Protein AF-A0A9E5AKK3-F1 (afdb_monomer_lite)

Foldseek 3Di:
DDDDDDDDDDDDDDDDDDDDDDDDDPPPQLPPLAPPDQAWDFPFFWTFGHDPSGTPDIGGAPQTWADDPPPDHTGRDDDQDWLQPPDQAWDFSWQWIFGDDPRGGPDIGGAPQTWADDPPPDHTGRDDDDQDDDPLGPPDQAWDFDWQWIFGDHSSDTPDIGGAPQGKADDPPPDHTGRDDDDDPFQPLAPPDAAWDFDWQKIFGHDPSGGPDIDGAPQRWADDPPPDHTGRDDDPQDPDPLGPPDQAWDFDWQWIFGDHPSDGPDIDGAPQRWDDDPPPDHTDHDDDDQDDDPLQPPDQAWDFPFQKTFGDDPSDTPDIDGAPRGWDQVVHIDRDDDDDDQQVQQAPHDQAWDFDWQKIFGDDPSGGPDIDGQPQGWADDPPPHHTGRDDPPQDPQQVVNAAAWDFDPQWIFGDHPRHGPDIGHAPQGKDDPDPGGIDRDDPCVQVLAPPDQAWDFPWQKIFGHHPSDTPDIGGQPQRWADDPPPHHTGRDDDPDDDDDDDDPDQWDWDDDPQATFIATKFFLCPPQPQDAAACVVQPQDLEDDPPRGCVFQQQLLRQVLSQCVSVVNWADDPNDIGSGSSRSQRRQVVQVWHFHAPCPVPHPRDFRARDTPCSDDPVQKDKDKAFAPDPPHRGSLNLLLCSVCSNQSWKKKFFKDDPPPPPVVGDPGTRNHIWIFRMAHRLGTFTCGRHQNDHRDRCQCHSVGRIHTGMMMTIDGPPPGDPPDDQAPQDNSRDHDDPVPDDDDDDDDDDDDDDDDDDDDDDDYDDDDDDDDDDDDDDDDDDDDDDDDDDDDDDDDDDDDDDDDDDDDDDDDDDDDDDDDDDDDDDDDDDDDDDDDDDDDD

Structure (mmCIF, N/CA/C/O backbone):
data_AF-A0A9E5AKK3-F1
#
_entry.id   AF-A0A9E5AKK3-F1
#
loop_
_atom_site.group_PDB
_atom_site.id
_atom_site.type_symbol
_atom_site.label_atom_id
_atom_site.label_alt_id
_atom_site.label_comp_id
_atom_site.label_asym_id
_atom_site.label_entity_id
_atom_site.label_seq_id
_atom_site.pdbx_PDB_ins_code
_atom_site.Cartn_x
_atom_site.Cartn_y
_atom_site.Cartn_z
_atom_site.occupancy
_atom_site.B_iso_or_equiv
_atom_site.auth_seq_id
_atom_site.auth_comp_id
_atom_site.auth_asym_id
_atom_site.auth_atom_id
_atom_site.pdbx_PDB_model_num
ATOM 1 N N . MET A 1 1 ? 64.752 12.059 58.758 1.00 38.31 1 MET A N 1
ATOM 2 C CA . MET A 1 1 ? 65.777 12.739 57.929 1.00 38.31 1 MET A CA 1
ATOM 3 C C . MET A 1 1 ? 65.186 14.053 57.414 1.00 38.31 1 MET A C 1
ATOM 5 O O . MET A 1 1 ? 63.985 14.089 57.190 1.00 38.31 1 MET A O 1
ATOM 9 N N . LYS A 1 2 ? 65.990 15.116 57.272 1.00 42.06 2 LYS A N 1
ATOM 10 C CA . LYS A 1 2 ? 65.699 16.314 56.436 1.00 42.06 2 LYS A CA 1
ATOM 11 C C . LYS A 1 2 ? 66.179 16.013 54.981 1.00 42.06 2 LYS A C 1
ATOM 13 O O . LYS A 1 2 ? 66.860 14.992 54.860 1.00 42.06 2 LYS A O 1
ATOM 18 N N . PRO A 1 3 ? 65.927 16.819 53.912 1.00 50.00 3 PRO A N 1
ATOM 19 C CA . PRO A 1 3 ? 65.758 18.285 53.891 1.00 50.00 3 PRO A CA 1
ATOM 20 C C . PRO A 1 3 ? 64.552 18.765 52.978 1.00 50.00 3 PRO A C 1
ATOM 22 O O . PRO A 1 3 ? 63.528 18.094 53.071 1.00 50.00 3 PRO A O 1
ATOM 25 N N . PRO A 1 4 ? 64.506 19.951 52.293 1.00 68.25 4 PRO A N 1
ATOM 26 C CA . PRO A 1 4 ? 63.597 21.030 52.770 1.00 68.25 4 PRO A CA 1
ATOM 27 C C . PRO A 1 4 ? 63.015 22.072 51.734 1.00 68.25 4 PRO A C 1
ATOM 29 O O . PRO A 1 4 ? 63.327 22.012 50.556 1.00 68.25 4 PRO A O 1
ATOM 32 N N . HIS A 1 5 ? 62.319 23.120 52.241 1.00 41.06 5 HIS A N 1
ATOM 33 C CA . HIS A 1 5 ? 62.153 24.517 51.704 1.00 41.06 5 HIS A CA 1
ATOM 34 C C . HIS A 1 5 ? 61.508 24.742 50.300 1.00 41.06 5 HIS A C 1
ATOM 36 O O . HIS A 1 5 ? 61.455 23.827 49.496 1.00 41.06 5 HIS A O 1
ATOM 42 N N . THR A 1 6 ? 60.984 25.923 49.905 1.00 40.75 6 THR A N 1
ATOM 43 C CA . THR A 1 6 ? 60.740 27.275 50.512 1.00 40.75 6 THR A CA 1
ATOM 44 C C . THR A 1 6 ? 59.215 27.556 50.645 1.00 40.75 6 THR A C 1
ATOM 46 O O . THR A 1 6 ? 58.432 26.684 50.296 1.00 40.75 6 THR A O 1
ATOM 49 N N . ASN A 1 7 ? 58.637 28.636 51.207 1.00 44.69 7 ASN A N 1
ATOM 50 C CA . ASN A 1 7 ? 59.022 29.976 51.721 1.00 44.69 7 ASN A CA 1
ATOM 51 C C . ASN A 1 7 ? 58.963 31.197 50.746 1.00 44.69 7 ASN A C 1
ATOM 53 O O . ASN A 1 7 ? 59.310 31.062 49.578 1.00 44.69 7 ASN A O 1
ATOM 57 N N . PHE A 1 8 ? 58.610 32.376 51.306 1.00 34.47 8 PHE A N 1
ATOM 58 C CA . PHE A 1 8 ? 58.389 33.737 50.736 1.00 34.47 8 PHE A CA 1
ATOM 59 C C . PHE A 1 8 ? 57.103 33.979 49.900 1.00 34.47 8 PHE A C 1
ATOM 61 O O . PHE A 1 8 ? 56.657 33.096 49.181 1.00 34.47 8 PHE A O 1
ATOM 68 N N . GLY A 1 9 ? 56.467 35.167 49.941 1.00 32.56 9 GLY A N 1
ATOM 69 C CA . GLY A 1 9 ? 56.705 36.305 50.853 1.00 32.56 9 GLY A CA 1
ATOM 70 C C . GLY A 1 9 ? 55.939 37.614 50.540 1.00 32.56 9 GLY A C 1
ATOM 71 O O . GLY A 1 9 ? 56.112 38.184 49.474 1.00 32.56 9 GLY A O 1
ATOM 72 N N . SER A 1 10 ? 55.148 38.082 51.517 1.00 38.50 10 SER A N 1
ATOM 73 C CA . SER A 1 10 ? 54.753 39.471 51.876 1.00 38.50 10 SER A CA 1
ATOM 74 C C . SER A 1 10 ? 54.961 40.660 50.908 1.00 38.50 10 SER A C 1
ATOM 76 O O . SER A 1 10 ? 56.089 40.960 50.530 1.00 38.50 10 SER A O 1
ATOM 78 N N . LEU A 1 11 ? 53.931 41.515 50.780 1.00 34.50 11 LEU A N 1
ATOM 79 C CA . LEU A 1 11 ? 54.080 42.986 50.767 1.00 34.50 11 LEU A CA 1
ATOM 80 C C . LEU A 1 11 ? 52.788 43.686 51.245 1.00 34.50 11 LEU A C 1
ATOM 82 O O . LEU A 1 11 ? 51.697 43.144 51.073 1.00 34.50 11 LEU A O 1
ATOM 86 N N . THR A 1 12 ? 52.906 44.870 51.864 1.00 44.50 12 THR A N 1
ATOM 87 C CA . THR A 1 12 ? 51.827 45.464 52.684 1.00 44.50 12 THR A CA 1
ATOM 88 C C . THR A 1 12 ? 51.805 47.001 52.632 1.00 44.50 12 THR A C 1
ATOM 90 O O . THR A 1 12 ? 52.858 47.627 52.725 1.00 44.50 12 THR A O 1
ATOM 93 N N . THR A 1 13 ? 50.598 47.582 52.733 1.00 39.69 13 THR A N 1
ATOM 94 C CA . THR A 1 13 ? 50.276 48.944 53.251 1.00 39.69 13 THR A CA 1
ATOM 95 C C . THR A 1 13 ? 50.268 50.154 52.282 1.00 39.69 13 THR A C 1
ATOM 97 O O . THR A 1 13 ? 51.067 50.248 51.362 1.00 39.69 13 THR A O 1
ATOM 100 N N . ILE A 1 14 ? 49.406 51.132 52.632 1.00 36.66 14 ILE A N 1
ATOM 101 C CA . ILE A 1 14 ? 49.318 52.557 52.215 1.00 36.66 14 ILE A CA 1
ATOM 102 C C . ILE A 1 14 ? 48.640 52.882 50.863 1.00 36.66 14 ILE A C 1
ATOM 104 O O . ILE A 1 14 ? 49.282 52.852 49.821 1.00 36.66 14 ILE A O 1
ATOM 108 N N . ALA A 1 15 ? 47.391 53.379 50.923 1.00 34.47 15 ALA A N 1
ATOM 109 C CA . ALA A 1 15 ? 46.978 54.696 50.386 1.00 34.47 15 ALA A CA 1
ATOM 110 C C . ALA A 1 15 ? 45.525 55.055 50.793 1.00 34.47 15 ALA A C 1
ATOM 112 O O . ALA A 1 15 ? 44.708 54.174 51.052 1.00 34.47 15 ALA A O 1
ATOM 113 N N . LEU A 1 16 ? 45.217 56.355 50.874 1.00 35.94 16 LEU A N 1
ATOM 114 C CA . LEU A 1 16 ? 43.946 56.919 51.359 1.00 35.94 16 LEU A CA 1
ATOM 115 C C . LEU A 1 16 ? 42.967 57.290 50.222 1.00 35.94 16 LEU A C 1
ATOM 117 O O . LEU A 1 16 ? 43.395 57.611 49.121 1.00 35.94 16 LEU A O 1
ATOM 121 N N . LEU A 1 17 ? 41.671 57.311 50.562 1.00 37.72 17 LEU A N 1
ATOM 122 C CA . LEU A 1 17 ? 40.582 58.184 50.068 1.00 37.72 17 LEU A CA 1
ATOM 123 C C . LEU A 1 17 ? 40.753 58.969 48.745 1.00 37.72 17 LEU A C 1
ATOM 125 O O . LEU A 1 17 ? 41.577 59.874 48.668 1.00 37.72 17 LEU A O 1
ATOM 129 N N . ILE A 1 18 ? 39.776 58.817 47.836 1.00 33.78 18 ILE A N 1
ATOM 130 C CA . ILE A 1 18 ? 38.902 59.907 47.330 1.00 33.78 18 ILE A CA 1
ATOM 131 C C . ILE A 1 18 ? 37.700 59.297 46.575 1.00 33.78 18 ILE A C 1
ATOM 133 O O . ILE A 1 18 ? 37.762 58.155 46.125 1.00 33.78 18 ILE A O 1
ATOM 137 N N . ALA A 1 19 ? 36.579 60.022 46.495 1.00 36.81 19 ALA A N 1
ATOM 138 C CA . ALA A 1 19 ? 35.320 59.536 45.924 1.00 36.81 19 ALA A CA 1
ATOM 139 C C . ALA A 1 19 ? 35.038 60.069 44.507 1.00 36.81 19 ALA A C 1
ATOM 141 O O . ALA A 1 19 ? 35.294 61.235 44.215 1.00 36.81 19 ALA A O 1
ATOM 142 N N . ALA A 1 20 ? 34.392 59.242 43.679 1.00 34.69 20 ALA A N 1
ATOM 143 C CA . ALA A 1 20 ? 33.587 59.667 42.533 1.00 34.69 20 ALA A CA 1
ATOM 144 C C . ALA A 1 20 ? 32.499 58.612 42.263 1.00 34.69 20 ALA A C 1
ATOM 146 O O . ALA A 1 20 ? 32.800 57.422 42.180 1.00 34.69 20 ALA A O 1
ATOM 147 N N . ALA A 1 21 ? 31.237 59.029 42.141 1.00 43.66 21 ALA A N 1
ATOM 148 C CA . ALA A 1 21 ? 30.130 58.132 41.809 1.00 43.66 21 ALA A CA 1
ATOM 149 C C . ALA A 1 21 ? 29.876 58.129 40.294 1.00 43.66 21 ALA A C 1
ATOM 151 O O . ALA A 1 21 ? 29.751 59.191 39.688 1.00 43.66 21 ALA A O 1
ATOM 152 N N . ALA A 1 22 ? 29.747 56.942 39.698 1.00 36.00 22 ALA A N 1
ATOM 153 C CA . ALA A 1 22 ? 29.340 56.761 38.305 1.00 36.00 22 ALA A CA 1
ATOM 154 C C . ALA A 1 22 ? 28.330 55.606 38.215 1.00 36.00 22 ALA A C 1
ATOM 156 O O . ALA A 1 22 ? 28.698 54.432 38.172 1.00 36.00 22 ALA A O 1
ATOM 157 N N . SER A 1 23 ? 27.039 55.938 38.244 1.00 39.09 23 SER A N 1
ATOM 158 C CA . SER A 1 23 ? 25.947 54.963 38.207 1.00 39.09 23 SER A CA 1
ATOM 159 C C . SER A 1 23 ? 25.728 54.418 36.795 1.00 39.09 23 SER A C 1
ATOM 161 O O . SER A 1 23 ? 25.228 55.133 35.926 1.00 39.09 23 SER A O 1
ATOM 163 N N . TRP A 1 24 ? 26.029 53.137 36.584 1.00 34.91 24 TRP A N 1
ATOM 164 C CA . TRP A 1 24 ? 25.571 52.400 35.405 1.00 34.91 24 TRP A CA 1
ATOM 165 C C . TRP A 1 24 ? 24.132 51.905 35.647 1.00 34.91 24 TRP A C 1
ATOM 167 O O . TRP A 1 24 ? 23.874 51.317 36.700 1.00 34.91 24 TRP A O 1
ATOM 177 N N . PRO A 1 25 ? 23.177 52.146 34.730 1.00 42.53 25 PRO A N 1
ATOM 178 C CA . PRO A 1 25 ? 21.772 51.821 34.959 1.00 42.53 25 PRO A CA 1
ATOM 179 C C . PRO A 1 25 ? 21.510 50.311 34.853 1.00 42.53 25 PRO A C 1
ATOM 181 O O . PRO A 1 25 ? 21.742 49.692 33.817 1.00 42.53 25 PRO A O 1
ATOM 184 N N . THR A 1 26 ? 20.957 49.713 35.910 1.00 44.69 26 THR A N 1
ATOM 185 C CA . THR A 1 26 ? 20.567 48.292 35.986 1.00 44.69 26 THR A CA 1
ATOM 186 C C . THR A 1 26 ? 19.231 48.004 35.278 1.00 44.69 26 THR A C 1
ATOM 188 O O . THR A 1 26 ? 18.340 47.341 35.805 1.00 44.69 26 THR A O 1
ATOM 191 N N . THR A 1 27 ? 19.071 48.492 34.047 1.00 50.41 27 THR A N 1
ATOM 192 C CA . THR A 1 27 ? 17.801 48.509 33.290 1.00 50.41 27 THR A CA 1
ATOM 193 C C . THR A 1 27 ? 17.471 47.218 32.525 1.00 50.41 27 THR A C 1
ATOM 195 O O . THR A 1 27 ? 16.605 47.220 31.656 1.00 50.41 27 THR A O 1
ATOM 198 N N . ALA A 1 28 ? 18.104 46.089 32.861 1.00 49.34 28 ALA A N 1
ATOM 199 C CA . ALA A 1 28 ? 17.912 44.815 32.156 1.00 49.34 28 ALA A CA 1
ATOM 200 C C . ALA A 1 28 ? 16.722 43.958 32.655 1.00 49.34 28 ALA A C 1
ATOM 202 O O . ALA A 1 28 ? 16.291 43.060 31.940 1.00 49.34 28 ALA A O 1
ATOM 203 N N . TRP A 1 29 ? 16.190 44.200 33.862 1.00 53.69 29 TRP A N 1
ATOM 204 C CA . TRP A 1 29 ? 15.198 43.306 34.504 1.00 53.69 29 TRP A CA 1
ATOM 205 C C . TRP A 1 29 ? 13.740 43.810 34.444 1.00 53.69 29 TRP A C 1
ATOM 207 O O . TRP A 1 29 ? 12.818 43.064 34.756 1.00 53.69 29 TRP A O 1
ATOM 217 N N . ALA A 1 30 ? 13.493 45.046 33.997 1.00 56.94 30 ALA A N 1
ATOM 218 C CA . ALA A 1 30 ? 12.132 45.599 33.899 1.00 56.94 30 ALA A CA 1
ATOM 219 C C . ALA A 1 30 ? 11.294 44.998 32.747 1.00 56.94 30 ALA A C 1
ATOM 221 O O . ALA A 1 30 ? 10.064 45.052 32.768 1.00 56.94 30 ALA A O 1
ATOM 222 N N . ALA A 1 31 ? 11.947 44.413 31.738 1.00 77.38 31 ALA A N 1
ATOM 223 C CA . ALA A 1 31 ? 11.289 43.969 30.511 1.00 77.38 31 ALA A CA 1
ATOM 224 C C . ALA A 1 31 ? 10.278 42.827 30.729 1.00 77.38 31 ALA A C 1
ATOM 226 O O . ALA A 1 31 ? 9.215 42.840 30.115 1.00 77.38 31 ALA A O 1
ATOM 227 N N . PHE A 1 32 ? 10.566 41.862 31.611 1.00 90.69 32 PHE A N 1
ATOM 228 C CA . PHE A 1 32 ? 9.762 40.636 31.716 1.00 90.69 32 PHE A CA 1
ATOM 229 C C . PHE A 1 32 ? 8.312 40.882 32.171 1.00 90.69 32 PHE A C 1
ATOM 231 O O . PHE A 1 32 ? 7.389 40.267 31.640 1.00 90.69 32 PHE A O 1
ATOM 238 N N . CYS A 1 33 ? 8.098 41.788 33.129 1.00 93.12 33 CYS A N 1
ATOM 239 C CA . CYS A 1 33 ? 6.763 42.102 33.646 1.00 93.12 33 CYS A CA 1
ATOM 240 C C . CYS A 1 33 ? 6.002 43.152 32.817 1.00 93.12 33 CYS A C 1
ATOM 242 O O . CYS A 1 33 ? 4.823 43.397 33.082 1.00 93.12 33 CYS A O 1
ATOM 244 N N . THR A 1 34 ? 6.626 43.749 31.798 1.00 93.06 34 THR A N 1
ATOM 245 C CA . THR A 1 34 ? 5.977 44.761 30.955 1.00 93.06 34 THR A CA 1
ATOM 246 C C . THR A 1 34 ? 4.808 44.134 30.184 1.00 93.06 34 THR A C 1
ATOM 248 O O . THR A 1 34 ? 4.977 43.158 29.459 1.00 93.06 34 THR A O 1
ATOM 251 N N . GLY A 1 35 ? 3.599 44.676 30.365 1.00 90.38 35 GLY A N 1
ATOM 252 C CA . GLY A 1 35 ? 2.364 44.149 29.765 1.00 90.38 35 GLY A CA 1
ATOM 253 C C . GLY A 1 35 ? 1.740 42.938 30.479 1.00 90.38 35 GLY A C 1
ATOM 254 O O . GLY A 1 35 ? 0.658 42.506 30.087 1.00 90.38 35 GLY A O 1
ATOM 255 N N . LYS A 1 36 ? 2.363 42.403 31.539 1.00 89.88 36 LYS A N 1
ATOM 256 C CA . LYS A 1 36 ? 1.786 41.329 32.366 1.00 89.88 36 LYS A CA 1
ATOM 257 C C . LYS A 1 36 ? 0.876 41.902 33.460 1.00 89.88 36 LYS A C 1
ATOM 259 O O . LYS A 1 36 ? 1.169 42.946 34.041 1.00 89.88 36 LYS A O 1
ATOM 264 N N . GLN A 1 37 ? -0.223 41.204 33.756 1.00 93.19 37 GLN A N 1
ATOM 265 C CA . GLN A 1 37 ? -1.102 41.534 34.887 1.00 93.19 37 GLN A CA 1
ATOM 266 C C . GLN A 1 37 ? -0.437 41.198 36.234 1.00 93.19 37 GLN A C 1
ATOM 268 O O . GLN A 1 37 ? 0.543 40.453 36.288 1.00 93.19 37 GLN A O 1
ATOM 273 N N . ASN A 1 38 ? -0.983 41.728 37.331 1.00 93.94 38 ASN A N 1
ATOM 274 C CA . ASN A 1 38 ? -0.460 41.477 38.674 1.00 93.94 38 ASN A CA 1
ATOM 275 C C . ASN A 1 38 ? -0.645 39.998 39.056 1.00 93.94 38 ASN A C 1
ATOM 277 O O . ASN A 1 38 ? -1.774 39.513 39.085 1.00 93.94 38 ASN A O 1
ATOM 281 N N . GLY A 1 39 ? 0.446 39.283 39.344 1.00 93.75 39 GLY A N 1
ATOM 282 C CA . GLY A 1 39 ? 0.415 37.837 39.584 1.00 93.75 39 GLY A CA 1
ATOM 283 C C . GLY A 1 39 ? 1.777 37.157 39.428 1.00 93.75 39 GLY A C 1
ATOM 284 O O . GLY A 1 39 ? 2.791 37.814 39.198 1.00 93.75 39 GLY A O 1
ATOM 285 N N . LEU A 1 40 ? 1.790 35.828 39.554 1.00 95.06 40 LEU A N 1
ATOM 286 C CA . LEU A 1 40 ? 2.979 34.991 39.366 1.00 95.06 40 LEU A CA 1
ATOM 287 C C . LEU A 1 40 ? 3.038 34.467 37.925 1.00 95.06 40 LEU A C 1
ATOM 289 O O . LEU A 1 40 ? 2.048 33.937 37.423 1.00 95.06 40 LEU A O 1
ATOM 293 N N . TRP A 1 41 ? 4.203 34.605 37.292 1.00 95.50 41 TRP A N 1
ATOM 294 C CA . TRP A 1 41 ? 4.440 34.347 35.871 1.00 95.50 41 TRP A CA 1
ATOM 295 C C . TRP A 1 41 ? 5.738 33.576 35.631 1.00 95.50 41 TRP A C 1
ATOM 297 O O . TRP A 1 41 ? 6.719 33.738 36.354 1.00 95.50 41 TRP A O 1
ATOM 307 N N . CYS A 1 42 ? 5.764 32.779 34.573 1.00 94.81 42 CYS A N 1
ATOM 308 C CA . CYS A 1 42 ? 6.871 31.899 34.236 1.00 94.81 42 CYS A CA 1
ATOM 309 C C . CYS A 1 42 ? 7.910 32.572 33.329 1.00 94.81 42 CYS A C 1
ATOM 311 O O . CYS A 1 42 ? 7.575 32.985 32.217 1.00 94.81 42 CYS A O 1
ATOM 313 N N . ASP A 1 43 ? 9.176 32.634 33.757 1.00 92.69 43 ASP A N 1
ATOM 314 C CA . ASP A 1 43 ? 10.305 33.006 32.875 1.00 92.69 43 ASP A CA 1
ATOM 315 C C . ASP A 1 43 ? 10.977 31.790 32.200 1.00 92.69 43 ASP A C 1
ATOM 317 O O . ASP A 1 43 ? 11.923 31.932 31.428 1.00 92.69 43 ASP A O 1
ATOM 321 N N . GLY A 1 44 ? 10.464 30.588 32.491 1.00 88.31 44 GLY A N 1
ATOM 322 C CA . GLY A 1 44 ? 10.995 29.290 32.076 1.00 88.31 44 GLY A CA 1
ATOM 323 C C . GLY A 1 44 ? 11.615 28.512 33.239 1.00 88.31 44 GLY A C 1
ATOM 324 O O . GLY A 1 44 ? 11.275 27.343 33.440 1.00 88.31 44 GLY A O 1
ATOM 325 N N . ASN A 1 45 ? 12.447 29.165 34.056 1.00 90.00 45 ASN A N 1
ATOM 326 C CA . ASN A 1 45 ? 13.200 28.529 35.149 1.00 90.00 45 ASN A CA 1
ATOM 327 C C . ASN A 1 45 ? 12.764 28.999 36.543 1.00 90.00 45 ASN A C 1
ATOM 329 O O . ASN A 1 45 ? 12.891 28.255 37.517 1.00 90.00 45 ASN A O 1
ATOM 333 N N . ASN A 1 46 ? 12.224 30.208 36.643 1.00 92.69 46 ASN A N 1
ATOM 334 C CA . ASN A 1 46 ? 11.736 30.815 37.867 1.00 92.69 46 ASN A CA 1
ATOM 335 C C . ASN A 1 46 ? 10.252 31.165 37.748 1.00 92.69 46 ASN A C 1
ATOM 337 O O . ASN A 1 46 ? 9.705 31.369 36.659 1.00 92.69 46 ASN A O 1
ATOM 341 N N . LEU A 1 47 ? 9.630 31.293 38.914 1.00 94.69 47 LEU A N 1
ATOM 342 C CA . LEU A 1 47 ? 8.319 31.884 39.083 1.00 94.69 47 LEU A CA 1
ATOM 343 C C . LEU A 1 47 ? 8.476 33.330 39.572 1.00 94.69 47 LEU A C 1
ATOM 345 O O . LEU A 1 47 ? 8.965 33.575 40.677 1.00 94.69 47 LEU A O 1
ATOM 349 N N . VAL A 1 48 ? 8.086 34.277 38.725 1.00 95.75 48 VAL A N 1
ATOM 350 C CA . VAL A 1 48 ? 8.324 35.717 38.866 1.00 95.75 48 VAL A CA 1
ATOM 351 C C . VAL A 1 48 ? 7.032 36.423 39.264 1.00 95.75 48 VAL A C 1
ATOM 353 O O . VAL A 1 48 ? 6.025 36.323 38.569 1.00 95.75 48 VAL A O 1
ATOM 356 N N . ASN A 1 49 ? 7.049 37.160 40.372 1.00 95.56 49 ASN A N 1
ATOM 357 C CA . ASN A 1 49 ? 5.924 37.988 40.797 1.00 95.56 49 ASN A CA 1
ATOM 358 C C . ASN A 1 49 ? 5.987 39.344 40.088 1.00 95.56 49 ASN A C 1
ATOM 360 O O . ASN A 1 49 ? 6.950 40.095 40.265 1.00 95.56 49 ASN A O 1
ATOM 364 N N . CYS A 1 50 ? 4.960 39.654 39.303 1.00 95.69 50 CYS A N 1
ATOM 365 C CA . CYS A 1 50 ? 4.782 40.940 38.648 1.00 95.69 50 CYS A CA 1
ATOM 366 C C . CYS A 1 50 ? 3.737 41.771 39.399 1.00 95.69 50 CYS A C 1
ATOM 368 O O . CYS A 1 50 ? 2.645 41.284 39.696 1.00 95.69 50 CYS A O 1
ATOM 370 N N . GLN A 1 51 ? 4.039 43.043 39.657 1.00 94.00 51 GLN A N 1
ATOM 371 C CA . GLN A 1 51 ? 3.078 44.039 40.131 1.00 94.00 51 GLN A CA 1
ATOM 372 C C . GLN A 1 51 ? 3.291 45.354 39.377 1.00 94.00 51 GLN A C 1
ATOM 374 O O . GLN A 1 51 ? 4.404 45.871 39.300 1.00 94.00 51 GLN A O 1
ATOM 379 N N . ASN A 1 52 ? 2.213 45.895 38.810 1.00 92.62 52 ASN A N 1
ATOM 380 C CA . ASN A 1 52 ? 2.162 47.165 38.084 1.00 92.62 52 ASN A CA 1
ATOM 381 C C . ASN A 1 52 ? 3.249 47.267 36.992 1.00 92.62 52 ASN A C 1
ATOM 383 O O . ASN A 1 52 ? 3.973 48.256 36.896 1.00 92.62 52 ASN A O 1
ATOM 387 N N . GLY A 1 53 ? 3.400 46.199 36.200 1.00 89.62 53 GLY A N 1
ATOM 388 C CA . GLY A 1 53 ? 4.396 46.089 35.128 1.00 89.62 53 GLY A CA 1
ATOM 389 C C . GLY A 1 53 ? 5.839 45.815 35.582 1.00 89.62 53 GLY A C 1
ATOM 390 O O . GLY A 1 53 ? 6.706 45.623 34.734 1.00 89.62 53 GLY A O 1
ATOM 391 N N . SER A 1 54 ? 6.108 45.760 36.891 1.00 91.62 54 SER A N 1
ATOM 392 C CA . SER A 1 54 ? 7.449 45.575 37.468 1.00 91.62 54 SER A CA 1
ATOM 393 C C . SER A 1 54 ? 7.592 44.232 38.188 1.00 91.62 54 SER A C 1
ATOM 395 O O . SER A 1 54 ? 6.645 43.741 38.797 1.00 91.62 54 SER A O 1
ATOM 397 N N . GLN A 1 55 ? 8.790 43.647 38.161 1.00 92.69 55 GLN A N 1
ATOM 398 C CA . GLN A 1 55 ? 9.122 42.447 38.934 1.00 92.69 55 GLN A CA 1
ATOM 399 C C . GLN A 1 55 ? 9.345 42.802 40.411 1.00 92.69 55 GLN A C 1
ATOM 401 O O . GLN A 1 55 ? 10.206 43.623 40.722 1.00 92.69 55 GLN A O 1
ATOM 406 N N . THR A 1 56 ? 8.608 42.162 41.322 1.00 93.12 56 THR A N 1
ATOM 407 C CA . THR A 1 56 ? 8.728 42.372 42.780 1.00 93.12 56 THR A CA 1
ATOM 408 C C . THR A 1 56 ? 9.416 41.220 43.506 1.00 93.12 56 THR A C 1
ATOM 410 O O . THR A 1 56 ? 10.042 41.436 44.541 1.00 93.12 56 THR A O 1
ATOM 413 N N . SER A 1 57 ? 9.361 40.002 42.963 1.00 92.44 57 SER A N 1
ATOM 414 C CA . SER A 1 57 ? 10.174 38.869 43.420 1.00 92.44 57 SER A CA 1
ATOM 415 C C . SER A 1 57 ? 10.350 37.825 42.315 1.00 92.44 57 SER A C 1
ATOM 417 O O . SER A 1 57 ? 9.645 37.841 41.308 1.00 92.44 57 SER A O 1
ATOM 419 N N . SER A 1 58 ? 11.308 36.915 42.489 1.00 92.75 58 SER A N 1
ATOM 420 C CA . SER A 1 58 ? 11.480 35.732 41.643 1.00 92.75 58 SER A CA 1
ATOM 421 C C . SER A 1 58 ? 11.926 34.551 42.504 1.00 92.75 58 SER A C 1
ATOM 423 O O . SER A 1 58 ? 12.700 34.729 43.449 1.00 92.75 58 SER A O 1
ATOM 425 N N . LYS A 1 59 ? 11.403 33.357 42.213 1.00 92.31 59 LYS A N 1
ATOM 426 C CA . LYS A 1 59 ? 11.682 32.108 42.930 1.00 92.31 59 LYS A CA 1
ATOM 427 C C . LYS A 1 59 ? 12.077 31.024 41.931 1.00 92.31 59 LYS A C 1
ATOM 429 O O . LYS A 1 59 ? 11.249 30.614 41.123 1.00 92.31 59 LYS A O 1
ATOM 434 N N . ALA A 1 60 ? 13.304 30.519 42.026 1.00 88.81 60 ALA A N 1
ATOM 435 C CA . ALA A 1 60 ? 13.767 29.414 41.192 1.00 88.81 60 ALA A CA 1
ATOM 436 C C . ALA A 1 60 ? 12.925 28.142 41.395 1.00 88.81 60 ALA A C 1
ATOM 438 O O . ALA A 1 60 ? 12.598 27.768 42.526 1.00 88.81 60 ALA A O 1
ATOM 439 N N . CYS A 1 61 ? 12.602 27.467 40.293 1.00 88.94 61 CYS A N 1
ATOM 440 C CA . CYS A 1 61 ? 11.850 26.219 40.274 1.00 88.94 61 CYS A CA 1
ATOM 441 C C . CYS A 1 61 ? 12.777 25.057 39.889 1.00 88.94 61 CYS A C 1
ATOM 443 O O . CYS A 1 61 ? 13.291 25.005 38.775 1.00 88.94 61 CYS A O 1
ATOM 445 N N . GLY A 1 62 ? 12.975 24.099 40.802 1.00 79.06 62 GLY A N 1
ATOM 446 C CA . GLY A 1 62 ? 13.992 23.039 40.672 1.00 79.06 62 GLY A CA 1
ATOM 447 C C . GLY A 1 62 ? 13.817 22.050 39.508 1.00 79.06 62 GLY A C 1
ATOM 448 O O . GLY A 1 62 ? 14.722 21.267 39.242 1.00 79.06 62 GLY A O 1
ATOM 449 N N . SER A 1 63 ? 12.685 22.079 38.801 1.00 80.50 63 SER A N 1
ATOM 450 C CA . SER A 1 63 ? 12.433 21.298 37.576 1.00 80.50 63 SER A CA 1
ATOM 451 C C . SER A 1 63 ? 11.925 22.184 36.430 1.00 80.50 63 SER A C 1
ATOM 453 O O . SER A 1 63 ? 11.179 21.742 35.556 1.00 80.50 63 SER A O 1
ATOM 455 N N . GLY A 1 64 ? 12.303 23.465 36.459 1.00 84.81 64 GLY A N 1
ATOM 456 C CA . GLY A 1 64 ? 11.717 24.507 35.627 1.00 84.81 64 GLY A CA 1
ATOM 457 C C . GLY A 1 64 ? 10.308 24.892 36.080 1.00 84.81 64 GLY A C 1
ATOM 458 O O . GLY A 1 64 ? 9.746 24.359 37.041 1.00 84.81 64 GLY A O 1
ATOM 459 N N . CYS A 1 65 ? 9.730 25.853 35.378 1.00 91.56 65 CYS A N 1
ATOM 460 C CA . CYS A 1 65 ? 8.408 26.397 35.655 1.00 91.56 65 CYS A CA 1
ATOM 461 C C . CYS A 1 65 ? 7.393 25.988 34.559 1.00 91.56 65 CYS A C 1
ATOM 463 O O . CYS A 1 65 ? 7.765 25.515 33.476 1.00 91.56 65 CYS A O 1
ATOM 465 N N . GLN A 1 66 ? 6.101 26.097 34.876 1.00 91.38 66 GLN A N 1
ATOM 466 C CA . GLN A 1 66 ? 4.954 25.826 34.015 1.00 91.38 66 GLN A CA 1
ATOM 467 C C . GLN A 1 66 ? 4.010 27.034 34.008 1.00 91.38 66 GLN A C 1
ATOM 469 O O . GLN A 1 66 ? 3.561 27.478 35.067 1.00 91.38 66 GLN A O 1
ATOM 474 N N . SER A 1 67 ? 3.672 27.517 32.810 1.00 90.75 67 SER A N 1
ATOM 475 C CA . SER A 1 67 ? 2.599 28.498 32.647 1.00 90.75 67 SER A CA 1
ATOM 476 C C . SER A 1 67 ? 1.216 27.860 32.684 1.00 90.75 67 SER A C 1
ATOM 478 O O . SER A 1 67 ? 1.023 26.729 32.232 1.00 90.75 67 SER A O 1
ATOM 480 N N . MET A 1 68 ? 0.265 28.614 33.222 1.00 87.44 68 MET A N 1
ATOM 481 C CA . MET A 1 68 ? -1.128 28.235 33.426 1.00 87.44 68 MET A CA 1
ATOM 482 C C . MET A 1 68 ? -2.061 29.064 32.516 1.00 87.44 68 MET A C 1
ATOM 484 O O . MET A 1 68 ? -1.626 30.045 31.905 1.00 87.44 68 MET A O 1
ATOM 488 N N . PRO A 1 69 ? -3.347 28.684 32.372 1.00 83.75 69 PRO A N 1
ATOM 489 C CA . PRO A 1 69 ? -4.313 29.467 31.602 1.00 83.75 69 PRO A CA 1
ATOM 490 C C . PRO A 1 69 ? -4.482 30.894 32.142 1.00 83.75 69 PRO A C 1
ATOM 492 O O . PRO A 1 69 ? -4.383 31.133 33.344 1.00 83.75 69 PRO A O 1
ATOM 495 N N . THR A 1 70 ? -4.779 31.849 31.256 1.00 79.62 70 THR A N 1
ATOM 496 C CA . THR A 1 70 ? -4.892 33.276 31.597 1.00 79.62 70 THR A CA 1
ATOM 497 C C . THR A 1 70 ? -5.858 33.521 32.762 1.00 79.62 70 THR A C 1
ATOM 499 O O . THR A 1 70 ? -7.024 33.141 32.699 1.00 79.62 70 THR A O 1
ATOM 502 N N . GLY A 1 71 ? -5.369 34.182 33.816 1.00 80.75 71 GLY A N 1
ATOM 503 C CA . GLY A 1 71 ? -6.108 34.423 35.064 1.00 80.75 71 GLY A CA 1
ATOM 504 C C . GLY A 1 71 ? -5.757 33.455 36.201 1.00 80.75 71 GLY A C 1
ATOM 505 O O . GLY A 1 71 ? -6.084 33.735 37.352 1.00 80.75 71 GLY A O 1
ATOM 506 N N . VAL A 1 72 ? -5.044 32.362 35.914 1.00 85.19 72 VAL A N 1
ATOM 507 C CA . VAL A 1 72 ? -4.435 31.473 36.913 1.00 85.19 72 VAL A CA 1
ATOM 508 C C . VAL A 1 72 ? -2.958 31.841 37.077 1.00 85.19 72 VAL A C 1
ATOM 510 O O . VAL A 1 72 ? -2.285 32.179 36.109 1.00 85.19 72 VAL A O 1
ATOM 513 N N . ALA A 1 73 ? -2.451 31.791 38.308 1.00 88.69 73 ALA A N 1
ATOM 514 C CA . ALA A 1 73 ? -1.038 32.021 38.600 1.00 88.69 73 ALA A CA 1
ATOM 515 C C . ALA A 1 73 ? -0.166 30.847 38.115 1.00 88.69 73 ALA A C 1
ATOM 517 O O . ALA A 1 73 ? -0.496 29.687 38.378 1.00 88.69 73 ALA A O 1
ATOM 518 N N . ASP A 1 74 ? 0.960 31.156 37.465 1.00 92.38 74 ASP A N 1
ATOM 519 C CA . ASP A 1 74 ? 1.942 30.165 37.011 1.00 92.38 74 ASP A CA 1
ATOM 520 C C . ASP A 1 74 ? 2.573 29.414 38.205 1.00 92.38 74 ASP A C 1
ATOM 522 O O . ASP A 1 74 ? 2.509 29.868 39.353 1.00 92.38 74 ASP A O 1
ATOM 526 N N . GLN A 1 75 ? 3.172 28.240 37.965 1.00 89.50 75 GLN A N 1
ATOM 527 C CA . GLN A 1 75 ? 3.657 27.357 39.039 1.00 89.50 75 GLN A CA 1
ATOM 528 C C . GLN A 1 75 ? 5.008 26.703 38.715 1.00 89.50 75 GLN A C 1
ATOM 530 O O . GLN A 1 75 ? 5.404 26.564 37.560 1.00 89.50 75 GLN A O 1
ATOM 535 N N . CYS A 1 76 ? 5.734 26.262 39.745 1.00 87.31 76 CYS A N 1
ATOM 536 C CA . CYS A 1 76 ? 6.905 25.405 39.547 1.00 87.31 76 CYS A CA 1
ATOM 537 C C . CYS A 1 76 ? 6.468 24.001 39.110 1.00 87.31 76 CYS A C 1
ATOM 539 O O . CYS A 1 76 ? 5.555 23.435 39.711 1.00 87.31 76 CYS A O 1
ATOM 541 N N . LYS A 1 77 ? 7.162 23.401 38.135 1.00 81.44 77 LYS A N 1
ATOM 542 C CA . LYS A 1 77 ? 6.947 21.989 37.787 1.00 81.44 77 LYS A CA 1
ATOM 543 C C . LYS A 1 77 ? 7.312 21.117 38.986 1.00 81.44 77 LYS A C 1
ATOM 545 O O . LYS A 1 77 ? 8.394 21.263 39.555 1.00 81.44 77 LYS A O 1
ATOM 550 N N . SER A 1 78 ? 6.402 20.227 39.371 1.00 62.97 78 SER A N 1
ATOM 551 C CA . SER A 1 78 ? 6.647 19.243 40.425 1.00 62.97 78 SER A CA 1
ATOM 552 C C . SER A 1 78 ? 7.435 18.067 39.852 1.00 62.97 78 SER A C 1
ATOM 554 O O . SER A 1 78 ? 7.057 17.518 38.816 1.00 62.97 78 SER A O 1
ATOM 556 N N . THR A 1 79 ? 8.508 17.656 40.525 1.00 52.16 79 THR A N 1
ATOM 557 C CA . THR A 1 79 ? 9.125 16.348 40.287 1.00 52.16 79 THR A CA 1
ATOM 558 C C . THR A 1 79 ? 8.093 15.258 40.575 1.00 52.16 79 THR A C 1
ATOM 560 O O . THR A 1 79 ? 7.426 15.279 41.610 1.00 52.16 79 THR A O 1
ATOM 563 N N . SER A 1 80 ? 7.941 14.313 39.649 1.00 53.03 80 SER A N 1
ATOM 564 C CA . SER A 1 80 ? 6.933 13.249 39.700 1.00 53.03 80 SER A CA 1
ATOM 565 C C . SER A 1 80 ? 6.974 12.469 41.021 1.00 53.03 80 SER A C 1
ATOM 567 O O . SER A 1 80 ? 7.982 11.828 41.314 1.00 53.03 80 SER A O 1
ATOM 569 N N . GLY A 1 81 ? 5.875 12.501 41.789 1.00 55.00 81 GLY A N 1
ATOM 570 C CA . GLY A 1 81 ? 5.732 11.724 43.031 1.00 55.00 81 GLY A CA 1
ATOM 571 C C . GLY A 1 81 ? 5.074 12.424 44.230 1.00 55.00 81 GLY A C 1
ATOM 572 O O . GLY A 1 81 ? 5.254 11.958 45.350 1.00 55.00 81 GLY A O 1
ATOM 573 N N . SER A 1 82 ? 4.338 13.534 44.063 1.00 66.75 82 SER A N 1
ATOM 574 C CA . SER A 1 82 ? 3.672 14.202 45.200 1.00 66.75 82 SER A CA 1
ATOM 575 C C . SER A 1 82 ? 2.262 14.723 44.900 1.00 66.75 82 SER A C 1
ATOM 577 O O . SER A 1 82 ? 1.920 15.049 43.764 1.00 66.75 82 SER A O 1
ATOM 579 N N . CYS A 1 83 ? 1.455 14.848 45.957 1.00 76.88 83 CYS A N 1
ATOM 580 C CA . CYS A 1 83 ? 0.119 15.449 45.931 1.00 76.88 83 CYS A CA 1
ATOM 581 C C . CYS A 1 83 ? 0.122 16.989 45.862 1.00 76.88 83 CYS A C 1
ATOM 583 O O . CYS A 1 83 ? -0.947 17.589 45.841 1.00 76.88 83 CYS A O 1
ATOM 585 N N . ALA A 1 84 ? 1.288 17.646 45.812 1.00 72.69 84 ALA A N 1
ATOM 586 C CA . ALA A 1 84 ? 1.423 19.092 46.029 1.00 72.69 84 ALA A CA 1
ATOM 587 C C . ALA A 1 84 ? 0.714 19.988 44.987 1.00 72.69 84 ALA A C 1
ATOM 589 O O . ALA A 1 84 ? 0.569 21.186 45.216 1.00 72.69 84 ALA A O 1
ATOM 590 N N . ALA A 1 85 ? 0.275 19.414 43.863 1.00 70.88 85 ALA A N 1
ATOM 591 C CA . ALA A 1 85 ? -0.534 20.065 42.830 1.00 70.88 85 ALA A CA 1
ATOM 592 C C . ALA A 1 85 ? -1.797 19.250 42.461 1.00 70.88 85 ALA A C 1
ATOM 594 O O . ALA A 1 85 ? -2.364 19.434 41.385 1.00 70.88 85 ALA A O 1
ATOM 595 N N . LYS A 1 86 ? -2.219 18.315 43.326 1.00 77.75 86 LYS A N 1
ATOM 596 C CA . LYS A 1 86 ? -3.372 17.427 43.117 1.00 77.75 86 LYS A CA 1
ATOM 597 C C . LYS A 1 86 ? -4.501 17.784 44.094 1.00 77.75 86 LYS A C 1
ATOM 599 O O . LYS A 1 86 ? -4.238 18.142 45.240 1.00 77.75 86 LYS A O 1
ATOM 604 N N . LEU A 1 87 ? -5.752 17.694 43.636 1.00 83.25 87 LEU A N 1
ATOM 605 C CA . LEU A 1 87 ? -6.936 17.874 44.490 1.00 83.25 87 LEU A CA 1
ATOM 606 C C . LEU A 1 87 ? -7.090 16.702 45.476 1.00 83.25 87 LEU A C 1
ATOM 608 O O . LEU A 1 87 ? -6.517 15.632 45.268 1.00 83.25 87 LEU A O 1
ATOM 612 N N . ASP A 1 88 ? -7.892 16.892 46.522 1.00 86.75 88 ASP A N 1
ATOM 613 C CA . ASP A 1 88 ? -8.275 15.817 47.444 1.00 86.75 88 ASP A CA 1
ATOM 614 C C . ASP A 1 88 ? -8.963 14.671 46.671 1.00 86.75 88 ASP A C 1
ATOM 616 O O . ASP A 1 88 ? -9.935 14.902 45.952 1.00 86.75 88 ASP A O 1
ATOM 620 N N . GLY A 1 89 ? -8.447 13.444 46.792 1.00 87.56 89 GLY A N 1
ATOM 621 C CA . GLY A 1 89 ? -8.884 12.289 45.994 1.00 87.56 89 GLY A CA 1
ATOM 622 C C . GLY A 1 89 ? -7.785 11.239 45.793 1.00 87.56 89 GLY A C 1
ATOM 623 O O . GLY A 1 89 ? -6.675 11.397 46.300 1.00 87.56 89 GLY A O 1
ATOM 624 N N . ALA A 1 90 ? -8.083 10.173 45.046 1.00 90.62 90 ALA A N 1
ATOM 625 C CA . ALA A 1 90 ? -7.128 9.104 44.741 1.00 90.62 90 ALA A CA 1
ATOM 626 C C . ALA A 1 90 ? -6.394 9.372 43.417 1.00 90.62 90 ALA A C 1
ATOM 628 O O . ALA A 1 90 ? -7.023 9.776 42.440 1.00 90.62 90 ALA A O 1
ATOM 629 N N . TRP A 1 91 ? -5.077 9.151 43.392 1.00 90.19 91 TRP A N 1
ATOM 630 C CA . TRP A 1 91 ? -4.205 9.527 42.281 1.00 90.19 91 TRP A CA 1
ATOM 631 C C . TRP A 1 91 ? -3.002 8.593 42.099 1.00 90.19 91 TRP A C 1
ATOM 633 O O . TRP A 1 91 ? -2.299 8.288 43.059 1.00 90.19 91 TRP A O 1
ATOM 643 N N . CYS A 1 92 ? -2.659 8.238 40.866 1.00 88.62 92 CYS A N 1
ATOM 644 C CA . CYS A 1 92 ? -1.490 7.419 40.566 1.00 88.62 92 CYS A CA 1
ATOM 645 C C . CYS A 1 92 ? -0.153 8.157 40.769 1.00 88.62 92 CYS A C 1
ATOM 647 O O . CYS A 1 92 ? -0.016 9.348 40.451 1.00 88.62 92 CYS A O 1
ATOM 649 N N . ASP A 1 93 ? 0.859 7.402 41.211 1.00 83.38 93 ASP A N 1
ATOM 650 C CA . ASP A 1 93 ? 2.291 7.721 41.043 1.00 83.38 93 ASP A CA 1
ATOM 651 C C . ASP A 1 93 ? 2.993 6.851 39.976 1.00 83.38 93 ASP A C 1
ATOM 653 O O . ASP A 1 93 ? 4.147 7.099 39.631 1.00 83.38 93 ASP A O 1
ATOM 657 N N . GLY A 1 94 ? 2.275 5.857 39.439 1.00 78.94 94 GLY A N 1
ATOM 658 C CA . GLY A 1 94 ? 2.748 4.855 38.481 1.00 78.94 94 GLY A CA 1
ATOM 659 C C . GLY A 1 94 ? 2.500 3.434 38.991 1.00 78.94 94 GLY A C 1
ATOM 660 O O . GLY A 1 94 ? 1.787 2.657 38.349 1.00 78.94 94 GLY A O 1
ATOM 661 N N . SER A 1 95 ? 3.011 3.124 40.184 1.00 83.19 95 SER A N 1
ATOM 662 C CA . SER A 1 95 ? 2.919 1.790 40.804 1.00 83.19 95 SER A CA 1
ATOM 663 C C . SER A 1 95 ? 1.925 1.736 41.963 1.00 83.19 95 SER A C 1
ATOM 665 O O . SER A 1 95 ? 1.377 0.674 42.255 1.00 83.19 95 SER A O 1
ATOM 667 N N . ASN A 1 96 ? 1.672 2.873 42.608 1.00 87.31 96 ASN A N 1
ATOM 668 C CA . ASN A 1 96 ? 0.775 3.007 43.744 1.00 87.31 96 ASN A CA 1
ATOM 669 C C . ASN A 1 96 ? -0.376 3.966 43.427 1.00 87.31 96 ASN A C 1
ATOM 671 O O . ASN A 1 96 ? -0.250 4.893 42.619 1.00 87.31 96 ASN A O 1
ATOM 675 N N . LEU A 1 97 ? -1.477 3.763 44.144 1.00 91.56 97 LEU A N 1
ATOM 676 C CA . LEU A 1 97 ? -2.571 4.706 44.277 1.00 91.56 97 LEU A CA 1
ATOM 677 C C . LEU A 1 97 ? -2.366 5.530 45.558 1.00 91.56 97 LEU A C 1
ATOM 679 O O . LEU A 1 97 ? -2.441 5.003 46.670 1.00 91.56 97 LEU A O 1
ATOM 683 N N . LEU A 1 98 ? -2.086 6.822 45.402 1.00 91.19 98 LEU A N 1
ATOM 684 C CA . LEU A 1 98 ? -1.931 7.788 46.487 1.00 91.19 98 LEU A CA 1
ATOM 685 C C . LEU A 1 98 ? -3.280 8.432 46.812 1.00 91.19 98 LEU A C 1
ATOM 687 O O . LEU A 1 98 ? -3.915 9.008 45.933 1.00 91.19 98 LEU A O 1
ATOM 691 N N . GLN A 1 99 ? -3.692 8.423 48.077 1.00 92.25 99 GLN A N 1
ATOM 692 C CA . GLN A 1 99 ? -4.801 9.261 48.536 1.00 92.25 99 GLN A CA 1
ATOM 693 C C . GLN A 1 99 ? -4.259 10.644 48.898 1.00 92.25 99 GLN A C 1
ATOM 695 O O . GLN A 1 99 ? -3.545 10.794 49.893 1.00 92.25 99 GLN A O 1
ATOM 700 N N . CYS A 1 100 ? -4.593 11.662 48.116 1.00 90.25 100 CYS A N 1
ATOM 701 C CA . CYS A 1 100 ? -4.215 13.048 48.361 1.00 90.25 100 CYS A CA 1
ATOM 702 C C . CYS A 1 100 ? -5.229 13.752 49.272 1.00 90.25 100 CYS A C 1
ATOM 704 O O . CYS A 1 100 ? -6.438 13.584 49.112 1.00 90.25 100 CYS A O 1
ATOM 706 N N . LYS A 1 101 ? -4.733 14.563 50.215 1.00 87.50 101 LYS A N 1
ATOM 707 C CA . LYS A 1 101 ? -5.549 15.441 51.063 1.00 87.50 101 LYS A CA 1
ATOM 708 C C . LYS A 1 101 ? -4.779 16.699 51.468 1.00 87.50 101 LYS A C 1
ATOM 710 O O . LYS A 1 101 ? -3.687 16.599 52.028 1.00 87.50 101 LYS A O 1
ATOM 715 N N . GLY A 1 102 ? -5.329 17.881 51.197 1.00 80.94 102 GLY A N 1
ATOM 716 C CA . GLY A 1 102 ? -4.704 19.172 51.512 1.00 80.94 102 GLY A CA 1
ATOM 717 C C . GLY A 1 102 ? -3.340 19.379 50.840 1.00 80.94 102 GLY A C 1
ATOM 718 O O . GLY A 1 102 ? -2.455 19.993 51.430 1.00 80.94 102 GLY A O 1
ATOM 719 N N . GLY A 1 103 ? -3.131 18.796 49.654 1.00 78.31 103 GLY A N 1
ATOM 720 C CA . GLY A 1 103 ? -1.838 18.769 48.953 1.00 78.31 103 GLY A CA 1
ATOM 721 C C . GLY A 1 103 ? -0.804 17.775 49.512 1.00 78.31 103 GLY A C 1
ATOM 722 O O . GLY A 1 103 ? 0.266 17.610 48.924 1.00 78.31 103 GLY A O 1
ATOM 723 N N . GLY A 1 104 ? -1.101 17.085 50.618 1.00 75.88 104 GLY A N 1
ATOM 724 C CA . GLY A 1 104 ? -0.272 16.018 51.188 1.00 75.88 104 GLY A CA 1
ATOM 725 C C . GLY A 1 104 ? -0.727 14.618 50.762 1.00 75.88 104 GLY A C 1
ATOM 726 O O . GLY A 1 104 ? -1.878 14.419 50.378 1.00 75.88 104 GLY A O 1
ATOM 727 N N . VAL A 1 105 ? 0.170 13.631 50.853 1.00 83.31 105 VAL A N 1
ATOM 728 C CA . VAL A 1 105 ? -0.201 12.207 50.760 1.00 83.31 105 VAL A CA 1
ATOM 729 C C . VAL A 1 105 ? -0.771 11.778 52.113 1.00 83.31 105 VAL A C 1
ATOM 731 O O . VAL A 1 105 ? -0.091 11.890 53.131 1.00 83.31 105 VAL A O 1
ATOM 734 N N . SER A 1 106 ? -2.010 11.295 52.127 1.00 86.31 106 SER A N 1
ATOM 735 C CA . SER A 1 106 ? -2.700 10.788 53.322 1.00 86.31 106 SER A CA 1
ATOM 736 C C . SER A 1 106 ? -2.598 9.265 53.473 1.00 86.31 106 SER A C 1
ATOM 738 O O . SER A 1 106 ? -2.529 8.768 54.595 1.00 86.31 106 SER A O 1
ATOM 740 N N . SER A 1 107 ? -2.509 8.527 52.363 1.00 87.00 107 SER A N 1
ATOM 741 C CA . SER A 1 107 ? -2.101 7.117 52.325 1.00 87.00 107 SER A CA 1
ATOM 742 C C . SER A 1 107 ? -1.571 6.736 50.935 1.00 87.00 107 SER A C 1
ATOM 744 O O . SER A 1 107 ? -1.726 7.491 49.974 1.00 87.00 107 SER A O 1
ATOM 746 N N . SER A 1 108 ? -0.927 5.572 50.832 1.00 89.44 108 SER A N 1
ATOM 747 C CA . SER A 1 108 ? -0.470 4.978 49.571 1.00 89.44 108 SER A CA 1
ATOM 748 C C . SER A 1 108 ? -0.796 3.485 49.561 1.00 89.44 108 SER A C 1
ATOM 750 O O . SER A 1 108 ? -0.566 2.798 50.559 1.00 89.44 108 SER A O 1
ATOM 752 N N . GLN A 1 109 ? -1.340 2.996 48.449 1.00 91.00 109 GLN A N 1
ATOM 753 C CA . GLN A 1 109 ? -1.678 1.594 48.215 1.00 91.00 109 GLN A CA 1
ATOM 754 C C . GLN A 1 109 ? -0.913 1.085 46.991 1.00 91.00 109 GLN A C 1
ATOM 756 O O . GLN A 1 109 ? -1.134 1.567 45.883 1.00 91.00 109 GLN A O 1
ATOM 761 N N . ALA A 1 110 ? -0.056 0.080 47.167 1.00 87.50 110 ALA A N 1
ATOM 762 C CA . ALA A 1 110 ? 0.616 -0.573 46.047 1.00 87.50 110 ALA A CA 1
ATOM 763 C C . ALA A 1 110 ? -0.394 -1.332 45.170 1.00 87.50 110 ALA A C 1
ATOM 765 O O . ALA A 1 110 ? -1.169 -2.153 45.669 1.00 87.50 110 ALA A O 1
ATOM 766 N N . CYS A 1 111 ? -0.377 -1.080 43.861 1.00 88.69 111 CYS A N 1
ATOM 767 C CA . CYS A 1 111 ? -1.257 -1.742 42.904 1.00 88.69 111 CYS A CA 1
ATOM 768 C C . CYS A 1 111 ? -0.526 -2.920 42.245 1.00 88.69 111 CYS A C 1
ATOM 770 O O . CYS A 1 111 ? 0.421 -2.718 41.488 1.00 88.69 111 CYS A O 1
ATOM 772 N N . GLN A 1 112 ? -0.986 -4.154 42.488 1.00 85.25 112 GLN A N 1
ATOM 773 C CA . GLN A 1 112 ? -0.322 -5.386 42.022 1.00 85.25 112 GLN A CA 1
ATOM 774 C C . GLN A 1 112 ? -0.072 -5.434 40.501 1.00 85.25 112 GLN A C 1
ATOM 776 O O . GLN A 1 112 ? 0.926 -6.004 40.068 1.00 85.25 112 GLN A O 1
ATOM 781 N N . TYR A 1 113 ? -0.949 -4.816 39.704 1.00 83.62 113 TYR A N 1
ATOM 782 C CA . TYR A 1 113 ? -0.853 -4.749 38.239 1.00 83.62 113 TYR A CA 1
ATOM 783 C C . TYR A 1 113 ? -0.582 -3.318 37.727 1.00 83.62 113 TYR A C 1
ATOM 785 O O . TYR A 1 113 ? -0.812 -3.006 36.558 1.00 83.62 113 TYR A O 1
ATOM 793 N N . GLY A 1 114 ? -0.081 -2.438 38.604 1.00 85.19 114 GLY A N 1
ATOM 794 C CA . GLY A 1 114 ? 0.114 -1.009 38.353 1.00 85.19 114 GLY A CA 1
ATOM 795 C C . GLY A 1 114 ? -1.157 -0.174 38.543 1.00 85.19 114 GLY A C 1
ATOM 796 O O . GLY A 1 114 ? -2.262 -0.698 38.695 1.00 85.19 114 GLY A O 1
ATOM 797 N N . CYS A 1 115 ? -0.998 1.148 38.554 1.00 87.56 115 CYS A N 1
ATOM 798 C CA . CYS A 1 115 ? -2.105 2.090 38.729 1.00 87.56 115 CYS A CA 1
ATOM 799 C C . CYS A 1 115 ? -2.713 2.516 37.371 1.00 87.56 115 CYS A C 1
ATOM 801 O O . CYS A 1 115 ? -2.045 2.457 36.328 1.00 87.56 115 CYS A O 1
ATOM 803 N N . GLN A 1 116 ? -3.989 2.906 37.374 1.00 90.44 116 GLN A N 1
ATOM 804 C CA . GLN A 1 116 ? -4.765 3.393 36.232 1.00 90.44 116 GLN A CA 1
ATOM 805 C C . GLN A 1 116 ? -5.229 4.828 36.492 1.00 90.44 116 GLN A C 1
ATOM 807 O O . GLN A 1 116 ? -6.032 5.075 37.390 1.00 90.44 116 GLN A O 1
ATOM 812 N N . ALA A 1 117 ? -4.718 5.761 35.687 1.00 87.81 117 ALA A N 1
ATOM 813 C CA . ALA A 1 117 ? -5.160 7.147 35.715 1.00 87.81 117 ALA A CA 1
ATOM 814 C C . ALA A 1 117 ? -6.527 7.280 35.029 1.00 87.81 117 ALA A C 1
ATOM 816 O O . ALA A 1 117 ? -6.711 6.769 33.921 1.00 87.81 117 ALA A O 1
ATOM 817 N N . MET A 1 118 ? -7.462 7.965 35.680 1.00 85.38 118 MET A N 1
ATOM 818 C CA . MET A 1 118 ? -8.845 8.128 35.237 1.00 85.38 118 MET A CA 1
ATOM 819 C C . MET A 1 118 ? -9.095 9.546 34.681 1.00 85.38 118 MET A C 1
ATOM 821 O O . MET A 1 118 ? -8.271 10.448 34.863 1.00 85.38 118 MET A O 1
ATOM 825 N N . PRO A 1 119 ? -10.201 9.780 33.945 1.00 80.75 119 PRO A N 1
ATOM 826 C CA . PRO A 1 119 ? -10.515 11.102 33.404 1.00 80.75 119 PRO A CA 1
ATOM 827 C C . PRO A 1 119 ? -10.655 12.169 34.499 1.00 80.75 119 PRO A C 1
ATOM 829 O O . PRO A 1 119 ? -11.167 11.898 35.582 1.00 80.75 119 PRO A O 1
ATOM 832 N N . ALA A 1 120 ? -10.240 13.404 34.204 1.00 70.62 120 ALA A N 1
ATOM 833 C CA . ALA A 1 120 ? -10.201 14.491 35.182 1.00 70.62 120 ALA A CA 1
ATOM 834 C C . ALA A 1 120 ? -11.560 14.715 35.880 1.00 70.62 120 ALA A C 1
ATOM 836 O O . ALA A 1 120 ? -12.559 15.022 35.232 1.00 70.62 120 ALA A O 1
ATOM 837 N N . GLY A 1 121 ? -11.572 14.587 37.211 1.00 76.12 121 GLY A N 1
ATOM 838 C CA . GLY A 1 121 ? -12.781 14.637 38.047 1.00 76.12 121 GLY A CA 1
ATOM 839 C C . GLY A 1 121 ? -13.246 13.266 38.558 1.00 76.12 121 GLY A C 1
ATOM 840 O O . GLY A 1 121 ? -14.042 13.212 39.493 1.00 76.12 121 GLY A O 1
ATOM 841 N N . VAL A 1 122 ? -12.714 12.175 38.004 1.00 82.94 122 VAL A N 1
ATOM 842 C CA . VAL A 1 122 ? -12.814 10.812 38.545 1.00 82.94 122 VAL A CA 1
ATOM 843 C C . VAL A 1 122 ? -11.538 10.509 39.341 1.00 82.94 122 VAL A C 1
ATOM 845 O O . VAL A 1 122 ? -10.471 11.034 39.030 1.00 82.94 122 VAL A O 1
ATOM 848 N N . ALA A 1 123 ? -11.648 9.701 40.395 1.00 86.81 123 ALA A N 1
ATOM 849 C CA . ALA A 1 123 ? -10.496 9.247 41.172 1.00 86.81 123 ALA A CA 1
ATOM 850 C C . ALA A 1 123 ? -9.767 8.100 40.448 1.00 86.81 123 ALA A C 1
ATOM 852 O O . ALA A 1 123 ? -10.419 7.242 39.854 1.00 86.81 123 ALA A O 1
ATOM 853 N N . ASP A 1 124 ? -8.437 8.073 40.523 1.00 91.00 124 ASP A N 1
ATOM 854 C CA . ASP A 1 124 ? -7.622 6.996 39.948 1.00 91.00 124 ASP A CA 1
ATOM 855 C C . ASP A 1 124 ? -7.840 5.661 40.694 1.00 91.00 124 ASP A C 1
ATOM 857 O O . ASP A 1 124 ? -8.268 5.638 41.853 1.00 91.00 124 ASP A O 1
ATOM 861 N N . GLU A 1 125 ? -7.509 4.535 40.055 1.00 92.75 125 GLU A N 1
ATOM 862 C CA . GLU A 1 125 ? -7.719 3.191 40.617 1.00 92.75 125 GLU A CA 1
ATOM 863 C C . GLU A 1 125 ? -6.537 2.232 40.377 1.00 92.75 125 GLU A C 1
ATOM 865 O O . GLU A 1 125 ? -5.646 2.488 39.567 1.00 92.75 125 GLU A O 1
ATOM 870 N N . CYS A 1 126 ? -6.498 1.103 41.090 1.00 91.44 126 CYS A N 1
ATOM 871 C CA . CYS A 1 126 ? -5.544 0.031 40.792 1.00 91.44 126 CYS A CA 1
ATOM 872 C C . CYS A 1 126 ? -6.057 -0.838 39.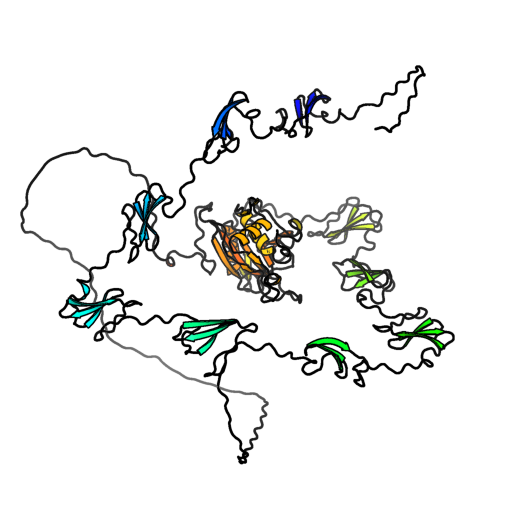638 1.00 91.44 126 CYS A C 1
ATOM 874 O O . CYS A 1 126 ? -7.214 -1.253 39.647 1.00 91.44 126 CYS A O 1
ATOM 876 N N . LYS A 1 127 ? -5.180 -1.191 38.690 1.00 87.56 127 LYS A N 1
ATOM 877 C CA . LYS A 1 127 ? -5.534 -2.076 37.572 1.00 87.56 127 LYS A CA 1
ATOM 878 C C . LYS A 1 127 ? -5.971 -3.454 38.067 1.00 87.56 127 LYS A C 1
ATOM 880 O O . LYS A 1 127 ? -5.330 -4.043 38.943 1.00 87.56 127 LYS A O 1
ATOM 885 N N . GLY A 1 128 ? -7.028 -3.979 37.451 1.00 78.31 128 GLY A N 1
ATOM 886 C CA . GLY A 1 128 ? -7.425 -5.377 37.597 1.00 78.31 128 GLY A CA 1
ATOM 887 C C . GLY A 1 128 ? -6.365 -6.341 37.052 1.00 78.31 128 GLY A C 1
ATOM 888 O O . GLY A 1 128 ? -5.461 -5.950 36.311 1.00 78.31 128 GLY A O 1
ATOM 889 N N . ALA A 1 129 ? -6.485 -7.619 37.413 1.00 72.00 129 ALA A N 1
ATOM 890 C CA . ALA A 1 129 ? -5.645 -8.662 36.834 1.00 72.00 129 ALA A CA 1
ATOM 891 C C . ALA A 1 129 ? -5.886 -8.768 35.311 1.00 72.00 129 ALA A C 1
ATOM 893 O O . ALA A 1 129 ? -7.040 -8.662 34.883 1.00 72.00 129 ALA A O 1
ATOM 894 N N . PRO A 1 130 ? -4.846 -9.003 34.487 1.00 61.31 130 PRO A N 1
ATOM 895 C CA . PRO A 1 130 ? -5.023 -9.252 33.060 1.00 61.31 130 PRO A CA 1
ATOM 896 C C . PRO A 1 130 ? -5.990 -10.414 32.805 1.00 61.31 130 PRO A C 1
ATOM 898 O O . PRO A 1 130 ? -5.899 -11.455 33.457 1.00 61.31 130 PRO A O 1
ATOM 901 N N . ALA A 1 131 ? -6.897 -10.249 31.840 1.00 54.62 131 ALA A N 1
ATOM 902 C CA . ALA A 1 131 ? -7.795 -11.323 31.428 1.00 54.62 131 ALA A CA 1
ATOM 903 C C . ALA A 1 131 ? -6.983 -12.533 30.910 1.00 54.62 131 ALA A C 1
ATOM 905 O O . ALA A 1 131 ? -5.995 -12.333 30.197 1.00 54.62 131 ALA A O 1
ATOM 906 N N . PRO A 1 132 ? -7.368 -13.780 31.247 1.00 56.69 132 PRO A N 1
ATOM 907 C CA . PRO A 1 132 ? -6.604 -14.962 30.865 1.00 56.69 132 PRO A CA 1
ATOM 908 C C . PRO A 1 132 ? -6.587 -15.132 29.342 1.00 56.69 132 PRO A C 1
ATOM 910 O O . PRO A 1 132 ? -7.634 -15.242 28.706 1.00 56.69 132 PRO A O 1
ATOM 913 N N . THR A 1 133 ? -5.391 -15.179 28.757 1.00 58.84 133 THR A N 1
ATOM 914 C CA . THR A 1 133 ? -5.179 -15.410 27.325 1.00 58.84 133 THR A CA 1
ATOM 915 C C . THR A 1 133 ? -4.942 -16.897 27.049 1.00 58.84 133 THR A C 1
ATOM 917 O O . THR A 1 133 ? -4.085 -17.537 27.656 1.00 58.84 133 THR A O 1
ATOM 920 N N . GLY A 1 134 ? -5.718 -17.476 26.130 1.00 71.38 134 GLY A N 1
ATOM 921 C CA . GLY A 1 134 ? -5.641 -18.898 25.782 1.00 71.38 134 GLY A CA 1
ATOM 922 C C . GLY A 1 134 ? -6.938 -19.427 25.156 1.00 71.38 134 GLY A C 1
ATOM 923 O O . GLY A 1 134 ? -7.892 -18.669 25.002 1.00 71.38 134 GLY A O 1
ATOM 924 N N . PRO A 1 135 ? -7.022 -20.730 24.825 1.00 77.25 135 PRO A N 1
ATOM 925 C CA . PRO A 1 135 ? -8.194 -21.321 24.161 1.00 77.25 135 PRO A CA 1
ATOM 926 C C . PRO A 1 135 ? -9.468 -21.347 25.028 1.00 77.25 135 PRO A C 1
ATOM 928 O O . PRO A 1 135 ? -10.557 -21.574 24.507 1.00 77.25 135 PRO A O 1
ATOM 931 N N . CYS A 1 136 ? -9.340 -21.093 26.335 1.00 83.75 136 CYS A N 1
ATOM 932 C CA . CYS A 1 136 ? -10.451 -20.931 27.275 1.00 83.75 136 CYS A CA 1
ATOM 933 C C . CYS A 1 136 ? -10.879 -19.465 27.492 1.00 83.75 136 CYS A C 1
ATOM 935 O O . CYS A 1 136 ? -11.850 -19.222 28.206 1.00 83.75 136 CYS A O 1
ATOM 937 N N . ALA A 1 137 ? -10.190 -18.486 26.893 1.00 84.12 137 ALA A N 1
ATOM 938 C CA . ALA A 1 137 ? -10.508 -17.070 27.061 1.00 84.12 137 ALA A CA 1
ATOM 939 C C . ALA A 1 137 ? -11.944 -16.768 26.598 1.00 84.12 137 ALA A C 1
ATOM 941 O O . ALA A 1 137 ? -12.348 -17.159 25.504 1.00 84.12 137 ALA A O 1
ATOM 942 N N . GLY A 1 138 ? -12.728 -16.095 27.445 1.00 79.88 138 GLY A N 1
ATOM 943 C CA . GLY A 1 138 ? -14.132 -15.770 27.166 1.00 79.88 138 GLY A CA 1
ATOM 944 C C . GLY A 1 138 ? -15.106 -16.959 27.167 1.00 79.88 138 GLY A C 1
ATOM 945 O O . GLY A 1 138 ? -16.295 -16.749 26.943 1.00 79.88 138 GLY A O 1
ATOM 946 N N . LYS A 1 139 ? -14.651 -18.193 27.432 1.00 81.75 139 LYS A N 1
ATOM 947 C CA . LYS A 1 139 ? -15.524 -19.371 27.549 1.00 81.75 139 LYS A CA 1
ATOM 948 C C . LYS A 1 139 ? -15.977 -19.574 29.005 1.00 81.75 139 LYS A C 1
ATOM 950 O O . LYS A 1 139 ? -15.132 -19.488 29.901 1.00 81.75 139 LYS A O 1
ATOM 955 N N . PRO A 1 140 ? -17.263 -19.881 29.269 1.00 86.06 140 PRO A N 1
ATOM 956 C CA . PRO A 1 140 ? -17.706 -20.306 30.597 1.00 86.06 140 PRO A CA 1
ATOM 957 C C . PRO A 1 140 ? -17.130 -21.686 30.963 1.00 86.06 140 PRO A C 1
ATOM 959 O O . PRO A 1 140 ? -16.671 -22.424 30.089 1.00 86.06 140 PRO A O 1
ATOM 962 N N . ASP A 1 141 ? -17.159 -22.042 32.250 1.00 89.12 141 ASP A N 1
ATOM 963 C CA . ASP A 1 141 ? -16.674 -23.335 32.759 1.00 89.12 141 ASP A CA 1
ATOM 964 C C . ASP A 1 141 ? -17.318 -24.517 31.999 1.00 89.12 141 ASP A C 1
ATOM 966 O O . ASP A 1 141 ? -18.543 -24.615 31.921 1.00 89.12 141 ASP A O 1
ATOM 970 N N . GLY A 1 142 ? -16.507 -25.417 31.433 1.00 90.06 142 GLY A N 1
ATOM 971 C CA . GLY A 1 142 ? -17.000 -26.505 30.577 1.00 90.06 142 GLY A CA 1
ATOM 972 C C . GLY A 1 142 ? -15.921 -27.177 29.722 1.00 90.06 142 GLY A C 1
ATOM 973 O O . GLY A 1 142 ? -14.747 -26.808 29.787 1.00 90.06 142 GLY A O 1
ATOM 974 N N . ALA A 1 143 ? -16.324 -28.162 28.913 1.00 91.69 143 ALA A N 1
ATOM 975 C CA . ALA A 1 143 ? -15.439 -28.895 28.007 1.00 91.69 143 ALA A CA 1
ATOM 976 C C . ALA A 1 143 ? -15.581 -28.390 26.562 1.00 91.69 143 ALA A C 1
ATOM 978 O O . ALA A 1 143 ? -16.706 -28.249 26.082 1.00 91.69 143 ALA A O 1
ATOM 979 N N . TYR A 1 144 ? -14.457 -28.149 25.880 1.00 93.00 144 TYR A N 1
ATOM 980 C CA . TYR A 1 144 ? -14.411 -27.540 24.545 1.00 93.00 144 TYR A CA 1
ATOM 981 C C . TYR A 1 144 ? -13.356 -28.171 23.635 1.00 93.00 144 TYR A C 1
ATOM 983 O O . TYR A 1 144 ? -12.228 -28.428 24.061 1.00 93.00 144 TYR A O 1
ATOM 991 N N . CYS A 1 145 ? -13.678 -28.352 22.360 1.00 92.00 145 CYS A N 1
ATOM 992 C CA . CYS A 1 145 ? -12.731 -28.813 21.356 1.00 92.00 145 CYS A CA 1
ATOM 993 C C . CYS A 1 145 ? -11.685 -27.746 21.009 1.00 92.00 145 CYS A C 1
ATOM 995 O O . CYS A 1 145 ? -12.002 -26.600 20.690 1.00 92.00 145 CYS A O 1
ATOM 997 N N . ASN A 1 146 ? -10.424 -28.170 20.969 1.00 87.12 146 ASN A N 1
ATOM 998 C CA . ASN A 1 146 ? -9.306 -27.455 20.372 1.00 87.12 146 ASN A CA 1
ATOM 999 C C . ASN A 1 146 ? -8.594 -28.412 19.401 1.00 87.12 146 ASN A C 1
ATOM 1001 O O . ASN A 1 146 ? -7.733 -29.206 19.789 1.00 87.12 146 ASN A O 1
ATOM 1005 N N . GLY A 1 147 ? -9.035 -28.404 18.139 1.00 84.50 147 GLY A N 1
ATOM 1006 C CA . GLY A 1 147 ? -8.578 -29.348 17.117 1.00 84.50 147 GLY A CA 1
ATOM 1007 C C . GLY A 1 147 ? -8.898 -30.804 17.478 1.00 84.50 147 GLY A C 1
ATOM 1008 O O . GLY A 1 147 ? -10.060 -31.192 17.600 1.00 84.50 147 GLY A O 1
ATOM 1009 N N . SER A 1 148 ? -7.860 -31.625 17.638 1.00 88.25 148 SER A N 1
ATOM 1010 C CA . SER A 1 148 ? -7.970 -33.044 18.001 1.00 88.25 148 SER A CA 1
ATOM 1011 C C . SER A 1 148 ? -8.135 -33.308 19.503 1.00 88.25 148 SER A C 1
ATOM 1013 O O . SER A 1 148 ? -8.293 -34.469 19.881 1.00 88.25 148 SER A O 1
ATOM 1015 N N . SER A 1 149 ? -8.128 -32.282 20.359 1.00 89.25 149 SER A N 1
ATOM 1016 C CA . SER A 1 149 ? -8.179 -32.444 21.818 1.00 89.25 149 SER A CA 1
ATOM 1017 C C . SER A 1 149 ? -9.399 -31.777 22.447 1.00 89.25 149 SER A C 1
ATOM 1019 O O . SER A 1 149 ? -9.795 -30.684 22.051 1.00 89.25 149 SER A O 1
ATOM 1021 N N . LEU A 1 150 ? -9.956 -32.418 23.472 1.00 92.62 150 LEU A N 1
ATOM 1022 C CA . LEU A 1 150 ? -10.987 -31.872 24.346 1.00 92.62 150 LEU A CA 1
ATOM 1023 C C . LEU A 1 150 ? -10.324 -31.199 25.555 1.00 92.62 150 LEU A C 1
ATOM 1025 O O . LEU A 1 150 ? -9.618 -31.850 26.325 1.00 92.62 150 LEU A O 1
ATOM 1029 N N . MET A 1 151 ? -10.538 -29.899 25.728 1.00 92.19 151 MET A N 1
ATOM 1030 C CA . MET A 1 151 ? -9.988 -29.107 26.830 1.00 92.19 151 MET A CA 1
ATOM 1031 C C . MET A 1 151 ? -11.060 -28.844 27.883 1.00 92.19 151 MET A C 1
ATOM 1033 O O . MET A 1 151 ? -12.166 -28.437 27.541 1.00 92.19 151 MET A O 1
ATOM 1037 N N . GLN A 1 152 ? -10.731 -29.020 29.161 1.00 93.25 152 GLN A N 1
ATOM 1038 C CA . GLN A 1 152 ? -11.563 -28.521 30.257 1.00 93.25 152 GLN A CA 1
ATOM 1039 C C . GLN A 1 152 ? -11.156 -27.082 30.569 1.00 93.25 152 GLN A C 1
ATOM 1041 O O . GLN A 1 152 ? -9.976 -26.812 30.813 1.00 93.25 152 GLN A O 1
ATOM 1046 N N . CYS A 1 153 ? -12.129 -26.179 30.594 1.00 92.12 153 CYS A N 1
ATOM 1047 C CA . CYS A 1 153 ? -11.966 -24.771 30.931 1.00 92.12 153 CYS A CA 1
ATOM 1048 C C . CYS A 1 153 ? -12.598 -24.460 32.292 1.00 92.12 153 CYS A C 1
ATOM 1050 O O . CYS A 1 153 ? -13.693 -24.937 32.595 1.00 92.12 153 CYS A O 1
ATOM 1052 N N . LYS A 1 154 ? -11.926 -23.628 33.096 1.00 88.00 154 LYS A N 1
ATOM 1053 C CA . LYS A 1 154 ? -12.456 -23.063 34.344 1.00 88.00 154 LYS A CA 1
ATOM 1054 C C . LYS A 1 154 ? -11.912 -21.661 34.585 1.00 88.00 154 LYS A C 1
ATOM 1056 O O . LYS A 1 154 ? -10.700 -21.457 34.524 1.00 88.00 154 LYS A O 1
ATOM 1061 N N . GLY A 1 155 ? -12.788 -20.695 34.858 1.00 83.50 155 GLY A N 1
ATOM 1062 C CA . GLY A 1 155 ? -12.405 -19.297 35.096 1.00 83.50 155 GLY A CA 1
ATOM 1063 C C . GLY A 1 155 ? -11.621 -18.671 33.935 1.00 83.50 155 GLY A C 1
ATOM 1064 O O . GLY A 1 155 ? -10.705 -17.887 34.165 1.00 83.50 155 GLY A O 1
ATOM 1065 N N . GLY A 1 156 ? -11.911 -19.080 32.695 1.00 79.75 156 GLY A N 1
ATOM 1066 C CA . GLY A 1 156 ? -11.180 -18.668 31.490 1.00 79.75 156 GLY A CA 1
ATOM 1067 C C . GLY A 1 156 ? -9.806 -19.330 31.280 1.00 79.75 156 GLY A C 1
ATOM 1068 O O . GLY A 1 156 ? -9.165 -19.079 30.261 1.00 79.75 156 GLY A O 1
ATOM 1069 N N . GLY A 1 157 ? -9.346 -20.188 32.198 1.00 80.62 157 GLY A N 1
ATOM 1070 C CA . GLY A 1 157 ? -8.098 -20.954 32.084 1.00 80.62 157 GLY A CA 1
ATOM 1071 C C . GLY A 1 157 ? -8.317 -22.423 31.703 1.00 80.62 157 GLY A C 1
ATOM 1072 O O . GLY A 1 157 ? -9.375 -22.991 31.965 1.00 80.62 157 GLY A O 1
ATOM 1073 N N . VAL A 1 158 ? -7.302 -23.056 31.106 1.00 87.12 158 VAL A N 1
ATOM 1074 C CA . VAL A 1 158 ? -7.280 -24.512 30.856 1.00 87.12 158 VAL A CA 1
ATOM 1075 C C . VAL A 1 158 ? -6.979 -25.246 32.165 1.00 87.12 158 VAL A C 1
ATOM 1077 O O . VAL A 1 158 ? -5.950 -24.988 32.785 1.00 87.12 158 VAL A O 1
ATOM 1080 N N . VAL A 1 159 ? -7.833 -26.195 32.554 1.00 88.75 159 VAL A N 1
ATOM 1081 C CA . VAL A 1 159 ? -7.621 -27.068 33.730 1.00 88.75 159 VAL A CA 1
ATOM 1082 C C . VAL A 1 159 ? -7.047 -28.428 33.340 1.00 88.75 159 VAL A C 1
ATOM 1084 O O . VAL A 1 159 ? -6.255 -29.004 34.082 1.00 88.75 159 VAL A O 1
ATOM 1087 N N . SER A 1 160 ? -7.440 -28.954 32.178 1.00 88.06 160 SER A N 1
ATOM 1088 C CA . SER A 1 160 ? -6.892 -30.186 31.604 1.00 88.06 160 SER A CA 1
ATOM 1089 C C . SER A 1 160 ? -7.117 -30.243 30.090 1.00 88.06 160 SER A C 1
ATOM 1091 O O . SER A 1 160 ? -7.879 -29.455 29.527 1.00 88.06 160 SER A O 1
ATOM 1093 N N . SER A 1 161 ? -6.434 -31.171 29.419 1.00 90.38 161 SER A N 1
ATOM 1094 C CA . SER A 1 161 ? -6.575 -31.430 27.985 1.00 90.38 161 SER A CA 1
ATOM 1095 C C . SER A 1 161 ? -6.465 -32.930 27.721 1.00 90.38 161 SER A C 1
ATOM 1097 O O . SER A 1 161 ? -5.561 -33.584 28.243 1.00 90.38 161 SER A O 1
ATOM 1099 N N . GLN A 1 162 ? -7.386 -33.469 26.927 1.00 90.12 162 GLN A N 1
ATOM 1100 C CA . GLN A 1 162 ? -7.464 -34.873 26.536 1.00 90.12 162 GLN A CA 1
ATOM 1101 C C . GLN A 1 162 ? -7.407 -34.977 25.011 1.00 90.12 162 GLN A C 1
ATOM 1103 O O . GLN A 1 162 ? -8.318 -34.527 24.322 1.00 90.12 162 GLN A O 1
ATOM 1108 N N . THR A 1 163 ? -6.375 -35.622 24.471 1.00 87.50 163 THR A N 1
ATOM 1109 C CA . THR A 1 163 ? -6.311 -35.942 23.039 1.00 87.50 163 THR A CA 1
ATOM 1110 C C . THR A 1 163 ? -7.383 -36.973 22.680 1.00 87.50 163 THR A C 1
ATOM 1112 O O . THR A 1 163 ? -7.431 -38.056 23.266 1.00 87.50 163 THR A O 1
ATOM 1115 N N . CYS A 1 164 ? -8.233 -36.665 21.703 1.00 87.56 164 CYS A N 1
ATOM 1116 C CA . CYS A 1 164 ? -9.280 -37.558 21.220 1.00 87.56 164 CYS A CA 1
ATOM 1117 C C . CYS A 1 164 ? -8.769 -38.369 20.020 1.00 87.56 164 CYS A C 1
ATOM 1119 O O . CYS A 1 164 ? -8.441 -37.794 18.984 1.00 87.56 164 CYS A O 1
ATOM 1121 N N . ALA A 1 165 ? -8.743 -39.703 20.129 1.00 81.12 165 ALA A N 1
ATOM 1122 C CA . ALA A 1 165 ? -8.179 -40.585 19.096 1.00 81.12 165 ALA A CA 1
ATOM 1123 C C . ALA A 1 165 ? -8.822 -40.402 17.704 1.00 81.12 165 ALA A C 1
ATOM 1125 O O . ALA A 1 165 ? -8.115 -40.372 16.703 1.00 81.12 165 ALA A O 1
ATOM 1126 N N . ASN A 1 166 ? -10.143 -40.196 17.658 1.00 80.81 166 ASN A N 1
ATOM 1127 C CA . ASN A 1 166 ? -10.914 -39.952 16.431 1.00 80.81 166 ASN A CA 1
ATOM 1128 C C . ASN A 1 166 ? -11.230 -38.454 16.211 1.00 80.81 166 ASN A C 1
ATOM 1130 O O . ASN A 1 166 ? -12.138 -38.102 15.457 1.00 80.81 166 ASN A O 1
ATOM 1134 N N . GLY A 1 167 ? -10.515 -37.561 16.903 1.00 82.56 167 GLY A N 1
ATOM 1135 C CA . GLY A 1 167 ? -10.819 -36.133 16.973 1.00 82.56 167 GLY A CA 1
ATOM 1136 C C . GLY A 1 167 ? -11.977 -35.789 17.920 1.00 82.56 167 GLY A C 1
ATOM 1137 O O . GLY A 1 167 ? -12.670 -36.655 18.460 1.00 82.56 167 GLY A O 1
ATOM 1138 N N . CYS A 1 168 ? -12.156 -34.491 18.147 1.00 89.06 168 CYS A N 1
ATOM 1139 C CA . CYS A 1 168 ? -13.177 -33.943 19.035 1.00 89.06 168 CYS A CA 1
ATOM 1140 C C . CYS A 1 168 ? -14.481 -33.628 18.264 1.00 89.06 168 CYS A C 1
ATOM 1142 O O . CYS A 1 168 ? -14.466 -33.435 17.042 1.00 89.06 168 CYS A O 1
ATOM 1144 N N . GLU A 1 169 ? -15.617 -33.633 18.959 1.00 90.00 169 GLU A N 1
ATOM 1145 C CA . GLU A 1 169 ? -16.950 -33.308 18.450 1.00 90.00 169 GLU A CA 1
ATOM 1146 C C . GLU A 1 169 ? -17.514 -32.095 19.200 1.00 90.00 169 GLU A C 1
ATOM 1148 O O . GLU A 1 169 ? -17.768 -32.170 20.404 1.00 90.00 169 GLU A O 1
ATOM 1153 N N . VAL A 1 170 ? -17.716 -30.995 18.470 1.00 89.94 170 VAL A N 1
ATOM 1154 C CA . VAL A 1 170 ? -18.351 -29.784 19.002 1.00 89.94 170 VAL A CA 1
ATOM 1155 C C . VAL A 1 170 ? -19.852 -30.025 19.150 1.00 89.94 170 VAL A C 1
ATOM 1157 O O . VAL A 1 170 ? -20.490 -30.536 18.225 1.00 89.94 170 VAL A O 1
ATOM 1160 N N . LYS A 1 171 ? -20.419 -29.665 20.301 1.00 88.06 171 LYS A N 1
ATOM 1161 C CA . LYS A 1 171 ? -21.849 -29.792 20.608 1.00 88.06 171 LYS A CA 1
ATOM 1162 C C . LYS A 1 171 ? -22.555 -28.424 20.581 1.00 88.06 171 LYS A C 1
ATOM 1164 O O . LYS A 1 171 ? -21.894 -27.386 20.551 1.00 88.06 171 LYS A O 1
ATOM 1169 N N . PRO A 1 172 ? -23.903 -28.391 20.535 1.00 79.50 172 PRO A N 1
ATOM 1170 C CA . PRO A 1 172 ? -24.650 -27.135 20.583 1.00 79.50 172 PRO A CA 1
ATOM 1171 C C . PRO A 1 172 ? -24.370 -26.338 21.872 1.00 79.50 172 PRO A C 1
ATOM 1173 O O . PRO A 1 172 ? -24.098 -26.951 22.908 1.00 79.50 172 PRO A O 1
ATOM 1176 N N . PRO A 1 173 ? -24.482 -24.994 21.852 1.00 72.19 173 PRO A N 1
ATOM 1177 C CA . PRO A 1 173 ? -24.269 -24.157 23.031 1.00 72.19 173 PRO A CA 1
ATOM 1178 C C . PRO A 1 173 ? -25.051 -24.639 24.263 1.00 72.19 173 PRO A C 1
ATOM 1180 O O . PRO A 1 173 ? -26.231 -24.969 24.177 1.00 72.19 173 PRO A O 1
ATOM 1183 N N . GLY A 1 174 ? -24.376 -24.691 25.414 1.00 77.06 174 GLY A N 1
ATOM 1184 C CA . GLY A 1 174 ? -24.921 -25.241 26.663 1.00 77.06 174 GLY A CA 1
ATOM 1185 C C . GLY A 1 174 ? -24.701 -26.749 26.857 1.00 77.06 174 GLY A C 1
ATOM 1186 O O . GLY A 1 174 ? -24.895 -27.244 27.965 1.00 77.06 174 GLY A O 1
ATOM 1187 N N . VAL A 1 175 ? -24.241 -27.475 25.833 1.00 83.69 175 VAL A N 1
ATOM 1188 C CA . VAL A 1 175 ? -23.796 -28.873 25.935 1.00 83.69 175 VAL A CA 1
ATOM 1189 C C . VAL A 1 175 ? -22.268 -28.919 25.867 1.00 83.69 175 VAL A C 1
ATOM 1191 O O . VAL A 1 175 ? -21.657 -28.221 25.066 1.00 83.69 175 VAL A O 1
ATOM 1194 N N . ALA A 1 176 ? -21.642 -29.735 26.716 1.00 85.38 176 ALA A N 1
ATOM 1195 C CA . ALA A 1 176 ? -20.191 -29.907 26.724 1.00 85.38 176 ALA A CA 1
ATOM 1196 C C . ALA A 1 176 ? -19.706 -30.716 25.507 1.00 85.38 176 ALA A C 1
ATOM 1198 O O . ALA A 1 176 ? -20.319 -31.728 25.149 1.00 85.38 176 ALA A O 1
ATOM 1199 N N . ASP A 1 177 ? -18.583 -30.305 24.917 1.00 92.94 177 ASP A N 1
ATOM 1200 C CA . ASP A 1 177 ? -17.944 -31.024 23.811 1.00 92.94 177 ASP A CA 1
ATOM 1201 C C . ASP A 1 177 ? -17.416 -32.400 24.261 1.00 92.94 177 ASP A C 1
ATOM 1203 O O . ASP A 1 177 ? -17.149 -32.638 25.444 1.00 92.94 177 ASP A O 1
ATOM 1207 N N . VAL A 1 178 ? -17.244 -33.327 23.312 1.00 91.00 178 VAL A N 1
ATOM 1208 C CA . VAL A 1 178 ? -16.842 -34.720 23.597 1.00 91.00 178 VAL A CA 1
ATOM 1209 C C . VAL A 1 178 ? -15.799 -35.241 22.609 1.00 91.00 178 VAL A C 1
ATOM 1211 O O . VAL A 1 178 ? -15.708 -34.785 21.474 1.00 91.00 178 VAL A O 1
ATOM 1214 N N . CYS A 1 179 ? -15.027 -36.255 23.001 1.00 87.06 179 CYS A N 1
ATOM 1215 C CA . CYS A 1 179 ? -14.260 -37.039 22.031 1.00 87.06 179 CYS A CA 1
ATOM 1216 C C . CYS A 1 179 ? -15.195 -37.928 21.198 1.00 87.06 179 CYS A C 1
ATOM 1218 O O . CYS A 1 179 ? -16.082 -38.577 21.757 1.00 87.06 179 CYS A O 1
ATOM 1220 N N . LYS A 1 180 ? -14.963 -38.020 19.882 1.00 84.81 180 LYS A N 1
ATOM 1221 C CA . LYS A 1 180 ? -15.740 -38.900 18.995 1.00 84.81 180 LYS A CA 1
ATOM 1222 C C . LYS A 1 180 ? -15.539 -40.368 19.379 1.00 84.81 180 LYS A C 1
ATOM 1224 O O . LYS A 1 180 ? -14.412 -40.871 19.367 1.00 84.81 180 LYS A O 1
ATOM 1229 N N . SER A 1 181 ? -16.633 -41.049 19.706 1.00 65.00 181 SER A N 1
ATOM 1230 C CA . SER A 1 181 ? -16.646 -42.489 19.966 1.00 65.00 181 SER A CA 1
ATOM 1231 C C . SER A 1 181 ? -16.347 -43.291 18.696 1.00 65.00 181 SER A C 1
ATOM 1233 O O . SER A 1 181 ? -16.550 -42.824 17.575 1.00 65.00 181 SER A O 1
ATOM 1235 N N . GLU A 1 182 ? -15.860 -44.519 18.865 1.00 53.53 182 GLU A N 1
ATOM 1236 C CA . GLU A 1 182 ? -15.762 -45.466 17.754 1.00 53.53 182 GLU A CA 1
ATOM 1237 C C . GLU A 1 182 ? -17.170 -45.873 17.297 1.00 53.53 182 GLU A C 1
ATOM 1239 O O . GLU A 1 182 ? -18.016 -46.259 18.108 1.00 53.53 182 GLU A O 1
ATOM 1244 N N . ALA A 1 183 ? -17.431 -45.790 15.991 1.00 43.38 183 ALA A N 1
ATOM 1245 C CA . ALA A 1 183 ? -18.712 -46.193 15.424 1.00 43.38 183 ALA A CA 1
ATOM 1246 C C . ALA A 1 183 ? -18.892 -47.715 15.552 1.00 43.38 183 ALA A C 1
ATOM 1248 O O . ALA A 1 183 ? -18.108 -48.494 15.008 1.00 43.38 183 ALA A O 1
ATOM 1249 N N . THR A 1 184 ? -19.938 -48.152 16.254 1.00 42.31 184 THR A N 1
ATOM 1250 C CA . THR A 1 184 ? -20.213 -49.572 16.498 1.00 42.31 184 THR A CA 1
ATOM 1251 C C . THR A 1 184 ? -20.569 -50.298 15.197 1.00 42.31 184 THR A C 1
ATOM 1253 O O . THR A 1 184 ? -21.656 -50.160 14.640 1.00 42.31 184 THR A O 1
ATOM 1256 N N . THR A 1 185 ? -19.640 -51.121 14.710 1.00 46.69 185 THR A N 1
ATOM 1257 C CA . THR A 1 185 ? -19.624 -51.729 13.362 1.00 46.69 185 THR A CA 1
ATOM 1258 C C . THR A 1 185 ? -20.696 -52.797 13.088 1.00 46.69 185 THR A C 1
ATOM 1260 O O . THR A 1 185 ? -20.683 -53.426 12.030 1.00 46.69 185 THR A O 1
ATOM 1263 N N . ALA A 1 186 ? -21.649 -53.004 13.999 1.00 48.53 186 ALA A N 1
ATOM 1264 C CA . ALA A 1 186 ? -22.615 -54.102 13.951 1.00 48.53 186 ALA A CA 1
ATOM 1265 C C . ALA A 1 186 ? -23.590 -54.037 12.758 1.00 48.53 186 ALA A C 1
ATOM 1267 O O . ALA A 1 186 ? -23.979 -55.075 12.226 1.00 48.53 186 ALA A O 1
ATOM 1268 N N . THR A 1 187 ? -23.992 -52.839 12.325 1.00 59.56 187 THR A N 1
ATOM 1269 C CA . THR A 1 187 ? -25.110 -52.669 11.379 1.00 59.56 187 THR A CA 1
ATOM 1270 C C . THR A 1 187 ? -24.728 -52.907 9.914 1.00 59.56 187 THR A C 1
ATOM 1272 O O . THR A 1 187 ? -25.592 -53.254 9.111 1.00 59.56 187 THR A O 1
ATOM 1275 N N . VAL A 1 188 ? -23.450 -52.734 9.548 1.00 70.38 188 VAL A N 1
ATOM 1276 C CA . VAL A 1 188 ? -23.022 -52.505 8.150 1.00 70.38 188 VAL A CA 1
ATOM 1277 C C . VAL A 1 188 ? -23.276 -53.694 7.218 1.00 70.38 188 VAL A C 1
ATOM 1279 O O . VAL A 1 188 ? -23.661 -53.481 6.072 1.00 70.38 188 VAL A O 1
ATOM 1282 N N . CYS A 1 189 ? -23.087 -54.932 7.683 1.00 77.12 189 CYS A N 1
ATOM 1283 C CA . CYS A 1 189 ? -23.262 -56.133 6.851 1.00 77.12 189 CYS A CA 1
ATOM 1284 C C . CYS A 1 189 ? -24.725 -56.582 6.677 1.00 77.12 189 CYS A C 1
ATOM 1286 O O . CYS A 1 189 ? -24.994 -57.494 5.893 1.00 77.12 189 CYS A O 1
ATOM 1288 N N . THR A 1 190 ? -25.678 -55.950 7.366 1.00 79.81 190 THR A N 1
ATOM 1289 C CA . THR A 1 190 ? -27.092 -56.342 7.314 1.00 79.81 190 THR A CA 1
ATOM 1290 C C . THR A 1 190 ? -27.661 -56.090 5.915 1.00 79.81 190 THR A C 1
ATOM 1292 O O . THR A 1 190 ? -27.674 -54.959 5.440 1.00 79.81 190 THR A O 1
ATOM 1295 N N . GLY A 1 191 ? -28.125 -57.145 5.239 1.00 77.25 191 GLY A N 1
ATOM 1296 C CA . GLY A 1 191 ? -28.653 -57.060 3.870 1.00 77.25 191 GLY A CA 1
ATOM 1297 C C . GLY A 1 191 ? -27.594 -56.934 2.764 1.00 77.25 191 GLY A C 1
ATOM 1298 O O . GLY A 1 191 ? -27.958 -56.776 1.600 1.00 77.25 191 GLY A O 1
ATOM 1299 N N . LYS A 1 192 ? -26.298 -57.026 3.092 1.00 80.69 192 LYS A N 1
ATOM 1300 C CA . LYS A 1 192 ? -25.213 -57.108 2.104 1.00 80.69 192 LYS A CA 1
ATOM 1301 C C . LYS A 1 192 ? -24.922 -58.561 1.723 1.00 80.69 192 LYS A C 1
ATOM 1303 O O . LYS A 1 192 ? -25.039 -59.460 2.552 1.00 80.69 192 LYS A O 1
ATOM 1308 N N . ALA A 1 193 ? -24.511 -58.773 0.474 1.00 84.06 193 ALA A N 1
ATOM 1309 C CA . ALA A 1 193 ? -23.973 -60.053 0.019 1.00 84.06 193 ALA A CA 1
ATOM 1310 C C . ALA A 1 193 ? -22.570 -60.308 0.602 1.00 84.06 193 ALA A C 1
ATOM 1312 O O . ALA A 1 193 ? -21.857 -59.366 0.961 1.00 84.06 193 ALA A O 1
ATOM 1313 N N . ASP A 1 194 ? -22.167 -61.575 0.660 1.00 87.81 194 ASP A N 1
ATOM 1314 C CA . ASP A 1 194 ? -20.849 -61.983 1.151 1.00 87.81 194 ASP A CA 1
ATOM 1315 C C . ASP A 1 194 ? -19.733 -61.409 0.258 1.00 87.81 194 ASP A C 1
ATOM 1317 O O . ASP A 1 194 ? -19.761 -61.548 -0.965 1.00 87.81 194 ASP A O 1
ATOM 1321 N N . GLY A 1 195 ? -18.760 -60.724 0.864 1.00 87.44 195 GLY A N 1
ATOM 1322 C CA . GLY A 1 195 ? -17.767 -59.925 0.138 1.00 87.44 195 GLY A CA 1
ATOM 1323 C C . GLY A 1 195 ? -17.124 -58.837 0.998 1.00 87.44 195 GLY A C 1
ATOM 1324 O O . GLY A 1 195 ? -17.415 -58.722 2.189 1.00 87.44 195 GLY A O 1
ATOM 1325 N N . SER A 1 196 ? -16.237 -58.040 0.403 1.00 90.44 196 SER A N 1
ATOM 1326 C CA . SER A 1 196 ? -15.597 -56.894 1.063 1.00 90.44 196 SER A CA 1
ATOM 1327 C C . SER A 1 196 ? -16.394 -55.608 0.812 1.00 90.44 196 SER A C 1
ATOM 1329 O O . SER A 1 196 ? -16.833 -55.374 -0.313 1.00 90.44 196 SER A O 1
ATOM 1331 N N . TRP A 1 197 ? -16.580 -54.785 1.847 1.00 90.19 197 TRP A N 1
ATOM 1332 C CA . TRP A 1 197 ? -17.447 -53.600 1.844 1.00 90.19 197 TRP A CA 1
ATOM 1333 C C . TRP A 1 197 ? -16.874 -52.458 2.689 1.00 90.19 197 TRP A C 1
ATOM 1335 O O . TRP A 1 197 ? -16.386 -52.687 3.797 1.00 90.19 197 TRP A O 1
ATOM 1345 N N . CYS A 1 198 ? -16.973 -51.218 2.215 1.00 88.69 198 CYS A N 1
ATOM 1346 C CA . CYS A 1 198 ? -16.517 -50.051 2.966 1.00 88.69 198 CYS A CA 1
ATOM 1347 C C . CYS A 1 198 ? -17.413 -49.718 4.172 1.00 88.69 198 CYS A C 1
ATOM 1349 O O . CYS A 1 198 ? -18.643 -49.746 4.093 1.00 88.69 198 CYS A O 1
ATOM 1351 N N . ALA A 1 199 ? -16.770 -49.335 5.276 1.00 81.25 199 ALA A N 1
ATOM 1352 C CA . ALA A 1 199 ? -17.375 -48.822 6.500 1.00 81.25 199 ALA A CA 1
ATOM 1353 C C . ALA A 1 199 ? -16.537 -47.636 7.005 1.00 81.25 199 ALA A C 1
ATOM 1355 O O . ALA A 1 199 ? -15.592 -47.803 7.778 1.00 81.25 199 ALA A O 1
ATOM 1356 N N . GLY A 1 200 ? -16.841 -46.437 6.499 1.00 81.62 200 GLY A N 1
ATOM 1357 C CA . GLY A 1 200 ? -15.945 -45.286 6.632 1.00 81.62 200 GLY A CA 1
ATOM 1358 C C . GLY A 1 200 ? -14.588 -45.584 5.987 1.00 81.62 200 GLY A C 1
ATOM 1359 O O . GLY A 1 200 ? -14.523 -46.085 4.863 1.00 81.62 200 GLY A O 1
ATOM 1360 N N . ASP A 1 201 ? -13.507 -45.331 6.720 1.00 81.31 201 ASP A N 1
ATOM 1361 C CA . ASP A 1 201 ? -12.133 -45.592 6.274 1.00 81.31 201 ASP A CA 1
ATOM 1362 C C . ASP A 1 201 ? -11.671 -47.050 6.468 1.00 81.31 201 ASP A C 1
ATOM 1364 O O . ASP A 1 201 ? -10.548 -47.411 6.110 1.00 81.31 201 ASP A O 1
ATOM 1368 N N . GLY A 1 202 ? -12.533 -47.916 7.009 1.00 80.81 202 GLY A N 1
ATOM 1369 C CA . GLY A 1 202 ? -12.306 -49.356 7.094 1.00 80.81 202 GLY A CA 1
ATOM 1370 C C . GLY A 1 202 ? -12.918 -50.128 5.924 1.00 80.81 202 GLY A C 1
ATOM 1371 O O . GLY A 1 202 ? -13.977 -49.775 5.409 1.00 80.81 202 GLY A O 1
ATOM 1372 N N . LEU A 1 203 ? -12.279 -51.235 5.552 1.00 88.50 203 LEU A N 1
ATOM 1373 C CA . LEU A 1 203 ? -12.859 -52.295 4.735 1.00 88.50 203 LEU A CA 1
ATOM 1374 C C . LEU A 1 203 ? -13.296 -53.440 5.660 1.00 88.50 203 LEU A C 1
ATOM 1376 O O . LEU A 1 203 ? -12.480 -53.996 6.398 1.00 88.50 203 LEU A O 1
ATOM 1380 N N . LEU A 1 204 ? -14.577 -53.794 5.637 1.00 89.12 204 LEU A N 1
ATOM 1381 C CA . LEU A 1 204 ? -15.131 -54.942 6.355 1.00 89.12 204 LEU A CA 1
ATOM 1382 C C . LEU A 1 204 ? -15.305 -56.114 5.397 1.00 89.12 204 LEU A C 1
ATOM 1384 O O . LEU A 1 204 ? -15.767 -55.933 4.274 1.00 89.12 204 LEU A O 1
ATOM 1388 N N . GLN A 1 205 ? -15.008 -57.323 5.856 1.00 90.81 205 GLN A N 1
ATOM 1389 C CA . GLN A 1 205 ? -15.489 -58.528 5.198 1.00 90.81 205 GLN A CA 1
ATOM 1390 C C . GLN A 1 205 ? -16.852 -58.888 5.792 1.00 90.81 205 GLN A C 1
ATOM 1392 O O . GLN A 1 205 ? -16.975 -59.047 7.008 1.00 90.81 205 GLN A O 1
ATOM 1397 N N . CYS A 1 206 ? -17.863 -59.028 4.940 1.00 89.62 206 CYS A N 1
ATOM 1398 C CA . CYS A 1 206 ? -19.171 -59.555 5.301 1.00 89.62 206 CYS A CA 1
ATOM 1399 C C . CYS A 1 206 ? -19.277 -61.034 4.905 1.00 89.62 206 CYS A C 1
ATOM 1401 O O . CYS A 1 206 ? -18.862 -61.416 3.808 1.00 89.62 206 CYS A O 1
ATOM 1403 N N . GLY A 1 207 ? -19.864 -61.843 5.788 1.00 86.50 207 GLY A N 1
ATOM 1404 C CA . GLY A 1 207 ? -20.198 -63.248 5.561 1.00 86.50 207 GLY A CA 1
ATOM 1405 C C . GLY A 1 207 ? -21.456 -63.636 6.340 1.00 86.50 207 GLY A C 1
ATOM 1406 O O . GLY A 1 207 ? -21.550 -63.363 7.540 1.00 86.50 207 GLY A O 1
ATOM 1407 N N . GLY A 1 208 ? -22.453 -64.222 5.674 1.00 82.56 208 GLY A N 1
ATOM 1408 C CA . GLY A 1 208 ? -23.745 -64.565 6.282 1.00 82.56 208 GLY A CA 1
ATOM 1409 C C . GLY A 1 208 ? -24.488 -63.356 6.871 1.00 82.56 208 GLY A C 1
ATOM 1410 O O . GLY A 1 208 ? -25.123 -63.475 7.920 1.00 82.56 208 GLY A O 1
ATOM 1411 N N . GLY A 1 209 ? -24.344 -62.176 6.255 1.00 79.38 209 GLY A N 1
ATOM 1412 C CA . GLY A 1 209 ? -24.922 -60.913 6.738 1.00 79.38 209 GLY A CA 1
ATOM 1413 C C . GLY A 1 209 ? -24.265 -60.323 7.998 1.00 79.38 209 GLY A C 1
ATOM 1414 O O . GLY A 1 209 ? -24.799 -59.378 8.576 1.00 79.38 209 GLY A O 1
ATOM 1415 N N . LYS A 1 210 ? -23.117 -60.855 8.441 1.00 80.44 210 LYS A N 1
ATOM 1416 C CA . LYS A 1 210 ? -22.359 -60.385 9.616 1.00 80.44 210 LYS A CA 1
ATOM 1417 C C . LYS A 1 210 ? -20.939 -59.978 9.231 1.00 80.44 210 LYS A C 1
ATOM 1419 O O . LYS A 1 210 ? -20.412 -60.449 8.229 1.00 80.44 210 LYS A O 1
ATOM 1424 N N . VAL A 1 211 ? -20.303 -59.136 10.047 1.00 82.12 211 VAL A N 1
ATOM 1425 C CA . VAL A 1 211 ? -18.872 -58.822 9.903 1.00 82.12 211 VAL A CA 1
ATOM 1426 C C . VAL A 1 211 ? -18.058 -60.064 10.275 1.00 82.12 211 VAL A C 1
ATOM 1428 O O . VAL A 1 211 ? -18.120 -60.515 11.418 1.00 82.12 211 VAL A O 1
ATOM 1431 N N . SER A 1 212 ? -17.302 -60.617 9.327 1.00 82.88 212 SER A N 1
ATOM 1432 C CA . SER A 1 212 ? -16.390 -61.747 9.555 1.00 82.88 212 SER A CA 1
ATOM 1433 C C . SER A 1 212 ? -14.953 -61.301 9.839 1.00 82.88 212 SER A C 1
ATOM 1435 O O . SER A 1 212 ? -14.209 -62.022 10.498 1.00 82.88 212 SER A O 1
ATOM 1437 N N . SER A 1 213 ? -14.551 -60.122 9.355 1.00 83.81 213 SER A N 1
ATOM 1438 C CA . SER A 1 213 ? -13.284 -59.460 9.700 1.00 83.81 213 SER A CA 1
ATOM 1439 C C . SER A 1 213 ? -13.309 -57.974 9.317 1.00 83.81 213 SER A C 1
ATOM 1441 O O . SER A 1 213 ? -14.200 -57.520 8.597 1.00 83.81 213 SER A O 1
ATOM 1443 N N . SER A 1 214 ? -12.329 -57.206 9.794 1.00 86.12 214 SER A N 1
ATOM 1444 C CA . SER A 1 214 ? -12.135 -55.793 9.455 1.00 86.12 214 SER A CA 1
ATOM 1445 C C . SER A 1 214 ? -10.672 -55.498 9.112 1.00 86.12 214 SER A C 1
ATOM 1447 O O . SER A 1 214 ? -9.755 -56.185 9.569 1.00 86.12 214 SER A O 1
ATOM 1449 N N . LYS A 1 215 ? -10.451 -54.472 8.287 1.00 84.94 215 LYS A N 1
ATOM 1450 C CA . LYS A 1 215 ? -9.133 -53.9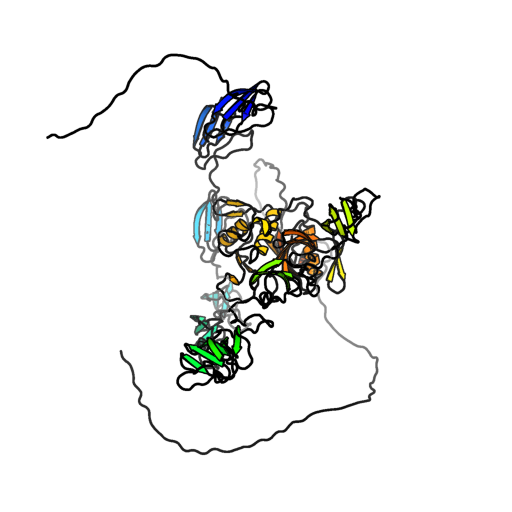72 7.886 1.00 84.94 215 LYS A CA 1
ATOM 1451 C C . LYS A 1 215 ? -9.190 -52.455 7.717 1.00 84.94 215 LYS A C 1
ATOM 1453 O O . LYS A 1 215 ? -9.868 -51.960 6.822 1.00 84.94 215 LYS A O 1
ATOM 1458 N N . THR A 1 216 ? -8.449 -51.711 8.532 1.00 83.94 216 THR A N 1
ATOM 1459 C CA . THR A 1 216 ? -8.286 -50.260 8.352 1.00 83.94 216 THR A CA 1
ATOM 1460 C C . THR A 1 216 ? -7.535 -49.970 7.051 1.00 83.94 216 THR A C 1
ATOM 1462 O O . THR A 1 216 ? -6.514 -50.604 6.773 1.00 83.94 216 THR A O 1
ATOM 1465 N N . CYS A 1 217 ? -8.013 -49.014 6.255 1.00 84.38 217 CYS A N 1
ATOM 1466 C CA . CYS A 1 217 ? -7.344 -48.582 5.033 1.00 84.38 217 CYS A CA 1
ATOM 1467 C C . CYS A 1 217 ? -6.634 -47.244 5.271 1.00 84.38 217 CYS A C 1
ATOM 1469 O O . CYS A 1 217 ? -7.281 -46.237 5.535 1.00 84.38 217 CYS A O 1
ATOM 1471 N N . THR A 1 218 ? -5.304 -47.214 5.130 1.00 82.06 218 THR A N 1
ATOM 1472 C CA . THR A 1 218 ? -4.446 -46.043 5.422 1.00 82.06 218 THR A CA 1
ATOM 1473 C C . THR A 1 218 ? -4.848 -44.757 4.689 1.00 82.06 218 THR A C 1
ATOM 1475 O O . THR A 1 218 ? -4.561 -43.665 5.165 1.00 82.06 218 THR A O 1
ATOM 1478 N N . TYR A 1 219 ? -5.519 -44.883 3.543 1.00 79.81 219 TYR A N 1
ATOM 1479 C CA . TYR A 1 219 ? -5.968 -43.771 2.698 1.00 79.81 219 TYR A CA 1
ATOM 1480 C C . TYR A 1 219 ? -7.497 -43.749 2.526 1.00 79.81 219 TYR A C 1
ATOM 1482 O O . TYR A 1 219 ? -8.015 -43.168 1.572 1.00 79.81 219 TYR A O 1
ATOM 1490 N N . GLY A 1 220 ? -8.217 -44.415 3.433 1.00 84.56 220 GLY A N 1
ATOM 1491 C CA . GLY A 1 220 ? -9.654 -44.652 3.364 1.00 84.56 220 GLY A CA 1
ATOM 1492 C C . GLY A 1 220 ? -10.046 -45.793 2.421 1.00 84.56 220 GLY A C 1
ATOM 1493 O O . GLY A 1 220 ? -9.225 -46.371 1.700 1.00 84.56 220 GLY A O 1
ATOM 1494 N N . CYS A 1 221 ? -11.332 -46.134 2.422 1.00 88.38 221 CYS A N 1
ATOM 1495 C CA . CYS A 1 221 ? -11.887 -47.199 1.588 1.00 88.38 221 CYS A CA 1
ATOM 1496 C C . CYS A 1 221 ? -12.452 -46.653 0.256 1.00 88.38 221 CYS A C 1
ATOM 1498 O O . CYS A 1 221 ? -12.826 -45.477 0.160 1.00 88.38 221 CYS A O 1
ATOM 1500 N N . GLN A 1 222 ? -12.473 -47.490 -0.785 1.00 90.38 222 GLN A N 1
ATOM 1501 C CA . GLN A 1 222 ? -13.051 -47.238 -2.106 1.00 90.38 222 GLN A CA 1
ATOM 1502 C C . GLN A 1 222 ? -14.109 -48.300 -2.407 1.00 90.38 222 GLN A C 1
ATOM 1504 O O . GLN A 1 222 ? -13.778 -49.475 -2.587 1.00 90.38 222 GLN A O 1
ATOM 1509 N N . SER A 1 223 ? -15.368 -47.870 -2.525 1.00 89.12 223 SER A N 1
ATOM 1510 C CA . SER A 1 223 ? -16.421 -48.761 -3.000 1.00 89.12 223 SER A CA 1
ATOM 1511 C C . SER A 1 223 ? -16.332 -48.995 -4.502 1.00 89.12 223 SER A C 1
ATOM 1513 O O . SER A 1 223 ? -15.984 -48.091 -5.268 1.00 89.12 223 SER A O 1
ATOM 1515 N N . MET A 1 224 ? -16.622 -50.227 -4.911 1.00 86.38 224 MET A N 1
ATOM 1516 C CA . MET A 1 224 ? -16.479 -50.697 -6.287 1.00 86.38 224 MET A CA 1
ATOM 1517 C C . MET A 1 224 ? -17.849 -50.886 -6.967 1.00 86.38 224 MET A C 1
ATOM 1519 O O . MET A 1 224 ? -18.882 -50.924 -6.295 1.00 86.38 224 MET A O 1
ATOM 1523 N N . PRO A 1 225 ? -17.903 -50.965 -8.313 1.00 81.38 225 PRO A N 1
ATOM 1524 C CA . PRO A 1 225 ? -19.155 -51.205 -9.029 1.00 81.38 225 PRO A CA 1
ATOM 1525 C C . PRO A 1 225 ? -19.846 -52.513 -8.594 1.00 81.38 225 PRO A C 1
ATOM 1527 O O . PRO A 1 225 ? -19.151 -53.488 -8.296 1.00 81.38 225 PRO A O 1
ATOM 1530 N N . PRO A 1 226 ? -21.194 -52.584 -8.604 1.00 73.12 226 PRO A N 1
ATOM 1531 C CA . PRO A 1 226 ? -21.933 -53.773 -8.180 1.00 73.12 226 PRO A CA 1
ATOM 1532 C C . PRO A 1 226 ? -21.453 -55.061 -8.866 1.00 73.12 226 PRO A C 1
ATOM 1534 O O . PRO A 1 226 ? -21.397 -55.139 -10.092 1.00 73.12 226 PRO A O 1
ATOM 1537 N N . GLY A 1 227 ? -21.125 -56.075 -8.061 1.00 74.94 227 GLY A N 1
ATOM 1538 C CA . GLY A 1 227 ? -20.529 -57.339 -8.518 1.00 74.94 227 GLY A CA 1
ATOM 1539 C C . GLY A 1 227 ? -19.009 -57.431 -8.331 1.00 74.94 227 GLY A C 1
ATOM 1540 O O . GLY A 1 227 ? -18.452 -58.515 -8.481 1.00 74.94 227 GLY A O 1
ATOM 1541 N N . LEU A 1 228 ? -18.344 -56.336 -7.951 1.00 81.38 228 LEU A N 1
ATOM 1542 C CA . LEU A 1 228 ? -16.961 -56.321 -7.468 1.00 81.38 228 LEU A CA 1
ATOM 1543 C C . LEU A 1 228 ? -16.936 -56.021 -5.963 1.00 81.38 228 LEU A C 1
ATOM 1545 O O . LEU A 1 228 ? -17.808 -55.326 -5.449 1.00 81.38 228 LEU A O 1
ATOM 1549 N N . ALA A 1 229 ? -15.940 -56.559 -5.258 1.00 85.81 229 ALA A N 1
ATOM 1550 C CA . ALA A 1 229 ? -15.731 -56.283 -3.838 1.00 85.81 229 ALA A CA 1
ATOM 1551 C C . ALA A 1 229 ? -15.055 -54.917 -3.639 1.00 85.81 229 ALA A C 1
ATOM 1553 O O . ALA A 1 229 ? -14.184 -54.538 -4.426 1.00 85.81 229 ALA A O 1
ATOM 1554 N N . ASP A 1 230 ? -15.426 -54.204 -2.575 1.00 91.75 230 ASP A N 1
ATOM 1555 C CA . ASP A 1 230 ? -14.792 -52.941 -2.194 1.00 91.75 230 ASP A CA 1
ATOM 1556 C C . ASP A 1 230 ? -13.319 -53.162 -1.802 1.00 91.75 230 ASP A C 1
ATOM 1558 O O . ASP A 1 230 ? -12.920 -54.249 -1.375 1.00 91.75 230 ASP A O 1
ATOM 1562 N N . GLN A 1 231 ? -12.492 -52.122 -1.919 1.00 89.62 231 GLN A N 1
ATOM 1563 C CA . GLN A 1 231 ? -11.053 -52.215 -1.656 1.00 89.62 231 GLN A CA 1
ATOM 1564 C C . GLN A 1 231 ? -10.514 -50.995 -0.904 1.00 89.62 231 GLN A C 1
ATOM 1566 O O . GLN A 1 231 ? -11.103 -49.918 -0.917 1.00 89.62 231 GLN A O 1
ATOM 1571 N N . CYS A 1 232 ? -9.360 -51.140 -0.250 1.00 87.44 232 CYS A N 1
ATOM 1572 C CA . CYS A 1 232 ? -8.644 -49.977 0.272 1.00 87.44 232 CYS A CA 1
ATOM 1573 C C . CYS A 1 232 ? -8.159 -49.096 -0.882 1.00 87.44 232 CYS A C 1
ATOM 1575 O O . CYS A 1 232 ? -7.622 -49.616 -1.862 1.00 87.44 232 CYS A O 1
ATOM 1577 N N . LYS A 1 233 ? -8.274 -47.771 -0.735 1.00 84.38 233 LYS A N 1
ATOM 1578 C CA . LYS A 1 233 ? -7.632 -46.829 -1.657 1.00 84.38 233 LYS A CA 1
ATOM 1579 C C . LYS A 1 233 ? -6.120 -47.065 -1.650 1.00 84.38 233 LYS A C 1
ATOM 1581 O O . LYS A 1 233 ? -5.519 -47.280 -0.593 1.00 84.38 233 LYS A O 1
ATOM 1586 N N . GLY A 1 234 ? -5.509 -46.999 -2.832 1.00 72.50 234 GLY A N 1
ATOM 1587 C CA . GLY A 1 234 ? -4.062 -46.829 -2.937 1.00 72.50 234 GLY A CA 1
ATOM 1588 C C . GLY A 1 234 ? -3.627 -45.505 -2.303 1.00 72.50 234 GLY A C 1
ATOM 1589 O O . GLY A 1 234 ? -4.460 -44.636 -2.036 1.00 72.50 234 GLY A O 1
ATOM 1590 N N . ALA A 1 235 ? -2.323 -45.337 -2.077 1.00 59.12 235 ALA A N 1
ATOM 1591 C CA . ALA A 1 235 ? -1.796 -44.033 -1.687 1.00 59.12 235 ALA A CA 1
ATOM 1592 C C . ALA A 1 235 ? -2.233 -42.978 -2.720 1.00 59.12 235 ALA A C 1
ATOM 1594 O O . ALA A 1 235 ? -2.100 -43.240 -3.922 1.00 59.12 235 ALA A O 1
ATOM 1595 N N . PRO A 1 236 ? -2.765 -41.814 -2.300 1.00 50.12 236 PRO A N 1
ATOM 1596 C CA . PRO A 1 236 ? -3.048 -40.742 -3.237 1.00 50.12 236 PRO A CA 1
ATOM 1597 C C . PRO A 1 236 ? -1.740 -40.373 -3.933 1.00 50.12 236 PRO A C 1
ATOM 1599 O O . PRO A 1 236 ? -0.697 -40.272 -3.281 1.00 50.12 236 PRO A O 1
ATOM 1602 N N . ALA A 1 237 ? -1.786 -40.186 -5.252 1.00 47.22 237 ALA A N 1
ATOM 1603 C CA . ALA A 1 237 ? -0.639 -39.675 -5.983 1.00 47.22 237 ALA A CA 1
ATOM 1604 C C . ALA A 1 237 ? -0.287 -38.304 -5.393 1.00 47.22 237 ALA A C 1
ATOM 1606 O O . ALA A 1 237 ? -1.054 -37.351 -5.536 1.00 47.22 237 ALA A O 1
ATOM 1607 N N . SER A 1 238 ? 0.840 -38.224 -4.681 1.00 44.84 238 SER A N 1
ATOM 1608 C CA . SER A 1 238 ? 1.332 -36.968 -4.122 1.00 44.84 238 SER A CA 1
ATOM 1609 C C . SER A 1 238 ? 1.452 -35.946 -5.247 1.00 44.84 238 SER A C 1
ATOM 1611 O O . SER A 1 238 ? 1.880 -36.282 -6.347 1.00 44.84 238 SER A O 1
ATOM 1613 N N . THR A 1 239 ? 1.093 -34.690 -5.006 1.00 51.16 239 THR A N 1
ATOM 1614 C CA . THR A 1 239 ? 1.239 -33.609 -5.993 1.00 51.16 239 THR A CA 1
ATOM 1615 C C . THR A 1 239 ? 2.629 -32.976 -5.882 1.00 51.16 239 THR A C 1
ATOM 1617 O O . THR A 1 239 ? 2.760 -31.781 -5.627 1.00 51.16 239 THR A O 1
ATOM 1620 N N . GLY A 1 240 ? 3.674 -33.804 -5.975 1.00 66.25 240 GLY A N 1
ATOM 1621 C CA . GLY A 1 240 ? 5.069 -33.395 -5.826 1.00 66.25 240 GLY A CA 1
ATOM 1622 C C . GLY A 1 240 ? 5.809 -33.246 -7.163 1.00 66.25 240 GLY A C 1
ATOM 1623 O O . GLY A 1 240 ? 5.380 -33.773 -8.188 1.00 66.25 240 GLY A O 1
ATOM 1624 N N . PRO A 1 241 ? 6.988 -32.605 -7.174 1.00 76.25 241 PRO A N 1
ATOM 1625 C CA . PRO A 1 241 ? 7.810 -32.452 -8.381 1.00 76.25 241 PRO A CA 1
ATOM 1626 C C . PRO A 1 241 ? 8.410 -33.770 -8.919 1.00 76.25 241 PRO A C 1
ATOM 1628 O O . PRO A 1 241 ? 9.035 -33.761 -9.979 1.00 76.25 241 PRO A O 1
ATOM 1631 N N . CYS A 1 242 ? 8.212 -34.900 -8.227 1.00 83.06 242 CYS A N 1
ATOM 1632 C CA . CYS A 1 242 ? 8.577 -36.257 -8.660 1.00 83.06 242 CYS A CA 1
ATOM 1633 C C . CYS A 1 242 ? 7.396 -37.078 -9.223 1.00 83.06 242 CYS A C 1
ATOM 1635 O O . CYS A 1 242 ? 7.571 -38.238 -9.597 1.00 83.06 242 CYS A O 1
ATOM 1637 N N . THR A 1 243 ? 6.191 -36.514 -9.298 1.00 82.69 243 THR A N 1
ATOM 1638 C CA . THR A 1 243 ? 4.984 -37.257 -9.687 1.00 82.69 243 THR A CA 1
ATOM 1639 C C . THR A 1 243 ? 4.971 -37.579 -11.176 1.00 82.69 243 THR A C 1
ATOM 1641 O O . THR A 1 243 ? 5.225 -36.718 -12.013 1.00 82.69 243 THR A O 1
ATOM 1644 N N . GLY A 1 244 ? 4.704 -38.844 -11.517 1.00 79.56 244 GLY A N 1
ATOM 1645 C CA . GLY A 1 244 ? 4.788 -39.344 -12.896 1.00 79.56 244 GLY A CA 1
ATOM 1646 C C . GLY A 1 244 ? 6.219 -39.477 -13.440 1.00 79.56 244 GLY A C 1
ATOM 1647 O O . GLY A 1 244 ? 6.393 -39.953 -14.560 1.00 79.56 244 GLY A O 1
ATOM 1648 N N . LYS A 1 245 ? 7.241 -39.100 -12.660 1.00 82.31 245 LYS A N 1
ATOM 1649 C CA . LYS A 1 245 ? 8.656 -39.283 -12.994 1.00 82.31 245 LYS A CA 1
ATOM 1650 C C . LYS A 1 245 ? 9.130 -40.651 -12.489 1.00 82.31 245 LYS A C 1
ATOM 1652 O O . LYS A 1 245 ? 8.715 -41.097 -11.421 1.00 82.31 245 LYS A O 1
ATOM 1657 N N . SER A 1 246 ? 9.987 -41.332 -13.251 1.00 87.25 246 SER A N 1
ATOM 1658 C CA . SER A 1 246 ? 10.598 -42.593 -12.805 1.00 87.25 246 SER A CA 1
ATOM 1659 C C . SER A 1 246 ? 11.684 -42.347 -11.756 1.00 87.25 246 SER A C 1
ATOM 1661 O O . SER A 1 246 ? 12.221 -41.244 -11.658 1.00 87.25 246 SER A O 1
ATOM 1663 N N . ASP A 1 247 ? 12.067 -43.386 -11.018 1.00 88.75 247 ASP A N 1
ATOM 1664 C CA . ASP A 1 247 ? 13.245 -43.354 -10.150 1.00 88.75 247 ASP A CA 1
ATOM 1665 C C . ASP A 1 247 ? 14.487 -42.867 -10.927 1.00 88.75 247 ASP A C 1
ATOM 1667 O O . ASP A 1 247 ? 14.766 -43.343 -12.031 1.00 88.75 247 ASP A O 1
ATOM 1671 N N . GLY A 1 248 ? 15.195 -41.871 -10.386 1.00 90.38 248 GLY A N 1
ATOM 1672 C CA . GLY A 1 248 ? 16.256 -41.147 -11.100 1.00 90.38 248 GLY A CA 1
ATOM 1673 C C . GLY A 1 248 ? 16.445 -39.711 -10.604 1.00 90.38 248 GLY A C 1
ATOM 1674 O O . GLY A 1 248 ? 15.849 -39.315 -9.603 1.00 90.38 248 GLY A O 1
ATOM 1675 N N . GLN A 1 249 ? 17.275 -38.924 -11.295 1.00 93.00 249 GLN A N 1
ATOM 1676 C CA . GLN A 1 249 ? 17.463 -37.498 -10.998 1.00 93.00 249 GLN A CA 1
ATOM 1677 C C . GLN A 1 249 ? 16.743 -36.616 -12.020 1.00 93.00 249 GLN A C 1
ATOM 1679 O O . GLN A 1 249 ? 16.798 -36.898 -13.217 1.00 93.00 249 GLN A O 1
ATOM 1684 N N . TRP A 1 250 ? 16.095 -35.554 -11.539 1.00 93.69 250 TRP A N 1
ATOM 1685 C CA . TRP A 1 250 ? 15.169 -34.718 -12.306 1.00 93.69 250 TRP A CA 1
ATOM 1686 C C . TRP A 1 250 ? 15.268 -33.246 -11.915 1.00 93.69 250 TRP A C 1
ATOM 1688 O O . TRP A 1 250 ? 15.391 -32.927 -10.734 1.00 93.69 250 TRP A O 1
ATOM 1698 N N . CYS A 1 251 ? 15.137 -32.337 -12.877 1.00 91.94 251 CYS A N 1
ATOM 1699 C CA . CYS A 1 251 ? 15.081 -30.911 -12.586 1.00 91.94 251 CYS A CA 1
ATOM 1700 C C . CYS A 1 251 ? 13.788 -30.495 -11.874 1.00 91.94 251 CYS A C 1
ATOM 1702 O O . CYS A 1 251 ? 12.685 -30.948 -12.211 1.00 91.94 251 CYS A O 1
ATOM 1704 N N . ASP A 1 252 ? 13.960 -29.559 -10.942 1.00 89.00 252 ASP A N 1
ATOM 1705 C CA . ASP A 1 252 ? 12.919 -28.731 -10.340 1.00 89.00 252 ASP A CA 1
ATOM 1706 C C . ASP A 1 252 ? 13.498 -27.324 -10.096 1.00 89.00 252 ASP A C 1
ATOM 1708 O O . ASP A 1 252 ? 14.263 -27.096 -9.158 1.00 89.00 252 ASP A O 1
ATOM 1712 N N . GLY A 1 253 ? 13.226 -26.398 -11.022 1.00 85.31 253 GLY A N 1
ATOM 1713 C CA . GLY A 1 253 ? 13.744 -25.026 -10.999 1.00 85.31 253 GLY A CA 1
ATOM 1714 C C . GLY A 1 253 ? 15.277 -24.926 -10.913 1.00 85.31 253 GLY A C 1
ATOM 1715 O O . GLY A 1 253 ? 16.007 -25.204 -11.871 1.00 85.31 253 GLY A O 1
ATOM 1716 N N . ASP A 1 254 ? 15.765 -24.479 -9.756 1.00 90.19 254 ASP A N 1
ATOM 1717 C CA . ASP A 1 254 ? 17.184 -24.312 -9.432 1.00 90.19 254 ASP A CA 1
ATOM 1718 C C . ASP A 1 254 ? 17.858 -25.590 -8.896 1.00 90.19 254 ASP A C 1
ATOM 1720 O O . ASP A 1 254 ? 19.056 -25.565 -8.617 1.00 90.19 254 ASP A O 1
ATOM 1724 N N . LYS A 1 255 ? 17.127 -26.704 -8.755 1.00 92.12 255 LYS A N 1
ATOM 1725 C CA . LYS A 1 255 ? 17.604 -27.941 -8.115 1.00 92.12 255 LYS A CA 1
ATOM 1726 C C . LYS A 1 255 ? 17.551 -29.152 -9.042 1.00 92.12 255 LYS A C 1
ATOM 1728 O O . LYS A 1 255 ? 16.709 -29.251 -9.934 1.00 92.12 255 LYS A O 1
ATOM 1733 N N . VAL A 1 256 ? 18.425 -30.112 -8.750 1.00 94.56 256 VAL A N 1
ATOM 1734 C CA . VAL A 1 256 ? 18.262 -31.521 -9.125 1.00 94.56 256 VAL A CA 1
ATOM 1735 C C . VAL A 1 256 ? 17.621 -32.246 -7.942 1.00 94.56 256 VAL A C 1
ATOM 1737 O O . VAL A 1 256 ? 18.168 -32.240 -6.839 1.00 94.56 256 VAL A O 1
ATOM 1740 N N . LEU A 1 257 ? 16.478 -32.885 -8.164 1.00 93.69 257 LEU A N 1
ATOM 1741 C CA . LEU A 1 257 ? 15.834 -33.785 -7.212 1.00 93.69 257 LEU A CA 1
ATOM 1742 C C . LEU A 1 257 ? 16.202 -35.229 -7.529 1.00 93.69 257 LEU A C 1
ATOM 1744 O O . LEU A 1 257 ? 16.130 -35.639 -8.685 1.00 93.69 257 LEU A O 1
ATOM 1748 N N . THR A 1 258 ? 16.507 -36.025 -6.509 1.00 93.94 258 THR A N 1
ATOM 1749 C CA . THR A 1 258 ? 16.482 -37.486 -6.632 1.00 93.94 258 THR A CA 1
ATOM 1750 C C . THR A 1 258 ? 15.067 -37.956 -6.321 1.00 93.94 258 THR A C 1
ATOM 1752 O O . THR A 1 258 ? 14.571 -37.735 -5.216 1.00 93.94 258 THR A O 1
ATOM 1755 N N . CYS A 1 259 ? 14.422 -38.598 -7.289 1.00 91.88 259 CYS A N 1
ATOM 1756 C CA . CYS A 1 259 ? 13.100 -39.191 -7.149 1.00 91.88 259 CYS A CA 1
ATOM 1757 C C . CYS A 1 259 ? 13.213 -40.704 -6.913 1.00 91.88 259 CYS A C 1
ATOM 1759 O O . CYS A 1 259 ? 14.020 -41.373 -7.561 1.00 91.88 259 CYS A O 1
ATOM 1761 N N . SER A 1 260 ? 12.379 -41.250 -6.026 1.00 87.38 260 SER A N 1
ATOM 1762 C CA . SER A 1 260 ? 12.138 -42.693 -5.911 1.00 87.38 260 SER A CA 1
ATOM 1763 C C . SER A 1 260 ? 10.708 -42.969 -5.450 1.00 87.38 260 SER A C 1
ATOM 1765 O O . SER A 1 260 ? 10.202 -42.288 -4.553 1.00 87.38 260 SER A O 1
ATOM 1767 N N . GLY A 1 261 ? 10.013 -43.909 -6.099 1.00 84.19 261 GLY A N 1
ATOM 1768 C CA . GLY A 1 261 ? 8.611 -44.227 -5.788 1.00 84.19 261 GLY A CA 1
ATOM 1769 C C . GLY A 1 261 ? 7.652 -43.035 -5.945 1.00 84.19 261 GLY A C 1
ATOM 1770 O O . GLY A 1 261 ? 6.666 -42.930 -5.217 1.00 84.19 261 GLY A O 1
ATOM 1771 N N . GLY A 1 262 ? 7.974 -42.092 -6.840 1.00 80.44 262 GLY A N 1
ATOM 1772 C CA . GLY A 1 262 ? 7.242 -40.832 -7.028 1.00 80.44 262 GLY A CA 1
ATOM 1773 C C . GLY A 1 262 ? 7.477 -39.760 -5.950 1.00 80.44 262 GLY A C 1
ATOM 1774 O O . GLY A 1 262 ? 6.920 -38.670 -6.062 1.00 80.44 262 GLY A O 1
ATOM 1775 N N . GLN A 1 263 ? 8.308 -40.020 -4.932 1.00 79.25 263 GLN A N 1
ATOM 1776 C CA . GLN A 1 263 ? 8.686 -39.040 -3.904 1.00 79.25 263 GLN A CA 1
ATOM 1777 C C . GLN A 1 263 ? 10.073 -38.453 -4.166 1.00 79.25 263 GLN A C 1
ATOM 1779 O O . GLN A 1 263 ? 10.955 -39.141 -4.676 1.00 79.25 263 GLN A O 1
ATOM 1784 N N . ALA A 1 264 ? 10.292 -37.199 -3.762 1.00 85.69 264 ALA A N 1
ATOM 1785 C CA . ALA A 1 264 ? 11.629 -36.613 -3.712 1.00 85.69 264 ALA A CA 1
ATOM 1786 C C . ALA A 1 264 ? 12.364 -37.124 -2.462 1.00 85.69 264 ALA A C 1
ATOM 1788 O O . ALA A 1 264 ? 11.969 -36.819 -1.338 1.00 85.69 264 ALA A O 1
ATOM 1789 N N . THR A 1 265 ? 13.424 -37.910 -2.651 1.00 88.94 265 THR A N 1
ATOM 1790 C CA . THR A 1 265 ? 14.251 -38.466 -1.564 1.00 88.94 265 THR A CA 1
ATOM 1791 C C . THR A 1 265 ? 15.488 -37.620 -1.271 1.00 88.94 265 THR A C 1
ATOM 1793 O O . THR A 1 265 ? 16.054 -37.712 -0.182 1.00 88.94 265 THR A O 1
ATOM 1796 N N . HIS A 1 266 ? 15.906 -36.775 -2.216 1.00 86.38 266 HIS A N 1
ATOM 1797 C CA . HIS A 1 266 ? 16.987 -35.809 -2.031 1.00 86.38 266 HIS A CA 1
ATOM 1798 C C . HIS A 1 266 ? 16.806 -34.592 -2.949 1.00 86.38 266 HIS A C 1
ATOM 1800 O O . HIS A 1 266 ? 16.153 -34.694 -3.987 1.00 86.38 266 HIS A O 1
ATOM 1806 N N . ALA A 1 267 ? 17.415 -33.459 -2.594 1.00 90.69 267 ALA A N 1
ATOM 1807 C CA . ALA A 1 267 ? 17.430 -32.243 -3.403 1.00 90.69 267 ALA A CA 1
ATOM 1808 C C . ALA A 1 267 ? 18.808 -31.572 -3.329 1.00 90.69 267 ALA A C 1
ATOM 1810 O O . ALA A 1 267 ? 19.327 -31.328 -2.240 1.00 90.69 267 ALA A O 1
ATOM 1811 N N . SER A 1 268 ? 19.391 -31.250 -4.482 1.00 89.31 268 SER A N 1
ATOM 1812 C CA . SER A 1 268 ? 20.702 -30.607 -4.603 1.00 89.31 268 SER A CA 1
ATOM 1813 C C . SER A 1 268 ? 20.572 -29.311 -5.403 1.00 89.31 268 SER A C 1
ATOM 1815 O O . SER A 1 268 ? 20.145 -29.331 -6.556 1.00 89.31 268 SER A O 1
ATOM 1817 N N . ALA A 1 269 ? 20.920 -28.177 -4.791 1.00 88.81 269 ALA A N 1
ATOM 1818 C CA . ALA A 1 269 ? 20.838 -26.865 -5.432 1.00 88.81 269 ALA A CA 1
ATOM 1819 C C . ALA A 1 269 ? 21.968 -26.656 -6.455 1.00 88.81 269 ALA A C 1
ATOM 1821 O O . ALA A 1 269 ? 23.127 -26.988 -6.202 1.00 88.81 269 ALA A O 1
ATOM 1822 N N . CYS A 1 270 ? 21.632 -26.062 -7.598 1.00 89.38 270 CYS A N 1
ATOM 1823 C CA . CYS A 1 270 ? 22.539 -25.833 -8.714 1.00 89.38 270 CYS A CA 1
ATOM 1824 C C . CYS A 1 270 ? 22.812 -24.336 -8.887 1.00 89.38 270 CYS A C 1
ATOM 1826 O O . CYS A 1 270 ? 21.921 -23.578 -9.260 1.00 89.38 270 CYS A O 1
ATOM 1828 N N . ALA A 1 271 ? 24.065 -23.907 -8.706 1.00 84.19 271 ALA A N 1
ATOM 1829 C CA . ALA A 1 271 ? 24.450 -22.488 -8.752 1.00 84.19 271 ALA A CA 1
ATOM 1830 C C . ALA A 1 271 ? 24.094 -21.757 -10.071 1.00 84.19 271 ALA A C 1
ATOM 1832 O O . ALA A 1 271 ? 23.911 -20.542 -10.068 1.00 84.19 271 ALA A O 1
ATOM 1833 N N . ASN A 1 272 ? 23.964 -22.494 -11.183 1.00 83.75 272 ASN A N 1
ATOM 1834 C CA . ASN A 1 272 ? 23.565 -21.979 -12.502 1.00 83.75 272 ASN A CA 1
ATOM 1835 C C . ASN A 1 272 ? 22.174 -22.488 -12.951 1.00 83.75 272 ASN A C 1
ATOM 1837 O O . ASN A 1 272 ? 21.828 -22.401 -14.130 1.00 83.75 272 ASN A O 1
ATOM 1841 N N . GLY A 1 273 ? 21.385 -23.053 -12.030 1.00 86.25 273 GLY A N 1
ATOM 1842 C CA . GLY A 1 273 ? 20.137 -23.770 -12.305 1.00 86.25 273 GLY A CA 1
ATOM 1843 C C . GLY A 1 273 ? 20.341 -25.192 -12.847 1.00 86.25 273 GLY A C 1
ATOM 1844 O O . GLY A 1 273 ? 21.465 -25.626 -13.109 1.00 86.25 273 GLY A O 1
ATOM 1845 N N . CYS A 1 274 ? 19.245 -25.932 -13.014 1.00 91.94 274 CYS A N 1
ATOM 1846 C CA . CYS A 1 274 ? 19.262 -27.305 -13.528 1.00 91.94 274 CYS A CA 1
ATOM 1847 C C . CYS A 1 274 ? 19.154 -27.361 -15.070 1.00 91.94 274 CYS A C 1
ATOM 1849 O O . CYS A 1 274 ? 18.654 -26.418 -15.698 1.00 91.94 274 CYS A O 1
ATOM 1851 N N . GLN A 1 275 ? 19.635 -28.444 -15.689 1.00 92.31 275 GLN A N 1
ATOM 1852 C CA . GLN A 1 275 ? 19.444 -28.791 -17.103 1.00 92.31 275 GLN A CA 1
ATOM 1853 C C . GLN A 1 275 ? 18.826 -30.188 -17.246 1.00 92.31 275 GLN A C 1
ATOM 1855 O O . GLN A 1 275 ? 19.359 -31.172 -16.729 1.00 92.31 275 GLN A O 1
ATOM 1860 N N . THR A 1 276 ? 17.712 -30.258 -17.976 1.00 90.81 276 THR A N 1
ATOM 1861 C CA . THR A 1 276 ? 17.055 -31.525 -18.300 1.00 90.81 276 THR A CA 1
ATOM 1862 C C . THR A 1 276 ? 17.798 -32.236 -19.421 1.00 90.81 276 THR A C 1
ATOM 1864 O O . THR A 1 276 ? 18.157 -31.621 -20.428 1.00 90.81 276 THR A O 1
ATOM 1867 N N . MET A 1 277 ? 18.045 -33.527 -19.229 1.00 89.62 277 MET A N 1
ATOM 1868 C CA . MET A 1 277 ? 18.830 -34.370 -20.125 1.00 89.62 277 MET A CA 1
ATOM 1869 C C . MET A 1 277 ? 17.919 -35.215 -21.041 1.00 89.62 277 MET A C 1
ATOM 1871 O O . MET A 1 277 ? 16.712 -35.316 -20.809 1.00 89.62 277 MET A O 1
ATOM 1875 N N . PRO A 1 278 ? 18.451 -35.816 -22.125 1.00 86.50 278 PRO A N 1
ATOM 1876 C CA . PRO A 1 278 ? 17.672 -36.711 -22.980 1.00 86.50 278 PRO A CA 1
ATOM 1877 C C . PRO A 1 278 ? 17.109 -37.911 -22.206 1.00 86.50 278 PRO A C 1
ATOM 1879 O O . PRO A 1 278 ? 17.750 -38.422 -21.290 1.00 86.50 278 PRO A O 1
ATOM 1882 N N . SER A 1 279 ? 15.929 -38.396 -22.607 1.00 74.12 279 SER A N 1
ATOM 1883 C CA . SER A 1 279 ? 15.237 -39.502 -21.928 1.00 74.12 279 SER A CA 1
ATOM 1884 C C . SER A 1 279 ? 16.145 -40.726 -21.726 1.00 74.12 279 SER A C 1
ATOM 1886 O O . SER A 1 279 ? 16.801 -41.184 -22.662 1.00 74.12 279 SER A O 1
ATOM 1888 N N . GLY A 1 280 ? 16.186 -41.242 -20.494 1.00 78.50 280 GLY A N 1
ATOM 1889 C CA . GLY A 1 280 ? 17.102 -42.310 -20.071 1.00 78.50 280 GLY A CA 1
ATOM 1890 C C . GLY A 1 280 ? 18.429 -41.821 -19.473 1.00 78.50 280 GLY A C 1
ATOM 1891 O O . GLY A 1 280 ? 19.183 -42.636 -18.944 1.00 78.50 280 GLY A O 1
ATOM 1892 N N . VAL A 1 281 ? 18.709 -40.514 -19.502 1.00 85.62 281 VAL A N 1
ATOM 1893 C CA . VAL A 1 281 ? 19.834 -39.874 -18.803 1.00 85.62 281 VAL A CA 1
ATOM 1894 C C . VAL A 1 281 ? 19.297 -39.059 -17.624 1.00 85.62 281 VAL A C 1
ATOM 1896 O O . VAL A 1 281 ? 18.282 -38.384 -17.742 1.00 85.62 281 VAL A O 1
ATOM 1899 N N . ALA A 1 282 ? 19.980 -39.134 -16.483 1.00 88.50 282 ALA A N 1
ATOM 1900 C CA . ALA A 1 282 ? 19.655 -38.381 -15.273 1.00 88.50 282 ALA A CA 1
ATOM 1901 C C . ALA A 1 282 ? 19.928 -36.871 -15.441 1.00 88.50 282 ALA A C 1
ATOM 1903 O O . ALA A 1 282 ? 20.990 -36.506 -15.955 1.00 88.50 282 ALA A O 1
ATOM 1904 N N . ASP A 1 283 ? 19.008 -36.016 -14.978 1.00 93.00 283 ASP A N 1
ATOM 1905 C CA . ASP A 1 283 ? 19.135 -34.551 -15.021 1.00 93.00 283 ASP A CA 1
ATOM 1906 C C . ASP A 1 283 ? 20.269 -34.037 -14.121 1.00 93.00 283 ASP A C 1
ATOM 1908 O O . ASP A 1 283 ? 20.618 -34.650 -13.109 1.00 93.00 283 ASP A O 1
ATOM 1912 N N . GLN A 1 284 ? 20.862 -32.896 -14.492 1.00 91.50 284 GLN A N 1
ATOM 1913 C CA . GLN A 1 284 ? 22.113 -32.411 -13.895 1.00 91.50 284 GLN A CA 1
ATOM 1914 C C . GLN A 1 284 ? 22.087 -30.904 -13.632 1.00 91.50 284 GLN A C 1
ATOM 1916 O O . GLN A 1 284 ? 21.318 -30.157 -14.235 1.00 91.50 284 GLN A O 1
ATOM 1921 N N . CYS A 1 285 ? 22.978 -30.421 -12.767 1.00 91.19 285 CYS A N 1
ATOM 1922 C CA . CYS A 1 285 ? 23.233 -28.988 -12.659 1.00 91.19 285 CYS A CA 1
ATOM 1923 C C . CYS A 1 285 ? 23.882 -28.452 -13.941 1.00 91.19 285 CYS A C 1
ATOM 1925 O O . CYS A 1 285 ? 24.765 -29.095 -14.511 1.00 91.19 285 CYS A O 1
ATOM 1927 N N . LYS A 1 286 ? 23.492 -27.246 -14.371 1.00 87.38 286 LYS A N 1
ATOM 1928 C CA . LYS A 1 286 ? 24.143 -26.561 -15.493 1.00 87.38 286 LYS A CA 1
ATOM 1929 C C . LYS A 1 286 ? 25.622 -26.303 -15.169 1.00 87.38 286 LYS A C 1
ATOM 1931 O O . LYS A 1 286 ? 25.912 -25.756 -14.094 1.00 87.38 286 LYS A O 1
ATOM 1936 N N . PRO A 1 287 ? 26.558 -26.642 -16.076 1.00 77.94 287 PRO A N 1
ATOM 1937 C CA . PRO A 1 287 ? 27.953 -26.250 -15.920 1.00 77.94 287 PRO A CA 1
ATOM 1938 C C . PRO A 1 287 ? 28.065 -24.721 -15.881 1.00 77.94 287 PRO A C 1
ATOM 1940 O O . PRO A 1 287 ? 27.208 -24.007 -16.406 1.00 77.94 287 PRO A O 1
ATOM 1943 N N . ALA A 1 288 ? 29.128 -24.209 -15.259 1.00 67.56 288 ALA A N 1
ATOM 1944 C CA . ALA A 1 288 ? 29.404 -22.776 -15.281 1.00 67.56 288 ALA A CA 1
ATOM 1945 C C . ALA A 1 288 ? 29.545 -22.290 -16.740 1.00 67.56 288 ALA A C 1
ATOM 1947 O O . ALA A 1 288 ? 30.225 -22.969 -17.524 1.00 67.56 288 ALA A O 1
ATOM 1948 N N . PRO A 1 289 ? 28.934 -21.146 -17.117 1.00 58.44 289 PRO A N 1
ATOM 1949 C CA . PRO A 1 289 ? 29.044 -20.610 -18.468 1.00 58.44 289 PRO A CA 1
ATOM 1950 C C . PRO A 1 289 ? 30.508 -20.493 -18.891 1.00 58.44 289 PRO A C 1
ATOM 1952 O O . PRO A 1 289 ? 31.302 -19.823 -18.230 1.00 58.44 289 PRO A O 1
ATOM 1955 N N . GLN A 1 290 ? 30.875 -21.159 -19.987 1.00 54.38 290 GLN A N 1
ATOM 1956 C CA . GLN A 1 290 ? 32.195 -20.971 -20.580 1.00 54.38 290 GLN A CA 1
ATOM 1957 C C . GLN A 1 290 ? 32.297 -19.515 -21.058 1.00 54.38 290 GLN A C 1
ATOM 1959 O O . GLN A 1 290 ? 31.376 -19.054 -21.737 1.00 54.38 290 GLN A O 1
ATOM 1964 N N . PRO A 1 291 ? 33.362 -18.769 -20.710 1.00 50.44 291 PRO A N 1
ATOM 1965 C CA . PRO A 1 291 ? 33.469 -17.363 -21.076 1.00 50.44 291 PRO A CA 1
ATOM 1966 C C . PRO A 1 291 ? 33.603 -17.234 -22.595 1.00 50.44 291 PRO A C 1
ATOM 1968 O O . PRO A 1 291 ? 34.651 -17.540 -23.160 1.00 50.44 291 PRO A O 1
ATOM 1971 N N . SER A 1 292 ? 32.531 -16.788 -23.251 1.00 50.38 292 SER A N 1
ATOM 1972 C CA . SER A 1 292 ? 32.476 -16.499 -24.684 1.00 50.38 292 SER A CA 1
ATOM 1973 C C . SER A 1 292 ? 32.800 -15.025 -24.940 1.00 50.38 292 SER A C 1
ATOM 1975 O O . SER A 1 292 ? 31.995 -14.147 -24.624 1.00 50.38 292 SER A O 1
ATOM 1977 N N . GLY A 1 293 ? 33.966 -14.742 -25.516 1.00 68.00 293 GLY A N 1
ATOM 1978 C CA . GLY A 1 293 ? 34.408 -13.386 -25.835 1.00 68.00 293 GLY A CA 1
ATOM 1979 C C . GLY A 1 293 ? 35.736 -13.369 -26.601 1.00 68.00 293 GLY A C 1
ATOM 1980 O O . GLY A 1 293 ? 36.300 -14.421 -26.890 1.00 68.00 293 GLY A O 1
ATOM 1981 N N . PRO A 1 294 ? 36.292 -12.187 -26.911 1.00 71.94 294 PRO A N 1
ATOM 1982 C CA . PRO A 1 294 ? 37.528 -12.073 -27.694 1.00 71.94 294 PRO A CA 1
ATOM 1983 C C . PRO A 1 294 ? 38.793 -12.562 -26.960 1.00 71.94 294 PRO A C 1
ATOM 1985 O O . PRO A 1 294 ? 39.860 -12.602 -27.560 1.00 71.94 294 PRO A O 1
ATOM 1988 N N . CYS A 1 295 ? 38.684 -12.941 -25.681 1.00 76.44 295 CYS A N 1
ATOM 1989 C CA . CYS A 1 295 ? 39.752 -13.568 -24.897 1.00 76.44 295 CYS A CA 1
ATOM 1990 C C . CYS A 1 295 ? 39.591 -15.097 -24.745 1.00 76.44 295 CYS A C 1
ATOM 1992 O O . CYS A 1 295 ? 40.410 -15.727 -24.075 1.00 76.44 295 CYS A O 1
ATOM 1994 N N . THR A 1 296 ? 38.569 -15.725 -25.342 1.00 79.62 296 THR A N 1
ATOM 1995 C CA . THR A 1 296 ? 38.375 -17.183 -25.267 1.00 79.62 296 THR A CA 1
ATOM 1996 C C . THR A 1 296 ? 39.522 -17.906 -25.981 1.00 79.62 296 THR A C 1
ATOM 1998 O O . THR A 1 296 ? 39.604 -17.897 -27.205 1.00 79.62 296 THR A O 1
ATOM 2001 N N . GLY A 1 297 ? 40.415 -18.538 -25.214 1.00 76.19 297 GLY A N 1
ATOM 2002 C CA . GLY A 1 297 ? 41.619 -19.197 -25.740 1.00 76.19 297 GLY A CA 1
ATOM 2003 C C . GLY A 1 297 ? 42.842 -18.283 -25.895 1.00 76.19 297 GLY A C 1
ATOM 2004 O O . GLY A 1 297 ? 43.905 -18.769 -26.277 1.00 76.19 297 GLY A O 1
ATOM 2005 N N . ALA A 1 298 ? 42.731 -16.993 -25.563 1.00 76.25 298 ALA A N 1
ATOM 2006 C CA . ALA A 1 298 ? 43.889 -16.120 -25.391 1.00 76.25 298 ALA A CA 1
ATOM 2007 C C . ALA A 1 298 ? 44.585 -16.413 -24.049 1.00 76.25 298 ALA A C 1
ATOM 2009 O O . ALA A 1 298 ? 43.937 -16.787 -23.069 1.00 76.25 298 ALA A O 1
ATOM 2010 N N . ALA A 1 299 ? 45.904 -16.222 -23.997 1.00 83.56 299 ALA A N 1
ATOM 2011 C CA . ALA A 1 299 ? 46.654 -16.254 -22.744 1.00 83.56 299 ALA A CA 1
ATOM 2012 C C . ALA A 1 299 ? 46.415 -14.975 -21.918 1.00 83.56 299 ALA A C 1
ATOM 2014 O O . ALA A 1 299 ? 46.048 -13.932 -22.463 1.00 83.56 299 ALA A O 1
ATOM 2015 N N . ASP A 1 300 ? 46.662 -15.046 -20.608 1.00 86.44 300 ASP A N 1
ATOM 2016 C CA . ASP A 1 300 ? 46.653 -13.872 -19.730 1.00 86.44 300 ASP A CA 1
ATOM 2017 C C . ASP A 1 300 ? 47.759 -12.888 -20.151 1.00 86.44 300 ASP A C 1
ATOM 2019 O O . ASP A 1 300 ? 48.937 -13.250 -20.197 1.00 86.44 300 ASP A O 1
ATOM 2023 N N . GLY A 1 301 ? 47.384 -11.644 -20.460 1.00 86.06 301 GLY A N 1
ATOM 2024 C CA . GLY A 1 301 ? 48.284 -10.636 -21.023 1.00 86.06 301 GLY A CA 1
ATOM 2025 C C . GLY A 1 301 ? 47.612 -9.739 -22.063 1.00 86.06 301 GLY A C 1
ATOM 2026 O O . GLY A 1 301 ? 46.387 -9.624 -22.109 1.00 86.06 301 GLY A O 1
ATOM 2027 N N . GLU A 1 302 ? 48.424 -9.085 -22.892 1.00 87.44 302 GLU A N 1
ATOM 2028 C CA . GLU A 1 302 ? 47.966 -8.195 -23.963 1.00 87.44 302 GLU A CA 1
ATOM 2029 C C . GLU A 1 302 ? 47.906 -8.938 -25.308 1.00 87.44 302 GLU A C 1
ATOM 2031 O O . GLU A 1 302 ? 48.846 -9.633 -25.698 1.00 87.44 302 GLU A O 1
ATOM 2036 N N . PHE A 1 303 ? 46.790 -8.791 -26.022 1.00 86.62 303 PHE A N 1
ATOM 2037 C CA . PHE A 1 303 ? 46.465 -9.492 -27.264 1.00 86.62 303 PHE A CA 1
ATOM 2038 C C . PHE A 1 303 ? 45.988 -8.504 -28.336 1.00 86.62 303 PHE A C 1
ATOM 2040 O O . PHE A 1 303 ? 45.213 -7.595 -28.046 1.00 86.62 303 PHE A O 1
ATOM 2047 N N . CYS A 1 304 ? 46.426 -8.685 -29.581 1.00 84.31 304 CYS A N 1
ATOM 2048 C CA . CYS A 1 304 ? 46.042 -7.842 -30.712 1.00 84.31 304 CYS A CA 1
ATOM 2049 C C . CYS A 1 304 ? 45.018 -8.555 -31.611 1.00 84.31 304 CYS A C 1
ATOM 2051 O O . CYS A 1 304 ? 45.313 -9.629 -32.131 1.00 84.31 304 CYS A O 1
ATOM 2053 N N . ASP A 1 305 ? 43.858 -7.932 -31.858 1.00 83.81 305 ASP A N 1
ATOM 2054 C CA . ASP A 1 305 ? 42.855 -8.414 -32.832 1.00 83.81 305 ASP A CA 1
ATOM 2055 C C . ASP A 1 305 ? 42.908 -7.696 -34.197 1.00 83.81 305 ASP A C 1
ATOM 2057 O O . ASP A 1 305 ? 41.974 -7.759 -34.996 1.00 83.81 305 ASP A O 1
ATOM 2061 N N . GLY A 1 306 ? 44.018 -7.007 -34.467 1.00 81.81 306 GLY A N 1
ATOM 2062 C CA . GLY A 1 306 ? 44.269 -6.215 -35.669 1.00 81.81 306 GLY A CA 1
ATOM 2063 C C . GLY A 1 306 ? 44.010 -4.725 -35.455 1.00 81.81 306 GLY A C 1
ATOM 2064 O O . GLY A 1 306 ? 44.899 -3.918 -35.716 1.00 81.81 306 GLY A O 1
ATOM 2065 N N . ALA A 1 307 ? 42.834 -4.355 -34.936 1.00 85.31 307 ALA A N 1
ATOM 2066 C CA . ALA A 1 307 ? 42.454 -2.956 -34.681 1.00 85.31 307 ALA A CA 1
ATOM 2067 C C . ALA A 1 307 ? 42.423 -2.584 -33.185 1.00 85.31 307 ALA A C 1
ATOM 2069 O O . ALA A 1 307 ? 42.499 -1.404 -32.834 1.00 85.31 307 ALA A O 1
ATOM 2070 N N . THR A 1 308 ? 42.328 -3.578 -32.302 1.00 84.06 308 THR A N 1
ATOM 2071 C CA . THR A 1 308 ? 42.199 -3.410 -30.852 1.00 84.06 308 THR A CA 1
ATOM 2072 C C . THR A 1 308 ? 43.313 -4.157 -30.135 1.00 84.06 308 THR A C 1
ATOM 2074 O O . THR A 1 308 ? 43.496 -5.363 -30.319 1.00 84.06 308 THR A O 1
ATOM 2077 N N . LEU A 1 309 ? 44.002 -3.455 -29.241 1.00 90.38 309 LEU A N 1
ATOM 2078 C CA . LEU A 1 309 ? 44.792 -4.070 -28.184 1.00 90.38 309 LEU A CA 1
ATOM 2079 C C . LEU A 1 309 ? 43.841 -4.418 -27.032 1.00 90.38 309 LEU A C 1
ATOM 2081 O O . LEU A 1 309 ? 43.186 -3.533 -26.483 1.00 90.38 309 LEU A O 1
ATOM 2085 N N . ARG A 1 310 ? 43.719 -5.694 -26.673 1.00 89.31 310 ARG A N 1
ATOM 2086 C CA . ARG A 1 310 ? 42.878 -6.189 -25.572 1.00 89.31 310 ARG A CA 1
ATOM 2087 C C . ARG A 1 310 ? 43.754 -6.718 -24.448 1.00 89.31 310 ARG A C 1
ATOM 2089 O O . ARG A 1 310 ? 44.788 -7.321 -24.707 1.00 89.31 310 ARG A O 1
ATOM 2096 N N . VAL A 1 311 ? 43.313 -6.538 -23.209 1.00 90.31 311 VAL A N 1
ATOM 2097 C CA . VAL A 1 311 ? 43.940 -7.145 -22.031 1.00 90.31 311 VAL A CA 1
ATOM 2098 C C . VAL A 1 311 ? 43.057 -8.301 -21.578 1.00 90.31 311 VAL A C 1
ATOM 2100 O O . VAL A 1 311 ? 41.881 -8.095 -21.268 1.00 90.31 311 VAL A O 1
ATOM 2103 N N . CYS A 1 312 ? 43.613 -9.507 -21.552 1.00 89.69 312 CYS A N 1
ATOM 2104 C CA . CYS A 1 312 ? 42.929 -10.741 -21.185 1.00 89.69 312 CYS A CA 1
ATOM 2105 C C . CYS A 1 312 ? 43.412 -11.251 -19.820 1.00 89.69 312 CYS A C 1
ATOM 2107 O O . CYS A 1 312 ? 44.601 -11.175 -19.505 1.00 89.69 312 CYS A O 1
ATOM 2109 N N . LYS A 1 313 ? 42.490 -11.781 -19.010 1.00 86.00 313 LYS A N 1
ATOM 2110 C CA . LYS A 1 313 ? 42.788 -12.463 -17.744 1.00 86.00 313 LYS A CA 1
ATOM 2111 C C . LYS A 1 313 ? 41.742 -13.539 -17.450 1.00 86.00 313 LYS A C 1
ATOM 2113 O O . LYS A 1 313 ? 40.547 -13.250 -17.472 1.00 86.00 313 LYS A O 1
ATOM 2118 N N . GLY A 1 314 ? 42.162 -14.776 -17.192 1.00 82.62 314 GLY A N 1
ATOM 2119 C CA . GLY A 1 314 ? 41.261 -15.913 -16.964 1.00 82.62 314 GLY A CA 1
ATOM 2120 C C . GLY A 1 314 ? 40.314 -16.197 -18.139 1.00 82.62 314 GLY A C 1
ATOM 2121 O O . GLY A 1 314 ? 39.178 -16.613 -17.925 1.00 82.62 314 GLY A O 1
ATOM 2122 N N . GLY A 1 315 ? 40.736 -15.897 -19.374 1.00 80.12 315 GLY A N 1
ATOM 2123 C CA . GLY A 1 315 ? 39.894 -15.984 -20.576 1.00 80.12 315 GLY A CA 1
ATOM 2124 C C . GLY A 1 315 ? 38.825 -14.885 -20.716 1.00 80.12 315 GLY A C 1
ATOM 2125 O O . GLY A 1 315 ? 38.049 -14.913 -21.671 1.00 80.12 315 GLY A O 1
ATOM 2126 N N . GLN A 1 316 ? 38.776 -13.904 -19.808 1.00 78.19 316 GLN A N 1
ATOM 2127 C CA . GLN A 1 316 ? 37.893 -12.735 -19.889 1.00 78.19 316 GLN A CA 1
ATOM 2128 C C . GLN A 1 316 ? 38.668 -11.472 -20.284 1.00 78.19 316 GLN A C 1
ATOM 2130 O O . GLN A 1 316 ? 39.850 -11.329 -19.974 1.00 78.19 316 GLN A O 1
ATOM 2135 N N . GLN A 1 317 ? 37.999 -10.535 -20.962 1.00 84.94 317 GLN A N 1
ATOM 2136 C CA . GLN A 1 317 ? 38.579 -9.231 -21.283 1.00 84.94 317 GLN A CA 1
ATOM 2137 C C . GLN A 1 317 ? 38.495 -8.307 -20.062 1.00 84.94 317 GLN A C 1
ATOM 2139 O O . GLN A 1 317 ? 37.401 -7.989 -19.602 1.00 84.94 317 GLN A O 1
ATOM 2144 N N . VAL A 1 318 ? 39.646 -7.837 -19.581 1.00 88.75 318 VAL A N 1
ATOM 2145 C CA . VAL A 1 318 ? 39.768 -6.886 -18.459 1.00 88.75 318 VAL A CA 1
ATOM 2146 C C . VAL A 1 318 ? 40.170 -5.472 -18.900 1.00 88.75 318 VAL A C 1
ATOM 2148 O O . VAL A 1 318 ? 40.170 -4.553 -18.087 1.00 88.75 318 VAL A O 1
ATOM 2151 N N . GLY A 1 319 ? 40.473 -5.270 -20.186 1.00 83.06 319 GLY A N 1
ATOM 2152 C CA . GLY A 1 319 ? 40.737 -3.953 -20.772 1.00 83.06 319 GLY A CA 1
ATOM 2153 C C . GLY A 1 319 ? 40.771 -3.984 -22.301 1.00 83.06 319 GLY A C 1
ATOM 2154 O O . GLY A 1 319 ? 40.884 -5.054 -22.902 1.00 83.06 319 GLY A O 1
ATOM 2155 N N . SER A 1 320 ? 40.663 -2.820 -22.944 1.00 89.75 320 SER A N 1
ATOM 2156 C CA . SER A 1 320 ? 40.869 -2.678 -24.393 1.00 89.75 320 SER A CA 1
ATOM 2157 C C . SER A 1 320 ? 41.164 -1.240 -24.815 1.00 89.75 320 SER A C 1
ATOM 2159 O O . SER A 1 320 ? 40.523 -0.314 -24.323 1.00 89.75 320 SER A O 1
ATOM 2161 N N . GLN A 1 321 ? 42.051 -1.080 -25.794 1.00 86.69 321 GLN A N 1
ATOM 2162 C CA . GLN A 1 321 ? 42.401 0.169 -26.459 1.00 86.69 321 GLN A CA 1
ATOM 2163 C C . GLN A 1 321 ? 42.266 -0.009 -27.978 1.00 86.69 321 GLN A C 1
ATOM 2165 O O . GLN A 1 321 ? 42.835 -0.935 -28.552 1.00 86.69 321 GLN A O 1
ATOM 2170 N N . ILE A 1 322 ? 41.533 0.890 -28.639 1.00 83.00 322 ILE A N 1
ATOM 2171 C CA . ILE A 1 322 ? 41.502 0.961 -30.107 1.00 83.00 322 ILE A CA 1
ATOM 2172 C C . ILE A 1 322 ? 42.802 1.616 -30.581 1.00 83.00 322 ILE A C 1
ATOM 2174 O O . ILE A 1 322 ? 43.207 2.655 -30.054 1.00 83.00 322 ILE A O 1
ATOM 2178 N N . CYS A 1 323 ? 43.446 1.016 -31.576 1.00 83.12 323 CYS A N 1
ATOM 2179 C CA . CYS A 1 323 ? 44.684 1.507 -32.160 1.00 83.12 323 CYS A CA 1
ATOM 2180 C C . CYS A 1 323 ? 44.396 2.104 -33.547 1.00 83.12 323 CYS A C 1
ATOM 2182 O O . CYS A 1 323 ? 44.058 1.374 -34.474 1.00 83.12 323 CYS A O 1
ATOM 2184 N N . GLU A 1 324 ? 44.551 3.422 -33.716 1.00 76.00 324 GLU A N 1
ATOM 2185 C CA . GLU A 1 324 ? 44.147 4.146 -34.944 1.00 76.00 324 GLU A CA 1
ATOM 2186 C C . GLU A 1 324 ? 44.852 3.676 -36.234 1.00 76.00 324 GLU A C 1
ATOM 2188 O O . GLU A 1 324 ? 44.328 3.879 -37.326 1.00 76.00 324 GLU A O 1
ATOM 2193 N N . LEU A 1 325 ? 46.021 3.034 -36.114 1.00 78.50 325 LEU A N 1
ATOM 2194 C CA . LEU A 1 325 ? 46.790 2.449 -37.224 1.00 78.50 325 LEU A CA 1
ATOM 2195 C C . LEU A 1 325 ? 46.866 0.910 -37.162 1.00 78.50 325 LEU A C 1
ATOM 2197 O O . LEU A 1 325 ? 47.585 0.297 -37.947 1.00 78.50 325 LEU A O 1
ATOM 2201 N N . GLY A 1 326 ? 46.124 0.293 -36.238 1.00 80.88 326 GLY A N 1
ATOM 2202 C CA . GLY A 1 326 ? 46.213 -1.125 -35.902 1.00 80.88 326 GLY A CA 1
ATOM 2203 C C . GLY A 1 326 ? 47.221 -1.449 -34.793 1.00 80.88 326 GLY A C 1
ATOM 2204 O O . GLY A 1 326 ? 47.850 -0.569 -34.194 1.00 80.88 326 GLY A O 1
ATOM 2205 N N . CYS A 1 327 ? 47.338 -2.735 -34.478 1.00 87.31 327 CYS A N 1
ATOM 2206 C CA . CYS A 1 327 ? 48.292 -3.269 -33.509 1.00 87.31 327 CYS A CA 1
ATOM 2207 C C . CYS A 1 327 ? 49.201 -4.341 -34.127 1.00 87.31 327 CYS A C 1
ATOM 2209 O O . CYS A 1 327 ? 48.885 -4.947 -35.149 1.00 87.31 327 CYS A O 1
ATOM 2211 N N . GLN A 1 328 ? 50.346 -4.560 -33.486 1.00 83.81 328 GLN A N 1
ATOM 2212 C CA . GLN A 1 328 ? 51.367 -5.541 -33.861 1.00 83.81 328 GLN A CA 1
ATOM 2213 C C . GLN A 1 328 ? 51.707 -6.424 -32.656 1.00 83.81 328 GLN A C 1
ATOM 2215 O O . GLN A 1 328 ? 51.530 -5.993 -31.517 1.00 83.81 328 GLN A O 1
ATOM 2220 N N . SER A 1 329 ? 52.207 -7.637 -32.906 1.00 76.06 329 SER A N 1
ATOM 2221 C CA . SER A 1 329 ? 52.413 -8.672 -31.874 1.00 76.06 329 SER A CA 1
ATOM 2222 C C . SER A 1 329 ? 53.883 -9.041 -31.627 1.00 76.06 329 SER A C 1
ATOM 2224 O O . SER A 1 329 ? 54.165 -9.902 -30.793 1.00 76.06 329 SER A O 1
ATOM 2226 N N . ASP A 1 330 ? 54.825 -8.415 -32.334 1.00 62.91 330 ASP A N 1
ATOM 2227 C CA . ASP A 1 330 ? 56.238 -8.809 -32.341 1.00 62.91 330 ASP A CA 1
ATOM 2228 C C . ASP A 1 330 ? 56.941 -8.469 -31.015 1.00 62.91 330 ASP A C 1
ATOM 2230 O O . ASP A 1 330 ? 57.350 -7.336 -30.764 1.00 62.91 330 ASP A O 1
ATOM 2234 N N . GLY A 1 331 ? 57.077 -9.478 -30.148 1.00 60.53 331 GLY A N 1
ATOM 2235 C CA . GLY A 1 331 ? 57.688 -9.356 -28.816 1.00 60.53 331 GLY A CA 1
ATOM 2236 C C . GLY A 1 331 ? 56.747 -8.858 -27.710 1.00 60.53 331 GLY A C 1
ATOM 2237 O O . GLY A 1 331 ? 57.172 -8.751 -26.562 1.00 60.53 331 GLY A O 1
ATOM 2238 N N . GLY A 1 332 ? 55.482 -8.587 -28.034 1.00 74.38 332 GLY A N 1
ATOM 2239 C CA . GLY A 1 332 ? 54.461 -8.082 -27.114 1.00 74.38 332 GLY A CA 1
ATOM 2240 C C . GLY A 1 332 ? 53.448 -7.216 -27.860 1.00 74.38 332 GLY A C 1
ATOM 2241 O O . GLY A 1 332 ? 53.831 -6.394 -28.694 1.00 74.38 332 GLY A O 1
ATOM 2242 N N . ALA A 1 333 ? 52.156 -7.410 -27.593 1.00 82.00 333 ALA A N 1
ATOM 2243 C CA . ALA A 1 333 ? 51.105 -6.727 -28.338 1.00 82.00 333 ALA A CA 1
ATOM 2244 C C . ALA A 1 333 ? 51.099 -5.215 -28.038 1.00 82.00 333 ALA A C 1
ATOM 2246 O O . ALA A 1 333 ? 51.039 -4.815 -26.881 1.00 82.00 333 ALA A O 1
ATOM 2247 N N . ASN A 1 334 ? 51.158 -4.361 -29.064 1.00 84.06 334 ASN A N 1
ATOM 2248 C CA . ASN A 1 334 ? 51.089 -2.903 -28.895 1.00 84.06 334 ASN A CA 1
ATOM 2249 C C . ASN A 1 334 ? 50.443 -2.186 -30.095 1.00 84.06 334 ASN A C 1
ATOM 2251 O O . ASN A 1 334 ? 50.445 -2.698 -31.215 1.00 84.06 334 ASN A O 1
ATOM 2255 N N . CYS A 1 335 ? 49.888 -0.989 -29.866 1.00 83.44 335 CYS A N 1
ATOM 2256 C CA . CYS A 1 335 ? 49.366 -0.125 -30.931 1.00 83.44 335 CYS A CA 1
ATOM 2257 C C . CYS A 1 335 ? 50.506 0.478 -31.768 1.00 83.44 335 CYS A C 1
ATOM 2259 O O . CYS A 1 335 ? 51.321 1.244 -31.240 1.00 83.44 335 CYS A O 1
ATOM 2261 N N . THR A 1 336 ? 50.517 0.233 -33.081 1.00 79.19 336 THR A N 1
ATOM 2262 C CA . THR A 1 336 ? 51.541 0.782 -33.983 1.00 79.19 336 THR A CA 1
ATOM 2263 C C . THR A 1 336 ? 51.493 2.311 -34.001 1.00 79.19 336 THR A C 1
ATOM 2265 O O . THR A 1 336 ? 50.437 2.899 -34.238 1.00 79.19 336 THR A O 1
ATOM 2268 N N . GLN A 1 337 ? 52.637 2.959 -33.775 1.00 66.00 337 GLN A N 1
ATOM 2269 C CA . GLN A 1 337 ? 52.791 4.411 -33.911 1.00 66.00 337 GLN A CA 1
ATOM 2270 C C . GLN A 1 337 ? 53.350 4.760 -35.301 1.00 66.00 337 GLN A C 1
ATOM 2272 O O . GLN A 1 337 ? 54.164 3.999 -35.829 1.00 66.00 337 GLN A O 1
ATOM 2277 N N . PRO A 1 338 ? 52.977 5.908 -35.898 1.00 55.09 338 PRO A N 1
ATOM 2278 C CA . PRO A 1 338 ? 53.595 6.360 -37.139 1.00 55.09 338 PRO A CA 1
ATOM 2279 C C . PRO A 1 338 ? 55.062 6.766 -36.892 1.00 55.09 338 PRO A C 1
ATOM 2281 O O . PRO A 1 338 ? 55.383 7.281 -35.817 1.00 55.09 338 PRO A O 1
ATOM 2284 N N . PRO A 1 339 ? 55.970 6.589 -37.870 1.00 56.97 339 PRO A N 1
ATOM 2285 C CA . PRO A 1 339 ? 57.368 6.984 -37.719 1.00 56.97 339 PRO A CA 1
ATOM 2286 C C . PRO A 1 339 ? 57.497 8.511 -37.599 1.00 56.97 339 PRO A C 1
ATOM 2288 O O . PRO A 1 339 ? 57.230 9.254 -38.544 1.00 56.97 339 PRO A O 1
ATOM 2291 N N . PHE A 1 340 ? 57.925 8.980 -36.426 1.00 55.59 340 PHE A N 1
ATOM 2292 C CA . PHE A 1 340 ? 58.149 10.398 -36.146 1.00 55.59 340 PHE A CA 1
ATOM 2293 C C . PHE A 1 340 ? 59.382 10.921 -36.900 1.00 55.59 340 PHE A C 1
ATOM 2295 O O . PHE A 1 340 ? 60.508 10.518 -36.615 1.00 55.59 340 PHE A O 1
ATOM 2302 N N . ASP A 1 341 ? 59.167 11.842 -37.844 1.00 66.06 341 ASP A N 1
ATOM 2303 C CA . ASP A 1 341 ? 60.216 12.596 -38.540 1.00 66.06 341 ASP A CA 1
ATOM 2304 C C . ASP A 1 341 ? 60.436 13.951 -37.830 1.00 66.06 341 ASP A C 1
ATOM 2306 O O . ASP A 1 341 ? 59.613 14.868 -37.976 1.00 66.06 341 ASP A O 1
ATOM 2310 N N . PRO A 1 342 ? 61.538 14.134 -37.072 1.00 57.88 342 PRO A N 1
ATOM 2311 C CA . PRO A 1 342 ? 61.760 15.367 -36.319 1.00 57.88 342 PRO A CA 1
ATOM 2312 C C . PRO A 1 342 ? 62.071 16.575 -37.213 1.00 57.88 342 PRO A C 1
ATOM 2314 O O . PRO A 1 342 ? 61.962 17.714 -36.761 1.00 57.88 342 PRO A O 1
ATOM 2317 N N . GLN A 1 343 ? 62.491 16.360 -38.465 1.00 61.19 343 GLN A N 1
ATOM 2318 C CA . GLN A 1 343 ? 62.951 17.434 -39.349 1.00 61.19 343 GLN A CA 1
ATOM 2319 C C . GLN A 1 343 ? 61.785 18.106 -40.077 1.00 61.19 343 GLN A C 1
ATOM 2321 O O . GLN A 1 343 ? 61.771 19.329 -40.208 1.00 61.19 343 GLN A O 1
ATOM 2326 N N . LYS A 1 344 ? 60.767 17.337 -40.485 1.00 71.25 344 LYS A N 1
ATOM 2327 C CA . LYS A 1 344 ? 59.541 17.899 -41.085 1.00 71.25 344 LYS A CA 1
ATOM 2328 C C . LYS A 1 344 ? 58.623 18.564 -40.052 1.00 71.25 344 LYS A C 1
ATOM 2330 O O . LYS A 1 344 ? 57.938 19.527 -40.378 1.00 71.25 344 LYS A O 1
ATOM 2335 N N . SER A 1 345 ? 58.648 18.089 -38.806 1.00 77.50 345 SER A N 1
ATOM 2336 C CA . SER A 1 345 ? 57.693 18.452 -37.744 1.00 77.50 345 SER A CA 1
ATOM 2337 C C . SER A 1 345 ? 57.617 19.947 -37.384 1.00 77.50 345 SER A C 1
ATOM 2339 O O . SER A 1 345 ? 56.553 20.412 -36.981 1.00 77.50 345 SER A O 1
ATOM 2341 N N . CYS A 1 346 ? 58.708 20.706 -37.549 1.00 84.19 346 CYS A N 1
ATOM 2342 C CA . CYS A 1 346 ? 58.770 22.147 -37.244 1.00 84.19 346 CYS A CA 1
ATOM 2343 C C . CYS A 1 346 ? 59.084 23.047 -38.453 1.00 84.19 346 CYS A C 1
ATOM 2345 O O . CYS A 1 346 ? 59.177 24.267 -38.300 1.00 84.19 346 CYS A O 1
ATOM 2347 N N . ALA A 1 347 ? 59.231 22.481 -39.653 1.00 84.50 347 ALA A N 1
ATOM 2348 C CA . ALA A 1 347 ? 59.565 23.253 -40.845 1.00 84.50 347 ALA A CA 1
ATOM 2349 C C . ALA A 1 347 ? 58.432 24.240 -41.194 1.00 84.50 347 ALA A C 1
ATOM 2351 O O . ALA A 1 347 ? 57.275 23.851 -41.335 1.00 84.50 347 ALA A O 1
ATOM 2352 N N . GLY A 1 348 ? 58.759 25.532 -41.309 1.00 84.50 348 GLY A N 1
ATOM 2353 C CA . GLY A 1 348 ? 57.787 26.594 -41.606 1.00 84.50 348 GLY A CA 1
ATOM 2354 C C . GLY A 1 348 ? 56.850 26.985 -40.452 1.00 84.50 348 GLY A C 1
ATOM 2355 O O . GLY A 1 348 ? 56.009 27.861 -40.637 1.00 84.50 348 GLY A O 1
ATOM 2356 N N . LYS A 1 349 ? 56.989 26.383 -39.263 1.00 84.62 349 LYS A N 1
ATOM 2357 C CA . LYS A 1 349 ? 56.238 26.758 -38.054 1.00 84.62 349 LYS A CA 1
ATOM 2358 C C . LYS A 1 349 ? 56.988 27.821 -37.246 1.00 84.62 349 LYS A C 1
ATOM 2360 O O . LYS A 1 349 ? 58.215 27.800 -37.166 1.00 84.62 349 LYS A O 1
ATOM 2365 N N . ALA A 1 350 ? 56.236 28.731 -36.627 1.00 88.69 350 ALA A N 1
ATOM 2366 C CA . ALA A 1 350 ? 56.774 29.711 -35.684 1.00 88.69 350 ALA A CA 1
ATOM 2367 C C . ALA A 1 350 ? 57.176 29.059 -34.346 1.00 88.69 350 ALA A C 1
ATOM 2369 O O . ALA A 1 350 ? 56.734 27.952 -34.023 1.00 88.69 350 ALA A O 1
ATOM 2370 N N . ASP A 1 351 ? 57.988 29.760 -33.555 1.00 91.44 351 ASP A N 1
ATOM 2371 C CA . ASP A 1 351 ? 58.385 29.328 -32.211 1.00 91.44 351 ASP A CA 1
ATOM 2372 C C . ASP A 1 351 ? 57.147 29.172 -31.308 1.00 91.44 351 ASP A C 1
ATOM 2374 O O . ASP A 1 351 ? 56.350 30.098 -31.161 1.00 91.44 351 ASP A O 1
ATOM 2378 N N . GLY A 1 352 ? 56.964 27.986 -30.724 1.00 88.94 352 GLY A N 1
ATOM 2379 C CA . GLY A 1 352 ? 55.732 27.616 -30.019 1.00 88.94 352 GLY A CA 1
ATOM 2380 C C . GLY A 1 352 ? 55.574 26.103 -29.865 1.00 88.94 352 GLY A C 1
ATOM 2381 O O . GLY A 1 352 ? 56.450 25.342 -30.269 1.00 88.94 352 GLY A O 1
ATOM 2382 N N . ALA A 1 353 ? 54.470 25.650 -29.272 1.00 91.75 353 ALA A N 1
ATOM 2383 C CA . ALA A 1 353 ? 54.123 24.229 -29.195 1.00 91.75 353 ALA A CA 1
ATOM 2384 C C . ALA A 1 353 ? 53.105 23.874 -30.289 1.00 91.75 353 ALA A C 1
ATOM 2386 O O . ALA A 1 353 ? 52.191 24.656 -30.545 1.00 91.75 353 ALA A O 1
ATOM 2387 N N . TRP A 1 354 ? 53.284 22.720 -30.934 1.00 91.88 354 TRP A N 1
ATOM 2388 C CA . TRP A 1 354 ? 52.532 22.302 -32.116 1.00 91.88 354 TRP A CA 1
ATOM 2389 C C . TRP A 1 354 ? 52.220 20.803 -32.097 1.00 91.88 354 TRP A C 1
ATOM 2391 O O . TRP A 1 354 ? 53.096 19.990 -31.797 1.00 91.88 354 TRP A O 1
ATOM 2401 N N . CYS A 1 355 ? 51.006 20.416 -32.477 1.00 90.12 355 CYS A N 1
ATOM 2402 C CA . CYS A 1 355 ? 50.623 19.017 -32.603 1.00 90.12 355 CYS A CA 1
ATOM 2403 C C . CYS A 1 355 ? 51.265 18.346 -33.823 1.00 90.12 355 CYS A C 1
ATOM 2405 O O . CYS A 1 355 ? 51.244 18.873 -34.940 1.00 90.12 355 CYS A O 1
ATOM 2407 N N . VAL A 1 356 ? 51.773 17.136 -33.599 1.00 83.31 356 VAL A N 1
ATOM 2408 C CA . VAL A 1 356 ? 52.317 16.217 -34.601 1.00 83.31 356 VAL A CA 1
ATOM 2409 C C . VAL A 1 356 ? 51.725 14.836 -34.302 1.00 83.31 356 VAL A C 1
ATOM 2411 O O . VAL A 1 356 ? 52.287 14.038 -33.556 1.00 83.31 356 VAL A O 1
ATOM 2414 N N . GLY A 1 357 ? 50.516 14.588 -34.813 1.00 83.44 357 GLY A N 1
ATOM 2415 C CA . GLY A 1 357 ? 49.726 13.409 -34.444 1.00 83.44 357 GLY A CA 1
ATOM 2416 C C . GLY A 1 357 ? 49.379 13.398 -32.950 1.00 83.44 357 GLY A C 1
ATOM 2417 O O . GLY A 1 357 ? 48.791 14.347 -32.429 1.00 83.44 357 GLY A O 1
ATOM 2418 N N . SER A 1 358 ? 49.761 12.328 -32.252 1.00 82.50 358 SER A N 1
ATOM 2419 C CA . SER A 1 358 ? 49.593 12.160 -30.801 1.00 82.50 358 SER A CA 1
ATOM 2420 C C . SER A 1 358 ? 50.618 12.931 -29.952 1.00 82.50 358 SER A C 1
ATOM 2422 O O . SER A 1 358 ? 50.498 12.947 -28.725 1.00 82.50 358 SER A O 1
ATOM 2424 N N . GLN A 1 359 ? 51.611 13.583 -30.567 1.00 82.88 359 GLN A N 1
ATOM 2425 C CA . GLN A 1 359 ? 52.678 14.305 -29.869 1.00 82.88 359 GLN A CA 1
ATOM 2426 C C . GLN A 1 359 ? 52.503 15.823 -29.909 1.00 82.88 359 GLN A C 1
ATOM 2428 O O . GLN A 1 359 ? 51.996 16.383 -30.880 1.00 82.88 359 GLN A O 1
ATOM 2433 N N . LEU A 1 360 ? 53.000 16.491 -28.867 1.00 90.62 360 LEU A N 1
ATOM 2434 C CA . LEU A 1 360 ? 53.173 17.938 -28.804 1.00 90.62 360 LEU A CA 1
ATOM 2435 C C . LEU A 1 360 ? 54.662 18.279 -28.963 1.00 90.62 360 LEU A C 1
ATOM 2437 O O . LEU A 1 360 ? 55.469 18.033 -28.062 1.00 90.62 360 LEU A O 1
ATOM 2441 N N . ALA A 1 361 ? 55.029 18.842 -30.112 1.00 90.06 361 ALA A N 1
ATOM 2442 C CA . ALA A 1 361 ? 56.382 19.279 -30.433 1.00 90.06 361 ALA A CA 1
ATOM 2443 C C . ALA A 1 361 ? 56.556 20.773 -30.120 1.00 90.06 361 ALA A C 1
ATOM 2445 O O . ALA A 1 361 ? 55.863 21.626 -30.670 1.00 90.06 361 ALA A O 1
ATOM 2446 N N . SER A 1 362 ? 57.512 21.109 -29.257 1.00 91.12 362 SER A N 1
ATOM 2447 C CA . SER A 1 362 ? 57.974 22.484 -29.077 1.00 91.12 362 SER A CA 1
ATOM 2448 C C . SER A 1 362 ? 58.957 22.823 -30.195 1.00 91.12 362 SER A C 1
ATOM 2450 O O . SER A 1 362 ? 60.027 22.222 -30.283 1.00 91.12 362 SER A O 1
ATOM 2452 N N . CYS A 1 363 ? 58.592 23.771 -31.051 1.00 91.75 363 CYS A N 1
ATOM 2453 C CA . CYS A 1 363 ? 59.417 24.289 -32.132 1.00 91.75 363 CYS A CA 1
ATOM 2454 C C . CYS A 1 363 ? 60.185 25.539 -31.687 1.00 91.75 363 CYS A C 1
ATOM 2456 O O . CYS A 1 363 ? 59.625 26.415 -31.023 1.00 91.75 363 CYS A O 1
ATOM 2458 N N . LYS A 1 364 ? 61.454 25.642 -32.096 1.00 90.25 364 LYS A N 1
ATOM 2459 C CA . LYS A 1 364 ? 62.291 26.838 -31.945 1.00 90.25 364 LYS A CA 1
ATOM 2460 C C . LYS A 1 364 ? 63.202 27.009 -33.162 1.00 90.25 364 LYS A C 1
ATOM 2462 O O . LYS A 1 364 ? 63.880 26.059 -33.555 1.00 90.25 364 LYS A O 1
ATOM 2467 N N . ALA A 1 365 ? 63.214 28.195 -33.766 1.00 89.56 365 ALA A N 1
ATOM 2468 C CA . ALA A 1 365 ? 63.927 28.508 -35.009 1.00 89.56 365 ALA A CA 1
ATOM 2469 C C . ALA A 1 365 ? 63.696 27.463 -36.129 1.00 89.56 365 ALA A C 1
ATOM 2471 O O . ALA A 1 365 ? 64.637 27.014 -36.788 1.00 89.56 365 ALA A O 1
ATOM 2472 N N . GLY A 1 366 ? 62.441 27.025 -36.303 1.00 84.75 366 GLY A N 1
ATOM 2473 C CA . GLY A 1 366 ? 62.040 26.033 -37.313 1.00 84.75 366 GLY A CA 1
ATOM 2474 C C . GLY A 1 366 ? 62.489 24.586 -37.051 1.00 84.75 366 GLY A C 1
ATOM 2475 O O . GLY A 1 366 ? 62.348 23.739 -37.931 1.00 84.75 366 GLY A O 1
ATOM 2476 N N . LYS A 1 367 ? 63.028 24.274 -35.863 1.00 85.38 367 LYS A N 1
ATOM 2477 C CA . LYS A 1 367 ? 63.470 22.925 -35.458 1.00 85.38 367 LYS A CA 1
ATOM 2478 C C . LYS A 1 367 ? 62.712 22.445 -34.222 1.00 85.38 367 LYS A C 1
ATOM 2480 O O . LYS A 1 367 ? 62.306 23.263 -33.400 1.00 85.38 367 LYS A O 1
ATOM 2485 N N . VAL A 1 368 ? 62.558 21.129 -34.061 1.00 87.56 368 VAL A N 1
ATOM 2486 C CA . VAL A 1 368 ? 62.051 20.541 -32.809 1.00 87.56 368 VAL A CA 1
ATOM 2487 C C . VAL A 1 368 ? 63.080 20.792 -31.704 1.00 87.56 368 VAL A C 1
ATOM 2489 O O . VAL A 1 368 ? 64.220 20.343 -31.801 1.00 87.56 368 VAL A O 1
ATOM 2492 N N . ALA A 1 369 ? 62.674 21.519 -30.666 1.00 86.50 369 ALA A N 1
ATOM 2493 C CA . ALA A 1 369 ? 63.449 21.762 -29.454 1.00 86.50 369 ALA A CA 1
ATOM 2494 C C . ALA A 1 369 ? 63.150 20.717 -28.364 1.00 86.50 369 ALA A C 1
ATOM 2496 O O . ALA A 1 369 ? 64.056 20.327 -27.639 1.00 86.50 369 ALA A O 1
ATOM 2497 N N . ASN A 1 370 ? 61.896 20.260 -28.267 1.00 82.44 370 ASN A N 1
ATOM 2498 C CA . ASN A 1 370 ? 61.438 19.147 -27.424 1.00 82.44 370 ASN A CA 1
ATOM 2499 C C . ASN A 1 370 ? 60.192 18.503 -28.056 1.00 82.44 370 ASN A C 1
ATOM 2501 O O . ASN A 1 370 ? 59.469 19.177 -28.789 1.00 82.44 370 ASN A O 1
ATOM 2505 N N . ALA A 1 371 ? 59.890 17.245 -27.732 1.00 84.88 371 ALA A N 1
ATOM 2506 C CA . ALA A 1 371 ? 58.632 16.590 -28.103 1.00 84.88 371 ALA A CA 1
ATOM 2507 C C . ALA A 1 371 ? 58.094 15.746 -26.938 1.00 84.88 371 ALA A C 1
ATOM 2509 O O . ALA A 1 371 ? 58.868 15.101 -26.232 1.00 84.88 371 ALA A O 1
ATOM 2510 N N . PHE A 1 372 ? 56.774 15.754 -26.745 1.00 81.38 372 PHE A N 1
ATOM 2511 C CA . PHE A 1 372 ? 56.090 15.062 -25.651 1.00 81.38 372 PHE A CA 1
ATOM 2512 C C . PHE A 1 372 ? 54.933 14.209 -26.189 1.00 81.38 372 PHE A C 1
ATOM 2514 O O . PHE A 1 372 ? 54.113 14.704 -26.960 1.00 81.38 372 PHE A O 1
ATOM 2521 N N . ASN A 1 373 ? 54.825 12.947 -25.761 1.00 80.38 373 ASN A N 1
ATOM 2522 C CA . ASN A 1 373 ? 53.635 12.125 -26.015 1.00 80.38 373 ASN A CA 1
ATOM 2523 C C . ASN A 1 373 ? 52.446 12.660 -25.204 1.00 80.38 373 ASN A C 1
ATOM 2525 O O . ASN A 1 373 ? 52.548 12.781 -23.984 1.00 80.38 373 ASN A O 1
ATOM 2529 N N . CYS A 1 374 ? 51.309 12.916 -25.855 1.00 81.88 374 CYS A N 1
ATOM 2530 C CA . CYS A 1 374 ? 50.053 13.238 -25.180 1.00 81.88 374 CYS A CA 1
ATOM 2531 C C . CYS A 1 374 ? 49.213 11.954 -25.015 1.00 81.88 374 CYS A C 1
ATOM 2533 O O . CYS A 1 374 ? 48.704 11.453 -26.018 1.00 81.88 374 CYS A O 1
ATOM 2535 N N . PRO A 1 375 ? 48.996 11.418 -23.793 1.00 71.00 375 PRO A N 1
ATOM 2536 C CA . PRO A 1 375 ? 48.365 10.100 -23.612 1.00 71.00 375 PRO A CA 1
ATOM 2537 C C . PRO A 1 375 ? 46.913 9.975 -24.101 1.00 71.00 375 PRO A C 1
ATOM 2539 O O . PRO A 1 375 ? 46.429 8.865 -24.275 1.00 71.00 375 PRO A O 1
ATOM 2542 N N . THR A 1 376 ? 46.214 11.094 -24.327 1.00 79.12 376 THR A N 1
ATOM 2543 C CA . THR A 1 376 ? 44.861 11.123 -24.925 1.00 79.12 376 THR A CA 1
ATOM 2544 C C . THR A 1 376 ? 44.821 11.881 -26.263 1.00 79.12 376 THR A C 1
ATOM 2546 O O . THR A 1 376 ? 43.766 12.319 -26.719 1.00 79.12 376 THR A O 1
ATOM 2549 N N . GLY A 1 377 ? 45.985 12.035 -26.905 1.00 81.19 377 GLY A N 1
ATOM 2550 C CA . GLY A 1 377 ? 46.177 12.791 -28.142 1.00 81.19 377 GLY A CA 1
ATOM 2551 C C . GLY A 1 377 ? 46.426 14.288 -27.926 1.00 81.19 377 GLY A C 1
ATOM 2552 O O . GLY A 1 377 ? 46.243 14.837 -26.837 1.00 81.19 377 GLY A O 1
ATOM 2553 N N . CYS A 1 378 ? 46.868 14.958 -28.987 1.00 86.88 378 CYS A N 1
ATOM 2554 C CA . CYS A 1 378 ? 47.127 16.396 -28.998 1.00 86.88 378 CYS A CA 1
ATOM 2555 C C . CYS A 1 378 ? 45.890 17.179 -29.493 1.00 86.88 378 CYS A C 1
ATOM 2557 O O . CYS A 1 378 ? 45.033 16.631 -30.195 1.00 86.88 378 CYS A O 1
ATOM 2559 N N . GLN A 1 379 ? 45.767 18.449 -29.104 1.00 89.88 379 GLN A N 1
ATOM 2560 C CA . GLN A 1 379 ? 44.737 19.383 -29.556 1.00 89.88 379 GLN A CA 1
ATOM 2561 C C . GLN A 1 379 ? 45.380 20.646 -30.139 1.00 89.88 379 GLN A C 1
ATOM 2563 O O . GLN A 1 379 ? 46.066 21.390 -29.434 1.00 89.88 379 GLN A O 1
ATOM 2568 N N . ALA A 1 380 ? 45.102 20.885 -31.422 1.00 88.81 380 ALA A N 1
ATOM 2569 C CA . ALA A 1 380 ? 45.483 22.111 -32.106 1.00 88.81 380 ALA A CA 1
ATOM 2570 C C . ALA A 1 380 ? 44.651 23.302 -31.602 1.00 88.81 380 ALA A C 1
ATOM 2572 O O . ALA A 1 380 ? 43.443 23.169 -31.374 1.00 88.81 380 ALA A O 1
ATOM 2573 N N . MET A 1 381 ? 45.295 24.453 -31.439 1.00 85.62 381 MET A N 1
ATOM 2574 C CA . MET A 1 381 ? 44.707 25.681 -30.906 1.00 85.62 381 MET A CA 1
ATOM 2575 C C . MET A 1 381 ? 44.591 26.772 -31.991 1.00 85.62 381 MET A C 1
ATOM 2577 O O . MET A 1 381 ? 45.198 26.664 -33.060 1.00 85.62 381 MET A O 1
ATOM 2581 N N . PRO A 1 382 ? 43.780 27.829 -31.776 1.00 79.94 382 PRO A N 1
ATOM 2582 C CA . PRO A 1 382 ? 43.656 28.926 -32.733 1.00 79.94 382 PRO A CA 1
ATOM 2583 C C . PRO A 1 382 ? 44.990 29.642 -32.997 1.00 79.94 382 PRO A C 1
ATOM 2585 O O . PRO A 1 382 ? 45.819 29.787 -32.100 1.00 79.94 382 PRO A O 1
ATOM 2588 N N . SER A 1 383 ? 45.169 30.134 -34.227 1.00 73.75 383 SER A N 1
ATOM 2589 C CA . SER A 1 383 ? 46.408 30.774 -34.697 1.00 73.75 383 SER A CA 1
ATOM 2590 C C . SER A 1 383 ? 46.953 31.825 -33.719 1.00 73.75 383 SER A C 1
ATOM 2592 O O . SER A 1 383 ? 46.311 32.845 -33.478 1.00 73.75 383 SER A O 1
ATOM 2594 N N . GLY A 1 384 ? 48.169 31.594 -33.214 1.00 75.06 384 GLY A N 1
ATOM 2595 C CA . GLY A 1 384 ? 48.847 32.450 -32.231 1.00 75.06 384 GLY A CA 1
ATOM 2596 C C . GLY A 1 384 ? 48.846 31.899 -30.799 1.00 75.06 384 GLY A C 1
ATOM 2597 O O . GLY A 1 384 ? 49.582 32.413 -29.961 1.00 75.06 384 GLY A O 1
ATOM 2598 N N . VAL A 1 385 ? 48.080 30.840 -30.520 1.00 79.88 385 VAL A N 1
ATOM 2599 C CA . VAL A 1 385 ? 48.091 30.112 -29.243 1.00 79.88 385 VAL A CA 1
ATOM 2600 C C . VAL A 1 385 ? 48.875 28.800 -29.412 1.00 79.88 385 VAL A C 1
ATOM 2602 O O . VAL A 1 385 ? 48.649 28.108 -30.402 1.00 79.88 385 VAL A O 1
ATOM 2605 N N . PRO A 1 386 ? 49.782 28.426 -28.486 1.00 85.06 386 PRO A N 1
ATOM 2606 C CA . PRO A 1 386 ? 50.446 27.123 -28.521 1.00 85.06 386 PRO A CA 1
ATOM 2607 C C . PRO A 1 386 ? 49.460 25.957 -28.383 1.00 85.06 386 PRO A C 1
ATOM 2609 O O . PRO A 1 386 ? 48.544 26.006 -27.559 1.00 85.06 386 PRO A O 1
ATOM 2612 N N . ASP A 1 387 ? 49.695 24.888 -29.138 1.00 91.88 387 ASP A N 1
ATOM 2613 C CA . ASP A 1 387 ? 48.931 23.643 -29.049 1.00 91.88 387 ASP A CA 1
ATOM 2614 C C . ASP A 1 387 ? 49.125 22.955 -27.682 1.00 91.88 387 ASP A C 1
ATOM 2616 O O . ASP A 1 387 ? 50.097 23.210 -26.962 1.00 91.88 387 ASP A O 1
ATOM 2620 N N . THR A 1 388 ? 48.202 22.065 -27.300 1.00 87.44 388 THR A N 1
ATOM 2621 C CA . THR A 1 388 ? 48.215 21.419 -25.971 1.00 87.44 388 THR A CA 1
ATOM 2622 C C . THR A 1 388 ? 47.879 19.930 -26.027 1.00 87.44 388 THR A C 1
ATOM 2624 O O . THR A 1 388 ? 47.207 19.456 -26.941 1.00 87.44 388 THR A O 1
ATOM 2627 N N . CYS A 1 389 ? 48.326 19.161 -25.031 1.00 85.88 389 CYS A N 1
ATOM 2628 C CA . CYS A 1 389 ? 47.841 17.794 -24.842 1.00 85.88 389 CYS A CA 1
ATOM 2629 C C . CYS A 1 389 ? 46.402 17.798 -24.314 1.00 85.88 389 CYS A C 1
ATOM 2631 O O . CYS A 1 389 ? 46.089 18.527 -23.368 1.00 85.88 389 CYS A O 1
ATOM 2633 N N . LYS A 1 390 ? 45.549 16.923 -24.860 1.00 80.88 390 LYS A N 1
ATOM 2634 C CA . LYS A 1 390 ? 44.218 16.663 -24.300 1.00 80.88 390 LYS A CA 1
ATOM 2635 C C . LYS A 1 390 ? 44.353 16.101 -22.878 1.00 80.88 390 LYS A C 1
ATOM 2637 O O . LYS A 1 390 ? 45.284 15.347 -22.574 1.00 80.88 390 LYS A O 1
ATOM 2642 N N . LYS A 1 391 ? 43.420 16.478 -21.999 1.00 63.31 391 LYS A N 1
ATOM 2643 C CA . LYS A 1 391 ? 43.305 15.938 -20.635 1.00 63.31 391 LYS A CA 1
ATOM 2644 C C . LYS A 1 391 ? 42.262 14.812 -20.606 1.00 63.31 391 LYS A C 1
ATOM 2646 O O . LYS A 1 391 ? 41.211 14.974 -21.228 1.00 63.31 391 LYS A O 1
ATOM 2651 N N . PRO A 1 392 ? 42.485 13.719 -19.852 1.00 42.69 392 PRO A N 1
ATOM 2652 C CA . PRO A 1 392 ? 41.425 12.760 -19.552 1.00 42.69 392 PRO A CA 1
ATOM 2653 C C . PRO A 1 392 ? 40.278 13.449 -18.793 1.00 42.69 392 PRO A C 1
ATOM 2655 O O . PRO A 1 392 ? 40.540 14.215 -17.868 1.00 42.69 392 PRO A O 1
ATOM 2658 N N . GLY A 1 393 ? 39.024 13.160 -19.158 1.00 56.56 393 GLY A N 1
ATOM 2659 C CA . GLY A 1 393 ? 37.844 13.598 -18.395 1.00 56.56 393 GLY A CA 1
ATOM 2660 C C . GLY A 1 393 ? 37.366 15.039 -18.626 1.00 56.56 393 GLY A C 1
ATOM 2661 O O . GLY A 1 393 ? 36.798 15.631 -17.716 1.00 56.56 393 GLY A O 1
ATOM 2662 N N . GLY A 1 394 ? 37.588 15.629 -19.805 1.00 45.09 394 GLY A N 1
ATOM 2663 C CA . GLY A 1 394 ? 36.965 16.912 -20.160 1.00 45.09 394 GLY A CA 1
ATOM 2664 C C . GLY A 1 394 ? 35.498 16.750 -20.580 1.00 45.09 394 GLY A C 1
ATOM 2665 O O . GLY A 1 394 ? 35.232 16.146 -21.619 1.00 45.09 394 GLY A O 1
ATOM 2666 N N . ASP A 1 395 ? 34.560 17.314 -19.814 1.00 54.81 395 ASP A N 1
ATOM 2667 C CA . ASP A 1 395 ? 33.126 17.278 -20.131 1.00 54.81 395 ASP A CA 1
ATOM 2668 C C . ASP A 1 395 ? 32.820 17.910 -21.498 1.00 54.81 395 ASP A C 1
ATOM 2670 O O . ASP A 1 395 ? 33.161 19.067 -21.767 1.00 54.81 395 ASP A O 1
ATOM 2674 N N . ALA A 1 396 ? 32.089 17.182 -22.348 1.00 66.50 396 ALA A N 1
ATOM 2675 C CA . ALA A 1 396 ? 31.788 17.599 -23.722 1.00 66.50 396 ALA A CA 1
ATOM 2676 C C . ALA A 1 396 ? 31.071 18.964 -23.821 1.00 66.50 396 ALA A C 1
ATOM 2678 O O . ALA A 1 396 ? 31.190 19.654 -24.832 1.00 66.50 396 ALA A O 1
ATOM 2679 N N . ALA A 1 397 ? 30.371 19.392 -22.763 1.00 71.19 397 ALA A N 1
ATOM 2680 C CA . ALA A 1 397 ? 29.714 20.697 -22.701 1.00 71.19 397 ALA A CA 1
ATOM 2681 C C . ALA A 1 397 ? 30.696 21.888 -22.680 1.00 71.19 397 ALA A C 1
ATOM 2683 O O . ALA A 1 397 ? 30.347 22.946 -23.211 1.00 71.19 397 ALA A O 1
ATOM 2684 N N . CYS A 1 398 ? 31.900 21.719 -22.112 1.00 74.38 398 CYS A N 1
ATOM 2685 C CA . CYS A 1 398 ? 32.939 22.754 -21.978 1.00 74.38 398 CYS A CA 1
ATOM 2686 C C . CYS A 1 398 ? 34.206 22.492 -22.818 1.00 74.38 398 CYS A C 1
ATOM 2688 O O . CYS A 1 398 ? 35.124 23.314 -22.828 1.00 74.38 398 CYS A O 1
ATOM 2690 N N . ALA A 1 399 ? 34.256 21.396 -23.580 1.00 70.19 399 ALA A N 1
ATOM 2691 C CA . ALA A 1 399 ? 35.342 21.122 -24.518 1.00 70.19 399 ALA A CA 1
ATOM 2692 C C . ALA A 1 399 ? 35.548 22.295 -25.505 1.00 70.19 399 ALA A C 1
ATOM 2694 O O . ALA A 1 399 ? 34.620 22.726 -26.190 1.00 70.19 399 ALA A O 1
ATOM 2695 N N . GLY A 1 400 ? 36.771 22.836 -25.554 1.00 69.94 400 GLY A N 1
ATOM 2696 C CA . GLY A 1 400 ? 37.126 23.995 -26.388 1.00 69.94 400 GLY A CA 1
ATOM 2697 C C . GLY A 1 400 ? 36.618 25.359 -25.892 1.00 69.94 400 GLY A C 1
ATOM 2698 O O . GLY A 1 400 ? 36.837 26.358 -26.574 1.00 69.94 400 GLY A O 1
ATOM 2699 N N . LYS A 1 401 ? 35.969 25.431 -24.722 1.00 75.50 401 LYS A N 1
ATOM 2700 C CA . LYS A 1 401 ? 35.348 26.646 -24.173 1.00 75.50 401 LYS A CA 1
ATOM 2701 C C . LYS A 1 401 ? 36.054 27.096 -22.889 1.00 75.50 401 LYS A C 1
ATOM 2703 O O . LYS A 1 401 ? 35.886 26.491 -21.830 1.00 75.50 401 LYS A O 1
ATOM 2708 N N . PHE A 1 402 ? 36.834 28.173 -22.977 1.00 65.75 402 PHE A N 1
ATOM 2709 C CA . PHE A 1 402 ? 37.375 28.855 -21.794 1.00 65.75 402 PHE A CA 1
ATOM 2710 C C . PHE A 1 402 ? 36.330 29.774 -21.128 1.00 65.75 402 PHE A C 1
ATOM 2712 O O . PHE A 1 402 ? 35.185 29.853 -21.581 1.00 65.75 402 PHE A O 1
ATOM 2719 N N . ASP A 1 403 ? 36.724 30.382 -20.004 1.00 74.62 403 ASP A N 1
ATOM 2720 C CA . ASP A 1 403 ? 35.871 31.039 -19.003 1.00 74.62 403 ASP A CA 1
ATOM 2721 C C . ASP A 1 403 ? 34.702 31.858 -19.592 1.00 74.62 403 ASP A C 1
ATOM 2723 O O . ASP A 1 403 ? 34.903 32.864 -20.273 1.00 74.62 403 ASP A O 1
ATOM 2727 N N . GLY A 1 404 ? 33.462 31.437 -19.316 1.00 83.19 404 GLY A N 1
ATOM 2728 C CA . GLY A 1 404 ? 32.256 32.086 -19.847 1.00 83.19 404 GLY A CA 1
ATOM 2729 C C . GLY A 1 404 ? 30.989 31.235 -19.731 1.00 83.19 404 GLY A C 1
ATOM 2730 O O . GLY A 1 404 ? 31.038 30.097 -19.262 1.00 83.19 404 GLY A O 1
ATOM 2731 N N . THR A 1 405 ? 29.842 31.773 -20.159 1.00 87.31 405 THR A N 1
ATOM 2732 C CA . THR A 1 405 ? 28.568 31.034 -20.228 1.00 87.31 405 THR A CA 1
ATOM 2733 C C . THR A 1 405 ? 28.230 30.601 -21.652 1.00 87.31 405 THR A C 1
ATOM 2735 O O . THR A 1 405 ? 28.340 31.376 -22.605 1.00 87.31 405 THR A O 1
ATOM 2738 N N . TRP A 1 406 ? 27.778 29.355 -21.782 1.00 89.81 406 TRP A N 1
ATOM 2739 C CA . TRP A 1 406 ? 27.585 28.638 -23.041 1.00 89.81 406 TRP A CA 1
ATOM 2740 C C . TRP A 1 406 ? 26.291 27.823 -23.003 1.00 89.81 406 TRP A C 1
ATOM 2742 O O . TRP A 1 406 ? 25.939 27.281 -21.957 1.00 89.81 406 TRP A O 1
ATOM 2752 N N . CYS A 1 407 ? 25.602 27.669 -24.133 1.00 85.75 407 CYS A N 1
ATOM 2753 C CA . CYS A 1 407 ? 24.472 26.737 -24.198 1.00 85.75 407 CYS A CA 1
ATOM 2754 C C . CYS A 1 407 ? 24.949 25.284 -24.376 1.00 85.75 407 CYS A C 1
ATOM 2756 O O . CYS A 1 407 ? 25.900 25.022 -25.122 1.00 85.75 407 CYS A O 1
ATOM 2758 N N . SER A 1 408 ? 24.268 24.333 -23.728 1.00 85.88 408 SER A N 1
ATOM 2759 C CA . SER A 1 408 ? 24.423 22.889 -23.968 1.00 85.88 408 SER A CA 1
ATOM 2760 C C . SER A 1 408 ? 23.153 22.140 -23.561 1.00 85.88 408 SER A C 1
ATOM 2762 O O . SER A 1 408 ? 22.641 22.366 -22.473 1.00 85.88 408 SER A O 1
ATOM 2764 N N . GLY A 1 409 ? 22.613 21.272 -24.421 1.00 79.62 409 GLY A N 1
ATOM 2765 C CA . GLY A 1 409 ? 21.427 20.446 -24.113 1.00 79.62 409 GLY A CA 1
ATOM 2766 C C . GLY A 1 409 ? 20.100 21.197 -23.890 1.00 79.62 409 GLY A C 1
ATOM 2767 O O . GLY A 1 409 ? 19.086 20.561 -23.636 1.00 79.62 409 GLY A O 1
ATOM 2768 N N . GLY A 1 410 ? 20.093 22.529 -24.001 1.00 79.94 410 GLY A N 1
ATOM 2769 C CA . GLY A 1 410 ? 18.984 23.401 -23.590 1.00 79.94 410 GLY A CA 1
ATOM 2770 C C . GLY A 1 410 ? 19.312 24.237 -22.349 1.00 79.94 410 GLY A C 1
ATOM 2771 O O . GLY A 1 410 ? 18.720 25.297 -22.164 1.00 79.94 410 GLY A O 1
ATOM 2772 N N . ASP A 1 411 ? 20.317 23.830 -21.578 1.00 82.62 411 ASP A N 1
ATOM 2773 C CA . ASP A 1 411 ? 20.750 24.471 -20.341 1.00 82.62 411 ASP A CA 1
ATOM 2774 C C . ASP A 1 411 ? 21.857 25.511 -20.572 1.00 82.62 411 ASP A C 1
ATOM 2776 O O . ASP A 1 411 ? 22.550 25.524 -21.598 1.00 82.62 411 ASP A O 1
ATOM 2780 N N . LEU A 1 412 ? 22.029 26.385 -19.580 1.00 88.75 412 LEU A N 1
ATOM 2781 C CA . LEU A 1 412 ? 23.083 27.386 -19.510 1.00 88.75 412 LEU A CA 1
ATOM 2782 C C . LEU A 1 412 ? 24.243 26.868 -18.649 1.00 88.75 412 LEU A C 1
ATOM 2784 O O . LEU A 1 412 ? 24.133 26.747 -17.428 1.00 88.75 412 LEU A O 1
ATOM 2788 N N . ILE A 1 413 ? 25.370 26.589 -19.296 1.00 87.94 413 ILE A N 1
ATOM 2789 C CA . ILE A 1 413 ? 26.581 26.042 -18.684 1.00 87.94 413 ILE A CA 1
ATOM 2790 C C . ILE A 1 413 ? 27.615 27.156 -18.524 1.00 87.94 413 ILE A C 1
ATOM 2792 O O . ILE A 1 413 ? 28.083 27.734 -19.504 1.00 87.94 413 ILE A O 1
ATOM 2796 N N . GLN A 1 414 ? 27.999 27.452 -17.287 1.00 87.31 414 GLN A N 1
ATOM 2797 C CA . GLN A 1 414 ? 29.155 28.287 -16.988 1.00 87.31 414 GLN A CA 1
ATOM 2798 C C . GLN A 1 414 ? 30.398 27.396 -16.968 1.00 87.31 414 GLN A C 1
ATOM 2800 O O . GLN A 1 414 ? 30.548 26.551 -16.085 1.00 87.31 414 GLN A O 1
ATOM 2805 N N . CYS A 1 415 ? 31.287 27.591 -17.936 1.00 83.69 415 CYS A N 1
ATOM 2806 C CA . CYS A 1 415 ? 32.584 26.932 -17.981 1.00 83.69 415 CYS A CA 1
ATOM 2807 C C . CYS A 1 415 ? 33.626 27.788 -17.251 1.00 83.69 415 CYS A C 1
ATOM 2809 O O . CYS A 1 415 ? 33.612 29.015 -17.378 1.00 83.69 415 CYS A O 1
ATOM 2811 N N . SER A 1 416 ? 34.561 27.153 -16.543 1.00 77.56 416 SER A N 1
ATOM 2812 C CA . SER A 1 416 ? 35.831 27.779 -16.170 1.00 77.56 416 SER A CA 1
ATOM 2813 C C . SER A 1 416 ? 36.994 26.820 -16.389 1.00 77.56 416 SER A C 1
ATOM 2815 O O . SER A 1 416 ? 36.889 25.633 -16.084 1.00 77.56 416 SER A O 1
ATOM 2817 N N . ASN A 1 417 ? 38.094 27.320 -16.959 1.00 76.75 417 ASN A N 1
ATOM 2818 C CA . ASN A 1 417 ? 39.286 26.531 -17.306 1.00 76.75 417 ASN A CA 1
ATOM 2819 C C . ASN A 1 417 ? 38.993 25.238 -18.114 1.00 76.75 417 ASN A C 1
ATOM 2821 O O . ASN A 1 417 ? 39.720 24.248 -18.008 1.00 76.75 417 ASN A O 1
ATOM 2825 N N . GLY A 1 418 ? 37.921 25.239 -18.920 1.00 68.19 418 GLY A N 1
ATOM 2826 C CA . GLY A 1 418 ? 37.463 24.088 -19.713 1.00 68.19 418 GLY A CA 1
ATOM 2827 C C . GLY A 1 418 ? 36.614 23.049 -18.962 1.00 68.19 418 GLY A C 1
ATOM 2828 O O . GLY A 1 418 ? 36.256 22.036 -19.556 1.00 68.19 418 GLY A O 1
ATOM 2829 N N . LEU A 1 419 ? 36.273 23.285 -17.690 1.00 66.50 419 LEU A N 1
ATOM 2830 C CA . LEU A 1 419 ? 35.405 22.431 -16.866 1.00 66.50 419 LEU A CA 1
ATOM 2831 C C . LEU A 1 419 ? 34.064 23.119 -16.576 1.00 66.50 419 LEU A C 1
ATOM 2833 O O . LEU A 1 419 ? 33.976 24.349 -16.604 1.00 66.50 419 LEU A O 1
ATOM 2837 N N . ILE A 1 420 ? 33.024 22.344 -16.255 1.00 76.56 420 ILE A N 1
ATOM 2838 C CA . ILE A 1 420 ? 31.732 22.890 -15.815 1.00 76.56 420 ILE A CA 1
ATOM 2839 C C . ILE A 1 420 ? 31.892 23.477 -14.405 1.00 76.56 420 ILE A C 1
ATOM 2841 O O . ILE A 1 420 ? 32.031 22.749 -13.427 1.00 76.56 420 ILE A O 1
ATOM 2845 N N . ALA A 1 421 ? 31.840 24.804 -14.294 1.00 77.31 421 ALA A N 1
ATOM 2846 C CA . ALA A 1 421 ? 31.827 25.513 -13.014 1.00 77.31 421 ALA A CA 1
ATOM 2847 C C . ALA A 1 421 ? 30.403 25.654 -12.446 1.00 77.31 421 ALA A C 1
ATOM 2849 O O . ALA A 1 421 ? 30.221 25.726 -11.231 1.00 77.31 421 ALA A O 1
ATOM 2850 N N . LYS A 1 422 ? 29.384 25.709 -13.319 1.00 80.94 422 LYS A N 1
ATOM 2851 C CA . LYS A 1 422 ? 27.963 25.735 -12.942 1.00 80.94 422 LYS A CA 1
ATOM 2852 C C . LYS A 1 422 ? 27.078 25.302 -14.112 1.00 80.94 422 LYS A C 1
ATOM 2854 O O . LYS A 1 422 ? 27.372 25.638 -15.254 1.00 80.94 422 LYS A O 1
ATOM 2859 N N . ALA A 1 423 ? 25.959 24.644 -13.825 1.00 82.12 423 ALA A N 1
ATOM 2860 C CA . ALA A 1 423 ? 24.868 24.429 -14.774 1.00 82.12 423 ALA A CA 1
ATOM 2861 C C . ALA A 1 423 ? 23.580 25.074 -14.238 1.00 82.12 423 ALA A C 1
ATOM 2863 O O . ALA A 1 423 ? 23.342 25.078 -13.028 1.00 82.12 423 ALA A O 1
ATOM 2864 N N . ILE A 1 424 ? 22.773 25.655 -15.125 1.00 78.31 424 ILE A N 1
ATOM 2865 C CA . ILE A 1 424 ? 21.475 26.265 -14.817 1.00 78.31 424 ILE A CA 1
ATOM 2866 C C . ILE A 1 424 ? 20.500 25.824 -15.906 1.00 78.31 424 ILE A C 1
ATOM 2868 O O . ILE A 1 424 ? 20.688 26.181 -17.069 1.00 78.31 424 ILE A O 1
ATOM 2872 N N . SER A 1 425 ? 19.461 25.067 -15.546 1.00 79.69 425 SER A N 1
ATOM 2873 C CA . SER A 1 425 ? 18.494 24.611 -16.543 1.00 79.69 425 SER A CA 1
ATOM 2874 C C . SER A 1 425 ? 17.545 25.723 -16.981 1.00 79.69 425 SER A C 1
ATOM 2876 O O . SER A 1 425 ? 17.083 26.529 -16.167 1.00 79.69 425 SER A O 1
ATOM 2878 N N . CYS A 1 426 ? 17.271 25.787 -18.285 1.00 76.31 426 CYS A N 1
ATOM 2879 C CA . CYS A 1 426 ? 16.464 26.837 -18.893 1.00 76.31 426 CYS A CA 1
ATOM 2880 C C . CYS A 1 426 ? 15.151 26.254 -19.433 1.00 76.31 426 CYS A C 1
ATOM 2882 O O . CYS A 1 426 ? 15.125 25.645 -20.500 1.00 76.31 426 CYS A O 1
ATOM 2884 N N . ALA A 1 427 ? 14.027 26.521 -18.761 1.00 66.75 427 ALA A N 1
ATOM 2885 C CA . ALA A 1 427 ? 12.715 25.934 -19.082 1.00 66.75 427 ALA A CA 1
ATOM 2886 C C . ALA A 1 427 ? 12.136 26.270 -20.483 1.00 66.75 427 ALA A C 1
ATOM 2888 O O . ALA A 1 427 ? 11.074 25.770 -20.847 1.00 66.75 427 ALA A O 1
ATOM 2889 N N . LYS A 1 428 ? 12.802 27.127 -21.273 1.00 71.38 428 LYS A N 1
ATOM 2890 C CA . LYS A 1 428 ? 12.495 27.410 -22.693 1.00 71.38 428 LYS A CA 1
ATOM 2891 C C . LYS A 1 428 ? 13.743 27.342 -23.590 1.00 71.38 428 LYS A C 1
ATOM 2893 O O . LYS A 1 428 ? 13.813 27.999 -24.628 1.00 71.38 428 LYS A O 1
ATOM 2898 N N . GLY A 1 429 ? 14.733 26.555 -23.172 1.00 75.19 429 GLY A N 1
ATOM 2899 C CA . GLY A 1 429 ? 16.041 26.450 -23.808 1.00 75.19 429 GLY A CA 1
ATOM 2900 C C . GLY A 1 429 ? 16.956 27.647 -23.535 1.00 75.19 429 GLY A C 1
ATOM 2901 O O . GLY A 1 429 ? 16.584 28.634 -22.893 1.00 75.19 429 GLY A O 1
ATOM 2902 N N . CYS A 1 430 ? 18.172 27.552 -24.059 1.00 84.25 430 CYS A N 1
ATOM 2903 C CA . CYS A 1 430 ? 19.234 28.544 -23.957 1.00 84.25 430 CYS A CA 1
ATOM 2904 C C . CYS A 1 430 ? 19.501 29.160 -25.338 1.00 84.25 430 CYS A C 1
ATOM 2906 O O . CYS A 1 430 ? 19.420 28.469 -26.355 1.00 84.25 430 CYS A O 1
ATOM 2908 N N . ALA A 1 431 ? 19.819 30.454 -25.378 1.00 84.31 431 ALA A N 1
ATOM 2909 C CA . ALA A 1 431 ? 20.194 31.176 -26.588 1.00 84.31 431 ALA A CA 1
ATOM 2910 C C . ALA A 1 431 ? 21.598 31.783 -26.440 1.00 84.31 431 ALA A C 1
ATOM 2912 O O . ALA A 1 431 ? 21.932 32.379 -25.415 1.00 84.31 431 ALA A O 1
ATOM 2913 N N . GLN A 1 432 ? 22.413 31.658 -27.489 1.00 83.81 432 GLN A N 1
ATOM 2914 C CA . GLN A 1 432 ? 23.747 32.250 -27.558 1.00 83.81 432 GLN A CA 1
ATOM 2915 C C . GLN A 1 432 ? 23.906 33.001 -28.891 1.00 83.81 432 GLN A C 1
ATOM 2917 O O . GLN A 1 432 ? 24.030 32.356 -29.934 1.00 83.81 432 GLN A O 1
ATOM 2922 N N . PRO A 1 433 ? 23.864 34.347 -28.899 1.00 71.00 433 PRO A N 1
ATOM 2923 C CA . PRO A 1 433 ? 24.100 35.123 -30.112 1.00 71.00 433 PRO A CA 1
ATOM 2924 C C . PRO A 1 433 ? 25.573 35.027 -30.534 1.00 71.00 433 PRO A C 1
ATOM 2926 O O . PRO A 1 433 ? 26.467 34.866 -29.702 1.00 71.00 433 PRO A O 1
ATOM 2929 N N . SER A 1 434 ? 25.842 35.145 -31.835 1.00 62.25 434 SER A N 1
ATOM 2930 C CA . SER A 1 434 ? 27.192 35.037 -32.402 1.00 62.25 434 SER A CA 1
ATOM 2931 C C . SER A 1 434 ? 28.142 36.091 -31.815 1.00 62.25 434 SER A C 1
ATOM 2933 O O . SER A 1 434 ? 28.000 37.278 -32.102 1.00 62.25 434 SER A O 1
ATOM 2935 N N . GLY A 1 435 ? 29.110 35.648 -31.006 1.00 70.75 435 GLY A N 1
ATOM 2936 C CA . GLY A 1 435 ? 30.071 36.514 -30.308 1.00 70.75 435 GLY A CA 1
ATOM 2937 C C . GLY A 1 435 ? 29.630 37.002 -28.920 1.00 70.75 435 GLY A C 1
ATOM 2938 O O . GLY A 1 435 ? 30.375 37.745 -28.288 1.00 70.75 435 GLY A O 1
ATOM 2939 N N . GLY A 1 436 ? 28.454 36.596 -28.430 1.00 70.31 436 GLY A N 1
ATOM 2940 C CA . GLY A 1 436 ? 27.961 36.935 -27.093 1.00 70.31 436 GLY A CA 1
ATOM 2941 C C . GLY A 1 436 ? 28.030 35.779 -26.090 1.00 70.31 436 GLY A C 1
ATOM 2942 O O . GLY A 1 436 ? 28.107 34.601 -26.453 1.00 70.31 436 GLY A O 1
ATOM 2943 N N . ALA A 1 437 ? 27.955 36.134 -24.807 1.00 78.94 437 ALA A N 1
ATOM 2944 C CA . ALA A 1 437 ? 27.718 35.183 -23.725 1.00 78.94 437 ALA A CA 1
ATOM 2945 C C . ALA A 1 437 ? 26.321 34.553 -23.862 1.00 78.94 437 ALA A C 1
ATOM 2947 O O . ALA A 1 437 ? 25.367 35.223 -24.268 1.00 78.94 437 ALA A O 1
ATOM 2948 N N . ALA A 1 438 ? 26.190 33.272 -23.523 1.00 82.44 438 ALA A N 1
ATOM 2949 C CA . ALA A 1 438 ? 24.898 32.598 -23.535 1.00 82.44 438 ALA A CA 1
ATOM 2950 C C . ALA A 1 438 ? 23.992 33.056 -22.380 1.00 82.44 438 ALA A C 1
ATOM 2952 O O . ALA A 1 438 ? 24.476 33.419 -21.302 1.00 82.44 438 ALA A O 1
ATOM 2953 N N . ALA A 1 439 ? 22.677 32.956 -22.590 1.00 81.31 439 ALA A N 1
ATOM 2954 C CA . ALA A 1 439 ? 21.647 33.185 -21.580 1.00 81.31 439 ALA A CA 1
ATOM 2955 C C . ALA A 1 439 ? 20.457 32.224 -21.765 1.00 81.31 439 ALA A C 1
ATOM 2957 O O . ALA A 1 439 ? 20.180 31.761 -22.872 1.00 81.31 439 ALA A O 1
ATOM 2958 N N . CYS A 1 440 ? 19.706 31.952 -20.693 1.00 77.31 440 CYS A N 1
ATOM 2959 C CA . CYS A 1 440 ? 18.405 31.288 -20.820 1.00 77.31 440 CYS A CA 1
ATOM 2960 C C . CYS A 1 440 ? 17.447 32.139 -21.671 1.00 77.31 440 CYS A C 1
ATOM 2962 O O . CYS A 1 440 ? 17.427 33.366 -21.556 1.00 77.31 440 CYS A O 1
ATOM 2964 N N . ASN A 1 441 ? 16.642 31.490 -22.515 1.00 67.31 441 ASN A N 1
ATOM 2965 C CA . ASN A 1 441 ? 15.870 32.143 -23.572 1.00 67.31 441 ASN A CA 1
ATOM 2966 C C . ASN A 1 441 ? 14.561 32.781 -23.053 1.00 67.31 441 ASN A C 1
ATOM 2968 O O . ASN A 1 441 ? 13.449 32.343 -23.358 1.00 67.31 441 ASN A O 1
ATOM 2972 N N . TYR A 1 442 ? 14.702 33.824 -22.233 1.00 53.38 442 TYR A N 1
ATOM 2973 C CA . TYR A 1 442 ? 13.599 34.639 -21.729 1.00 53.38 442 TYR A CA 1
ATOM 2974 C C . TYR A 1 442 ? 13.381 35.865 -22.631 1.00 53.38 442 TYR A C 1
ATOM 2976 O O . TYR A 1 442 ? 14.230 36.754 -22.712 1.00 53.38 442 TYR A O 1
ATOM 2984 N N . LYS A 1 443 ? 12.213 35.948 -23.285 1.00 47.50 443 LYS A N 1
ATOM 2985 C CA . LYS A 1 443 ? 11.760 37.127 -24.052 1.00 47.50 443 LYS A CA 1
ATOM 2986 C C . LYS A 1 443 ? 11.386 38.306 -23.129 1.00 47.50 443 LYS A C 1
ATOM 2988 O O . LYS A 1 443 ? 10.242 38.728 -23.112 1.00 47.50 443 LYS A O 1
ATOM 2993 N N . THR A 1 444 ? 12.332 38.837 -22.358 1.00 53.69 444 THR A N 1
ATOM 2994 C CA . THR A 1 444 ? 12.106 40.014 -21.486 1.00 53.69 444 THR A CA 1
ATOM 2995 C C . THR A 1 444 ? 13.255 41.024 -21.476 1.00 53.69 444 THR A C 1
ATOM 2997 O O . THR A 1 444 ? 13.129 42.079 -20.854 1.00 53.69 444 THR A O 1
ATOM 3000 N N . ALA A 1 445 ? 14.354 40.769 -22.199 1.00 48.66 445 ALA A N 1
ATOM 3001 C CA . ALA A 1 445 ? 15.469 41.708 -22.336 1.00 48.66 445 ALA A CA 1
ATOM 3002 C C . ALA A 1 445 ? 15.010 43.030 -22.990 1.00 48.66 445 ALA A C 1
ATOM 3004 O O . ALA A 1 445 ? 14.879 43.126 -24.207 1.00 48.66 445 ALA A O 1
ATOM 3005 N N . GLY A 1 446 ? 14.744 44.040 -22.154 1.00 67.44 446 GLY A N 1
ATOM 3006 C CA . GLY A 1 446 ? 14.237 45.357 -22.551 1.00 67.44 446 GLY A CA 1
ATOM 3007 C C . GLY A 1 446 ? 12.780 45.652 -22.169 1.00 67.44 446 GLY A C 1
ATOM 3008 O O . GLY A 1 446 ? 12.404 46.819 -22.203 1.00 67.44 446 GLY A O 1
ATOM 3009 N N . TYR A 1 447 ? 11.972 44.669 -21.739 1.00 80.62 447 TYR A N 1
ATOM 3010 C CA . TYR A 1 447 ? 10.532 44.875 -21.480 1.00 80.62 447 TYR A CA 1
ATOM 3011 C C . TYR A 1 447 ? 10.243 45.944 -20.407 1.00 80.62 447 TYR A C 1
ATOM 3013 O O . TYR A 1 447 ? 9.283 46.704 -20.521 1.00 80.62 447 TYR A O 1
ATOM 3021 N N . CYS A 1 448 ? 11.090 46.030 -19.378 1.00 85.31 448 CYS A N 1
ATOM 3022 C CA . CYS A 1 448 ? 10.971 47.036 -18.319 1.00 85.31 448 CYS A CA 1
ATOM 3023 C C . CYS A 1 448 ? 11.551 48.415 -18.676 1.00 85.31 448 CYS A C 1
ATOM 3025 O O . CYS A 1 448 ? 11.399 49.349 -17.890 1.00 85.31 448 CYS A O 1
ATOM 3027 N N . SER A 1 449 ? 12.197 48.579 -19.835 1.00 87.62 449 SER A N 1
ATOM 3028 C CA . SER A 1 449 ? 12.809 49.857 -20.205 1.00 87.62 449 SER A CA 1
ATOM 3029 C C . SER A 1 449 ? 11.736 50.928 -20.427 1.00 87.62 449 SER A C 1
ATOM 3031 O O . SER A 1 449 ? 10.758 50.706 -21.137 1.00 87.62 449 SER A O 1
ATOM 3033 N N . GLY A 1 450 ? 11.886 52.080 -19.769 1.00 84.94 450 GLY A N 1
ATOM 3034 C CA . GLY A 1 450 ? 10.890 53.159 -19.782 1.00 84.94 450 GLY A CA 1
ATOM 3035 C C . GLY A 1 450 ? 9.628 52.911 -18.939 1.00 84.94 450 GLY A C 1
ATOM 3036 O O . GLY A 1 450 ? 8.788 53.806 -18.857 1.00 84.94 450 GLY A O 1
ATOM 3037 N N . LYS A 1 451 ? 9.482 51.750 -18.281 1.00 84.38 451 LYS A N 1
ATOM 3038 C CA . LYS A 1 451 ? 8.394 51.486 -17.323 1.00 84.38 451 LYS A CA 1
ATOM 3039 C C . LYS A 1 451 ? 8.784 51.937 -15.912 1.00 84.38 451 LYS A C 1
ATOM 3041 O O . LYS A 1 451 ? 9.946 51.852 -15.520 1.00 84.38 451 LYS A O 1
ATOM 3046 N N . GLN A 1 452 ? 7.797 52.403 -15.147 1.00 89.06 452 GLN A N 1
ATOM 3047 C CA . GLN A 1 452 ? 7.966 52.751 -13.730 1.00 89.06 452 GLN A CA 1
ATOM 3048 C C . GLN A 1 452 ? 8.076 51.491 -12.852 1.00 89.06 452 GLN A C 1
ATOM 3050 O O . GLN A 1 452 ? 7.673 50.399 -13.265 1.00 89.06 452 GLN A O 1
ATOM 3055 N N . ASP A 1 453 ? 8.601 51.654 -11.635 1.00 91.19 453 ASP A N 1
ATOM 3056 C CA . ASP A 1 453 ? 8.648 50.607 -10.609 1.00 91.19 453 ASP A CA 1
ATOM 3057 C C . ASP A 1 453 ? 7.233 50.065 -10.334 1.00 91.19 453 ASP A C 1
ATOM 3059 O O . ASP A 1 453 ? 6.336 50.814 -9.947 1.00 91.19 453 ASP A O 1
ATOM 3063 N N . GLY A 1 454 ? 7.021 48.766 -10.552 1.00 90.88 454 GLY A N 1
ATOM 3064 C CA . GLY A 1 454 ? 5.694 48.149 -10.494 1.00 90.88 454 GLY A CA 1
ATOM 3065 C C . GLY A 1 454 ? 5.617 46.834 -11.267 1.00 90.88 454 GLY A C 1
ATOM 3066 O O . GLY A 1 454 ? 6.594 46.396 -11.874 1.00 90.88 454 GLY A O 1
ATOM 3067 N N . ALA A 1 455 ? 4.453 46.188 -11.245 1.00 92.00 455 ALA A N 1
ATOM 3068 C CA . ALA A 1 455 ? 4.183 44.984 -12.029 1.00 92.00 455 ALA A CA 1
ATOM 3069 C C . ALA A 1 455 ? 3.449 45.343 -13.332 1.00 92.00 455 ALA A C 1
ATOM 3071 O O . ALA A 1 455 ? 2.628 46.259 -13.335 1.00 92.00 455 ALA A O 1
ATOM 3072 N N . TRP A 1 456 ? 3.769 44.652 -14.430 1.00 93.75 456 TRP A N 1
ATOM 3073 C CA . TRP A 1 456 ? 3.336 45.012 -15.784 1.00 93.75 456 TRP A CA 1
ATOM 3074 C C . TRP A 1 456 ? 3.073 43.779 -16.667 1.00 93.75 456 TRP A C 1
ATOM 3076 O O . TRP A 1 456 ? 3.921 42.890 -16.748 1.00 93.75 456 TRP A O 1
ATOM 3086 N N . CYS A 1 457 ? 1.963 43.748 -17.407 1.00 92.00 457 CYS A N 1
ATOM 3087 C CA . CYS A 1 457 ? 1.547 42.606 -18.231 1.00 92.00 457 CYS A CA 1
ATOM 3088 C C . CYS A 1 457 ? 2.322 42.459 -19.548 1.00 92.00 457 CYS A C 1
ATOM 3090 O O . CYS A 1 457 ? 2.079 43.203 -20.501 1.00 92.00 457 CYS A O 1
ATOM 3092 N N . ASP A 1 458 ? 3.180 41.443 -19.625 1.00 87.00 458 ASP A N 1
ATOM 3093 C CA . ASP A 1 458 ? 3.823 40.969 -20.853 1.00 87.00 458 ASP A CA 1
ATOM 3094 C C . ASP A 1 458 ? 3.040 39.761 -21.407 1.00 87.00 458 ASP A C 1
ATOM 3096 O O . ASP A 1 458 ? 3.346 38.590 -21.158 1.00 87.00 458 ASP A O 1
ATOM 3100 N N . GLY A 1 459 ? 1.919 40.053 -22.075 1.00 87.25 459 GLY A N 1
ATOM 3101 C CA . GLY A 1 459 ? 0.976 39.043 -22.563 1.00 87.25 459 GLY A CA 1
ATOM 3102 C C . GLY A 1 459 ? 0.351 38.221 -21.418 1.00 87.25 459 GLY A C 1
ATOM 3103 O O . GLY A 1 459 ? -0.350 38.793 -20.581 1.00 87.25 459 GLY A O 1
ATOM 3104 N N . PRO A 1 460 ? 0.553 36.888 -21.356 1.00 84.25 460 PRO A N 1
ATOM 3105 C CA . PRO A 1 460 ? 0.062 36.048 -20.260 1.00 84.25 460 PRO A CA 1
ATOM 3106 C C . PRO A 1 460 ? 0.936 36.120 -18.993 1.00 84.25 460 PRO A C 1
ATOM 3108 O O . PRO A 1 460 ? 0.658 35.410 -18.025 1.00 84.25 460 PRO A O 1
ATOM 3111 N N . LEU A 1 461 ? 2.010 36.918 -18.994 1.00 83.19 461 LEU A N 1
ATOM 3112 C CA . LEU A 1 461 ? 2.959 37.026 -17.888 1.00 83.19 461 LEU A CA 1
ATOM 3113 C C . LEU A 1 461 ? 2.803 38.364 -17.158 1.00 83.19 461 LEU A C 1
ATOM 3115 O O . LEU A 1 461 ? 2.587 39.399 -17.786 1.00 83.19 461 LEU A O 1
ATOM 3119 N N . LEU A 1 462 ? 2.967 38.356 -15.837 1.00 91.44 462 LEU A N 1
ATOM 3120 C CA . LEU A 1 462 ? 3.098 39.557 -15.019 1.00 91.44 462 LEU A CA 1
ATOM 3121 C C . LEU A 1 462 ? 4.576 39.762 -14.675 1.00 91.44 462 LEU A C 1
ATOM 3123 O O . LEU A 1 462 ? 5.168 38.979 -13.930 1.00 91.44 462 LEU A O 1
ATOM 3127 N N . THR A 1 463 ? 5.173 40.816 -15.220 1.00 91.00 463 THR A N 1
ATOM 3128 C CA . THR A 1 463 ? 6.599 41.125 -15.073 1.00 91.00 463 THR A CA 1
ATOM 3129 C C . THR A 1 463 ? 6.794 42.253 -14.066 1.00 91.00 463 THR A C 1
ATOM 3131 O O . THR A 1 463 ? 6.308 43.364 -14.273 1.00 91.00 463 THR A O 1
ATOM 3134 N N . ALA A 1 464 ? 7.525 41.992 -12.982 1.00 90.50 464 ALA A N 1
ATOM 3135 C CA . ALA A 1 464 ? 7.914 43.017 -12.021 1.00 90.50 464 ALA A CA 1
ATOM 3136 C C . ALA A 1 464 ? 9.117 43.811 -12.552 1.00 90.50 464 ALA A C 1
ATOM 3138 O O . ALA A 1 464 ? 10.176 43.247 -12.840 1.00 90.50 464 ALA A O 1
ATOM 3139 N N . CYS A 1 465 ? 8.955 45.125 -12.656 1.00 92.31 465 CYS A N 1
ATOM 3140 C CA . CYS A 1 465 ? 9.966 46.077 -13.092 1.00 92.31 465 CYS A CA 1
ATOM 3141 C C . CYS A 1 465 ? 10.438 46.935 -11.916 1.00 92.31 465 CYS A C 1
ATOM 3143 O O . CYS A 1 465 ? 9.634 47.362 -11.086 1.00 92.31 465 CYS A O 1
ATOM 3145 N N . LYS A 1 466 ? 11.743 47.217 -11.867 1.00 89.00 466 LYS A N 1
ATOM 3146 C CA . LYS A 1 466 ? 12.341 48.183 -10.939 1.00 89.00 466 LYS A CA 1
ATOM 3147 C C . LYS A 1 466 ? 13.547 48.861 -11.584 1.00 89.00 466 LYS A C 1
ATOM 3149 O O . LYS A 1 466 ? 14.401 48.168 -12.135 1.00 89.00 466 LYS A O 1
ATOM 3154 N N . LEU A 1 467 ? 13.611 50.192 -11.537 1.00 88.81 467 LEU A N 1
ATOM 3155 C CA . LEU A 1 467 ? 14.649 51.030 -12.156 1.00 88.81 467 LEU A CA 1
ATOM 3156 C C . LEU A 1 467 ? 14.933 50.654 -13.627 1.00 88.81 467 LEU A C 1
ATOM 3158 O O . LEU A 1 467 ? 16.081 50.558 -14.055 1.00 88.81 467 LEU A O 1
ATOM 3162 N N . GLY A 1 468 ? 13.874 50.387 -14.398 1.00 82.31 468 GLY A N 1
ATOM 3163 C CA . GLY A 1 468 ? 13.958 49.977 -15.806 1.00 82.31 468 GLY A CA 1
ATOM 3164 C C . GLY A 1 468 ? 14.356 48.511 -16.055 1.00 82.31 468 GLY A C 1
ATOM 3165 O O . GLY A 1 468 ? 14.371 48.076 -17.207 1.00 82.31 468 GLY A O 1
ATOM 3166 N N . ALA A 1 469 ? 14.646 47.729 -15.009 1.00 80.44 469 ALA A N 1
ATOM 3167 C CA . ALA A 1 469 ? 15.097 46.340 -15.102 1.00 80.44 469 ALA A CA 1
ATOM 3168 C C . ALA A 1 469 ? 14.051 45.334 -14.590 1.00 80.44 469 ALA A C 1
ATOM 3170 O O . ALA A 1 469 ? 13.388 45.555 -13.573 1.00 80.44 469 ALA A O 1
ATOM 3171 N N . THR A 1 470 ? 13.944 44.191 -15.272 1.00 86.19 470 THR A N 1
ATOM 3172 C CA . THR A 1 470 ? 13.121 43.047 -14.853 1.00 86.19 470 THR A CA 1
ATOM 3173 C C . THR A 1 470 ? 13.670 42.429 -13.567 1.00 86.19 470 THR A C 1
ATOM 3175 O O . THR A 1 470 ? 14.820 42.003 -13.532 1.00 86.19 470 THR A O 1
ATOM 3178 N N . GLN A 1 471 ? 12.838 42.365 -12.527 1.00 87.88 471 GLN A N 1
ATOM 3179 C CA . GLN A 1 471 ? 13.162 41.750 -11.234 1.00 87.88 471 GLN A CA 1
ATOM 3180 C C . GLN A 1 471 ? 12.657 40.305 -11.151 1.00 87.88 471 GLN A C 1
ATOM 3182 O O . GLN A 1 471 ? 13.356 39.420 -10.666 1.00 87.88 471 GLN A O 1
ATOM 3187 N N . SER A 1 472 ? 11.438 40.060 -11.635 1.00 78.44 472 SER A N 1
ATOM 3188 C CA . SER A 1 472 ? 10.810 38.738 -11.678 1.00 78.44 472 SER A CA 1
ATOM 3189 C C . SER A 1 472 ? 9.713 38.690 -12.743 1.00 78.44 472 SER A C 1
ATOM 3191 O O . SER A 1 472 ? 9.246 39.726 -13.223 1.00 78.44 472 SER A O 1
ATOM 3193 N N . VAL A 1 473 ? 9.321 37.478 -13.136 1.00 83.75 473 VAL A N 1
ATOM 3194 C CA . VAL A 1 473 ? 8.280 37.219 -14.138 1.00 83.75 473 VAL A CA 1
ATOM 3195 C C . VAL A 1 473 ? 7.415 36.069 -13.634 1.00 83.75 473 VAL A C 1
ATOM 3197 O O . VAL A 1 473 ? 7.934 34.995 -13.334 1.00 83.75 473 VAL A O 1
ATOM 3200 N N . PHE A 1 474 ? 6.107 36.288 -13.551 1.00 82.31 474 PHE A N 1
ATOM 3201 C CA . PHE A 1 474 ? 5.122 35.304 -13.105 1.00 82.31 474 PHE A CA 1
ATOM 3202 C C . PHE A 1 474 ? 4.199 34.929 -14.266 1.00 82.31 474 PHE A C 1
ATOM 3204 O O . PHE A 1 474 ? 3.828 35.791 -15.057 1.00 82.31 474 PHE A O 1
ATOM 3211 N N . ALA A 1 475 ? 3.796 33.664 -14.374 1.00 81.56 475 ALA A N 1
ATOM 3212 C CA . ALA A 1 475 ? 2.735 33.272 -15.299 1.00 81.56 475 ALA A CA 1
ATOM 3213 C C . ALA A 1 475 ? 1.363 33.519 -14.656 1.00 81.56 475 ALA A C 1
ATOM 3215 O O . ALA A 1 475 ? 1.155 33.150 -13.502 1.00 81.56 475 ALA A O 1
ATOM 3216 N N . CYS A 1 476 ? 0.426 34.107 -15.402 1.00 83.94 476 CYS A N 1
ATOM 3217 C CA . CYS A 1 476 ? -0.952 34.308 -14.961 1.00 83.94 476 CYS A CA 1
ATOM 3218 C C . CYS A 1 476 ? -1.877 33.285 -15.644 1.00 83.94 476 CYS A C 1
ATOM 3220 O O . CYS A 1 476 ? -2.148 33.447 -16.836 1.00 83.94 476 CYS A O 1
ATOM 3222 N N . PRO A 1 477 ? -2.407 32.263 -14.940 1.00 72.12 477 PRO A N 1
ATOM 3223 C CA . PRO A 1 477 ? -3.244 31.231 -15.564 1.00 72.12 477 PRO A CA 1
ATOM 3224 C C . PRO A 1 477 ? -4.528 31.777 -16.207 1.00 72.12 477 PRO A C 1
ATOM 3226 O O . PRO A 1 477 ? -4.904 31.344 -17.289 1.00 72.12 477 PRO A O 1
ATOM 3229 N N . GLY A 1 478 ? -5.160 32.789 -15.597 1.00 78.31 478 GLY A N 1
ATOM 3230 C CA . GLY A 1 478 ? -6.303 33.514 -16.177 1.00 78.31 478 GLY A CA 1
ATOM 3231 C C . GLY A 1 478 ? -5.928 34.588 -17.211 1.00 78.31 478 GLY A C 1
ATOM 3232 O O . GLY A 1 478 ? -6.785 35.365 -17.629 1.00 78.31 478 GLY A O 1
ATOM 3233 N N . GLY A 1 479 ? -4.651 34.685 -17.593 1.00 84.69 479 GLY A N 1
ATOM 3234 C CA . GLY A 1 479 ? -4.082 35.832 -18.297 1.00 84.69 479 GLY A CA 1
ATOM 3235 C C . GLY A 1 479 ? -3.825 37.031 -17.375 1.00 84.69 479 GLY A C 1
ATOM 3236 O O . GLY A 1 479 ? -4.280 37.088 -16.231 1.00 84.69 479 GLY A O 1
ATOM 3237 N N . CYS A 1 480 ? -3.063 38.003 -17.867 1.00 90.69 480 CYS A N 1
ATOM 3238 C CA . CYS A 1 480 ? -2.747 39.220 -17.125 1.00 90.69 480 CYS A CA 1
ATOM 3239 C C . CYS A 1 480 ? -3.794 40.325 -17.397 1.00 90.69 480 CYS A C 1
ATOM 3241 O O . CYS A 1 480 ? -4.396 40.378 -18.475 1.00 90.69 480 CYS A O 1
ATOM 3243 N N . GLN A 1 481 ? -4.053 41.185 -16.412 1.00 92.44 481 GLN A N 1
ATOM 3244 C CA . GLN A 1 481 ? -4.916 42.362 -16.509 1.00 92.44 481 GLN A CA 1
ATOM 3245 C C . GLN A 1 481 ? -4.083 43.633 -16.370 1.00 92.44 481 GLN A C 1
ATOM 3247 O O . GLN A 1 481 ? -3.501 43.889 -15.314 1.00 92.44 481 GLN A O 1
ATOM 3252 N N . GLN A 1 482 ? -4.099 44.444 -17.428 1.00 90.56 482 GLN A N 1
ATOM 3253 C CA . GLN A 1 482 ? -3.576 45.801 -17.376 1.00 90.56 482 GLN A CA 1
ATOM 3254 C C . GLN A 1 482 ? -4.525 46.690 -16.569 1.00 90.56 482 GLN A C 1
ATOM 3256 O O . GLN A 1 482 ? -5.734 46.691 -16.816 1.00 90.56 482 GLN A O 1
ATOM 3261 N N . ASN A 1 483 ? -3.978 47.415 -15.598 1.00 88.75 483 ASN A N 1
ATOM 3262 C CA . ASN A 1 483 ? -4.717 48.348 -14.752 1.00 88.75 483 ASN A CA 1
ATOM 3263 C C . ASN A 1 483 ? -4.535 49.798 -15.249 1.00 88.75 483 ASN A C 1
ATOM 3265 O O . ASN A 1 483 ? -3.876 50.063 -16.255 1.00 88.75 483 ASN A O 1
ATOM 3269 N N . ALA A 1 484 ? -5.183 50.760 -14.585 1.00 83.19 484 ALA A N 1
ATOM 3270 C CA . ALA A 1 484 ? -5.067 52.172 -14.951 1.00 83.19 484 ALA A CA 1
ATOM 3271 C C . ALA A 1 484 ? -3.627 52.690 -14.763 1.00 83.19 484 ALA A C 1
ATOM 3273 O O . ALA A 1 484 ? -2.925 52.269 -13.847 1.00 83.19 484 ALA A O 1
ATOM 3274 N N . ALA A 1 485 ? -3.193 53.633 -15.605 1.00 72.75 485 ALA A N 1
ATOM 3275 C CA . ALA A 1 485 ? -1.824 54.150 -15.587 1.00 72.75 485 ALA A CA 1
ATOM 3276 C C . ALA A 1 485 ? -1.410 54.670 -14.193 1.00 72.75 485 ALA A C 1
ATOM 3278 O O . ALA A 1 485 ? -2.082 55.524 -13.617 1.00 72.75 485 ALA A O 1
ATOM 3279 N N . GLY A 1 486 ? -0.293 54.154 -13.669 1.00 74.25 486 GLY A N 1
ATOM 3280 C CA . GLY A 1 486 ? 0.190 54.426 -12.307 1.00 74.25 486 GLY A CA 1
ATOM 3281 C C . GLY A 1 486 ? -0.248 53.398 -11.252 1.00 74.25 486 GLY A C 1
ATOM 3282 O O . GLY A 1 486 ? 0.244 53.442 -10.128 1.00 74.25 486 GLY A O 1
ATOM 3283 N N . VAL A 1 487 ? -1.121 52.448 -11.603 1.00 81.62 487 VAL A N 1
ATOM 3284 C CA . VAL A 1 487 ? -1.455 51.270 -10.789 1.00 81.62 487 VAL A CA 1
ATOM 3285 C C . VAL A 1 487 ? -0.713 50.061 -11.357 1.00 81.62 487 VAL A C 1
ATOM 3287 O O . VAL A 1 487 ? -0.672 49.878 -12.569 1.00 81.62 487 VAL A O 1
ATOM 3290 N N . ALA A 1 488 ? -0.128 49.230 -10.492 1.00 86.38 488 ALA A N 1
ATOM 3291 C CA . ALA A 1 488 ? 0.518 47.993 -10.923 1.00 86.38 488 ALA A CA 1
ATOM 3292 C C . ALA A 1 488 ? -0.504 47.014 -11.527 1.00 86.38 488 ALA A C 1
ATOM 3294 O O . ALA A 1 488 ? -1.606 46.843 -10.997 1.00 86.38 488 ALA A O 1
ATOM 3295 N N . ASP A 1 489 ? -0.120 46.350 -12.612 1.00 94.44 489 ASP A N 1
ATOM 3296 C CA . ASP A 1 489 ? -0.906 45.296 -13.248 1.00 94.44 489 ASP A CA 1
ATOM 3297 C C . ASP A 1 489 ? -1.024 44.061 -12.339 1.00 94.44 489 ASP A C 1
ATOM 3299 O O . ASP A 1 489 ? -0.228 43.856 -11.417 1.00 94.44 489 ASP A O 1
ATOM 3303 N N . ALA A 1 490 ? -2.014 43.209 -12.608 1.00 90.06 490 ALA A N 1
ATOM 3304 C CA . ALA A 1 490 ? -2.271 42.005 -11.821 1.00 90.06 490 ALA A CA 1
ATOM 3305 C C . ALA A 1 490 ? -2.558 40.795 -12.715 1.00 90.06 490 ALA A C 1
ATOM 3307 O O . ALA A 1 490 ? -3.070 40.931 -13.825 1.00 90.06 490 ALA A O 1
ATOM 3308 N N . CYS A 1 491 ? -2.302 39.585 -12.219 1.00 88.38 491 CYS A N 1
ATOM 3309 C CA . CYS A 1 491 ? -2.915 38.405 -12.821 1.00 88.38 491 CYS A CA 1
ATOM 3310 C C . CYS A 1 491 ? -4.431 38.472 -12.626 1.00 88.38 491 CYS A C 1
ATOM 3312 O O . CYS A 1 491 ? -4.898 38.778 -11.527 1.00 88.38 491 CYS A O 1
ATOM 3314 N N . LYS A 1 492 ? -5.204 38.134 -13.663 1.00 84.81 492 LYS A N 1
ATOM 3315 C CA . LYS A 1 492 ? -6.633 37.877 -13.484 1.00 84.81 492 LYS A CA 1
ATOM 3316 C C . LYS A 1 492 ? -6.774 36.690 -12.542 1.00 84.81 492 LYS A C 1
ATOM 3318 O O . LYS A 1 492 ? -6.173 35.639 -12.781 1.00 84.81 492 LYS A O 1
ATOM 3323 N N . SER A 1 493 ? -7.576 36.846 -11.493 1.00 57.19 493 SER A N 1
ATOM 3324 C CA . SER A 1 493 ? -8.121 35.691 -10.792 1.00 57.19 493 SER A CA 1
ATOM 3325 C C . SER A 1 493 ? -8.830 34.808 -11.819 1.00 57.19 493 SER A C 1
ATOM 3327 O O . SER A 1 493 ? -9.562 35.309 -12.677 1.00 57.19 493 SER A O 1
ATOM 3329 N N . ALA A 1 494 ? -8.602 33.494 -11.754 1.00 44.88 494 ALA A N 1
ATOM 3330 C CA . ALA A 1 494 ? -9.451 32.558 -12.478 1.00 44.88 494 ALA A CA 1
ATOM 3331 C C . ALA A 1 494 ? -10.900 32.840 -12.059 1.00 44.88 494 ALA A C 1
ATOM 3333 O O . ALA A 1 494 ? -11.165 33.004 -10.867 1.00 44.88 494 ALA A O 1
ATOM 3334 N N . ALA A 1 495 ? -11.803 32.991 -13.031 1.00 37.81 495 ALA A N 1
ATOM 3335 C CA . ALA A 1 495 ? -13.166 33.427 -12.761 1.00 37.81 495 ALA A CA 1
ATOM 3336 C C . ALA A 1 495 ? -13.842 32.419 -11.826 1.00 37.81 495 ALA A C 1
ATOM 3338 O O . ALA A 1 495 ? -14.134 31.297 -12.236 1.00 37.81 495 ALA A O 1
ATOM 3339 N N . THR A 1 496 ? -14.045 32.809 -10.565 1.00 33.47 496 THR A N 1
ATOM 3340 C CA . THR A 1 496 ? -14.597 31.925 -9.541 1.00 33.47 496 THR A CA 1
ATOM 3341 C C . THR A 1 496 ? -15.964 31.433 -10.009 1.00 33.47 496 THR A C 1
ATOM 3343 O O . THR A 1 496 ? -16.848 32.273 -10.213 1.00 33.47 496 THR A O 1
ATOM 3346 N N . PRO A 1 497 ? -16.183 30.113 -10.167 1.00 33.38 497 PRO A N 1
ATOM 3347 C CA . PRO A 1 497 ? -17.517 29.594 -10.416 1.00 33.38 497 PRO A CA 1
ATOM 3348 C C . PRO A 1 497 ? -18.447 30.099 -9.315 1.00 33.38 497 PRO A C 1
ATOM 3350 O O . PRO A 1 497 ? -18.104 30.040 -8.130 1.00 33.38 497 PRO A O 1
ATOM 3353 N N . SER A 1 498 ? -19.603 30.641 -9.696 1.00 29.91 498 SER A N 1
ATOM 3354 C CA . SER A 1 498 ? -20.585 31.154 -8.741 1.00 29.91 498 SER A CA 1
ATOM 3355 C C . SER A 1 498 ? -20.949 30.042 -7.760 1.00 29.91 498 SER A C 1
ATOM 3357 O O . SER A 1 498 ? -21.523 29.039 -8.181 1.00 29.91 498 SER A O 1
ATOM 3359 N N . LYS A 1 499 ? -20.567 30.225 -6.487 1.00 29.73 499 LYS A N 1
ATOM 3360 C CA . LYS A 1 499 ? -20.627 29.239 -5.397 1.00 29.73 499 LYS A CA 1
ATOM 3361 C C . LYS A 1 499 ? -21.805 28.260 -5.551 1.00 29.73 499 LYS A C 1
ATOM 3363 O O . LYS A 1 499 ? -22.938 28.658 -5.268 1.00 29.73 499 LYS A O 1
ATOM 3368 N N . PRO A 1 500 ? -21.556 26.990 -5.922 1.00 30.98 500 PRO A N 1
ATOM 3369 C CA . PRO A 1 500 ? -22.582 25.963 -5.867 1.00 30.98 500 PRO A CA 1
ATOM 3370 C C . PRO A 1 500 ? -23.109 25.826 -4.436 1.00 30.98 500 PRO A C 1
ATOM 3372 O O . PRO A 1 500 ? -22.340 25.824 -3.469 1.00 30.98 500 PRO A O 1
ATOM 3375 N N . SER A 1 501 ? -24.426 25.696 -4.292 1.00 31.33 501 SER A N 1
ATOM 3376 C CA . SER A 1 501 ? -25.019 25.115 -3.088 1.00 31.33 501 SER A CA 1
ATOM 3377 C C . SER A 1 501 ? -24.484 23.697 -2.902 1.00 31.33 501 SER A C 1
ATOM 3379 O O . SER A 1 501 ? -24.366 22.972 -3.887 1.00 31.33 501 SER A O 1
ATOM 3381 N N . THR A 1 502 ? -24.185 23.315 -1.660 1.00 36.03 502 THR A N 1
ATOM 3382 C CA . THR A 1 502 ? -23.534 22.054 -1.277 1.00 36.03 502 THR A CA 1
ATOM 3383 C C . THR A 1 502 ? -24.134 20.841 -2.005 1.00 36.03 502 THR A C 1
ATOM 3385 O O . THR A 1 502 ? -25.264 20.459 -1.692 1.00 36.03 502 THR A O 1
ATOM 3388 N N . PRO A 1 503 ? -23.425 20.223 -2.967 1.00 34.34 503 PRO A N 1
ATOM 3389 C CA . PRO A 1 503 ? -23.929 19.049 -3.653 1.00 34.34 503 PRO A CA 1
ATOM 3390 C C . PRO A 1 503 ? -23.484 17.788 -2.912 1.00 34.34 503 PRO A C 1
ATOM 3392 O O . PRO A 1 503 ? -22.293 17.495 -2.814 1.00 34.34 503 PRO A O 1
ATOM 3395 N N . SER A 1 504 ? -24.444 16.980 -2.468 1.00 40.16 504 SER A N 1
ATOM 3396 C CA . SER A 1 504 ? -24.234 15.544 -2.266 1.00 40.16 504 SER A CA 1
ATOM 3397 C C . SER A 1 504 ? -24.114 14.877 -3.645 1.00 40.16 504 SER A C 1
ATOM 3399 O O . SER A 1 504 ? -25.055 14.248 -4.130 1.00 40.16 504 SER A O 1
ATOM 3401 N N . GLY A 1 505 ? -23.002 15.136 -4.336 1.00 42.75 505 GLY A N 1
ATOM 3402 C CA . GLY A 1 505 ? -22.808 14.758 -5.732 1.00 42.75 505 GLY A CA 1
ATOM 3403 C C . GLY A 1 505 ? -22.536 13.266 -5.887 1.00 42.75 505 GLY A C 1
ATOM 3404 O O . GLY A 1 505 ? -21.490 12.772 -5.471 1.00 42.75 505 GLY A O 1
ATOM 3405 N N . SER A 1 506 ? -23.447 12.546 -6.537 1.00 54.38 506 SER A N 1
ATOM 3406 C CA . SER A 1 506 ? -23.171 11.202 -7.035 1.00 54.38 506 SER A CA 1
ATOM 3407 C C . SER A 1 506 ? -22.187 11.286 -8.202 1.00 54.38 506 SER A C 1
ATOM 3409 O O . SER A 1 506 ? -22.572 11.635 -9.315 1.00 54.38 506 SER A O 1
ATOM 3411 N N . ALA A 1 507 ? -20.914 10.953 -7.960 1.00 72.12 507 ALA A N 1
ATOM 3412 C CA . ALA A 1 507 ? -19.987 10.761 -9.069 1.00 72.12 507 ALA A CA 1
ATOM 3413 C C . ALA A 1 507 ? -20.396 9.532 -9.896 1.00 72.12 507 ALA A C 1
ATOM 3415 O O . ALA A 1 507 ? -20.705 8.476 -9.330 1.00 72.12 507 ALA A O 1
ATOM 3416 N N . ASN A 1 508 ? -20.380 9.666 -11.216 1.00 79.94 508 ASN A N 1
ATOM 3417 C CA . ASN A 1 508 ? -20.713 8.614 -12.170 1.00 79.94 508 ASN A CA 1
ATOM 3418 C C . ASN A 1 508 ? -19.528 8.354 -13.104 1.00 79.94 508 ASN A C 1
ATOM 3420 O O . ASN A 1 508 ? -18.692 9.231 -13.324 1.00 79.94 508 ASN A O 1
ATOM 3424 N N . VAL A 1 509 ? -19.475 7.139 -13.646 1.00 81.38 509 VAL A N 1
ATOM 3425 C CA . VAL A 1 509 ? -18.489 6.732 -14.648 1.00 81.38 509 VAL A CA 1
ATOM 3426 C C . VAL A 1 509 ? -19.185 6.689 -16.001 1.00 81.38 509 VAL A C 1
ATOM 3428 O O . VAL A 1 509 ? -20.132 5.924 -16.180 1.00 81.38 509 VAL A O 1
ATOM 3431 N N . GLY A 1 510 ? -18.727 7.519 -16.933 1.00 72.94 510 GLY A N 1
ATOM 3432 C CA . GLY A 1 510 ? -19.038 7.384 -18.353 1.00 72.94 510 GLY A CA 1
ATOM 3433 C C . GLY A 1 510 ? -17.936 6.608 -19.075 1.00 72.94 510 GLY A C 1
ATOM 3434 O O . GLY A 1 510 ? -16.856 6.382 -18.528 1.00 72.94 510 GLY A O 1
ATOM 3435 N N . GLU A 1 511 ? -18.197 6.214 -20.318 1.00 84.12 511 GLU A N 1
ATOM 3436 C CA . GLU A 1 511 ? -17.206 5.599 -21.201 1.00 84.12 511 GLU A CA 1
ATOM 3437 C C . GLU A 1 511 ? -17.108 6.400 -22.504 1.00 84.12 511 GLU A C 1
ATOM 3439 O O . GLU A 1 511 ? -18.114 6.820 -23.079 1.00 84.12 511 GLU A O 1
ATOM 3444 N N . THR A 1 512 ? -15.888 6.648 -22.973 1.00 69.62 512 THR A N 1
ATOM 3445 C CA . THR A 1 512 ? -15.601 7.262 -24.275 1.00 69.62 512 THR A CA 1
ATOM 3446 C C . THR A 1 512 ? -14.291 6.679 -24.798 1.00 69.62 512 THR A C 1
ATOM 3448 O O . THR A 1 512 ? -13.292 6.666 -24.084 1.00 69.62 512 THR A O 1
ATOM 3451 N N . ASP A 1 513 ? -14.303 6.149 -26.023 1.00 77.31 513 ASP A N 1
ATOM 3452 C CA . ASP A 1 513 ? -13.155 5.499 -26.679 1.00 77.31 513 ASP A CA 1
ATOM 3453 C C . ASP A 1 513 ? -12.471 4.388 -25.839 1.00 77.31 513 ASP A C 1
ATOM 3455 O O . ASP A 1 513 ? -11.261 4.184 -25.914 1.00 77.31 513 ASP A O 1
ATOM 3459 N N . GLY A 1 514 ? -13.245 3.658 -25.020 1.00 83.00 514 GLY A N 1
ATOM 3460 C CA . GLY A 1 514 ? -12.749 2.617 -24.100 1.00 83.00 514 GLY A CA 1
ATOM 3461 C C . GLY A 1 514 ? -12.116 3.145 -22.803 1.00 83.00 514 GLY A C 1
ATOM 3462 O O . GLY A 1 514 ? -11.654 2.364 -21.967 1.00 83.00 514 GLY A O 1
ATOM 3463 N N . CYS A 1 515 ? -12.098 4.465 -22.617 1.00 87.56 515 CYS A N 1
ATOM 3464 C CA . CYS A 1 515 ? -11.605 5.144 -21.427 1.00 87.56 515 CYS A CA 1
ATOM 3465 C C . CYS A 1 515 ? -12.761 5.657 -20.563 1.00 87.56 515 CYS A C 1
ATOM 3467 O O . CYS A 1 515 ? -13.797 6.093 -21.064 1.00 87.56 515 CYS A O 1
ATOM 3469 N N . ALA A 1 516 ? -12.565 5.647 -19.248 1.00 89.94 516 ALA A N 1
ATOM 3470 C CA . ALA A 1 516 ? -13.519 6.193 -18.297 1.00 89.94 516 ALA A CA 1
ATOM 3471 C C . ALA A 1 516 ? -13.514 7.730 -18.281 1.00 89.94 516 ALA A C 1
ATOM 3473 O O . ALA A 1 516 ? -12.452 8.355 -18.193 1.00 89.94 516 ALA A O 1
ATOM 3474 N N . THR A 1 517 ? -14.704 8.328 -18.261 1.00 89.38 517 THR A N 1
ATOM 3475 C CA . THR A 1 517 ? -14.926 9.731 -17.885 1.00 89.38 517 THR A CA 1
ATOM 3476 C C . THR A 1 517 ? -15.533 9.801 -16.484 1.00 89.38 517 THR A C 1
ATOM 3478 O O . THR A 1 517 ? -16.278 8.909 -16.077 1.00 89.38 517 THR A O 1
ATOM 3481 N N . PHE A 1 518 ? -15.214 10.855 -15.732 1.00 89.94 518 PHE A N 1
ATOM 3482 C CA . PHE A 1 518 ? -15.700 11.060 -14.366 1.00 89.94 518 PHE A CA 1
ATOM 3483 C C . PHE A 1 518 ? -16.649 12.262 -14.342 1.00 89.94 518 PHE A C 1
ATOM 3485 O O . PHE A 1 518 ? -16.222 13.402 -14.521 1.00 89.94 518 PHE A O 1
ATOM 3492 N N . ASP A 1 519 ? -17.937 12.002 -14.126 1.00 84.81 519 ASP A N 1
ATOM 3493 C CA . ASP A 1 519 ? -18.962 13.039 -13.998 1.00 84.81 519 ASP A CA 1
ATOM 3494 C C . ASP A 1 519 ? -19.292 13.283 -12.526 1.00 84.81 519 ASP A C 1
ATOM 3496 O O . ASP A 1 519 ? -19.572 12.343 -11.787 1.00 84.81 519 ASP A O 1
ATOM 3500 N N . GLY A 1 520 ? -19.312 14.548 -12.102 1.00 80.69 520 GLY A N 1
ATOM 3501 C CA . GLY A 1 520 ? -19.460 14.927 -10.692 1.00 80.69 520 GLY A CA 1
ATOM 3502 C C . GLY A 1 520 ? -18.127 14.937 -9.935 1.00 80.69 520 GLY A C 1
ATOM 3503 O O . GLY A 1 520 ? -17.071 14.737 -10.525 1.00 80.69 520 GLY A O 1
ATOM 3504 N N . GLY A 1 521 ? -18.167 15.223 -8.630 1.00 86.56 521 GLY A N 1
ATOM 3505 C CA . GLY A 1 521 ? -16.962 15.350 -7.807 1.00 86.56 521 GLY A CA 1
ATOM 3506 C C . GLY A 1 521 ? -17.116 14.728 -6.421 1.00 86.56 521 GLY A C 1
ATOM 3507 O O . GLY A 1 521 ? -18.114 14.973 -5.743 1.00 86.56 521 GLY A O 1
ATOM 3508 N N . ILE A 1 522 ? -16.115 13.952 -6.000 1.00 89.81 522 ILE A N 1
ATOM 3509 C CA . ILE A 1 522 ? -15.959 13.426 -4.636 1.00 89.81 522 ILE A CA 1
ATOM 3510 C C . ILE A 1 522 ? -14.574 13.824 -4.142 1.00 89.81 522 ILE A C 1
ATOM 3512 O O . ILE A 1 522 ? -13.579 13.609 -4.827 1.00 89.81 522 ILE A O 1
ATOM 3516 N N . ASP A 1 523 ? -14.504 14.378 -2.937 1.00 90.06 523 ASP A N 1
ATOM 3517 C CA . ASP A 1 523 ? -13.280 14.942 -2.379 1.00 90.06 523 ASP A CA 1
ATOM 3518 C C . ASP A 1 523 ? -13.207 14.639 -0.877 1.00 90.06 523 ASP A C 1
ATOM 3520 O O . ASP A 1 523 ? -13.820 15.328 -0.055 1.00 90.06 523 ASP A O 1
ATOM 3524 N N . LEU A 1 524 ? -12.459 13.593 -0.506 1.00 86.75 524 LEU A N 1
ATOM 3525 C CA . LEU A 1 524 ? -12.338 13.151 0.890 1.00 86.75 524 LEU A CA 1
ATOM 3526 C C . LEU A 1 524 ? -11.549 14.137 1.768 1.00 86.75 524 LEU A C 1
ATOM 3528 O O . LEU A 1 524 ? -11.507 13.974 2.991 1.00 86.75 524 LEU A O 1
ATOM 3532 N N . TRP A 1 525 ? -10.951 15.173 1.173 1.00 79.06 525 TRP A N 1
ATOM 3533 C CA . TRP A 1 525 ? -10.177 16.179 1.892 1.00 79.06 525 TRP A CA 1
ATOM 3534 C C . TRP A 1 525 ? -11.020 17.030 2.835 1.00 79.06 525 TRP A C 1
ATOM 3536 O O . TRP A 1 525 ? -10.576 17.374 3.931 1.00 79.06 525 TRP A O 1
ATOM 3546 N N . GLN A 1 526 ? -12.230 17.397 2.398 1.00 72.44 526 GLN A N 1
ATOM 3547 C CA . GLN A 1 526 ? -12.952 18.564 2.924 1.00 72.44 526 GLN A CA 1
ATOM 3548 C C . GLN A 1 526 ? -13.506 18.389 4.350 1.00 72.44 526 GLN A C 1
ATOM 3550 O O . GLN A 1 526 ? -14.077 19.333 4.889 1.00 72.44 526 GLN A O 1
ATOM 3555 N N . GLY A 1 527 ? -13.338 17.212 4.970 1.00 58.66 527 GLY A N 1
ATOM 3556 C CA . GLY A 1 527 ? -13.879 16.916 6.302 1.00 58.66 527 GLY A CA 1
ATOM 3557 C C . GLY A 1 527 ? -12.945 16.237 7.312 1.00 58.66 527 GLY A C 1
ATOM 3558 O O . GLY A 1 527 ? -13.320 16.175 8.479 1.00 58.66 527 GLY A O 1
ATOM 3559 N N . LYS A 1 528 ? -11.768 15.717 6.921 1.00 65.88 528 LYS A N 1
ATOM 3560 C CA . LYS A 1 528 ? -10.929 14.889 7.825 1.00 65.88 528 LYS A CA 1
ATOM 3561 C C . LYS A 1 528 ? -9.469 15.320 8.002 1.00 65.88 528 LYS A C 1
ATOM 3563 O O . LYS A 1 528 ? -8.798 14.755 8.856 1.00 65.88 528 LYS A O 1
ATOM 3568 N N . GLY A 1 529 ? -8.974 16.308 7.248 1.00 70.38 529 GLY A N 1
ATOM 3569 C CA . GLY A 1 529 ? -7.610 16.830 7.429 1.00 70.38 529 GLY A CA 1
ATOM 3570 C C . GLY A 1 529 ? -6.520 15.776 7.209 1.00 70.38 529 GLY A C 1
ATOM 3571 O O . GLY A 1 529 ? -5.707 15.539 8.099 1.00 70.38 529 GLY A O 1
ATOM 3572 N N . LEU A 1 530 ? -6.528 15.122 6.040 1.00 82.12 530 LEU A N 1
ATOM 3573 C CA . LEU A 1 530 ? -5.546 14.091 5.700 1.00 82.12 530 LEU A CA 1
ATOM 3574 C C . LEU A 1 530 ? -4.114 14.627 5.846 1.00 82.12 530 LEU A C 1
ATOM 3576 O O . LEU A 1 530 ? -3.744 15.643 5.259 1.00 82.12 530 LEU A O 1
ATOM 3580 N N . LYS A 1 531 ? -3.295 13.878 6.579 1.00 85.31 531 LYS A N 1
ATOM 3581 C CA . LYS A 1 531 ? -1.860 14.102 6.708 1.00 85.31 531 LYS A CA 1
ATOM 3582 C C . LYS A 1 531 ? -1.146 13.651 5.433 1.00 85.31 531 LYS A C 1
ATOM 3584 O O . LYS A 1 531 ? -1.205 12.475 5.076 1.00 85.31 531 LYS A O 1
ATOM 3589 N N . VAL A 1 532 ? -0.487 14.581 4.745 1.00 87.19 532 VAL A N 1
ATOM 3590 C CA . VAL A 1 532 ? 0.410 14.257 3.626 1.00 87.19 532 VAL A CA 1
ATOM 3591 C C . VAL A 1 532 ? 1.790 13.948 4.160 1.00 87.19 532 VAL A C 1
ATOM 3593 O O . VAL A 1 532 ? 2.253 14.573 5.113 1.00 87.19 532 VAL A O 1
ATOM 3596 N N . TRP A 1 533 ? 2.453 13.017 3.485 1.00 87.69 533 TRP A N 1
ATOM 3597 C CA . TRP A 1 533 ? 3.886 12.835 3.587 1.00 87.69 533 TRP A CA 1
ATOM 3598 C C . TRP A 1 533 ? 4.506 12.795 2.198 1.00 87.69 533 TRP A C 1
ATOM 3600 O O . TRP A 1 533 ? 3.982 12.154 1.285 1.00 87.69 533 TRP A O 1
ATOM 3610 N N . ASN A 1 534 ? 5.623 13.493 2.041 1.00 83.25 534 ASN A N 1
ATOM 3611 C CA . ASN A 1 534 ? 6.331 13.629 0.779 1.00 83.25 534 ASN A CA 1
ATOM 3612 C C . ASN A 1 534 ? 7.856 13.657 0.965 1.00 83.25 534 ASN A C 1
ATOM 3614 O O . ASN A 1 534 ? 8.370 13.719 2.084 1.00 83.25 534 ASN A O 1
ATOM 3618 N N . GLN A 1 535 ? 8.589 13.647 -0.151 1.00 76.88 535 GLN A N 1
ATOM 3619 C CA . GLN A 1 535 ? 10.057 13.635 -0.189 1.00 76.88 535 GLN A CA 1
ATOM 3620 C C . GLN A 1 535 ? 10.735 14.733 0.663 1.00 76.88 535 GLN A C 1
ATOM 3622 O O . GLN A 1 535 ? 11.849 14.529 1.147 1.00 76.88 535 GLN A O 1
ATOM 3627 N N . LYS A 1 536 ? 10.087 15.886 0.881 1.00 76.81 536 LYS A N 1
ATOM 3628 C CA . LYS A 1 536 ? 10.636 16.987 1.696 1.00 76.81 536 LYS A CA 1
ATOM 3629 C C . LYS A 1 536 ? 10.621 16.687 3.198 1.00 76.81 536 LYS A C 1
ATOM 3631 O O . LYS A 1 536 ? 11.481 17.196 3.908 1.00 76.81 536 LYS A O 1
ATOM 3636 N N . ASP A 1 537 ? 9.682 15.867 3.669 1.00 76.44 537 ASP A N 1
ATOM 3637 C CA . ASP A 1 537 ? 9.395 15.719 5.105 1.00 76.44 537 ASP A CA 1
ATOM 3638 C C . ASP A 1 537 ? 10.363 14.742 5.796 1.00 76.44 537 ASP A C 1
ATOM 3640 O O . ASP A 1 537 ? 10.666 14.896 6.976 1.00 76.44 537 ASP A O 1
ATOM 3644 N N . TYR A 1 538 ? 10.888 13.768 5.042 1.00 67.38 538 TYR A N 1
ATOM 3645 C CA . TYR A 1 538 ? 11.854 12.754 5.507 1.00 67.38 538 TYR A CA 1
ATOM 3646 C C . TYR A 1 538 ? 13.248 12.906 4.889 1.00 67.38 538 TYR A C 1
ATOM 3648 O O . TYR A 1 538 ? 14.172 12.154 5.211 1.00 67.38 538 TYR A O 1
ATOM 3656 N N . GLY A 1 539 ? 13.406 13.833 3.941 1.00 55.53 539 GLY A N 1
ATOM 3657 C CA . GLY A 1 539 ? 14.550 13.829 3.039 1.00 55.53 539 GLY A CA 1
ATOM 3658 C C . GLY A 1 539 ? 14.699 12.465 2.355 1.00 55.53 539 GLY A C 1
ATOM 3659 O O . GLY A 1 539 ? 13.731 11.853 1.904 1.00 55.53 539 GLY A O 1
ATOM 3660 N N . GLN A 1 540 ? 15.930 11.957 2.291 1.00 54.03 540 GLN A N 1
ATOM 3661 C CA . GLN A 1 540 ? 16.227 10.678 1.641 1.00 54.03 540 GLN A CA 1
ATOM 3662 C C . GLN A 1 540 ? 16.171 9.450 2.575 1.00 54.03 540 GLN A C 1
ATOM 3664 O O . GLN A 1 540 ? 16.684 8.414 2.175 1.00 54.03 540 GLN A O 1
ATOM 3669 N N . GLN A 1 541 ? 15.600 9.498 3.789 1.00 52.31 541 GLN A N 1
ATOM 3670 C CA . GLN A 1 541 ? 15.658 8.341 4.710 1.00 52.31 541 GLN A CA 1
ATOM 3671 C C . GLN A 1 541 ? 14.313 7.986 5.367 1.00 52.31 541 GLN A C 1
ATOM 3673 O O . GLN A 1 541 ? 13.840 8.671 6.269 1.00 52.31 541 GLN A O 1
ATOM 3678 N N . LEU A 1 542 ? 13.743 6.843 4.964 1.00 52.16 542 LEU A N 1
ATOM 3679 C CA . LEU A 1 542 ? 12.590 6.194 5.601 1.00 52.16 542 LEU A CA 1
ATOM 3680 C C . LEU A 1 542 ? 13.017 5.112 6.611 1.00 52.16 542 LEU A C 1
ATOM 3682 O O . LEU A 1 542 ? 12.592 3.955 6.536 1.00 52.16 542 LEU A O 1
ATOM 3686 N N . GLY A 1 543 ? 13.844 5.510 7.580 1.00 42.19 543 GLY A N 1
ATOM 3687 C CA . GLY A 1 543 ? 14.099 4.735 8.795 1.00 42.19 543 GLY A CA 1
ATOM 3688 C C . GLY A 1 543 ? 15.499 4.150 8.951 1.00 42.19 543 GLY A C 1
ATOM 3689 O O . GLY A 1 543 ? 16.469 4.589 8.342 1.00 42.19 543 GLY A O 1
ATOM 3690 N N . THR A 1 544 ? 15.594 3.151 9.827 1.00 31.47 544 THR A N 1
ATOM 3691 C CA . THR A 1 544 ? 16.845 2.608 10.386 1.00 31.47 544 THR A CA 1
ATOM 3692 C C . THR A 1 544 ? 17.627 1.669 9.459 1.00 31.47 544 THR A C 1
ATOM 3694 O O . THR A 1 544 ? 18.698 1.200 9.842 1.00 31.47 544 THR A O 1
ATOM 3697 N N . CYS A 1 545 ? 17.146 1.402 8.240 1.00 32.34 545 CYS A N 1
ATOM 3698 C CA . CYS A 1 545 ? 17.879 0.628 7.234 1.00 32.34 545 CYS A CA 1
ATOM 3699 C C . CYS A 1 545 ? 18.582 1.570 6.236 1.00 32.34 545 CYS A C 1
ATOM 3701 O O . CYS A 1 545 ? 17.890 2.300 5.521 1.00 32.34 545 CYS A O 1
ATOM 3703 N N . PRO A 1 546 ? 19.924 1.538 6.119 1.00 33.31 546 PRO A N 1
ATOM 3704 C CA . PRO A 1 546 ? 20.639 2.305 5.100 1.00 33.31 546 PRO A CA 1
ATOM 3705 C C . PRO A 1 546 ? 20.239 1.853 3.686 1.00 33.31 546 PRO A C 1
ATOM 3707 O O . PRO A 1 546 ? 20.512 0.719 3.309 1.00 33.31 546 PRO A O 1
ATOM 3710 N N . GLY A 1 547 ? 19.608 2.742 2.913 1.00 45.03 547 GLY A N 1
ATOM 3711 C CA . GLY A 1 547 ? 19.178 2.484 1.527 1.00 45.03 547 GLY A CA 1
ATOM 3712 C C . GLY A 1 547 ? 17.739 2.914 1.228 1.00 45.03 547 GLY A C 1
ATOM 3713 O O . GLY A 1 547 ? 17.460 3.402 0.131 1.00 45.03 547 GLY A O 1
ATOM 3714 N N . LEU A 1 548 ? 16.857 2.838 2.230 1.00 47.78 548 LEU A N 1
ATOM 3715 C CA . LEU A 1 548 ? 15.428 3.112 2.074 1.00 47.78 548 LEU A CA 1
ATOM 3716 C C . LEU A 1 548 ? 15.147 4.612 1.988 1.00 47.78 548 LEU A C 1
ATOM 3718 O O . LEU A 1 548 ? 15.066 5.313 2.996 1.00 47.78 548 LEU A O 1
ATOM 3722 N N . THR A 1 549 ? 14.960 5.092 0.762 1.00 55.09 549 THR A N 1
ATOM 3723 C CA . THR A 1 549 ? 14.602 6.479 0.449 1.00 55.09 549 THR A CA 1
ATOM 3724 C C . THR A 1 549 ? 13.199 6.528 -0.175 1.00 55.09 549 THR A C 1
ATOM 3726 O O . THR A 1 549 ? 12.773 5.571 -0.829 1.00 55.09 549 THR A O 1
ATOM 3729 N N . ILE A 1 550 ? 12.487 7.660 -0.061 1.00 55.53 550 ILE A N 1
ATOM 3730 C CA . ILE A 1 550 ? 11.240 7.881 -0.832 1.00 55.53 550 ILE A CA 1
ATOM 3731 C C . ILE A 1 550 ? 11.485 7.689 -2.341 1.00 55.53 550 ILE A C 1
ATOM 3733 O O . ILE A 1 550 ? 10.641 7.131 -3.032 1.00 55.53 550 ILE A O 1
ATOM 3737 N N . HIS A 1 551 ? 12.677 8.062 -2.815 1.00 53.56 551 HIS A N 1
ATOM 3738 C CA . HIS A 1 551 ? 13.113 7.998 -4.210 1.00 53.56 551 HIS A CA 1
ATOM 3739 C C . HIS A 1 551 ? 13.386 6.565 -4.732 1.00 53.56 551 HIS A C 1
ATOM 3741 O O . HIS A 1 551 ? 13.409 6.364 -5.941 1.00 53.56 551 HIS A O 1
ATOM 3747 N N . ASN A 1 552 ? 13.602 5.563 -3.868 1.00 61.97 552 ASN A N 1
ATOM 3748 C CA . ASN A 1 552 ? 14.057 4.226 -4.300 1.00 61.97 552 ASN A CA 1
ATOM 3749 C C . ASN A 1 552 ? 13.071 3.080 -4.015 1.00 61.97 552 ASN A C 1
ATOM 3751 O O . ASN A 1 552 ? 13.189 2.019 -4.624 1.00 61.97 552 ASN A O 1
ATOM 3755 N N . SER A 1 553 ? 12.161 3.260 -3.057 1.00 64.50 553 SER A N 1
ATOM 3756 C CA . SER A 1 553 ? 11.180 2.239 -2.629 1.00 64.50 553 SER A CA 1
ATOM 3757 C C . SER A 1 553 ? 10.080 2.792 -1.711 1.00 64.50 553 SER A C 1
ATOM 3759 O O . SER A 1 553 ? 9.079 2.124 -1.455 1.00 64.50 553 SER A O 1
ATOM 3761 N N . GLY A 1 554 ? 10.241 4.012 -1.187 1.00 77.50 554 GLY A N 1
ATOM 3762 C CA . GLY A 1 554 ? 9.352 4.543 -0.160 1.00 77.50 554 GLY A CA 1
ATOM 3763 C C . GLY A 1 554 ? 7.968 4.989 -0.632 1.00 77.50 554 GLY A C 1
ATOM 3764 O O . GLY A 1 554 ? 7.071 5.038 0.200 1.00 77.50 554 GLY A O 1
ATOM 3765 N N . CYS A 1 555 ? 7.747 5.274 -1.921 1.00 86.12 555 CYS A N 1
ATOM 3766 C CA . CYS A 1 555 ? 6.470 5.824 -2.406 1.00 86.12 555 CYS A CA 1
ATOM 3767 C C . CYS A 1 555 ? 5.245 4.969 -2.023 1.00 86.12 555 CYS A C 1
ATOM 3769 O O . CYS A 1 555 ? 4.209 5.514 -1.631 1.00 86.12 555 CYS A O 1
ATOM 3771 N N . THR A 1 556 ? 5.372 3.637 -2.031 1.00 86.81 556 THR A N 1
ATOM 3772 C CA . THR A 1 556 ? 4.287 2.736 -1.615 1.00 86.81 556 THR A CA 1
ATOM 3773 C C . THR A 1 556 ? 4.050 2.765 -0.109 1.00 86.81 556 THR A C 1
ATOM 3775 O O . THR A 1 556 ? 2.910 2.875 0.335 1.00 86.81 556 THR A O 1
ATOM 3778 N N . ILE A 1 557 ? 5.122 2.732 0.690 1.00 87.88 557 ILE A N 1
ATOM 3779 C CA . ILE A 1 557 ? 5.051 2.849 2.154 1.00 87.88 557 ILE A CA 1
ATOM 3780 C C . ILE A 1 557 ? 4.451 4.196 2.559 1.00 87.88 557 ILE A C 1
ATOM 3782 O O . ILE A 1 557 ? 3.591 4.239 3.431 1.00 87.88 557 ILE A O 1
ATOM 3786 N N . THR A 1 558 ? 4.851 5.288 1.909 1.00 90.69 558 THR A N 1
ATOM 3787 C CA . THR A 1 558 ? 4.313 6.626 2.165 1.00 90.69 558 THR A CA 1
ATOM 3788 C C . THR A 1 558 ? 2.834 6.721 1.787 1.00 90.69 558 THR A C 1
ATOM 3790 O O . THR A 1 558 ? 2.053 7.283 2.551 1.00 90.69 558 THR A O 1
ATOM 3793 N N . SER A 1 559 ? 2.413 6.109 0.675 1.00 91.94 559 SER A N 1
ATOM 3794 C CA . SER A 1 559 ? 0.993 6.038 0.290 1.00 91.94 559 SER A CA 1
ATOM 3795 C C . SER A 1 559 ? 0.157 5.206 1.270 1.00 91.94 559 SER A C 1
ATOM 3797 O O . SER A 1 559 ? -0.956 5.597 1.621 1.00 91.94 559 SER A O 1
ATOM 3799 N N . LEU A 1 560 ? 0.711 4.101 1.780 1.00 90.81 560 LEU A N 1
ATOM 3800 C CA . LEU A 1 560 ? 0.066 3.257 2.790 1.00 90.81 560 LEU A CA 1
ATOM 3801 C C . LEU A 1 560 ? 0.022 3.923 4.170 1.00 90.81 560 LEU A C 1
ATOM 3803 O O . LEU A 1 560 ? -0.992 3.815 4.851 1.00 90.81 560 LEU A O 1
ATOM 3807 N N . ALA A 1 561 ? 1.057 4.670 4.557 1.00 91.88 561 ALA A N 1
ATOM 3808 C CA . ALA A 1 561 ? 1.038 5.510 5.751 1.00 91.88 561 ALA A CA 1
ATOM 3809 C C . ALA A 1 561 ? -0.057 6.585 5.648 1.00 91.88 561 ALA A C 1
ATOM 3811 O O . ALA A 1 561 ? -0.891 6.681 6.546 1.00 91.88 561 ALA A O 1
ATOM 3812 N N . MET A 1 562 ? -0.137 7.326 4.528 1.00 93.31 562 MET A N 1
ATOM 3813 C CA . MET A 1 562 ? -1.211 8.310 4.291 1.00 93.31 562 MET A CA 1
ATOM 3814 C C . MET A 1 562 ? -2.609 7.673 4.415 1.00 93.31 562 MET A C 1
ATOM 3816 O O . MET A 1 562 ? -3.490 8.252 5.054 1.00 93.31 562 MET A O 1
ATOM 3820 N N . LEU A 1 563 ? -2.813 6.462 3.879 1.00 93.00 563 LEU A N 1
ATOM 3821 C CA . LEU A 1 563 ? -4.073 5.728 4.043 1.00 93.00 563 LEU A CA 1
ATOM 3822 C C . LEU A 1 563 ? -4.336 5.323 5.503 1.00 93.00 563 LEU A C 1
ATOM 3824 O O . LEU A 1 563 ? -5.439 5.521 6.009 1.00 93.00 563 LEU A O 1
ATOM 3828 N N . HIS A 1 564 ? -3.349 4.773 6.210 1.00 91.38 564 HIS A N 1
ATOM 3829 C CA . HIS A 1 564 ? -3.530 4.364 7.604 1.00 91.38 564 HIS A CA 1
ATOM 3830 C C . HIS A 1 564 ? -3.792 5.557 8.532 1.00 91.38 564 HIS A C 1
ATOM 3832 O O . HIS A 1 564 ? -4.654 5.459 9.404 1.00 91.38 564 HIS A O 1
ATOM 3838 N N . ALA A 1 565 ? -3.159 6.706 8.285 1.00 91.44 565 ALA A N 1
ATOM 3839 C CA . ALA A 1 565 ? -3.447 7.957 8.981 1.00 91.44 565 ALA A CA 1
ATOM 3840 C C . ALA A 1 565 ? -4.889 8.442 8.747 1.00 91.44 565 ALA A C 1
ATOM 3842 O O . ALA A 1 565 ? -5.556 8.836 9.703 1.00 91.44 565 ALA A O 1
ATOM 3843 N N . TYR A 1 566 ? -5.412 8.342 7.514 1.00 91.88 566 TYR A N 1
ATOM 3844 C CA . TYR A 1 566 ? -6.828 8.626 7.220 1.00 91.88 566 TYR A CA 1
ATOM 3845 C C . TYR A 1 566 ? -7.788 7.762 8.052 1.00 91.88 566 TYR A C 1
ATOM 3847 O O . TYR A 1 566 ? -8.830 8.233 8.510 1.00 91.88 566 TYR A O 1
ATOM 3855 N N . LEU A 1 567 ? -7.427 6.491 8.240 1.00 90.44 567 LEU A N 1
ATOM 3856 C CA . LEU A 1 567 ? -8.199 5.492 8.982 1.00 90.44 567 LEU A CA 1
ATOM 3857 C C . LEU A 1 567 ? -7.936 5.531 10.502 1.00 90.44 567 LEU A C 1
ATOM 3859 O O . LEU A 1 567 ? -8.455 4.691 11.234 1.00 90.44 567 LEU A O 1
ATOM 3863 N N . GLY A 1 568 ? -7.116 6.472 10.991 1.00 91.56 568 GLY A N 1
ATOM 3864 C CA . GLY A 1 568 ? -6.722 6.572 12.402 1.00 91.56 568 GLY A CA 1
ATOM 3865 C C . GLY A 1 568 ? -5.835 5.423 12.907 1.00 91.56 568 GLY A C 1
ATOM 3866 O O . GLY A 1 568 ? -5.625 5.291 14.114 1.00 91.56 568 GLY A O 1
ATOM 3867 N N . VAL A 1 569 ? -5.310 4.583 12.008 1.00 90.56 569 VAL A N 1
ATOM 3868 C CA . VAL A 1 569 ? -4.527 3.382 12.327 1.00 90.56 569 VAL A CA 1
ATOM 3869 C C . VAL A 1 569 ? -3.069 3.752 12.576 1.00 90.56 569 VAL A C 1
ATOM 3871 O O . VAL A 1 569 ? -2.231 3.750 11.673 1.00 90.56 569 VAL A O 1
ATOM 3874 N N . LYS A 1 570 ? -2.751 4.024 13.840 1.00 90.06 570 LYS A N 1
ATOM 3875 C CA . LYS A 1 570 ? -1.365 4.130 14.305 1.00 90.06 570 LYS A CA 1
ATOM 3876 C C . LYS A 1 570 ? -0.688 2.759 14.367 1.00 90.06 570 LYS A C 1
ATOM 3878 O O . LYS A 1 570 ? -1.340 1.727 14.534 1.00 90.06 570 LYS A O 1
ATOM 3883 N N . ARG A 1 571 ? 0.640 2.754 14.296 1.00 90.50 571 ARG A N 1
ATOM 3884 C CA . ARG A 1 571 ? 1.509 1.614 14.598 1.00 90.50 571 ARG A CA 1
ATOM 3885 C C . ARG A 1 571 ? 2.246 1.821 15.908 1.00 90.50 571 ARG A C 1
ATOM 3887 O O . ARG A 1 571 ? 2.521 2.950 16.301 1.00 90.50 571 ARG A O 1
ATOM 3894 N N . HIS A 1 572 ? 2.588 0.702 16.537 1.00 90.06 572 HIS A N 1
ATOM 3895 C CA . HIS A 1 572 ? 3.486 0.648 17.678 1.00 90.06 572 HIS A CA 1
ATOM 3896 C C . HIS A 1 572 ? 4.673 -0.259 17.340 1.00 90.06 572 HIS A C 1
ATOM 3898 O O . HIS A 1 572 ? 4.459 -1.400 16.926 1.00 90.06 572 HIS A O 1
ATOM 3904 N N . VAL A 1 573 ? 5.897 0.254 17.484 1.00 88.06 573 VAL A N 1
ATOM 3905 C CA . VAL A 1 573 ? 7.158 -0.458 17.202 1.00 88.06 573 VAL A CA 1
ATOM 3906 C C . VAL A 1 573 ? 8.209 0.014 18.203 1.00 88.06 573 VAL A C 1
ATOM 3908 O O . VAL A 1 573 ? 8.399 1.217 18.356 1.00 88.06 573 VAL A O 1
ATOM 3911 N N . ASP A 1 574 ? 8.872 -0.910 18.900 1.00 89.31 574 ASP A N 1
ATOM 3912 C CA . ASP A 1 574 ? 9.970 -0.634 19.845 1.00 89.31 574 ASP A CA 1
ATOM 3913 C C . ASP A 1 574 ? 9.704 0.520 20.844 1.00 89.31 574 ASP A C 1
ATOM 3915 O O . ASP A 1 574 ? 10.588 1.310 21.179 1.00 89.31 574 ASP A O 1
ATOM 3919 N N . GLY A 1 575 ? 8.460 0.62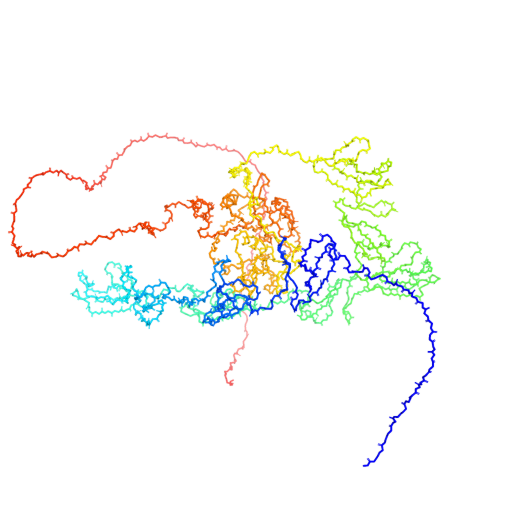9 21.328 1.00 89.31 575 GLY A N 1
ATOM 3920 C CA . GLY A 1 575 ? 8.024 1.667 22.269 1.00 89.31 575 GLY A CA 1
ATOM 3921 C C . GLY A 1 575 ? 7.592 2.995 21.633 1.00 89.31 575 GLY A C 1
ATOM 3922 O O . GLY A 1 575 ? 7.057 3.849 22.337 1.00 89.31 575 GLY A O 1
ATOM 3923 N N . GLN A 1 576 ? 7.773 3.175 20.323 1.00 88.75 576 GLN A N 1
ATOM 3924 C CA . GLN A 1 576 ? 7.299 4.340 19.573 1.00 88.75 576 GLN A CA 1
ATOM 3925 C C . GLN A 1 576 ? 5.873 4.108 19.060 1.00 88.75 576 GLN A C 1
ATOM 3927 O O . GLN A 1 576 ? 5.543 3.009 18.619 1.00 88.75 576 GLN A O 1
ATOM 3932 N N . GLU A 1 577 ? 5.032 5.143 19.095 1.00 91.75 577 GLU A N 1
ATOM 3933 C CA . GLU A 1 577 ? 3.668 5.132 18.553 1.00 91.75 577 GLU A CA 1
ATOM 3934 C C . GLU A 1 577 ? 3.498 6.275 17.546 1.00 91.75 577 GLU A C 1
ATOM 3936 O O . GLU A 1 577 ? 3.784 7.430 17.865 1.00 91.75 577 GLU A O 1
ATOM 3941 N N . GLY A 1 578 ? 2.998 5.971 16.350 1.00 90.06 578 GLY A N 1
ATOM 3942 C CA . GLY A 1 578 ? 2.791 6.969 15.303 1.00 90.06 578 GLY A CA 1
ATOM 3943 C C . GLY A 1 578 ? 2.187 6.389 14.029 1.00 90.06 578 GLY A C 1
ATOM 3944 O O . GLY A 1 578 ? 1.830 5.217 13.962 1.00 90.06 578 GLY A O 1
ATOM 3945 N N . ASP A 1 579 ? 2.018 7.239 13.031 1.00 90.69 579 ASP A N 1
ATOM 3946 C CA . ASP A 1 579 ? 1.286 6.991 11.784 1.00 90.69 579 ASP A CA 1
ATOM 3947 C C . ASP A 1 579 ? 2.176 7.120 10.532 1.00 90.69 579 ASP A C 1
ATOM 3949 O O . ASP A 1 579 ? 1.708 6.926 9.414 1.00 90.69 579 ASP A O 1
ATOM 3953 N N . ASP A 1 580 ? 3.453 7.459 10.714 1.00 90.25 580 ASP A N 1
ATOM 3954 C CA . ASP A 1 580 ? 4.357 7.893 9.654 1.00 90.25 580 ASP A CA 1
ATOM 3955 C C . ASP A 1 580 ? 4.987 6.761 8.809 1.00 90.25 580 ASP A C 1
ATOM 3957 O O . ASP A 1 580 ? 4.999 5.594 9.214 1.00 90.25 580 ASP A O 1
ATOM 3961 N N . PRO A 1 581 ? 5.573 7.090 7.635 1.00 88.75 581 PRO A N 1
ATOM 3962 C CA . PRO A 1 581 ? 6.191 6.108 6.745 1.00 88.75 581 PRO A CA 1
ATOM 3963 C C . PRO A 1 581 ? 7.387 5.344 7.343 1.00 88.75 581 PRO A C 1
ATOM 3965 O O . PRO A 1 581 ? 7.696 4.252 6.866 1.00 88.75 581 PRO A O 1
ATOM 3968 N N . VAL A 1 582 ? 8.072 5.868 8.368 1.00 86.81 582 VAL A N 1
ATOM 3969 C CA . VAL A 1 582 ? 9.167 5.146 9.042 1.00 86.81 582 VAL A CA 1
ATOM 3970 C C . VAL A 1 582 ? 8.587 4.044 9.924 1.00 86.81 582 VAL A C 1
ATOM 3972 O O . VAL A 1 582 ? 9.009 2.888 9.818 1.00 86.81 582 VAL A O 1
ATOM 3975 N N . LEU A 1 583 ? 7.585 4.377 10.741 1.00 87.75 583 LEU A N 1
ATOM 3976 C CA . LEU A 1 583 ? 6.904 3.415 11.609 1.00 87.75 583 LEU A CA 1
ATOM 3977 C C . LEU A 1 583 ? 6.055 2.407 10.820 1.00 87.75 583 LEU A C 1
ATOM 3979 O O . LEU A 1 583 ? 6.049 1.232 11.180 1.00 87.75 583 LEU A O 1
ATOM 3983 N N . GLU A 1 584 ? 5.423 2.798 9.709 1.00 89.19 584 GLU A N 1
ATOM 3984 C CA . GLU A 1 584 ? 4.754 1.874 8.773 1.00 89.19 584 GLU A CA 1
ATOM 3985 C C . GLU A 1 584 ? 5.728 0.796 8.256 1.00 89.19 584 GLU A C 1
ATOM 3987 O O . GLU A 1 584 ? 5.404 -0.394 8.254 1.00 89.19 584 GLU A O 1
ATOM 3992 N N . ASN A 1 585 ? 6.939 1.199 7.852 1.00 84.94 585 ASN A N 1
ATOM 3993 C CA . ASN A 1 585 ? 7.971 0.306 7.319 1.00 84.94 585 ASN A CA 1
ATOM 3994 C C . ASN A 1 585 ? 8.561 -0.614 8.400 1.00 84.94 585 ASN A C 1
ATOM 3996 O O . ASN A 1 585 ? 8.692 -1.823 8.198 1.00 84.94 585 ASN A O 1
ATOM 4000 N N . ALA A 1 586 ? 8.900 -0.044 9.560 1.00 85.00 586 ALA A N 1
ATOM 4001 C CA . ALA A 1 586 ? 9.437 -0.788 10.695 1.00 85.00 586 ALA A CA 1
ATOM 4002 C C . ALA A 1 586 ? 8.415 -1.805 11.231 1.00 85.00 586 ALA A C 1
ATOM 4004 O O . ALA A 1 586 ? 8.762 -2.964 11.462 1.00 85.00 586 ALA A O 1
ATOM 4005 N N . TRP A 1 587 ? 7.141 -1.407 11.322 1.00 88.12 587 TRP A N 1
ATOM 4006 C CA . TRP A 1 587 ? 6.046 -2.293 11.708 1.00 88.12 587 TRP A CA 1
ATOM 4007 C C . TRP A 1 587 ? 5.902 -3.447 10.720 1.00 88.12 587 TRP A C 1
ATOM 4009 O O . TRP A 1 587 ? 5.907 -4.600 11.137 1.00 88.12 587 TRP A O 1
ATOM 4019 N N . ARG A 1 588 ? 5.849 -3.186 9.404 1.00 85.69 588 ARG A N 1
ATOM 4020 C CA . ARG A 1 588 ? 5.717 -4.270 8.412 1.00 85.69 588 ARG A CA 1
ATOM 4021 C C . ARG A 1 588 ? 6.797 -5.336 8.585 1.00 85.69 588 ARG A C 1
ATOM 4023 O O . ARG A 1 588 ? 6.453 -6.516 8.625 1.00 85.69 588 ARG A O 1
ATOM 4030 N N . LYS A 1 589 ? 8.055 -4.925 8.784 1.00 83.69 589 LYS A N 1
ATOM 4031 C CA . LYS A 1 589 ? 9.196 -5.840 8.974 1.00 83.69 589 LYS A CA 1
ATOM 4032 C C . LYS A 1 589 ? 9.042 -6.732 10.204 1.00 83.69 589 LYS A C 1
ATOM 4034 O O . LYS A 1 589 ? 9.404 -7.904 10.144 1.00 83.69 589 LYS A O 1
ATOM 4039 N N . GLN A 1 590 ? 8.461 -6.211 11.285 1.00 84.19 590 GLN A N 1
ATOM 4040 C CA . GLN A 1 590 ? 8.133 -6.991 12.482 1.00 84.19 590 GLN A CA 1
ATOM 4041 C C . GLN A 1 590 ? 7.041 -8.048 12.214 1.00 84.19 590 GLN A C 1
ATOM 4043 O O . GLN A 1 590 ? 7.090 -9.132 12.791 1.00 84.19 590 GLN A O 1
ATOM 4048 N N . TYR A 1 591 ? 6.095 -7.762 11.313 1.00 82.38 591 TYR A N 1
ATOM 4049 C CA . TYR A 1 591 ? 4.974 -8.640 10.942 1.00 82.38 591 TYR A CA 1
ATOM 4050 C C . TYR A 1 591 ? 5.157 -9.309 9.560 1.00 82.38 591 TYR A C 1
ATOM 4052 O O . TYR A 1 591 ? 4.193 -9.565 8.839 1.00 82.38 591 TYR A O 1
ATOM 4060 N N . GLY A 1 592 ? 6.407 -9.605 9.182 1.00 74.62 592 GLY A N 1
ATOM 4061 C CA . GLY A 1 592 ? 6.743 -10.454 8.028 1.00 74.62 592 GLY A CA 1
ATOM 4062 C C . GLY A 1 592 ? 6.504 -9.847 6.639 1.00 74.62 592 GLY A C 1
ATOM 4063 O O . GLY A 1 592 ? 6.607 -10.562 5.645 1.00 74.62 592 GLY A O 1
ATOM 4064 N N . GLY A 1 593 ? 6.192 -8.554 6.545 1.00 73.50 593 GLY A N 1
ATOM 4065 C CA . GLY A 1 593 ? 6.076 -7.820 5.284 1.00 73.50 593 GLY A CA 1
ATOM 4066 C C . GLY A 1 593 ? 7.143 -6.736 5.143 1.00 73.50 593 GLY A C 1
ATOM 4067 O O . GLY A 1 593 ? 7.795 -6.353 6.106 1.00 73.50 593 GLY A O 1
ATOM 4068 N N . TYR A 1 594 ? 7.323 -6.199 3.945 1.00 70.06 594 TYR A N 1
ATOM 4069 C CA . TYR A 1 594 ? 8.062 -4.953 3.706 1.00 70.06 594 TYR A CA 1
ATOM 4070 C C . TYR A 1 594 ? 7.761 -4.460 2.292 1.00 70.06 594 TYR A C 1
ATOM 4072 O O . TYR A 1 594 ? 7.255 -5.221 1.470 1.00 70.06 594 TYR A O 1
ATOM 4080 N N . ALA A 1 595 ? 8.060 -3.194 2.010 1.00 65.50 595 ALA A N 1
ATOM 4081 C CA . ALA A 1 595 ? 8.319 -2.782 0.638 1.00 65.50 595 ALA A CA 1
ATOM 4082 C C . ALA A 1 595 ? 9.828 -2.848 0.406 1.00 65.50 595 ALA A C 1
ATOM 4084 O O . ALA A 1 595 ? 10.598 -2.345 1.229 1.00 65.50 595 ALA A O 1
ATOM 4085 N N . ALA A 1 596 ? 10.231 -3.435 -0.712 1.00 62.50 596 ALA A N 1
ATOM 4086 C CA . ALA A 1 596 ? 11.561 -3.269 -1.275 1.00 62.50 596 ALA A CA 1
ATOM 4087 C C . ALA A 1 596 ? 11.430 -3.021 -2.776 1.00 62.50 596 ALA A C 1
ATOM 4089 O O . ALA A 1 596 ? 10.471 -3.456 -3.414 1.00 62.50 596 ALA A O 1
ATOM 4090 N N . SER A 1 597 ? 12.422 -2.347 -3.341 1.00 60.75 597 SER A N 1
ATOM 4091 C CA . SER A 1 597 ? 12.718 -2.475 -4.762 1.00 60.75 597 SER A CA 1
ATOM 4092 C C . SER A 1 597 ? 13.749 -3.588 -4.958 1.00 60.75 597 SER A C 1
ATOM 4094 O O . SER A 1 597 ? 14.551 -3.876 -4.063 1.00 60.75 597 SER A O 1
ATOM 4096 N N . ASP A 1 598 ? 13.766 -4.197 -6.147 1.00 55.06 598 ASP A N 1
ATOM 4097 C CA . ASP A 1 598 ? 14.691 -5.286 -6.518 1.00 55.06 598 ASP A CA 1
ATOM 4098 C C . ASP A 1 598 ? 16.178 -4.983 -6.242 1.00 55.06 598 ASP A C 1
ATOM 4100 O O . ASP A 1 598 ? 16.994 -5.897 -6.119 1.00 55.06 598 ASP A O 1
ATOM 4104 N N . TYR A 1 599 ? 16.542 -3.703 -6.119 1.00 53.47 599 TYR A N 1
ATOM 4105 C CA . TYR A 1 599 ? 17.896 -3.261 -5.793 1.00 53.47 599 TYR A CA 1
ATOM 4106 C C . TYR A 1 599 ? 18.378 -3.758 -4.416 1.00 53.47 599 TYR A C 1
ATOM 4108 O O . TYR A 1 599 ? 19.564 -4.043 -4.246 1.00 53.47 599 TYR A O 1
ATOM 4116 N N . GLU A 1 600 ? 17.475 -3.899 -3.439 1.00 54.31 600 GLU A N 1
ATOM 4117 C CA . GLU A 1 600 ? 17.824 -4.307 -2.069 1.00 54.31 600 GLU A CA 1
ATOM 4118 C C . GLU A 1 600 ? 17.893 -5.835 -1.891 1.00 54.31 600 GLU A C 1
ATOM 4120 O O . GLU A 1 600 ? 18.603 -6.321 -1.010 1.00 54.31 600 GLU A O 1
ATOM 4125 N N . MET A 1 601 ? 17.244 -6.623 -2.759 1.00 50.06 601 MET A N 1
ATOM 4126 C CA . MET A 1 601 ? 17.175 -8.093 -2.649 1.00 50.06 601 MET A CA 1
ATOM 4127 C C . MET A 1 601 ? 18.377 -8.834 -3.275 1.00 50.06 601 MET A C 1
ATOM 4129 O O . MET A 1 601 ? 18.249 -9.940 -3.799 1.00 50.06 601 MET A O 1
ATOM 4133 N N . GLY A 1 602 ? 19.579 -8.252 -3.186 1.00 47.06 602 GLY A N 1
ATOM 4134 C CA . GLY A 1 602 ? 20.836 -8.943 -3.513 1.00 47.06 602 GLY A CA 1
ATOM 4135 C C . GLY A 1 602 ? 21.393 -8.719 -4.924 1.00 47.06 602 GLY A C 1
ATOM 4136 O O . GLY A 1 602 ? 22.162 -9.546 -5.413 1.00 47.06 602 GLY A O 1
ATOM 4137 N N . GLY A 1 603 ? 21.047 -7.611 -5.586 1.00 42.22 603 GLY A N 1
ATOM 4138 C CA . GLY A 1 603 ? 21.788 -7.112 -6.756 1.00 42.22 603 GLY A CA 1
ATOM 4139 C C . GLY A 1 603 ? 21.565 -7.848 -8.084 1.00 42.22 603 GLY A C 1
ATOM 4140 O O . GLY A 1 603 ? 22.218 -7.517 -9.073 1.00 42.22 603 GLY A O 1
ATOM 4141 N N . LYS A 1 604 ? 20.631 -8.806 -8.152 1.00 47.41 604 LYS A N 1
ATOM 4142 C CA . LYS A 1 604 ? 20.040 -9.235 -9.429 1.00 47.41 604 LYS A CA 1
ATOM 4143 C C . LYS A 1 604 ? 18.775 -8.419 -9.680 1.00 47.41 604 LYS A C 1
ATOM 4145 O O . LYS A 1 604 ? 17.776 -8.600 -9.002 1.00 47.41 604 LYS A O 1
ATOM 4150 N N . GLN A 1 605 ? 18.833 -7.540 -10.672 1.00 41.91 605 GLN A N 1
ATOM 4151 C CA . GLN A 1 605 ? 17.697 -6.784 -11.197 1.00 41.91 605 GLN A CA 1
ATOM 4152 C C . GLN A 1 605 ? 16.791 -7.746 -11.993 1.00 41.91 605 GLN A C 1
ATOM 4154 O O . GLN A 1 605 ? 17.188 -8.168 -13.078 1.00 41.91 605 GLN A O 1
ATOM 4159 N N . VAL A 1 606 ? 15.631 -8.156 -11.451 1.00 40.03 606 VAL A N 1
ATOM 4160 C CA . VAL A 1 606 ? 14.798 -9.228 -12.058 1.00 40.03 606 VAL A CA 1
ATOM 4161 C C . VAL A 1 606 ? 13.474 -8.730 -12.655 1.00 40.03 606 VAL A C 1
ATOM 4163 O O . VAL A 1 606 ? 12.990 -9.332 -13.609 1.00 40.03 606 VAL A O 1
ATOM 4166 N N . SER A 1 607 ? 12.889 -7.645 -12.139 1.00 48.12 607 SER A N 1
ATOM 4167 C CA . SER A 1 607 ? 11.572 -7.132 -12.565 1.00 48.12 607 SER A CA 1
ATOM 4168 C C . SER A 1 607 ? 11.428 -5.602 -12.525 1.00 48.12 607 SER A C 1
ATOM 4170 O O . SER A 1 607 ? 10.713 -5.026 -13.346 1.00 48.12 607 SER A O 1
ATOM 4172 N N . GLY A 1 608 ? 12.100 -4.932 -11.584 1.00 47.88 608 GLY A N 1
ATOM 4173 C CA . GLY A 1 608 ? 11.952 -3.497 -11.332 1.00 47.88 608 GLY A CA 1
ATOM 4174 C C . GLY A 1 608 ? 10.728 -3.099 -10.498 1.00 47.88 608 GLY A C 1
ATOM 4175 O O . GLY A 1 608 ? 10.610 -1.928 -10.152 1.00 47.88 608 GLY A O 1
ATOM 4176 N N . LYS A 1 609 ? 9.842 -4.033 -10.124 1.00 53.94 609 LYS A N 1
ATOM 4177 C CA . LYS A 1 609 ? 8.646 -3.697 -9.337 1.00 53.94 609 LYS A CA 1
ATOM 4178 C C . LYS A 1 609 ? 9.003 -3.283 -7.905 1.00 53.94 609 LYS A C 1
ATOM 4180 O O . LYS A 1 609 ? 9.834 -3.912 -7.246 1.00 53.94 609 LYS A O 1
ATOM 4185 N N . CYS A 1 610 ? 8.324 -2.257 -7.392 1.00 54.69 610 CYS A N 1
ATOM 4186 C CA . CYS A 1 610 ? 8.339 -1.900 -5.971 1.00 54.69 610 CYS A CA 1
ATOM 4187 C C . CYS A 1 610 ? 7.395 -2.840 -5.204 1.00 54.69 610 CYS A C 1
ATOM 4189 O O . CYS A 1 610 ? 6.256 -2.487 -4.896 1.00 54.69 610 CYS A O 1
ATOM 4191 N N . LEU A 1 611 ? 7.846 -4.069 -4.939 1.00 61.34 611 LEU A N 1
ATOM 4192 C CA . LEU A 1 611 ? 7.000 -5.110 -4.362 1.00 61.34 611 LEU A CA 1
ATOM 4193 C C . LEU A 1 611 ? 6.711 -4.840 -2.878 1.00 61.34 611 LEU A C 1
ATOM 4195 O O . LEU A 1 611 ? 7.604 -4.908 -2.029 1.00 61.34 611 LEU A O 1
ATOM 4199 N N . VAL A 1 612 ? 5.434 -4.625 -2.547 1.00 65.19 612 VAL A N 1
ATOM 4200 C CA . VAL A 1 612 ? 4.946 -4.778 -1.171 1.00 65.19 612 VAL A CA 1
ATOM 4201 C C . VAL A 1 612 ? 4.688 -6.253 -0.910 1.00 65.19 612 VAL A C 1
ATOM 4203 O O . VAL A 1 612 ? 3.734 -6.840 -1.415 1.00 65.19 612 VAL A O 1
ATOM 4206 N N . ILE A 1 613 ? 5.517 -6.850 -0.063 1.00 66.06 613 ILE A N 1
ATOM 4207 C CA . ILE A 1 613 ? 5.274 -8.187 0.467 1.00 66.06 613 ILE A CA 1
ATOM 4208 C C . ILE A 1 613 ? 4.201 -8.060 1.553 1.00 66.06 613 ILE A C 1
ATOM 4210 O O . ILE A 1 613 ? 4.449 -7.564 2.657 1.00 66.06 613 ILE A O 1
ATOM 4214 N N . TRP A 1 614 ? 2.984 -8.492 1.219 1.00 68.25 614 TRP A N 1
ATOM 4215 C CA . TRP A 1 614 ? 1.805 -8.482 2.089 1.00 68.25 614 TRP A CA 1
ATOM 4216 C C . TRP A 1 614 ? 1.854 -9.591 3.155 1.00 68.25 614 TRP A C 1
ATOM 4218 O O . TRP A 1 614 ? 1.028 -10.496 3.164 1.00 68.25 614 TRP A O 1
ATOM 4228 N N . GLY A 1 615 ? 2.828 -9.518 4.069 1.00 60.66 615 GLY A N 1
ATOM 4229 C CA . GLY A 1 615 ? 2.963 -10.473 5.180 1.00 60.66 615 GLY A CA 1
ATOM 4230 C C . GLY A 1 615 ? 1.820 -10.401 6.203 1.00 60.66 615 GLY A C 1
ATOM 4231 O O . GLY A 1 615 ? 1.407 -11.422 6.747 1.00 60.66 615 GLY A O 1
ATOM 4232 N N . SER A 1 616 ? 1.278 -9.204 6.450 1.00 66.50 616 SER A N 1
ATOM 4233 C CA . SER A 1 616 ? 0.066 -8.971 7.249 1.00 66.50 616 SER A CA 1
ATOM 4234 C C . SER A 1 616 ? -0.511 -7.580 6.971 1.00 66.50 616 SER A C 1
ATOM 4236 O O . SER A 1 616 ? 0.233 -6.602 6.857 1.00 66.50 616 SER A O 1
ATOM 4238 N N . ALA A 1 617 ? -1.840 -7.474 6.911 1.00 76.75 617 ALA A N 1
ATOM 4239 C CA . ALA A 1 617 ? -2.534 -6.202 7.107 1.00 76.75 617 ALA A CA 1
ATOM 4240 C C . ALA A 1 617 ? -2.625 -5.887 8.618 1.00 76.75 617 ALA A C 1
ATOM 4242 O O . ALA A 1 617 ? -2.535 -6.808 9.435 1.00 76.75 617 ALA A O 1
ATOM 4243 N N . PRO A 1 618 ? -2.788 -4.616 9.031 1.00 80.75 618 PRO A N 1
ATOM 4244 C CA . PRO A 1 618 ? -3.058 -4.282 10.429 1.00 80.75 618 PRO A CA 1
ATOM 4245 C C . PRO A 1 618 ? -4.308 -4.991 10.954 1.00 80.75 618 PRO A C 1
ATOM 4247 O O . PRO A 1 618 ? -5.256 -5.223 10.206 1.00 80.75 618 PRO A O 1
ATOM 4250 N N . ALA A 1 619 ? -4.325 -5.317 12.248 1.00 78.44 619 ALA A N 1
ATOM 4251 C CA . ALA A 1 619 ? -5.459 -5.997 12.865 1.00 78.44 619 ALA A CA 1
ATOM 4252 C C . ALA A 1 619 ? -6.757 -5.199 12.644 1.00 78.44 619 ALA A C 1
ATOM 4254 O O . ALA A 1 619 ? -6.843 -4.025 13.002 1.00 78.44 619 ALA A O 1
ATOM 4255 N N . GLY A 1 620 ? -7.755 -5.842 12.034 1.00 81.75 620 GLY A N 1
ATOM 4256 C CA . GLY A 1 620 ? -9.018 -5.202 11.672 1.00 81.75 620 GLY A CA 1
ATOM 4257 C C . GLY A 1 620 ? -9.019 -4.437 10.343 1.00 81.75 620 GLY A C 1
ATOM 4258 O O . GLY A 1 620 ? -10.025 -3.801 10.064 1.00 81.75 620 GLY A O 1
ATOM 4259 N N . LEU A 1 621 ? -7.969 -4.497 9.513 1.00 85.44 621 LEU A N 1
ATOM 4260 C CA . LEU A 1 621 ? -8.021 -4.052 8.113 1.00 85.44 621 LEU A CA 1
ATOM 4261 C C . LEU A 1 621 ? -8.071 -5.237 7.148 1.00 85.44 621 LEU A C 1
ATOM 4263 O O . LEU A 1 621 ? -7.232 -6.134 7.211 1.00 85.44 621 LEU A O 1
ATOM 4267 N N . VAL A 1 622 ? -9.018 -5.195 6.210 1.00 85.69 622 VAL A N 1
ATOM 4268 C CA . VAL A 1 622 ? -9.117 -6.144 5.092 1.00 85.69 622 VAL A CA 1
ATOM 4269 C C . VAL A 1 622 ? -8.750 -5.421 3.788 1.00 85.69 622 VAL A C 1
ATOM 4271 O O . VAL A 1 622 ? -9.280 -4.332 3.554 1.00 85.69 622 VAL A O 1
ATOM 4274 N N . PRO A 1 623 ? -7.844 -5.968 2.954 1.00 87.88 623 PRO A N 1
ATOM 4275 C CA . PRO A 1 623 ? -7.548 -5.430 1.630 1.00 87.88 623 PRO A CA 1
ATOM 4276 C C . PRO A 1 623 ? -8.569 -5.888 0.577 1.00 87.88 623 PRO A C 1
ATOM 4278 O O . PRO A 1 623 ? -8.911 -7.067 0.507 1.00 87.88 623 PRO A O 1
ATOM 4281 N N . ALA A 1 624 ? -8.981 -4.973 -0.299 1.00 89.62 624 ALA A N 1
ATOM 4282 C CA . ALA A 1 624 ? -9.568 -5.269 -1.607 1.00 89.62 624 ALA A CA 1
ATOM 4283 C C . ALA A 1 624 ? -8.560 -4.889 -2.690 1.00 89.62 624 ALA A C 1
ATOM 4285 O O . ALA A 1 624 ? -7.871 -3.872 -2.565 1.00 89.62 624 ALA A O 1
ATOM 4286 N N . HIS A 1 625 ? -8.526 -5.683 -3.757 1.00 91.56 625 HIS A N 1
ATOM 4287 C CA . HIS A 1 625 ? -7.717 -5.430 -4.939 1.00 91.56 625 HIS A CA 1
ATOM 4288 C C . HIS A 1 625 ? -8.605 -5.231 -6.170 1.00 91.56 625 HIS A C 1
ATOM 4290 O O . HIS A 1 625 ? -9.603 -5.930 -6.341 1.00 91.56 625 HIS A O 1
ATOM 4296 N N . GLY A 1 626 ? -8.214 -4.307 -7.038 1.00 89.94 626 GLY A N 1
ATOM 4297 C CA . GLY A 1 626 ? -8.711 -4.169 -8.400 1.00 89.94 626 GLY A CA 1
ATOM 4298 C C . GLY A 1 626 ? -7.541 -3.846 -9.325 1.00 89.94 626 GLY A C 1
ATOM 4299 O O . GLY A 1 626 ? -6.507 -3.378 -8.867 1.00 89.94 626 GLY A O 1
ATOM 4300 N N . SER A 1 627 ? -7.688 -4.070 -10.625 1.00 91.25 627 SER A N 1
ATOM 4301 C CA . SER A 1 627 ? -6.651 -3.734 -11.606 1.00 91.25 627 SER A CA 1
ATOM 4302 C C . SER A 1 627 ? -7.236 -2.992 -12.800 1.00 91.25 627 SER A C 1
ATOM 4304 O O . SER A 1 627 ? -8.427 -3.101 -13.118 1.00 91.25 627 SER A O 1
ATOM 4306 N N . ASN A 1 628 ? -6.395 -2.203 -13.459 1.00 90.94 628 ASN A N 1
ATOM 4307 C CA . ASN A 1 628 ? -6.758 -1.439 -14.637 1.00 90.94 628 ASN A CA 1
ATOM 4308 C C . ASN A 1 628 ? -6.292 -2.144 -15.918 1.00 90.94 628 ASN A C 1
ATOM 4310 O O . ASN A 1 628 ? -5.128 -2.090 -16.293 1.00 90.94 628 ASN A O 1
ATOM 4314 N N . ALA A 1 629 ? -7.229 -2.741 -16.653 1.00 87.62 629 ALA A N 1
ATOM 4315 C CA . ALA A 1 629 ? -6.928 -3.470 -17.889 1.00 87.62 629 ALA A CA 1
ATOM 4316 C C . ALA A 1 629 ? -6.538 -2.580 -19.099 1.00 87.62 629 ALA A C 1
ATOM 4318 O O . ALA A 1 629 ? -6.348 -3.103 -20.196 1.00 87.62 629 ALA A O 1
ATOM 4319 N N . SER A 1 630 ? -6.449 -1.250 -18.941 1.00 87.31 630 SER A N 1
ATOM 4320 C CA . SER A 1 630 ? -6.108 -0.311 -20.021 1.00 87.31 630 SER A CA 1
ATOM 4321 C C . SER A 1 630 ? -4.721 0.303 -19.837 1.00 87.31 630 SER A C 1
ATOM 4323 O O . SER A 1 630 ? -4.466 1.044 -18.893 1.00 87.31 630 SER A O 1
ATOM 4325 N N . THR A 1 631 ? -3.844 0.077 -20.815 1.00 85.44 631 THR A N 1
ATOM 4326 C CA . THR A 1 631 ? -2.446 0.545 -20.836 1.00 85.44 631 THR A CA 1
ATOM 4327 C C . THR A 1 631 ? -2.273 1.998 -21.307 1.00 85.44 631 THR A C 1
ATOM 4329 O O . THR A 1 631 ? -1.162 2.424 -21.615 1.00 85.44 631 THR A O 1
ATOM 4332 N N . THR A 1 632 ? -3.357 2.777 -21.421 1.00 85.94 632 THR A N 1
ATOM 4333 C CA . THR A 1 632 ? -3.320 4.169 -21.939 1.00 85.94 632 THR A CA 1
ATOM 4334 C C . THR A 1 632 ? -4.180 5.169 -21.153 1.00 85.94 632 THR A C 1
ATOM 4336 O O . THR A 1 632 ? -3.966 6.391 -21.227 1.00 85.94 632 THR A O 1
ATOM 4339 N N . CYS A 1 633 ? -5.146 4.668 -20.383 1.00 89.94 633 CYS A N 1
ATOM 4340 C CA . CYS A 1 633 ? -6.109 5.437 -19.601 1.00 89.94 633 CYS A CA 1
ATOM 4341 C C . CYS A 1 633 ? -6.705 4.564 -18.484 1.00 89.94 633 CYS A C 1
ATOM 4343 O O . CYS A 1 633 ? -6.318 3.412 -18.315 1.00 89.94 633 CYS A O 1
ATOM 4345 N N . ILE A 1 634 ? -7.650 5.104 -17.716 1.00 92.56 634 ILE A N 1
ATOM 4346 C CA . ILE A 1 634 ? -8.392 4.334 -16.714 1.00 92.56 634 ILE A CA 1
ATOM 4347 C C . ILE A 1 634 ? -9.565 3.645 -17.417 1.00 92.56 634 ILE A C 1
ATOM 4349 O O . ILE A 1 634 ? -10.356 4.308 -18.085 1.00 92.56 634 ILE A O 1
ATOM 4353 N N . SER A 1 635 ? -9.684 2.329 -17.272 1.00 93.50 635 SER A N 1
ATOM 4354 C CA . SER A 1 635 ? -10.822 1.544 -17.767 1.00 93.50 635 SER A CA 1
ATOM 4355 C C . SER A 1 635 ? -12.101 1.802 -16.944 1.00 93.50 635 SER A C 1
ATOM 4357 O O . SER A 1 635 ? -12.002 2.088 -15.747 1.00 93.50 635 SER A O 1
ATOM 4359 N N . PRO A 1 636 ? -13.313 1.645 -17.517 1.00 92.12 636 PRO A N 1
ATOM 4360 C CA . PRO A 1 636 ? -14.575 1.823 -16.785 1.00 92.12 636 PRO A CA 1
ATOM 4361 C C . PRO A 1 636 ? -14.688 0.979 -15.501 1.00 92.12 636 PRO A C 1
ATOM 4363 O O . PRO A 1 636 ? -15.208 1.461 -14.493 1.00 92.12 636 PRO A O 1
ATOM 4366 N N . LYS A 1 637 ? -14.124 -0.240 -15.493 1.00 92.56 637 LYS A N 1
ATOM 4367 C CA . LYS A 1 637 ? -14.030 -1.121 -14.311 1.00 92.56 637 LYS A CA 1
ATOM 4368 C C . LYS A 1 637 ? -13.168 -0.501 -13.202 1.00 92.56 637 LYS A C 1
ATOM 4370 O O . LYS A 1 637 ? -13.631 -0.356 -12.072 1.00 92.56 637 LYS A O 1
ATOM 4375 N N . ALA A 1 638 ? -11.953 -0.057 -13.531 1.00 93.94 638 ALA A N 1
ATOM 4376 C CA . ALA A 1 638 ? -11.055 0.604 -12.581 1.00 93.94 638 ALA A CA 1
ATOM 4377 C C . ALA A 1 638 ? -11.630 1.935 -12.059 1.00 93.94 638 ALA A C 1
ATOM 4379 O O . ALA A 1 638 ? -11.568 2.215 -10.862 1.00 93.94 638 ALA A O 1
ATOM 4380 N N . ALA A 1 639 ? -12.259 2.733 -12.926 1.00 94.25 639 ALA A N 1
ATOM 4381 C CA . ALA A 1 639 ? -12.934 3.965 -12.523 1.00 94.25 639 ALA A CA 1
ATOM 4382 C C . ALA A 1 639 ? -14.121 3.702 -11.584 1.00 94.25 639 ALA A C 1
ATOM 4384 O O . ALA A 1 639 ? -14.289 4.424 -10.603 1.00 94.25 639 ALA A O 1
ATOM 4385 N N . SER A 1 640 ? -14.902 2.647 -11.833 1.00 93.62 640 SER A N 1
ATOM 4386 C CA . SER A 1 640 ? -16.026 2.251 -10.971 1.00 93.62 640 SER A CA 1
ATOM 4387 C C . SER A 1 640 ? -15.549 1.801 -9.591 1.00 93.62 640 SER A C 1
ATOM 4389 O O . SER A 1 640 ? -16.112 2.232 -8.585 1.00 93.62 640 SER A O 1
ATOM 4391 N N . PHE A 1 641 ? -14.460 1.028 -9.525 1.00 94.62 641 PHE A N 1
ATOM 4392 C CA . PHE A 1 641 ? -13.801 0.656 -8.269 1.00 94.62 641 PHE A CA 1
ATOM 4393 C C . PHE A 1 641 ? -13.349 1.897 -7.475 1.00 94.62 641 PHE A C 1
ATOM 4395 O O . PHE A 1 641 ? -13.694 2.035 -6.300 1.00 94.62 641 PHE A O 1
ATOM 4402 N N . ILE A 1 642 ? -12.662 2.845 -8.128 1.00 94.88 642 ILE A N 1
ATOM 4403 C CA . ILE A 1 642 ? -12.220 4.112 -7.514 1.00 94.88 642 ILE A CA 1
ATOM 4404 C C . ILE A 1 642 ? -13.418 4.922 -6.997 1.00 94.88 642 ILE A C 1
ATOM 4406 O O . ILE A 1 642 ? -13.430 5.349 -5.843 1.00 94.88 642 ILE A O 1
ATOM 4410 N N . VAL A 1 643 ? -14.451 5.112 -7.823 1.00 94.69 643 VAL A N 1
ATOM 4411 C CA . VAL A 1 643 ? -15.653 5.878 -7.459 1.00 94.69 643 VAL A CA 1
ATOM 4412 C C . VAL A 1 643 ? -16.403 5.228 -6.293 1.00 94.69 643 VAL A C 1
ATOM 4414 O O . VAL A 1 643 ? -16.832 5.938 -5.386 1.00 94.69 643 VAL A O 1
ATOM 4417 N N . ASN A 1 644 ? -16.548 3.902 -6.273 1.00 94.00 644 ASN A N 1
ATOM 4418 C CA . ASN A 1 644 ? -17.270 3.192 -5.213 1.00 94.00 644 ASN A CA 1
ATOM 4419 C C . ASN A 1 644 ? -16.506 3.208 -3.877 1.00 94.00 644 ASN A C 1
ATOM 4421 O O . ASN A 1 644 ? -17.118 3.418 -2.824 1.00 94.00 644 ASN A O 1
ATOM 4425 N N . ALA A 1 645 ? -15.175 3.079 -3.910 1.00 93.88 645 ALA A N 1
ATOM 4426 C CA . ALA A 1 645 ? -14.329 3.249 -2.730 1.00 93.88 645 ALA A CA 1
ATOM 4427 C C . ALA A 1 645 ? -14.447 4.672 -2.155 1.00 93.88 645 ALA A C 1
ATOM 4429 O O . ALA A 1 645 ? -14.778 4.841 -0.979 1.00 93.88 645 ALA A O 1
ATOM 4430 N N . LEU A 1 646 ? -14.299 5.700 -2.999 1.00 94.50 646 LEU A N 1
ATOM 4431 C CA . LEU A 1 646 ? -14.406 7.100 -2.580 1.00 94.50 646 LEU A CA 1
ATOM 4432 C C . LEU A 1 646 ? -15.818 7.455 -2.072 1.00 94.50 646 LEU A C 1
ATOM 4434 O O . LEU A 1 646 ? -15.935 8.161 -1.071 1.00 94.50 646 LEU A O 1
ATOM 4438 N N . LYS A 1 647 ? -16.893 6.922 -2.680 1.00 93.19 647 LYS A N 1
ATOM 4439 C CA . LYS A 1 647 ? -18.277 7.038 -2.161 1.00 93.19 647 LYS A CA 1
ATOM 4440 C C . LYS A 1 647 ? -18.428 6.437 -0.763 1.00 93.19 647 LYS A C 1
ATOM 4442 O O . LYS A 1 647 ? -19.126 7.007 0.068 1.00 93.19 647 LYS A O 1
ATOM 4447 N N . SER A 1 648 ? -17.742 5.326 -0.496 1.00 90.94 648 SER A N 1
ATOM 4448 C CA . SER A 1 648 ? -17.704 4.671 0.820 1.00 90.94 648 SER A CA 1
ATOM 4449 C C . SER A 1 648 ? -16.809 5.402 1.835 1.00 90.94 648 SER A C 1
ATOM 4451 O O . SER A 1 648 ? -16.617 4.919 2.947 1.00 90.94 648 SER A O 1
ATOM 4453 N N . GLY A 1 649 ? -16.237 6.557 1.470 1.00 93.12 649 GLY A N 1
ATOM 4454 C CA . GLY A 1 649 ? -15.319 7.313 2.317 1.00 93.12 649 GLY A CA 1
ATOM 4455 C C . GLY A 1 649 ? -13.900 6.743 2.363 1.00 93.12 649 GLY A C 1
ATOM 4456 O O . GLY A 1 649 ? -13.165 7.073 3.288 1.00 93.12 649 GLY A O 1
ATOM 4457 N N . MET A 1 650 ? -13.514 5.894 1.405 1.00 93.12 650 MET A N 1
ATOM 4458 C CA . MET A 1 650 ? -12.251 5.152 1.408 1.00 93.12 650 MET A CA 1
ATOM 4459 C C . MET A 1 650 ? -11.289 5.687 0.331 1.00 93.12 650 MET A C 1
ATOM 4461 O O . MET A 1 650 ? -11.602 5.584 -0.857 1.00 93.12 650 MET A O 1
ATOM 4465 N N . PRO A 1 651 ? -10.116 6.236 0.702 1.00 95.12 651 PRO A N 1
ATOM 4466 C CA . PRO A 1 651 ? -9.055 6.541 -0.255 1.00 95.12 651 PRO A CA 1
ATOM 4467 C C . PRO A 1 651 ? -8.490 5.257 -0.887 1.00 95.12 651 PRO A C 1
ATOM 4469 O O . PRO A 1 651 ? -8.536 4.187 -0.274 1.00 95.12 651 PRO A O 1
ATOM 4472 N N . VAL A 1 652 ? -7.921 5.366 -2.089 1.00 95.56 652 VAL A N 1
ATOM 4473 C CA . VAL A 1 652 ? -7.403 4.217 -2.859 1.00 95.56 652 VAL A CA 1
ATOM 4474 C C . VAL A 1 652 ? -5.903 4.368 -3.078 1.00 95.56 652 VAL A C 1
ATOM 4476 O O . VAL A 1 652 ? -5.460 5.378 -3.621 1.00 95.56 652 VAL A O 1
ATOM 4479 N N . VAL A 1 653 ? -5.107 3.379 -2.676 1.00 94.75 653 VAL A N 1
ATOM 4480 C CA . VAL A 1 653 ? -3.676 3.321 -3.015 1.00 94.75 653 VAL A CA 1
ATOM 4481 C C . VAL A 1 653 ? -3.550 2.719 -4.411 1.00 94.75 653 VAL A C 1
ATOM 4483 O O . VAL A 1 653 ? -4.045 1.620 -4.643 1.00 94.75 653 VAL A O 1
ATOM 4486 N N . ALA A 1 654 ? -2.910 3.430 -5.335 1.00 94.19 654 ALA A N 1
ATOM 4487 C CA . ALA A 1 654 ? -2.756 3.001 -6.724 1.00 94.19 654 ALA A CA 1
ATOM 4488 C C . ALA A 1 654 ? -1.281 2.770 -7.072 1.00 94.19 654 ALA A C 1
ATOM 4490 O O . ALA A 1 654 ? -0.443 3.633 -6.784 1.00 94.19 654 ALA A O 1
ATOM 4491 N N . GLY A 1 655 ? -0.995 1.636 -7.714 1.00 91.94 655 GLY A N 1
ATOM 4492 C CA . GLY A 1 655 ? 0.232 1.427 -8.479 1.00 91.94 655 GLY A CA 1
ATOM 4493 C C . GLY A 1 655 ? 0.127 2.193 -9.797 1.00 91.94 655 GLY A C 1
ATOM 4494 O O . GLY A 1 655 ? -0.940 2.222 -10.419 1.00 91.94 655 GLY A O 1
ATOM 4495 N N . VAL A 1 656 ? 1.192 2.895 -10.185 1.00 90.94 656 VAL A N 1
ATOM 4496 C CA . VAL A 1 656 ? 1.207 3.730 -11.390 1.00 90.94 656 VAL A CA 1
ATOM 4497 C C . VAL A 1 656 ? 2.542 3.692 -12.138 1.00 90.94 656 VAL A C 1
ATOM 4499 O O . VAL A 1 656 ? 3.627 3.700 -11.544 1.00 90.94 656 VAL A O 1
ATOM 4502 N N . HIS A 1 657 ? 2.451 3.790 -13.463 1.00 88.44 657 HIS A N 1
ATOM 4503 C CA . HIS A 1 657 ? 3.566 4.087 -14.361 1.00 88.44 657 HIS A CA 1
ATOM 4504 C C . HIS A 1 657 ? 3.302 5.373 -15.168 1.00 88.44 657 HIS A C 1
ATOM 4506 O O . HIS A 1 657 ? 2.241 5.995 -15.069 1.00 88.44 657 HIS A O 1
ATOM 4512 N N . TRP A 1 658 ? 4.277 5.805 -15.973 1.00 85.00 658 TRP A N 1
ATOM 4513 C CA . TRP A 1 658 ? 4.161 6.967 -16.864 1.00 85.00 658 TRP A CA 1
ATOM 4514 C C . TRP A 1 658 ? 4.429 6.566 -18.330 1.00 85.00 658 TRP A C 1
ATOM 4516 O O . TRP A 1 658 ? 5.432 5.903 -18.619 1.00 85.00 658 TRP A O 1
ATOM 4526 N N . PRO A 1 659 ? 3.571 6.961 -19.291 1.00 73.56 659 PRO A N 1
ATOM 4527 C CA . PRO A 1 659 ? 3.751 6.607 -20.692 1.00 73.56 659 PRO A CA 1
ATOM 4528 C C . PRO A 1 659 ? 4.954 7.356 -21.272 1.00 73.56 659 PRO A C 1
ATOM 4530 O O . PRO A 1 659 ? 5.035 8.582 -21.205 1.00 73.56 659 PRO A O 1
ATOM 4533 N N . GLY A 1 660 ? 5.888 6.614 -21.871 1.00 67.69 660 GLY A N 1
ATOM 4534 C CA . GLY A 1 660 ? 7.122 7.179 -22.425 1.00 67.69 660 GLY A CA 1
ATOM 4535 C C . GLY A 1 660 ? 8.321 7.172 -21.471 1.00 67.69 660 GLY A C 1
ATOM 4536 O O . GLY A 1 660 ? 9.287 7.891 -21.726 1.00 67.69 660 GLY A O 1
ATOM 4537 N N . GLY A 1 661 ? 8.299 6.350 -20.414 1.00 54.69 661 GLY A N 1
ATOM 4538 C CA . GLY A 1 661 ? 9.460 6.025 -19.573 1.00 54.69 661 GLY A CA 1
ATOM 4539 C C . GLY A 1 661 ? 10.583 5.291 -20.319 1.00 54.69 661 GLY A C 1
ATOM 4540 O O . GLY A 1 661 ? 10.897 4.153 -20.009 1.00 54.69 661 GLY A O 1
ATOM 4541 N N . ASN A 1 662 ? 11.193 5.948 -21.308 1.00 40.56 662 ASN A N 1
ATOM 4542 C CA . ASN A 1 662 ? 12.305 5.434 -22.117 1.00 40.56 662 ASN A CA 1
ATOM 4543 C C . ASN A 1 662 ? 13.679 5.853 -21.549 1.00 40.56 662 ASN A C 1
ATOM 4545 O O . ASN A 1 662 ? 14.684 5.931 -22.260 1.00 40.56 662 ASN A O 1
ATOM 4549 N N . SER A 1 663 ? 13.725 6.172 -20.255 1.00 46.56 663 SER A N 1
ATOM 4550 C CA . SER A 1 663 ? 14.956 6.330 -19.490 1.00 46.56 663 SER A CA 1
ATOM 4551 C C . SER A 1 663 ? 15.593 4.951 -19.322 1.00 46.56 663 SER A C 1
ATOM 4553 O O . SER A 1 663 ? 15.047 4.102 -18.631 1.00 46.56 663 SER A O 1
ATOM 4555 N N . ALA A 1 664 ? 16.774 4.732 -19.909 1.00 43.66 664 ALA A N 1
ATOM 4556 C CA . ALA A 1 664 ? 17.445 3.422 -20.004 1.00 43.66 664 ALA A CA 1
ATOM 4557 C C . ALA A 1 664 ? 17.858 2.748 -18.664 1.00 43.66 664 ALA A C 1
ATOM 4559 O O . ALA A 1 664 ? 18.619 1.784 -18.666 1.00 43.66 664 ALA A O 1
ATOM 4560 N N . PHE A 1 665 ? 17.368 3.257 -17.531 1.00 47.78 665 PHE A N 1
ATOM 4561 C CA . PHE A 1 665 ? 17.496 2.705 -16.180 1.00 47.78 665 PHE A CA 1
ATOM 4562 C C . PHE A 1 665 ? 16.194 2.081 -15.645 1.00 47.78 665 PHE A C 1
ATOM 4564 O O . PHE A 1 665 ? 16.261 1.260 -14.732 1.00 47.78 665 PHE A O 1
ATOM 4571 N N . TYR A 1 666 ? 15.031 2.453 -16.192 1.00 47.81 666 TYR A N 1
ATOM 4572 C CA . TYR A 1 666 ? 13.712 2.056 -15.698 1.00 47.81 666 TYR A CA 1
ATOM 4573 C C . TYR A 1 666 ? 12.932 1.395 -16.841 1.00 47.81 666 TYR A C 1
ATOM 4575 O O . TYR A 1 666 ? 12.700 2.010 -17.878 1.00 47.81 666 TYR A O 1
ATOM 4583 N N . GLY A 1 667 ? 12.607 0.112 -16.684 1.00 47.59 667 GLY A N 1
ATOM 4584 C CA . GLY A 1 667 ? 11.900 -0.670 -17.702 1.00 47.59 667 GLY A CA 1
ATOM 4585 C C . GLY A 1 667 ? 10.393 -0.407 -17.709 1.00 47.59 667 GLY A C 1
ATOM 4586 O O . GLY A 1 667 ? 9.844 0.124 -16.753 1.00 47.59 667 GLY A O 1
ATOM 4587 N N . THR A 1 668 ? 9.699 -0.843 -18.760 1.00 46.50 668 THR A N 1
ATOM 4588 C CA . THR A 1 668 ? 8.238 -0.689 -18.911 1.00 46.50 668 THR A CA 1
ATOM 4589 C C . THR A 1 668 ? 7.420 -1.714 -18.106 1.00 46.50 668 THR A C 1
ATOM 4591 O O . THR A 1 668 ? 6.380 -2.167 -18.577 1.00 46.50 668 THR A O 1
ATOM 4594 N N . SER A 1 669 ? 7.914 -2.154 -16.948 1.00 50.59 669 SER A N 1
ATOM 4595 C CA . SER A 1 669 ? 7.135 -2.951 -15.991 1.00 50.59 669 SER A CA 1
ATOM 4596 C C . SER A 1 669 ? 6.103 -2.079 -15.274 1.00 50.59 669 SER A C 1
ATOM 4598 O O . SER A 1 669 ? 6.310 -0.875 -15.121 1.00 50.59 669 SER A O 1
ATOM 4600 N N . GLU A 1 670 ? 4.993 -2.677 -14.840 1.00 59.22 670 GLU A N 1
ATOM 4601 C CA . GLU A 1 670 ? 3.982 -1.968 -14.048 1.00 59.22 670 GLU A CA 1
ATOM 4602 C C . GLU A 1 670 ? 4.495 -1.655 -12.617 1.00 59.22 670 GLU A C 1
ATOM 4604 O O . GLU A 1 670 ? 5.463 -2.264 -12.148 1.00 59.22 670 GLU A O 1
ATOM 4609 N N . ASP A 1 671 ? 3.828 -0.740 -11.903 1.00 66.12 671 ASP A N 1
ATOM 4610 C CA . ASP A 1 671 ? 3.969 -0.520 -10.443 1.00 66.12 671 ASP A CA 1
ATOM 4611 C C . ASP A 1 671 ? 5.309 0.057 -9.911 1.00 66.12 671 ASP A C 1
ATOM 4613 O O . ASP A 1 671 ? 5.690 -0.185 -8.755 1.00 66.12 671 ASP A O 1
ATOM 4617 N N . TRP A 1 672 ? 6.038 0.855 -10.703 1.00 74.56 672 TRP A N 1
ATOM 4618 C CA . TRP A 1 672 ? 7.245 1.559 -10.214 1.00 74.56 672 TRP A CA 1
ATOM 4619 C C . TRP A 1 672 ? 6.937 2.627 -9.163 1.00 74.56 672 TRP A C 1
ATOM 4621 O O . TRP A 1 672 ? 7.675 2.765 -8.183 1.00 74.56 672 TRP A O 1
ATOM 4631 N N . HIS A 1 673 ? 5.878 3.411 -9.380 1.00 88.38 673 HIS A N 1
ATOM 4632 C CA . HIS A 1 673 ? 5.484 4.517 -8.510 1.00 88.38 673 HIS A CA 1
ATOM 4633 C C . HIS A 1 673 ? 4.103 4.270 -7.914 1.00 88.38 673 HIS A C 1
ATOM 4635 O O . HIS A 1 673 ? 3.321 3.472 -8.422 1.00 88.38 673 HIS A O 1
ATOM 4641 N N . TRP A 1 674 ? 3.827 4.922 -6.789 1.00 91.19 674 TRP A N 1
ATOM 4642 C CA . TRP A 1 674 ? 2.641 4.664 -5.983 1.00 91.19 674 TRP A CA 1
ATOM 4643 C C . TRP A 1 674 ? 2.102 5.965 -5.401 1.00 91.19 674 TRP A C 1
ATOM 4645 O O . TRP A 1 674 ? 2.864 6.787 -4.882 1.00 91.19 674 TRP A O 1
ATOM 4655 N N . VAL A 1 675 ? 0.785 6.139 -5.496 1.00 93.94 675 VAL A N 1
ATOM 4656 C CA . VAL A 1 675 ? 0.073 7.367 -5.115 1.00 93.94 675 VAL A CA 1
ATOM 4657 C C . VAL A 1 675 ? -1.182 7.041 -4.308 1.00 93.94 675 VAL A C 1
ATOM 4659 O O . VAL A 1 675 ? -1.727 5.939 -4.403 1.00 93.94 675 VAL A O 1
ATOM 4662 N N . LEU A 1 676 ? -1.676 8.012 -3.535 1.00 95.44 676 LEU A N 1
ATOM 4663 C CA . LEU A 1 676 ? -2.966 7.899 -2.850 1.00 95.44 676 LEU A CA 1
ATOM 4664 C C . LEU A 1 676 ? -4.027 8.725 -3.583 1.00 95.44 676 LEU A C 1
ATOM 4666 O O . LEU A 1 676 ? -3.950 9.952 -3.598 1.00 95.44 676 LEU A O 1
ATOM 4670 N N . ILE A 1 677 ? -5.033 8.065 -4.153 1.00 96.25 677 ILE A N 1
ATOM 4671 C CA . ILE A 1 677 ? -6.232 8.704 -4.699 1.00 96.25 677 ILE A CA 1
ATOM 4672 C C . ILE A 1 677 ? -7.134 9.118 -3.531 1.00 96.25 677 ILE A C 1
ATOM 4674 O O . ILE A 1 677 ? -7.579 8.281 -2.742 1.00 96.25 677 ILE A O 1
ATOM 4678 N N . VAL A 1 678 ? -7.414 10.418 -3.437 1.00 95.56 678 VAL A N 1
ATOM 4679 C CA . VAL A 1 678 ? -8.194 11.054 -2.356 1.00 95.56 678 VAL A CA 1
ATOM 4680 C C . VAL A 1 678 ? -9.511 11.665 -2.848 1.00 95.56 678 VAL A C 1
ATOM 4682 O O . VAL A 1 678 ? -10.323 12.129 -2.046 1.00 95.56 678 VAL A O 1
ATOM 4685 N N . GLY A 1 679 ? -9.740 11.659 -4.161 1.00 95.75 679 GLY A N 1
ATOM 4686 C CA . GLY A 1 679 ? -10.952 12.171 -4.787 1.00 95.75 679 GLY A CA 1
ATOM 4687 C C . GLY A 1 679 ? -11.014 11.885 -6.287 1.00 95.75 679 GLY A C 1
ATOM 4688 O O . GLY A 1 679 ? -10.093 11.305 -6.860 1.00 95.75 679 GLY A O 1
ATOM 4689 N N . VAL A 1 680 ? -12.100 12.321 -6.914 1.00 95.62 680 VAL A N 1
ATOM 4690 C CA . VAL A 1 680 ? -12.329 12.355 -8.367 1.00 95.62 680 VAL A CA 1
ATOM 4691 C C . VAL A 1 680 ? -13.113 13.619 -8.707 1.00 95.62 680 VAL A C 1
ATOM 4693 O O . VAL A 1 680 ? -13.983 14.020 -7.935 1.00 95.62 680 VAL A O 1
ATOM 4696 N N . ASP A 1 681 ? -12.842 14.218 -9.860 1.00 94.00 681 ASP A N 1
ATOM 4697 C CA . ASP A 1 681 ? -13.677 15.257 -10.467 1.00 94.00 681 ASP A CA 1
ATOM 4698 C C . ASP A 1 681 ? -13.628 15.173 -12.008 1.00 94.00 681 ASP A C 1
ATOM 4700 O O . ASP A 1 681 ? -13.174 14.173 -12.564 1.00 94.00 681 ASP A O 1
ATOM 4704 N N . GLN A 1 682 ? -14.080 16.218 -12.710 1.00 89.88 682 GLN A N 1
ATOM 4705 C CA . GLN A 1 682 ? -14.086 16.286 -14.180 1.00 89.88 682 GLN A CA 1
ATOM 4706 C C . GLN A 1 682 ? -12.687 16.203 -14.830 1.00 89.88 682 GLN A C 1
ATOM 4708 O O . GLN A 1 682 ? -12.591 15.915 -16.023 1.00 89.88 682 GLN A O 1
ATOM 4713 N N . GLY A 1 683 ? -11.604 16.438 -14.079 1.00 88.88 683 GLY A N 1
ATOM 4714 C CA . GLY A 1 683 ? -10.219 16.202 -14.506 1.00 88.88 683 GLY A CA 1
ATOM 4715 C C . GLY A 1 683 ? -9.716 14.775 -14.234 1.00 88.88 683 GLY A C 1
ATOM 4716 O O . GLY A 1 683 ? -8.577 14.451 -14.570 1.00 88.88 683 GLY A O 1
ATOM 4717 N N . GLY A 1 684 ? -10.544 13.912 -13.638 1.00 93.56 684 GLY A N 1
ATOM 4718 C CA . GLY A 1 684 ? -10.210 12.542 -13.247 1.00 93.56 684 GLY A CA 1
ATOM 4719 C C . GLY A 1 684 ? -9.817 12.413 -11.768 1.00 93.56 684 GLY A C 1
ATOM 4720 O O . GLY A 1 684 ? -10.195 13.252 -10.948 1.00 93.56 684 GLY A O 1
ATOM 4721 N N . PRO A 1 685 ? -9.080 11.352 -11.382 1.00 95.69 685 PRO A N 1
ATOM 4722 C CA . PRO A 1 685 ? -8.691 11.135 -9.992 1.00 95.69 685 PRO A CA 1
ATOM 4723 C C . PRO A 1 685 ? -7.759 12.222 -9.455 1.00 95.69 685 PRO A C 1
ATOM 4725 O O . PRO A 1 685 ? -6.755 12.560 -10.086 1.00 95.69 685 PRO A O 1
ATOM 4728 N N . LEU A 1 686 ? -8.071 12.708 -8.256 1.00 95.12 686 LEU A N 1
ATOM 4729 C CA . LEU A 1 686 ? -7.241 13.605 -7.459 1.00 95.12 686 LEU A CA 1
ATOM 4730 C C . LEU A 1 686 ? -6.310 12.767 -6.580 1.00 95.12 686 LEU A C 1
ATOM 4732 O O . LEU A 1 686 ? -6.774 11.960 -5.769 1.00 95.12 686 LEU A O 1
ATOM 4736 N N . ILE A 1 687 ? -5.004 12.969 -6.731 1.00 95.12 687 ILE A N 1
ATOM 4737 C CA . ILE A 1 687 ? -3.952 12.196 -6.072 1.00 95.12 687 ILE A CA 1
ATOM 4738 C C . ILE A 1 687 ? -3.094 13.044 -5.136 1.00 95.12 687 ILE A C 1
ATOM 4740 O O . ILE A 1 687 ? -2.808 14.214 -5.396 1.00 95.12 687 ILE A O 1
ATOM 4744 N N . ASN A 1 688 ? -2.604 12.399 -4.083 1.00 94.00 688 ASN A N 1
ATOM 4745 C CA . ASN A 1 688 ? -1.410 12.822 -3.369 1.00 94.00 688 ASN A CA 1
ATOM 4746 C C . ASN A 1 688 ? -0.211 12.028 -3.881 1.00 94.00 688 ASN A C 1
ATOM 4748 O O . ASN A 1 688 ? -0.185 10.797 -3.795 1.00 94.00 688 ASN A O 1
ATOM 4752 N N . ASP A 1 689 ? 0.783 12.750 -4.392 1.00 91.75 689 ASP A N 1
ATOM 4753 C CA . ASP A 1 689 ? 2.016 12.179 -4.921 1.00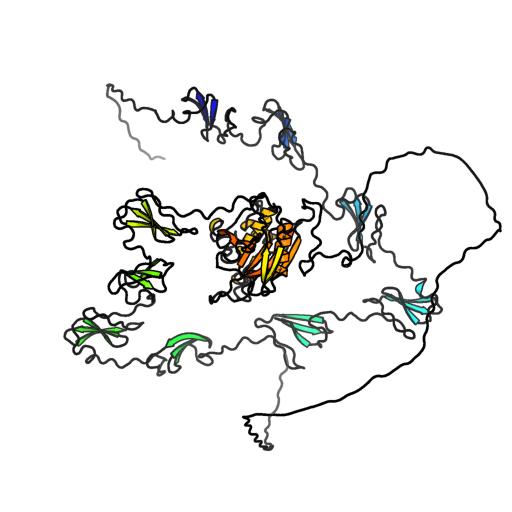 91.75 689 ASP A CA 1
ATOM 4754 C C . ASP A 1 689 ? 3.163 12.331 -3.897 1.00 91.75 689 ASP A C 1
ATOM 4756 O O . ASP A 1 689 ? 3.655 13.454 -3.694 1.00 91.75 689 ASP A O 1
ATOM 4760 N N . PRO A 1 690 ? 3.625 11.229 -3.266 1.00 88.88 690 PRO A N 1
ATOM 4761 C CA . PRO A 1 690 ? 4.679 11.277 -2.252 1.00 88.88 690 PRO A CA 1
ATOM 4762 C C . PRO A 1 690 ? 6.053 11.658 -2.828 1.00 88.88 690 PRO A C 1
ATOM 4764 O O . PRO A 1 690 ? 6.909 12.150 -2.087 1.00 88.88 690 PRO A O 1
ATOM 4767 N N . TRP A 1 691 ? 6.269 11.491 -4.137 1.00 82.25 691 TRP A N 1
ATOM 4768 C CA . TRP A 1 691 ? 7.487 11.936 -4.814 1.00 82.25 691 TRP A CA 1
ATOM 4769 C C . TRP A 1 691 ? 7.467 13.447 -5.024 1.00 82.25 691 TRP A C 1
ATOM 4771 O O . TRP A 1 691 ? 8.381 14.159 -4.611 1.00 82.25 691 TRP A O 1
ATOM 4781 N N . GLY A 1 692 ? 6.411 13.949 -5.671 1.00 74.00 692 GLY A N 1
ATOM 4782 C CA . GLY A 1 692 ? 6.324 15.358 -6.059 1.00 74.00 692 GLY A CA 1
ATOM 4783 C C . GLY A 1 692 ? 6.118 16.324 -4.888 1.00 74.00 692 GLY A C 1
ATOM 4784 O O . GLY A 1 692 ? 6.372 17.523 -5.033 1.00 74.00 692 GLY A O 1
ATOM 4785 N N . GLY A 1 693 ? 5.607 15.837 -3.750 1.00 74.44 693 GLY A N 1
ATOM 4786 C CA . GLY A 1 693 ? 5.017 16.709 -2.730 1.00 74.44 693 GLY A CA 1
ATOM 4787 C C . GLY A 1 693 ? 3.891 17.552 -3.322 1.00 74.44 693 GLY A C 1
ATOM 4788 O O . GLY A 1 693 ? 3.803 18.750 -3.053 1.00 74.44 693 GLY A O 1
ATOM 4789 N N . LYS A 1 694 ? 3.111 16.919 -4.208 1.00 78.88 694 LYS A N 1
ATOM 4790 C CA . LYS A 1 694 ? 1.936 17.472 -4.873 1.00 78.88 694 LYS A CA 1
ATOM 4791 C C . LYS A 1 694 ? 0.707 16.905 -4.174 1.00 78.88 694 LYS A C 1
ATOM 4793 O O . LYS A 1 694 ? 0.466 15.700 -4.227 1.00 78.88 694 LYS A O 1
ATOM 4798 N N . GLU A 1 695 ? -0.035 17.779 -3.513 1.00 87.31 695 GLU A N 1
ATOM 4799 C CA . GLU A 1 695 ? -1.273 17.440 -2.815 1.00 87.31 695 GLU A CA 1
ATOM 4800 C C . GLU A 1 695 ? -2.455 17.687 -3.752 1.00 87.31 695 GLU A C 1
ATOM 4802 O O . GLU A 1 695 ? -2.535 18.751 -4.369 1.00 87.31 695 GLU A O 1
ATOM 4807 N N . ARG A 1 696 ? -3.371 16.718 -3.849 1.00 87.06 696 ARG A N 1
ATOM 4808 C CA . ARG A 1 696 ? -4.610 16.796 -4.639 1.00 87.06 696 ARG A CA 1
ATOM 4809 C C . ARG A 1 696 ? -4.457 17.278 -6.094 1.00 87.06 696 ARG A C 1
ATOM 4811 O O . ARG A 1 696 ? -5.325 17.993 -6.595 1.00 87.06 696 ARG A O 1
ATOM 4818 N N . VAL A 1 697 ? -3.382 16.906 -6.780 1.00 90.81 697 VAL A N 1
ATOM 4819 C CA . VAL A 1 697 ? -3.266 17.159 -8.230 1.00 90.81 697 VAL A CA 1
ATOM 4820 C C . VAL A 1 697 ? -4.024 16.090 -9.007 1.00 90.81 697 VAL A C 1
ATOM 4822 O O . VAL A 1 697 ? -4.231 14.993 -8.491 1.00 90.81 697 VAL A O 1
ATOM 4825 N N . HIS A 1 698 ? -4.428 16.359 -10.246 1.00 92.62 698 HIS A N 1
ATOM 4826 C CA . HIS A 1 698 ? -5.005 15.300 -11.077 1.00 92.62 698 HIS A CA 1
ATOM 4827 C C . HIS A 1 698 ? -3.948 14.223 -11.387 1.00 92.62 698 HIS A C 1
ATOM 4829 O O . HIS A 1 698 ? -2.753 14.514 -11.474 1.00 92.62 698 HIS A O 1
ATOM 4835 N N . LEU A 1 699 ? -4.374 12.982 -11.635 1.00 90.06 699 LEU A N 1
ATOM 4836 C CA . LEU A 1 699 ? -3.506 11.883 -12.093 1.00 90.06 699 LEU A CA 1
ATOM 4837 C C . LEU A 1 699 ? -2.705 12.248 -13.368 1.00 90.06 699 LEU A C 1
ATOM 4839 O O . LEU A 1 699 ? -1.593 11.766 -13.585 1.00 90.06 699 LEU A O 1
ATOM 4843 N N . SER A 1 700 ? -3.246 13.141 -14.202 1.00 86.50 700 SER A N 1
ATOM 4844 C CA . SER A 1 700 ? -2.586 13.720 -15.381 1.00 86.50 700 SER A CA 1
ATOM 4845 C C . SER A 1 700 ? -1.467 14.725 -15.070 1.00 86.50 700 SER A C 1
ATOM 4847 O O . SER A 1 700 ? -0.695 15.069 -15.962 1.00 86.50 700 SER A O 1
ATOM 4849 N N . GLU A 1 701 ? -1.375 15.196 -13.827 1.00 82.69 701 GLU A N 1
ATOM 4850 C CA . GLU A 1 701 ? -0.491 16.269 -13.357 1.00 82.69 701 GLU A CA 1
ATOM 4851 C C . GLU A 1 701 ? 0.496 15.791 -12.276 1.00 82.69 701 GLU A C 1
ATOM 4853 O O . GLU A 1 701 ? 0.996 16.590 -11.476 1.00 82.69 701 GLU A O 1
ATOM 4858 N N . GLY A 1 702 ? 0.801 14.493 -12.251 1.00 73.56 702 GLY A N 1
ATOM 4859 C CA . GLY A 1 702 ? 1.709 13.851 -11.302 1.00 73.56 702 GLY A CA 1
ATOM 4860 C C . GLY A 1 702 ? 3.120 14.450 -11.242 1.00 73.56 702 GLY A C 1
ATOM 4861 O O . GLY A 1 702 ? 3.534 15.272 -12.067 1.00 73.56 702 GLY A O 1
ATOM 4862 N N . GLY A 1 703 ? 3.892 14.065 -10.227 1.00 71.69 703 GLY A N 1
ATOM 4863 C CA . GLY A 1 703 ? 5.277 14.496 -10.015 1.00 71.69 703 GLY A CA 1
ATOM 4864 C C . GLY A 1 703 ? 6.188 14.233 -11.218 1.00 71.69 703 GLY A C 1
ATOM 4865 O O . GLY A 1 703 ? 7.009 15.089 -11.541 1.00 71.69 703 GLY A O 1
ATOM 4866 N N . LEU A 1 704 ? 5.981 13.108 -11.911 1.00 68.62 704 LEU A N 1
ATOM 4867 C CA . LEU A 1 704 ? 6.734 12.696 -13.104 1.00 68.62 704 LEU A CA 1
ATOM 4868 C C . LEU A 1 704 ? 5.968 12.909 -14.432 1.00 68.62 704 LEU A C 1
ATOM 4870 O O . LEU A 1 704 ? 6.492 12.583 -15.494 1.00 68.62 704 LEU A O 1
ATOM 4874 N N . GLY A 1 705 ? 4.754 13.474 -14.397 1.00 80.81 705 GLY A N 1
ATOM 4875 C CA . GLY A 1 705 ? 3.896 13.707 -15.569 1.00 80.81 705 GLY A CA 1
ATOM 4876 C C . GLY A 1 705 ? 2.521 13.040 -15.455 1.00 80.81 705 GLY A C 1
ATOM 4877 O O . GLY A 1 705 ? 2.036 12.803 -14.350 1.00 80.81 705 GLY A O 1
ATOM 4878 N N . LYS A 1 706 ? 1.883 12.741 -16.597 1.00 87.25 706 LYS A N 1
ATOM 4879 C CA . LYS A 1 706 ? 0.634 11.961 -16.632 1.00 87.25 706 LYS A CA 1
ATOM 4880 C C . LYS A 1 706 ? 0.923 10.531 -16.184 1.00 87.25 706 LYS A C 1
ATOM 4882 O O . LYS A 1 706 ? 1.696 9.843 -16.844 1.00 87.25 706 LYS A O 1
ATOM 4887 N N . TYR A 1 707 ? 0.249 10.071 -15.139 1.00 89.88 707 TYR A N 1
ATOM 4888 C CA . TYR A 1 707 ? 0.273 8.667 -14.746 1.00 89.88 707 TYR A CA 1
ATOM 4889 C C . TYR A 1 707 ? -0.805 7.842 -15.463 1.00 89.88 707 TYR A C 1
ATOM 4891 O O . TYR A 1 707 ? -1.834 8.358 -15.913 1.00 89.88 707 TYR A O 1
ATOM 4899 N N . ILE A 1 708 ? -0.549 6.540 -15.546 1.00 90.38 708 ILE A N 1
ATOM 4900 C CA . ILE A 1 708 ? -1.507 5.481 -15.868 1.00 90.38 708 ILE A CA 1
ATOM 4901 C C . ILE A 1 708 ? -1.557 4.571 -14.638 1.00 90.38 708 ILE A C 1
ATOM 4903 O O . ILE A 1 708 ? -0.529 4.339 -14.007 1.00 90.38 708 ILE A O 1
ATOM 4907 N N . ILE A 1 709 ? -2.757 4.128 -14.266 1.00 92.25 709 ILE A N 1
ATOM 4908 C CA . ILE A 1 709 ? -2.972 3.207 -13.144 1.00 92.25 709 ILE A CA 1
ATOM 4909 C C . ILE A 1 709 ? -2.739 1.780 -13.624 1.00 92.25 709 ILE A C 1
ATOM 4911 O O . ILE A 1 709 ? -3.209 1.431 -14.706 1.00 92.25 709 ILE A O 1
ATOM 4915 N N . ASP A 1 710 ? -2.090 0.985 -12.783 1.00 88.56 710 ASP A N 1
ATOM 4916 C CA . ASP A 1 710 ? -1.875 -0.446 -12.960 1.00 88.56 710 ASP A CA 1
ATOM 4917 C C . ASP A 1 710 ? -2.760 -1.208 -11.952 1.00 88.56 710 ASP A C 1
ATOM 4919 O O . ASP A 1 710 ? -3.923 -1.505 -12.252 1.00 88.56 710 ASP A O 1
ATOM 4923 N N . ASP A 1 711 ? -2.271 -1.421 -10.726 1.00 90.31 711 ASP A N 1
ATOM 4924 C CA . ASP A 1 711 ? -3.036 -1.985 -9.606 1.00 90.31 711 ASP A CA 1
ATOM 4925 C C . ASP A 1 711 ? -3.764 -0.922 -8.741 1.00 90.31 711 ASP A C 1
ATOM 4927 O O . ASP A 1 711 ? -3.374 0.249 -8.654 1.00 90.31 711 ASP A O 1
ATOM 4931 N N . LEU A 1 712 ? -4.807 -1.352 -8.019 1.00 92.69 712 LEU A N 1
ATOM 4932 C CA . LEU A 1 712 ? -5.621 -0.555 -7.091 1.00 92.69 712 LEU A CA 1
ATOM 4933 C C . LEU A 1 712 ? -5.897 -1.319 -5.786 1.00 92.69 712 LEU A C 1
ATOM 4935 O O . LEU A 1 712 ? -6.436 -2.423 -5.802 1.00 92.69 712 LEU A O 1
ATOM 4939 N N . TYR A 1 713 ? -5.624 -0.690 -4.641 1.00 92.62 713 TYR A N 1
ATOM 4940 C CA . TYR A 1 713 ? -5.787 -1.281 -3.310 1.00 92.62 713 TYR A CA 1
ATOM 4941 C C . TYR A 1 713 ? -6.622 -0.389 -2.378 1.00 92.62 713 TYR A C 1
ATOM 4943 O O . TYR A 1 713 ? -6.369 0.811 -2.241 1.00 92.62 713 TYR A O 1
ATOM 4951 N N . VAL A 1 714 ? -7.583 -0.992 -1.674 1.00 91.88 714 VAL A N 1
ATOM 4952 C CA . VAL A 1 714 ? -8.428 -0.337 -0.653 1.00 91.88 714 VAL A CA 1
ATOM 4953 C C . VAL A 1 714 ? -8.379 -1.150 0.635 1.00 91.88 714 VAL A C 1
ATOM 4955 O O . VAL A 1 714 ? -8.410 -2.373 0.582 1.00 91.88 714 VAL A O 1
ATOM 4958 N N . PHE A 1 715 ? -8.327 -0.489 1.793 1.00 88.75 715 PHE A N 1
ATOM 4959 C CA . PHE A 1 7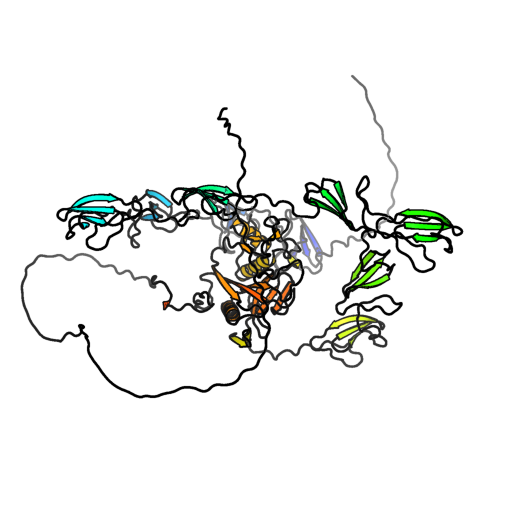15 ? -8.263 -1.148 3.103 1.00 88.75 715 PHE A CA 1
ATOM 4960 C C . PHE A 1 715 ? -9.423 -0.683 3.977 1.00 88.75 715 PHE A C 1
ATOM 4962 O O . PHE A 1 715 ? -9.451 0.486 4.354 1.00 88.75 715 PHE A O 1
ATOM 4969 N N . TRP A 1 716 ? -10.368 -1.567 4.312 1.00 86.62 716 TRP A N 1
ATOM 4970 C CA . TRP A 1 716 ? -11.531 -1.215 5.138 1.00 86.62 716 TRP A CA 1
ATOM 4971 C C . TRP A 1 716 ? -11.515 -1.892 6.508 1.00 86.62 716 TRP A C 1
ATOM 4973 O O . TRP A 1 716 ? -10.945 -2.970 6.680 1.00 86.62 716 TRP A O 1
ATOM 4983 N N . GLN A 1 717 ? -12.168 -1.249 7.480 1.00 81.94 717 GLN A N 1
ATOM 4984 C CA . GLN A 1 717 ? -12.378 -1.785 8.824 1.00 81.94 717 GLN A CA 1
ATOM 4985 C C . GLN A 1 717 ? -13.791 -2.378 8.953 1.00 81.94 717 GLN A C 1
ATOM 4987 O O . GLN A 1 717 ? -14.769 -1.642 8.778 1.00 81.94 717 GLN A O 1
ATOM 4992 N N . PRO A 1 718 ? -13.947 -3.674 9.285 1.00 75.00 718 PRO A N 1
ATOM 4993 C CA . PRO A 1 718 ? -15.243 -4.239 9.647 1.00 75.00 718 PRO A CA 1
ATOM 4994 C C . PRO A 1 718 ? -15.864 -3.474 10.830 1.00 75.00 718 PRO A C 1
ATOM 4996 O O . PRO A 1 718 ? -15.247 -3.344 11.884 1.00 75.00 718 PRO A O 1
ATOM 4999 N N . GLY A 1 719 ? -17.080 -2.950 10.646 1.00 70.50 719 GLY A N 1
ATOM 5000 C CA . GLY A 1 719 ? -17.842 -2.220 11.672 1.00 70.50 719 GLY A CA 1
ATOM 5001 C C . GLY A 1 719 ? -17.715 -0.687 11.668 1.00 70.50 719 GLY A C 1
ATOM 5002 O O . GLY A 1 719 ? -18.558 -0.018 12.258 1.00 70.50 719 GLY A O 1
ATOM 5003 N N . GLN A 1 720 ? -16.742 -0.091 10.969 1.00 57.16 720 GLN A N 1
ATOM 5004 C CA . GLN A 1 720 ? -16.567 1.375 10.896 1.00 57.16 720 GLN A CA 1
ATOM 5005 C C . GLN A 1 720 ? -17.386 2.009 9.757 1.00 57.16 720 GLN A C 1
ATOM 5007 O O . GLN A 1 720 ? -16.856 2.627 8.836 1.00 57.16 720 GLN A O 1
ATOM 5012 N N . GLN A 1 721 ? -18.711 1.840 9.812 1.00 54.41 721 GLN A N 1
ATOM 5013 C CA . GLN A 1 721 ? -19.640 2.335 8.789 1.00 54.41 721 GLN A CA 1
ATOM 5014 C C . GLN A 1 721 ? -20.649 3.337 9.361 1.00 54.41 721 GLN A C 1
ATOM 5016 O O . GLN A 1 721 ? -21.652 2.973 9.974 1.00 54.41 721 GLN A O 1
ATOM 5021 N N . GLN A 1 722 ? -20.418 4.623 9.093 1.00 38.31 722 GLN A N 1
ATOM 5022 C CA . GLN A 1 722 ? -21.422 5.668 9.292 1.00 38.31 722 GLN A CA 1
ATOM 5023 C C . GLN A 1 722 ? -22.432 5.637 8.133 1.00 38.31 722 GLN A C 1
ATOM 5025 O O . GLN A 1 722 ? -22.220 6.294 7.118 1.00 38.31 722 GLN A O 1
ATOM 5030 N N . GLY A 1 723 ? -23.527 4.878 8.264 1.00 41.69 723 GLY A N 1
ATOM 5031 C CA . GLY A 1 723 ? -24.617 4.930 7.274 1.00 41.69 723 GLY A CA 1
ATOM 5032 C C . GLY A 1 723 ? -25.606 3.763 7.242 1.00 41.69 723 GLY A C 1
ATOM 5033 O O . GLY A 1 723 ? -26.686 3.925 6.686 1.00 41.69 723 GLY A O 1
ATOM 5034 N N . GLY A 1 724 ? -25.287 2.607 7.832 1.00 29.97 724 GLY A N 1
ATOM 5035 C CA . GLY A 1 724 ? -26.232 1.480 7.921 1.00 29.97 724 GLY A CA 1
ATOM 5036 C C . GLY A 1 724 ? -26.496 0.718 6.612 1.00 29.97 724 GLY A C 1
ATOM 5037 O O . GLY A 1 724 ? -27.391 -0.119 6.576 1.00 29.97 724 GLY A O 1
ATOM 5038 N N . MET A 1 725 ? -25.715 0.966 5.558 1.00 30.53 725 MET A N 1
ATOM 5039 C CA . MET A 1 725 ? -25.627 0.095 4.385 1.00 30.53 725 MET A CA 1
ATOM 5040 C C . MET A 1 725 ? -24.188 -0.392 4.259 1.00 30.53 725 MET A C 1
ATOM 5042 O O . MET A 1 725 ? -23.275 0.420 4.103 1.00 30.53 725 MET A O 1
ATOM 5046 N N . ALA A 1 726 ? -23.990 -1.708 4.309 1.00 37.62 726 ALA A N 1
ATOM 5047 C CA . ALA A 1 726 ? -22.718 -2.281 3.903 1.00 37.62 726 ALA A CA 1
ATOM 5048 C C . ALA A 1 726 ? -22.525 -2.037 2.397 1.00 37.62 726 ALA A C 1
ATOM 5050 O O . ALA A 1 726 ? -23.474 -2.257 1.637 1.00 37.62 726 ALA A O 1
ATOM 5051 N N . PRO A 1 727 ? -21.326 -1.643 1.928 1.00 40.91 727 PRO A N 1
ATOM 5052 C CA . PRO A 1 727 ? -20.975 -1.925 0.551 1.00 40.91 727 PRO A CA 1
ATOM 5053 C C . PRO A 1 727 ? -20.993 -3.459 0.422 1.00 40.91 727 PRO A C 1
ATOM 5055 O O . PRO A 1 727 ? -20.282 -4.127 1.183 1.00 40.91 727 PRO A O 1
ATOM 5058 N N . PRO A 1 728 ? -21.829 -4.041 -0.456 1.00 43.69 728 PRO A N 1
ATOM 5059 C CA . PRO A 1 728 ? -21.806 -5.480 -0.692 1.00 43.69 728 PRO A CA 1
ATOM 5060 C C . PRO A 1 728 ? -20.381 -5.892 -1.089 1.00 43.69 728 PRO A C 1
ATOM 5062 O O . PRO A 1 728 ? -19.715 -5.106 -1.773 1.00 43.69 728 PRO A O 1
ATOM 5065 N N . PRO A 1 729 ? -19.886 -7.070 -0.654 1.00 49.31 729 PRO A N 1
ATOM 5066 C CA . PRO A 1 729 ? -18.532 -7.509 -0.965 1.00 49.31 729 PRO A CA 1
ATOM 5067 C C . PRO A 1 729 ? -18.265 -7.356 -2.459 1.00 49.31 729 PRO A C 1
ATOM 5069 O O . PRO A 1 729 ? -19.019 -7.892 -3.274 1.00 49.31 729 PRO A O 1
ATOM 5072 N N . LEU A 1 730 ? -17.240 -6.583 -2.818 1.00 47.91 730 LEU A N 1
ATOM 5073 C CA . LEU A 1 730 ? -16.910 -6.397 -4.222 1.00 47.91 730 LEU A CA 1
ATOM 5074 C C . LEU A 1 730 ? -16.283 -7.689 -4.737 1.00 47.91 730 LEU A C 1
ATOM 5076 O O . LEU A 1 730 ? -15.277 -8.153 -4.195 1.00 47.91 730 LEU A O 1
ATOM 5080 N N . ASN A 1 731 ? -16.893 -8.271 -5.767 1.00 60.12 731 ASN A N 1
ATOM 5081 C CA . ASN A 1 731 ? -16.303 -9.390 -6.493 1.00 60.12 731 ASN A CA 1
ATOM 5082 C C . ASN A 1 731 ? -15.020 -8.931 -7.225 1.00 60.12 731 ASN A C 1
ATOM 5084 O O . ASN A 1 731 ? -14.689 -7.743 -7.277 1.00 60.12 731 ASN A O 1
ATOM 5088 N N . GLU A 1 732 ? -14.314 -9.858 -7.875 1.00 46.38 732 GLU A N 1
ATOM 5089 C CA . GLU A 1 732 ? -13.157 -9.536 -8.732 1.00 46.38 732 GLU A CA 1
ATOM 5090 C C . GLU A 1 732 ? -13.499 -8.630 -9.940 1.00 46.38 732 GLU A C 1
ATOM 5092 O O . GLU A 1 732 ? -12.609 -8.184 -10.671 1.00 46.38 732 GLU A O 1
ATOM 5097 N N . ASN A 1 733 ? -14.783 -8.312 -10.146 1.00 45.53 733 ASN A N 1
ATOM 5098 C CA . ASN A 1 733 ? -15.274 -7.348 -11.126 1.00 45.53 733 ASN A CA 1
ATOM 5099 C C . ASN A 1 733 ? -15.496 -5.932 -10.579 1.00 45.53 733 ASN A C 1
ATOM 5101 O O . ASN A 1 733 ? -15.678 -5.014 -11.377 1.00 45.53 733 ASN A O 1
ATOM 5105 N N . GLY A 1 734 ? -15.359 -5.712 -9.268 1.00 45.03 734 GLY A N 1
ATOM 5106 C CA . GLY A 1 734 ? -15.640 -4.420 -8.633 1.00 45.03 734 GLY A CA 1
ATOM 5107 C C . GLY A 1 734 ? -17.140 -4.142 -8.480 1.00 45.03 734 GLY A C 1
ATOM 5108 O O . GLY A 1 734 ? -17.534 -2.998 -8.241 1.00 45.03 734 GLY A O 1
ATOM 5109 N N . GLU A 1 735 ? -17.966 -5.177 -8.630 1.00 51.06 735 GLU A N 1
ATOM 5110 C CA . GLU A 1 735 ? -19.422 -5.130 -8.559 1.00 51.06 735 GLU A CA 1
ATOM 5111 C C . GLU A 1 735 ? -19.922 -5.640 -7.199 1.00 51.06 735 GLU A C 1
ATOM 5113 O O . GLU A 1 735 ? -19.281 -6.502 -6.590 1.00 51.06 735 GLU A O 1
ATOM 5118 N N . PRO A 1 736 ? -21.097 -5.174 -6.744 1.00 46.12 736 PRO A N 1
ATOM 5119 C CA . PRO A 1 736 ? -21.881 -5.845 -5.715 1.00 46.12 736 PRO A CA 1
ATOM 5120 C C . PRO A 1 736 ? -22.018 -7.358 -5.937 1.00 46.12 736 PRO A C 1
ATOM 5122 O O . PRO A 1 736 ? -22.674 -7.784 -6.887 1.00 46.12 736 PRO A O 1
ATOM 5125 N N . THR A 1 737 ? -21.493 -8.173 -5.018 1.00 44.50 737 THR A N 1
ATOM 5126 C CA . THR A 1 737 ? -21.989 -9.552 -4.876 1.00 44.50 737 THR A CA 1
ATOM 5127 C C . THR A 1 737 ? -23.477 -9.529 -4.528 1.00 44.50 737 THR A C 1
ATOM 5129 O O . THR A 1 737 ? -23.934 -8.721 -3.715 1.00 44.50 737 THR A O 1
ATOM 5132 N N . THR A 1 738 ? -24.241 -10.412 -5.169 1.00 41.88 738 THR A N 1
ATOM 5133 C CA . THR A 1 738 ? -25.671 -10.608 -4.887 1.00 41.88 738 THR A CA 1
ATOM 5134 C C . THR A 1 738 ? -25.859 -11.794 -3.939 1.00 41.88 738 THR A C 1
ATOM 5136 O O . THR A 1 738 ? -24.986 -12.655 -3.834 1.00 41.88 738 THR A O 1
ATOM 5139 N N . GLU A 1 739 ? -26.984 -11.845 -3.219 1.00 38.28 739 GLU A N 1
ATOM 5140 C CA . GLU A 1 739 ? -27.200 -12.836 -2.147 1.00 38.28 739 GLU A CA 1
ATOM 5141 C C . GLU A 1 739 ? -27.162 -14.300 -2.631 1.00 38.28 739 GLU A C 1
ATOM 5143 O O . GLU A 1 739 ? -26.839 -15.193 -1.847 1.00 38.28 739 GLU A O 1
ATOM 5148 N N . ASP A 1 740 ? -27.426 -14.554 -3.918 1.00 35.88 740 ASP A N 1
ATOM 5149 C CA . ASP A 1 740 ? -27.419 -15.897 -4.517 1.00 35.88 740 ASP A CA 1
ATOM 5150 C C . ASP A 1 740 ? -26.013 -16.516 -4.686 1.00 35.88 740 ASP A C 1
ATOM 5152 O O . ASP A 1 740 ? -25.908 -17.732 -4.859 1.00 35.88 740 ASP A O 1
ATOM 5156 N N . GLU A 1 741 ? -24.927 -15.733 -4.604 1.00 36.69 741 GLU A N 1
ATOM 5157 C CA . GLU A 1 741 ? -23.545 -16.245 -4.724 1.00 36.69 741 GLU A CA 1
ATOM 5158 C C . GLU A 1 741 ? -22.895 -16.617 -3.374 1.00 36.69 741 GLU A C 1
ATOM 5160 O O . GLU A 1 741 ? -21.775 -17.134 -3.338 1.00 36.69 741 GLU A O 1
ATOM 5165 N N . LEU A 1 742 ? -23.584 -16.401 -2.247 1.00 32.91 742 LEU A N 1
ATOM 5166 C CA . LEU A 1 742 ? -23.061 -16.738 -0.919 1.00 32.91 742 LEU A CA 1
ATOM 5167 C C . LEU A 1 742 ? -23.219 -18.239 -0.587 1.00 32.91 742 LEU A C 1
ATOM 5169 O O . LEU A 1 742 ? -24.301 -18.811 -0.758 1.00 32.91 742 LEU A O 1
ATOM 5173 N N . PRO A 1 743 ? -22.190 -18.900 -0.014 1.00 27.77 743 PRO A N 1
ATOM 5174 C CA . PRO A 1 743 ? -22.338 -20.250 0.519 1.00 27.77 743 PRO A CA 1
ATOM 5175 C C . PRO A 1 743 ? -23.289 -20.237 1.727 1.00 27.77 743 PRO A C 1
ATOM 5177 O O . PRO A 1 743 ? -22.999 -19.648 2.769 1.00 27.77 743 PRO A O 1
ATOM 5180 N N . LYS A 1 744 ? -24.440 -20.903 1.589 1.00 33.84 744 LYS A N 1
ATOM 5181 C CA . LYS A 1 744 ? -25.520 -20.908 2.588 1.00 33.84 744 LYS A CA 1
ATOM 5182 C C . LYS A 1 744 ? -25.113 -21.560 3.916 1.00 33.84 744 LYS A C 1
ATOM 5184 O O . LYS A 1 744 ? -25.268 -22.767 4.053 1.00 33.84 744 LYS A O 1
ATOM 5189 N N . THR A 1 745 ? -24.689 -20.745 4.886 1.00 29.23 745 THR A N 1
ATOM 5190 C CA . THR A 1 745 ? -25.254 -20.672 6.257 1.00 29.23 745 THR A CA 1
ATOM 5191 C C . THR A 1 745 ? -24.530 -19.620 7.099 1.00 29.23 745 THR A C 1
ATOM 5193 O O . THR A 1 745 ? -23.325 -19.736 7.294 1.00 29.23 745 THR A O 1
ATOM 5196 N N . ILE A 1 746 ? -25.291 -18.688 7.680 1.00 26.02 746 ILE A N 1
ATOM 5197 C CA . ILE A 1 746 ? -25.295 -18.294 9.104 1.00 26.02 746 ILE A CA 1
ATOM 5198 C C . ILE A 1 746 ? -26.518 -17.381 9.272 1.00 26.02 746 ILE A C 1
ATOM 5200 O O . ILE A 1 746 ? -26.610 -16.344 8.621 1.00 26.02 746 ILE A O 1
ATOM 5204 N N . GLU A 1 747 ? -27.473 -17.781 10.109 1.00 29.34 747 GLU A N 1
ATOM 5205 C CA . GLU A 1 747 ? -28.593 -16.923 10.507 1.00 29.34 747 GLU A CA 1
ATOM 5206 C C . GLU A 1 747 ? -28.207 -16.163 11.781 1.00 29.34 747 GLU A C 1
ATOM 5208 O O . GLU A 1 747 ? -27.670 -16.753 12.719 1.00 29.34 747 GLU A O 1
ATOM 5213 N N . TYR A 1 748 ? -28.501 -14.863 11.824 1.00 24.77 748 TYR A N 1
ATOM 5214 C CA . TYR A 1 748 ? -28.515 -14.079 13.059 1.00 24.77 748 TYR A CA 1
ATOM 5215 C C . TYR A 1 748 ? -29.971 -13.849 13.467 1.00 24.77 748 TYR A C 1
ATOM 5217 O O . TYR A 1 748 ? -30.765 -13.358 12.666 1.00 24.77 748 TYR A O 1
ATOM 5225 N N . ILE A 1 749 ? -30.307 -14.185 14.712 1.00 28.64 749 ILE A N 1
ATOM 5226 C CA . ILE A 1 749 ? -31.601 -13.875 15.332 1.00 28.64 749 ILE A CA 1
ATOM 5227 C C . ILE A 1 749 ? -31.369 -12.814 16.412 1.00 28.64 749 ILE A C 1
ATOM 5229 O O . ILE A 1 749 ? -30.358 -12.839 17.111 1.00 28.64 749 ILE A O 1
ATOM 5233 N N . ASP A 1 750 ? -32.297 -11.865 16.498 1.00 31.06 750 ASP A N 1
ATOM 5234 C CA . ASP A 1 750 ? -32.269 -10.722 17.412 1.00 31.06 750 ASP A CA 1
ATOM 5235 C C . ASP A 1 750 ? -32.747 -11.127 18.823 1.00 31.06 750 ASP A C 1
ATOM 5237 O O . ASP A 1 750 ? -33.797 -11.760 18.966 1.00 31.06 750 ASP A O 1
ATOM 5241 N N . GLU A 1 751 ? -31.994 -10.782 19.874 1.00 29.72 751 GLU A N 1
ATOM 5242 C CA . GLU A 1 751 ? -32.307 -11.159 21.263 1.00 29.72 751 GLU A CA 1
ATOM 5243 C C . GLU A 1 751 ? -32.897 -9.993 22.073 1.00 29.72 751 GLU A C 1
ATOM 5245 O O . GLU A 1 751 ? -32.201 -9.257 22.777 1.00 29.72 751 GLU A O 1
ATOM 5250 N N . THR A 1 752 ? -34.227 -9.881 22.073 1.00 34.78 752 THR A N 1
ATOM 5251 C CA . THR A 1 752 ? -34.944 -9.151 23.132 1.00 34.78 752 THR A CA 1
ATOM 5252 C C . THR A 1 752 ? -35.039 -10.009 24.405 1.00 34.78 752 THR A C 1
ATOM 5254 O O . THR A 1 752 ? -35.481 -11.157 24.313 1.00 34.78 752 THR A O 1
ATOM 5257 N N . PRO A 1 753 ? -34.703 -9.490 25.603 1.00 33.22 753 PRO A N 1
ATOM 5258 C CA . PRO A 1 753 ? -34.630 -10.301 26.819 1.00 33.22 753 PRO A CA 1
ATOM 5259 C C . PRO A 1 753 ? -36.019 -10.743 27.331 1.00 33.22 753 PRO A C 1
ATOM 5261 O O . PRO A 1 753 ? -36.917 -9.906 27.469 1.00 33.22 753 PRO A O 1
ATOM 5264 N N . PRO A 1 754 ? -36.219 -12.032 27.676 1.00 33.44 754 PRO A N 1
ATOM 5265 C CA . PRO A 1 754 ? -37.503 -12.534 28.162 1.00 33.44 754 PRO A CA 1
ATOM 5266 C C . PRO A 1 754 ? -37.795 -12.099 29.606 1.00 33.44 754 PRO A C 1
ATOM 5268 O O . PRO A 1 754 ? -36.921 -12.074 30.472 1.00 33.44 754 PRO A O 1
ATOM 5271 N N . THR A 1 755 ? -39.065 -11.801 29.891 1.00 32.19 755 THR A N 1
ATOM 5272 C CA . THR A 1 755 ? -39.525 -11.456 31.247 1.00 32.19 755 THR A CA 1
ATOM 5273 C C . THR A 1 755 ? -39.704 -12.717 32.094 1.00 32.19 755 THR A C 1
ATOM 5275 O O . THR A 1 755 ? -40.376 -13.657 31.675 1.00 32.19 755 THR A O 1
ATOM 5278 N N . VAL A 1 756 ? -39.141 -12.739 33.306 1.00 29.28 756 VAL A N 1
ATOM 5279 C CA . VAL A 1 756 ? -39.267 -13.880 34.228 1.00 29.28 756 VAL A CA 1
ATOM 5280 C C . VAL A 1 756 ? -40.682 -13.954 34.808 1.00 29.28 756 VAL A C 1
ATOM 5282 O O . VAL A 1 756 ? -41.123 -13.038 35.500 1.00 29.28 756 VAL A O 1
ATOM 5285 N N . VAL A 1 757 ? -41.365 -15.081 34.589 1.00 34.25 757 VAL A N 1
ATOM 5286 C CA . VAL A 1 757 ? -42.626 -15.441 35.257 1.00 34.25 757 VAL A CA 1
ATOM 5287 C C . VAL A 1 757 ? -42.409 -16.735 36.040 1.00 34.25 757 VAL A C 1
ATOM 5289 O O . VAL A 1 757 ? -41.919 -17.720 35.494 1.00 34.25 757 VAL A O 1
ATOM 5292 N N . VAL A 1 758 ? -42.760 -16.727 37.327 1.00 35.72 758 VAL A N 1
ATOM 5293 C CA . VAL A 1 758 ? -42.554 -17.854 38.249 1.00 35.72 758 VAL A CA 1
ATOM 5294 C C . VAL A 1 758 ? -43.863 -18.633 38.435 1.00 35.72 758 VAL A C 1
ATOM 5296 O O . VAL A 1 758 ? -44.847 -18.029 38.866 1.00 35.72 758 VAL A O 1
ATOM 5299 N N . PRO A 1 759 ? -43.902 -19.953 38.177 1.00 38.25 759 PRO A N 1
ATOM 5300 C CA . PRO A 1 759 ? -45.006 -20.812 38.591 1.00 38.25 759 PRO A CA 1
ATOM 5301 C C . PRO A 1 759 ? -44.807 -21.339 40.025 1.00 38.25 759 PRO A C 1
ATOM 5303 O O . PRO A 1 759 ? -43.698 -21.686 40.430 1.00 38.25 759 PRO A O 1
ATOM 5306 N N . ALA A 1 760 ? -45.901 -21.420 40.786 1.00 31.19 760 ALA A N 1
ATOM 5307 C CA . ALA A 1 760 ? -45.965 -22.084 42.092 1.00 31.19 760 ALA A CA 1
ATOM 5308 C C . ALA A 1 760 ? -46.284 -23.598 41.935 1.00 31.19 760 ALA A C 1
ATOM 5310 O O . ALA A 1 760 ? -46.718 -24.000 40.853 1.00 31.19 760 ALA A O 1
ATOM 5311 N N . PRO A 1 761 ? -46.051 -24.445 42.960 1.00 49.06 761 PRO A N 1
ATOM 5312 C CA . PRO A 1 761 ? -46.027 -25.902 42.796 1.00 49.06 761 PRO A CA 1
ATOM 5313 C C . PRO A 1 761 ? -47.361 -26.628 43.083 1.00 49.06 761 PRO A C 1
ATOM 5315 O O . PRO A 1 761 ? -48.309 -26.047 43.603 1.00 49.06 761 PRO A O 1
ATOM 5318 N N . ASP A 1 762 ? -47.333 -27.936 42.800 1.00 34.66 762 ASP A N 1
ATOM 5319 C CA . ASP A 1 762 ? -48.167 -29.034 43.321 1.00 34.66 762 ASP A CA 1
ATOM 5320 C C . ASP A 1 762 ? -49.678 -29.104 42.999 1.00 34.66 762 ASP A C 1
ATOM 5322 O O . ASP A 1 762 ? -50.512 -28.419 43.588 1.00 34.66 762 ASP A O 1
ATOM 5326 N N . ALA A 1 763 ? -50.047 -30.118 42.201 1.00 31.80 763 ALA A N 1
ATOM 5327 C CA . ALA A 1 763 ? -51.313 -30.852 42.332 1.00 31.80 763 ALA A CA 1
ATOM 5328 C C . ALA A 1 763 ? -51.161 -32.321 41.867 1.00 31.80 763 ALA A C 1
ATOM 5330 O O . ALA A 1 763 ? -50.386 -32.627 40.965 1.00 31.80 763 ALA A O 1
ATOM 5331 N N . GLN A 1 764 ? -51.878 -33.231 42.530 1.00 31.94 764 GLN A N 1
ATOM 5332 C CA . GLN A 1 764 ? -51.696 -34.692 42.502 1.00 31.94 764 GLN A CA 1
ATOM 5333 C C . GLN A 1 764 ? -52.469 -35.430 41.384 1.00 31.94 764 GLN A C 1
ATOM 5335 O O . GLN A 1 764 ? -53.537 -34.987 40.976 1.00 31.94 764 GLN A O 1
ATOM 5340 N N . GLY A 1 765 ? -52.006 -36.650 41.063 1.00 30.81 765 GLY A N 1
ATOM 5341 C CA . GLY A 1 765 ? -52.812 -37.770 40.531 1.00 30.81 765 GLY A CA 1
ATOM 5342 C C . GLY A 1 765 ? -52.916 -37.906 39.000 1.00 30.81 765 GLY A C 1
ATOM 5343 O O . GLY A 1 765 ? -52.609 -36.973 38.270 1.00 30.81 765 GLY A O 1
ATOM 5344 N N . SER A 1 766 ? -53.358 -39.041 38.437 1.00 33.34 766 SER A N 1
ATOM 5345 C CA . SER A 1 766 ? -53.424 -40.435 38.943 1.00 33.34 766 SER A CA 1
ATOM 5346 C C . SER A 1 766 ? -54.002 -41.364 37.853 1.00 33.34 766 SER A C 1
ATOM 5348 O O . SER A 1 766 ? -55.076 -41.060 37.349 1.00 33.34 766 SER A O 1
ATOM 5350 N N . ASP A 1 767 ? -53.343 -42.501 37.596 1.00 33.34 767 ASP A N 1
ATOM 5351 C CA . ASP A 1 767 ? -53.841 -43.746 36.962 1.00 33.34 767 ASP A CA 1
ATOM 5352 C C . ASP A 1 767 ? -54.496 -43.779 35.556 1.00 33.34 767 ASP A C 1
ATOM 5354 O O . ASP A 1 767 ? -55.316 -42.955 35.170 1.00 33.34 767 ASP A O 1
ATOM 5358 N N . SER A 1 768 ? -54.244 -44.912 34.874 1.00 34.12 768 SER A N 1
ATOM 5359 C CA . SER A 1 768 ? -54.942 -45.484 33.693 1.00 34.12 768 SER A CA 1
ATOM 5360 C C . SER A 1 768 ? -54.901 -44.710 32.352 1.00 34.12 768 SER A C 1
ATOM 5362 O O . SER A 1 768 ? -54.821 -43.491 32.318 1.00 34.12 768 SER A O 1
ATOM 5364 N N . GLY A 1 769 ? -54.937 -45.343 31.168 1.00 32.72 769 GLY A N 1
ATOM 5365 C CA . GLY A 1 769 ? -54.794 -46.768 30.821 1.00 32.72 769 GLY A CA 1
ATOM 5366 C C . GLY A 1 769 ? -56.010 -47.384 30.110 1.00 32.72 769 GLY A C 1
ATOM 5367 O O . GLY A 1 769 ? -57.053 -47.538 30.734 1.00 32.72 769 GLY A O 1
ATOM 5368 N N . GLY A 1 770 ? -55.843 -47.828 28.855 1.00 33.03 770 GLY A N 1
ATOM 5369 C CA . GLY A 1 770 ? -56.804 -48.700 28.153 1.00 33.03 770 GLY A CA 1
ATOM 5370 C C . GLY A 1 770 ? -57.299 -48.194 26.790 1.00 33.03 770 GLY A C 1
ATOM 5371 O O . GLY A 1 770 ? -57.781 -47.075 26.658 1.00 33.03 770 GLY A O 1
ATOM 5372 N N . ASP A 1 771 ? -57.188 -49.062 25.786 1.00 36.81 771 ASP A N 1
ATOM 5373 C CA . ASP A 1 771 ? -57.584 -48.896 24.380 1.00 36.81 771 ASP A CA 1
ATOM 5374 C C . ASP A 1 771 ? -59.107 -48.717 24.147 1.00 36.81 771 ASP A C 1
ATOM 5376 O O . ASP A 1 771 ? -59.910 -49.255 24.907 1.00 36.81 771 ASP A O 1
ATOM 5380 N N . THR A 1 772 ? -59.535 -48.104 23.024 1.00 35.47 772 THR A N 1
ATOM 5381 C CA . THR A 1 772 ? -60.156 -48.827 21.868 1.00 35.47 772 THR A CA 1
ATOM 5382 C C . THR A 1 772 ? -60.782 -47.943 20.753 1.00 35.47 772 THR A C 1
ATOM 5384 O O . THR A 1 772 ? -61.345 -46.885 20.990 1.00 35.47 772 THR A O 1
ATOM 5387 N N . HIS A 1 773 ? -60.659 -48.453 19.516 1.00 33.03 773 HIS A N 1
ATOM 5388 C CA . HIS A 1 773 ? -61.417 -48.283 18.251 1.00 33.03 773 HIS A CA 1
ATOM 5389 C C . HIS A 1 773 ? -62.570 -47.260 18.023 1.00 33.03 773 HIS A C 1
ATOM 5391 O O . HIS A 1 773 ? -63.569 -47.285 18.728 1.00 33.03 773 HIS A O 1
ATOM 5397 N N . ALA A 1 774 ? -62.515 -46.651 16.814 1.00 33.53 774 ALA A N 1
ATOM 5398 C CA . ALA A 1 774 ? -63.615 -46.278 15.878 1.00 33.53 774 ALA A CA 1
ATOM 5399 C C . ALA A 1 774 ? -64.648 -45.199 16.317 1.00 33.53 774 ALA A C 1
ATOM 5401 O O . ALA A 1 774 ? -65.061 -45.159 17.464 1.00 33.53 774 ALA A O 1
ATOM 5402 N N . GLU A 1 775 ? -65.166 -44.292 15.470 1.00 31.20 775 GLU A N 1
ATOM 5403 C CA . GLU A 1 775 ? -64.972 -43.959 14.031 1.00 31.20 775 GLU A CA 1
ATOM 5404 C C . GLU A 1 775 ? -65.278 -42.428 13.823 1.00 31.20 775 GLU A C 1
ATOM 5406 O O . GLU A 1 775 ? -65.303 -41.714 14.822 1.00 31.20 775 GLU A O 1
ATOM 5411 N N . ALA A 1 776 ? -65.482 -41.760 12.667 1.00 31.73 776 ALA A N 1
ATOM 5412 C CA . ALA A 1 776 ? -65.838 -42.131 11.284 1.00 31.73 776 ALA A CA 1
ATOM 5413 C C . ALA A 1 776 ? -65.351 -41.088 10.221 1.00 31.73 776 ALA A C 1
ATOM 5415 O O . ALA A 1 776 ? -64.581 -40.175 10.510 1.00 31.73 776 ALA A O 1
ATOM 5416 N N . THR A 1 777 ? -65.839 -41.220 8.980 1.00 41.19 777 THR A N 1
ATOM 5417 C CA . THR A 1 777 ? -65.686 -40.341 7.781 1.00 41.19 777 THR A CA 1
ATOM 5418 C C . THR A 1 777 ? -66.474 -38.995 7.852 1.00 41.19 777 THR A C 1
ATOM 5420 O O . THR A 1 777 ? -67.369 -38.940 8.696 1.00 41.19 777 THR A O 1
ATOM 5423 N N . PRO A 1 778 ? -66.283 -37.957 6.970 1.00 50.09 778 PRO A N 1
ATOM 5424 C CA . PRO A 1 778 ? -65.824 -38.075 5.567 1.00 50.09 778 PRO A CA 1
ATOM 5425 C C . PRO A 1 778 ? -64.984 -36.955 4.873 1.00 50.09 778 PRO A C 1
ATOM 5427 O O . PRO A 1 778 ? -65.118 -35.764 5.118 1.00 50.09 778 PRO A O 1
ATOM 5430 N N . SER A 1 779 ? -64.269 -37.395 3.824 1.00 31.03 779 SER A N 1
ATOM 5431 C CA . SER A 1 779 ? -64.125 -36.772 2.484 1.00 31.03 779 SER A CA 1
ATOM 5432 C C . SER A 1 779 ? -63.592 -35.333 2.296 1.00 31.03 779 SER A C 1
ATOM 5434 O O . SER A 1 779 ? -64.359 -34.372 2.271 1.00 31.03 779 SER A O 1
ATOM 5436 N N . ALA A 1 780 ? -62.341 -35.236 1.821 1.00 35.25 780 ALA 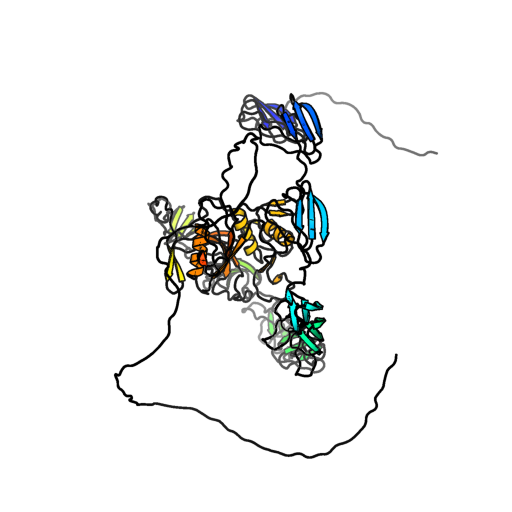A N 1
ATOM 5437 C CA . ALA A 1 780 ? -61.932 -34.308 0.752 1.00 35.25 780 ALA A CA 1
ATOM 5438 C C . ALA A 1 780 ? -60.781 -34.924 -0.082 1.00 35.25 780 ALA A C 1
ATOM 5440 O O . ALA A 1 780 ? -60.064 -35.794 0.410 1.00 35.25 780 ALA A O 1
ATOM 5441 N N . ASN A 1 781 ? -60.620 -34.520 -1.350 1.00 32.66 781 ASN A N 1
ATOM 5442 C CA . ASN A 1 781 ? -59.669 -35.147 -2.284 1.00 32.66 781 ASN A CA 1
ATOM 5443 C C . ASN A 1 781 ? -58.214 -34.683 -2.104 1.00 32.66 781 ASN A C 1
ATOM 5445 O O . ASN A 1 781 ? -57.947 -33.504 -1.884 1.00 32.66 781 ASN A O 1
ATOM 5449 N N . ALA A 1 782 ? -57.276 -35.610 -2.319 1.00 34.25 782 ALA A N 1
ATOM 5450 C CA . ALA A 1 782 ? -55.852 -35.322 -2.486 1.00 34.25 782 ALA A CA 1
ATOM 5451 C C . ALA A 1 782 ? -55.515 -34.924 -3.938 1.00 34.25 782 ALA A C 1
ATOM 5453 O O . ALA A 1 782 ? -56.254 -35.246 -4.871 1.00 34.25 782 ALA A O 1
ATOM 5454 N N . GLY A 1 783 ? -54.363 -34.279 -4.141 1.00 28.91 783 GLY A N 1
ATOM 5455 C CA . GLY A 1 783 ? -53.837 -33.944 -5.466 1.00 28.91 783 GLY A CA 1
ATOM 5456 C C . GLY A 1 783 ? -52.337 -34.215 -5.590 1.00 28.91 783 GLY A C 1
ATOM 5457 O O . GLY A 1 783 ? -51.594 -34.038 -4.631 1.00 28.91 783 GLY A O 1
ATOM 5458 N N . GLY A 1 784 ? -51.905 -34.596 -6.796 1.00 29.78 784 GLY A N 1
ATOM 5459 C CA . GLY A 1 784 ? -50.497 -34.590 -7.210 1.00 29.78 784 GLY A CA 1
ATOM 5460 C C . GLY A 1 784 ? -49.726 -35.906 -7.053 1.00 29.78 784 GLY A C 1
ATOM 5461 O O . GLY A 1 784 ? -49.140 -36.174 -6.011 1.00 29.78 784 GLY A O 1
ATOM 5462 N N . LEU A 1 785 ? -49.597 -36.664 -8.149 1.00 34.06 785 LEU A N 1
ATOM 5463 C CA . LEU A 1 785 ? -48.413 -37.496 -8.403 1.00 34.06 785 LEU A CA 1
ATOM 5464 C C . LEU A 1 785 ? -48.171 -37.654 -9.915 1.00 34.06 785 LEU A C 1
ATOM 5466 O O . LEU A 1 785 ? -49.102 -37.626 -10.717 1.00 34.06 785 LEU A O 1
ATOM 5470 N N . ASN A 1 786 ? -46.901 -37.783 -10.302 1.00 37.31 786 ASN A N 1
ATOM 5471 C CA . ASN A 1 786 ? -46.445 -37.703 -11.693 1.00 37.31 786 ASN A CA 1
ATOM 5472 C C . ASN A 1 786 ? -46.754 -38.946 -12.544 1.00 37.31 786 ASN A C 1
ATOM 5474 O O . ASN A 1 786 ? -46.582 -40.076 -12.083 1.00 37.31 786 ASN A O 1
ATOM 5478 N N . LYS A 1 787 ? -47.011 -38.721 -13.843 1.00 32.50 787 LYS A N 1
ATOM 5479 C CA . LYS A 1 787 ? -46.507 -39.554 -14.955 1.00 32.50 787 LYS A CA 1
ATOM 5480 C C . LYS A 1 787 ? -46.679 -38.842 -16.301 1.00 32.50 787 LYS A C 1
ATOM 5482 O O . LYS A 1 787 ? -47.783 -38.444 -16.649 1.00 32.50 787 LYS A O 1
ATOM 5487 N N . GLY A 1 788 ? -45.596 -38.735 -17.071 1.00 28.94 788 GLY A N 1
ATOM 5488 C CA . GLY A 1 788 ? -45.603 -38.233 -18.447 1.00 28.94 788 GLY A CA 1
ATOM 5489 C C . GLY A 1 788 ? -44.745 -39.120 -19.347 1.00 28.94 788 GLY A C 1
ATOM 5490 O O . GLY A 1 788 ? -43.645 -39.508 -18.954 1.00 28.94 788 GLY A O 1
ATOM 5491 N N . ALA A 1 789 ? -45.255 -39.464 -20.531 1.00 32.31 789 ALA A N 1
ATOM 5492 C CA . ALA A 1 789 ? -44.549 -40.247 -21.544 1.00 32.31 789 ALA A CA 1
ATOM 5493 C C . ALA A 1 789 ? -45.031 -39.885 -22.966 1.00 32.31 789 ALA A C 1
ATOM 5495 O O . ALA A 1 789 ? -46.184 -39.509 -23.159 1.00 32.31 789 ALA A O 1
ATOM 5496 N N . SER A 1 790 ? -44.114 -40.013 -23.932 1.00 33.50 790 SER A N 1
ATOM 5497 C CA . SER A 1 790 ? -44.245 -39.891 -25.404 1.00 33.50 790 SER A CA 1
ATOM 5498 C C . SER A 1 790 ? -45.414 -40.698 -26.032 1.00 33.50 790 SER A C 1
ATOM 5500 O O . SER A 1 790 ? -45.908 -41.591 -25.340 1.00 33.50 790 SER A O 1
ATOM 5502 N N . PRO A 1 791 ? -45.810 -40.518 -27.334 1.00 52.19 791 PRO A N 1
ATOM 5503 C CA . PRO A 1 791 ? -44.949 -40.083 -28.467 1.00 52.19 791 PRO A CA 1
ATOM 5504 C C . PRO A 1 791 ? -45.588 -39.304 -29.672 1.00 52.19 791 PRO A C 1
ATOM 5506 O O . PRO A 1 791 ? -46.792 -39.096 -29.734 1.00 52.19 791 PRO A O 1
ATOM 5509 N N . THR A 1 792 ? -44.770 -39.040 -30.722 1.00 30.84 792 THR A N 1
ATOM 5510 C CA . THR A 1 792 ? -45.115 -38.850 -32.180 1.00 30.84 792 THR A CA 1
ATOM 5511 C C . THR A 1 792 ? -45.965 -37.632 -32.648 1.00 30.84 792 THR A C 1
ATOM 5513 O O . THR A 1 792 ? -46.738 -37.108 -31.866 1.00 30.84 792 THR A O 1
ATOM 5516 N N . ARG A 1 793 ? -45.966 -37.156 -33.924 1.00 29.83 793 ARG A N 1
ATOM 5517 C CA . ARG A 1 793 ? -45.010 -37.136 -35.088 1.00 29.83 793 ARG A CA 1
ATOM 5518 C C . ARG A 1 793 ? -45.590 -36.275 -36.259 1.00 29.83 793 ARG A C 1
ATOM 5520 O O . ARG A 1 793 ? -46.802 -36.257 -36.413 1.00 29.83 793 ARG A O 1
ATOM 5527 N N . ALA A 1 794 ? -44.727 -35.726 -37.144 1.00 29.62 794 ALA A N 1
ATOM 5528 C CA . ALA A 1 794 ? -45.019 -34.976 -38.407 1.00 29.62 794 ALA A CA 1
ATOM 5529 C C . ALA A 1 794 ? -45.625 -33.558 -38.220 1.00 29.62 794 ALA A C 1
ATOM 5531 O O . ALA A 1 794 ? -46.144 -33.281 -37.149 1.00 29.62 794 ALA A O 1
ATOM 5532 N N . GLY A 1 795 ? -45.584 -32.589 -39.158 1.00 29.62 795 GLY A N 1
ATOM 5533 C CA . GLY A 1 795 ? -45.004 -32.415 -40.521 1.00 29.62 795 GLY A CA 1
ATOM 5534 C C . GLY A 1 795 ? -45.594 -31.116 -41.159 1.00 29.62 795 GLY A C 1
ATOM 5535 O O . GLY A 1 795 ? -46.589 -30.635 -40.635 1.00 29.62 795 GLY A O 1
ATOM 5536 N N . SER A 1 796 ? -45.105 -30.468 -42.235 1.00 30.08 796 SER A N 1
ATOM 5537 C CA . SER A 1 796 ? -43.943 -30.677 -43.124 1.00 30.08 796 SER A CA 1
ATOM 5538 C C . SER A 1 796 ? -43.607 -29.421 -43.993 1.00 30.08 796 SER A C 1
ATOM 5540 O O . SER A 1 796 ? -44.443 -28.544 -44.165 1.00 30.08 796 SER A O 1
ATOM 5542 N N . THR A 1 797 ? -42.417 -29.408 -44.627 1.00 32.59 797 THR A N 1
ATOM 5543 C CA . THR A 1 797 ? -42.071 -28.816 -45.963 1.00 32.59 797 THR A CA 1
ATOM 5544 C C . THR A 1 797 ? -42.311 -27.331 -46.342 1.00 32.59 797 THR A C 1
ATOM 5546 O O . THR A 1 797 ? -43.414 -26.987 -46.752 1.00 32.59 797 THR A O 1
ATOM 5549 N N . SER A 1 798 ? -41.214 -26.561 -46.504 1.00 32.97 798 SER A N 1
ATOM 5550 C CA . SER A 1 798 ? -40.821 -25.802 -47.736 1.00 32.97 798 SER A CA 1
ATOM 5551 C C . SER A 1 798 ? -39.495 -25.028 -47.519 1.00 32.97 798 SER A C 1
ATOM 5553 O O . SER A 1 798 ? -39.323 -24.491 -46.433 1.00 32.97 798 SER A O 1
ATOM 5555 N N . GLY A 1 799 ? -38.540 -24.863 -48.452 1.00 30.38 799 GLY A N 1
ATOM 5556 C CA . GLY A 1 799 ? -38.338 -25.475 -49.778 1.00 30.38 799 GLY A CA 1
ATOM 5557 C C . GLY A 1 799 ? -37.542 -24.580 -50.765 1.00 30.38 799 GLY A C 1
ATOM 5558 O O . GLY A 1 799 ? -38.041 -23.518 -51.112 1.00 30.38 799 GLY A O 1
ATOM 5559 N N . CYS A 1 800 ? -36.392 -25.064 -51.283 1.00 25.69 800 CYS A N 1
ATOM 5560 C CA . CYS A 1 800 ? -35.568 -24.516 -52.404 1.00 25.69 800 CYS A CA 1
ATOM 5561 C C . CYS A 1 800 ? -34.719 -23.230 -52.168 1.00 25.69 800 CYS A C 1
ATOM 5563 O O . CYS A 1 800 ? -35.062 -22.432 -51.307 1.00 25.69 800 CYS A O 1
ATOM 5565 N N . SER A 1 801 ? -33.658 -22.906 -52.946 1.00 29.31 801 SER A N 1
ATOM 5566 C CA . SER A 1 801 ? -32.592 -23.700 -53.636 1.00 29.31 801 SER A CA 1
ATOM 5567 C C . SER A 1 801 ? -31.521 -22.771 -54.292 1.00 29.31 801 SER A C 1
ATOM 5569 O O . SER A 1 801 ? -31.871 -21.647 -54.617 1.00 29.31 801 SER A O 1
ATOM 5571 N N . ALA A 1 802 ? -30.298 -23.281 -54.569 1.00 28.64 802 ALA A N 1
ATOM 5572 C CA . ALA A 1 802 ? -29.217 -22.784 -55.482 1.00 28.64 802 ALA A CA 1
ATOM 5573 C C . ALA A 1 802 ? -28.676 -21.317 -55.325 1.00 28.64 802 ALA A C 1
ATOM 5575 O O . ALA A 1 802 ? -29.455 -20.385 -55.216 1.00 28.64 802 ALA A O 1
ATOM 5576 N N . ASN A 1 803 ? -27.373 -20.962 -55.264 1.00 30.09 803 ASN A N 1
ATOM 5577 C CA . ASN A 1 803 ? -26.095 -21.447 -55.855 1.00 30.09 803 ASN A CA 1
ATOM 5578 C C . ASN A 1 803 ? -25.922 -21.117 -57.370 1.00 30.09 803 ASN A C 1
ATOM 5580 O O . ASN A 1 803 ? -26.883 -21.312 -58.106 1.00 30.09 803 ASN A O 1
ATOM 5584 N N . PRO A 1 804 ? -24.709 -20.827 -57.909 1.00 61.25 804 PRO A N 1
ATOM 5585 C CA . PRO A 1 804 ? -23.708 -19.790 -57.567 1.00 61.25 804 PRO A CA 1
ATOM 5586 C C . PRO A 1 804 ? -23.290 -18.900 -58.785 1.00 61.25 804 PRO A C 1
ATOM 5588 O O . PRO A 1 804 ? -23.766 -19.103 -59.899 1.00 61.25 804 PRO A O 1
ATOM 5591 N N . ALA A 1 805 ? -22.331 -17.970 -58.614 1.00 28.58 805 ALA A N 1
ATOM 5592 C CA . ALA A 1 805 ? -21.632 -17.264 -59.712 1.00 28.58 805 ALA A CA 1
ATOM 5593 C C . ALA A 1 805 ? -20.151 -16.942 -59.367 1.00 28.58 805 ALA A C 1
ATOM 5595 O O . ALA A 1 805 ? -19.769 -16.999 -58.199 1.00 28.58 805 ALA A O 1
ATOM 5596 N N . SER A 1 806 ? -19.312 -16.643 -60.372 1.00 32.97 806 SER A N 1
ATOM 5597 C CA . SER A 1 806 ? -17.832 -16.610 -60.279 1.00 32.97 806 SER A CA 1
ATOM 5598 C C . SER A 1 806 ? -17.165 -15.501 -61.133 1.00 32.97 806 SER A C 1
ATOM 5600 O O . SER A 1 806 ? -17.873 -14.728 -61.768 1.00 32.97 806 SER A O 1
ATOM 5602 N N . PHE A 1 807 ? -15.816 -15.507 -61.213 1.00 26.47 807 PHE A N 1
ATOM 5603 C CA . PHE A 1 807 ? -14.893 -14.582 -61.933 1.00 26.47 807 PHE A CA 1
ATOM 5604 C C . PHE A 1 807 ? -14.546 -13.258 -61.202 1.00 26.47 807 PHE A C 1
ATOM 5606 O O . PHE A 1 807 ? -15.370 -12.732 -60.468 1.00 26.47 807 PHE A O 1
ATOM 5613 N N . SER A 1 808 ? -13.340 -12.668 -61.335 1.00 28.66 808 SER A N 1
ATOM 5614 C CA . SER A 1 808 ? -12.126 -13.070 -62.092 1.00 28.66 808 SER A CA 1
ATOM 5615 C C . SER A 1 808 ? -10.811 -12.701 -61.368 1.00 28.66 808 SER A C 1
ATOM 5617 O O . SER A 1 808 ? -10.823 -11.964 -60.387 1.00 28.66 808 SER A O 1
ATOM 5619 N N . ALA A 1 809 ? -9.676 -13.205 -61.866 1.00 31.36 809 ALA A N 1
ATOM 5620 C CA . ALA A 1 809 ? -8.349 -13.139 -61.238 1.00 31.36 809 ALA A CA 1
ATOM 5621 C C . ALA A 1 809 ? -7.395 -12.062 -61.802 1.00 31.36 809 ALA A C 1
ATOM 5623 O O . ALA A 1 809 ? -7.476 -11.710 -62.976 1.00 31.36 809 ALA A O 1
ATOM 5624 N N . SER A 1 810 ? -6.422 -11.642 -60.979 1.00 30.25 810 SER A N 1
ATOM 5625 C CA . SER A 1 810 ? -5.055 -11.192 -61.337 1.00 30.25 810 SER A CA 1
ATOM 5626 C C . SER A 1 810 ? -4.263 -10.942 -60.034 1.00 30.25 810 SER A C 1
ATOM 5628 O O . SER A 1 810 ? -4.855 -10.456 -59.077 1.00 30.25 810 SER A O 1
ATOM 5630 N N . GLY A 1 811 ? -2.961 -11.212 -59.888 1.00 30.67 811 GLY A N 1
ATOM 5631 C CA . GLY A 1 811 ? -1.990 -11.841 -60.793 1.00 30.67 811 GLY A CA 1
ATOM 5632 C C . GLY A 1 811 ? -0.545 -11.566 -60.324 1.00 30.67 811 GLY A C 1
ATOM 5633 O O . GLY A 1 811 ? -0.271 -10.471 -59.847 1.00 30.67 811 GLY A O 1
ATOM 5634 N N . ASN A 1 812 ? 0.368 -12.534 -60.508 1.00 33.00 812 ASN A N 1
ATOM 5635 C CA . ASN A 1 812 ? 1.789 -12.541 -60.084 1.00 33.00 812 ASN A CA 1
ATOM 5636 C C . ASN A 1 812 ? 2.050 -12.569 -58.553 1.00 33.00 812 ASN A C 1
ATOM 5638 O O . ASN A 1 812 ? 1.309 -11.989 -57.774 1.00 33.00 812 ASN A O 1
ATOM 5642 N N . GLY A 1 813 ? 3.115 -13.207 -58.049 1.00 29.83 813 GLY A N 1
ATOM 5643 C CA . GLY A 1 813 ? 4.072 -14.108 -58.713 1.00 29.83 813 GLY A CA 1
ATOM 5644 C C . GLY A 1 813 ? 5.464 -14.084 -58.063 1.00 29.83 813 GLY A C 1
ATOM 5645 O O . GLY A 1 813 ? 5.988 -13.008 -57.800 1.00 29.83 813 GLY A O 1
ATOM 5646 N N . GLY A 1 814 ? 6.081 -15.252 -57.843 1.00 27.34 814 GLY A N 1
ATOM 5647 C CA . GLY A 1 814 ? 7.468 -15.348 -57.360 1.00 27.34 814 GLY A CA 1
ATOM 5648 C C . GLY A 1 814 ? 7.740 -16.567 -56.477 1.00 27.34 814 GLY A C 1
ATOM 5649 O O . GLY A 1 814 ? 7.566 -16.505 -55.266 1.00 27.34 814 GLY A O 1
ATOM 5650 N N . ALA A 1 815 ? 8.207 -17.663 -57.076 1.00 36.16 815 ALA A N 1
ATOM 5651 C CA . ALA A 1 815 ? 8.708 -18.832 -56.358 1.00 36.16 815 ALA A CA 1
ATOM 5652 C C . ALA A 1 815 ? 9.991 -19.342 -57.027 1.00 36.16 815 ALA A C 1
ATOM 5654 O O . ALA A 1 815 ? 10.046 -19.431 -58.251 1.00 36.16 815 ALA A O 1
ATOM 5655 N N . SER A 1 816 ? 10.983 -19.711 -56.216 1.00 35.91 816 SER A N 1
ATOM 5656 C CA . SER A 1 816 ? 12.193 -20.421 -56.640 1.00 35.91 816 SER A CA 1
ATOM 5657 C C . SER A 1 816 ? 12.633 -21.361 -55.526 1.00 35.91 816 SER A C 1
ATOM 5659 O O . SER A 1 816 ? 12.850 -20.930 -54.397 1.00 35.91 816 SER A O 1
ATOM 5661 N N . GLY A 1 817 ? 12.800 -22.637 -55.856 1.00 34.91 817 GLY A N 1
ATOM 5662 C CA . GLY A 1 817 ? 13.419 -23.637 -54.994 1.00 34.91 817 GLY A CA 1
ATOM 5663 C C . GLY A 1 817 ? 14.280 -24.565 -55.842 1.00 34.91 817 GLY A C 1
ATOM 5664 O O . GLY A 1 817 ? 13.965 -24.804 -57.007 1.00 34.91 817 GLY A O 1
ATOM 5665 N N . ILE A 1 818 ? 15.368 -25.077 -55.271 1.00 32.34 818 ILE A N 1
ATOM 5666 C CA . ILE A 1 818 ? 16.221 -26.087 -55.905 1.00 32.34 818 ILE A CA 1
ATOM 5667 C C . ILE A 1 818 ? 16.468 -27.197 -54.887 1.00 32.34 818 ILE A C 1
ATOM 5669 O O . ILE A 1 818 ? 16.851 -26.936 -53.749 1.00 32.34 818 ILE A O 1
ATOM 5673 N N . VAL A 1 819 ? 16.258 -28.437 -55.322 1.00 35.09 819 VAL A N 1
ATOM 5674 C CA . VAL A 1 819 ? 16.625 -29.655 -54.596 1.00 35.09 819 VAL A CA 1
ATOM 5675 C C . VAL A 1 819 ? 17.762 -30.323 -55.358 1.00 35.09 819 VAL A C 1
ATOM 5677 O O . VAL A 1 819 ? 17.677 -30.492 -56.572 1.00 35.09 819 VAL A O 1
ATOM 5680 N N . ALA A 1 820 ? 18.799 -30.748 -54.642 1.00 33.12 820 ALA A N 1
ATOM 5681 C CA . ALA A 1 820 ? 19.807 -31.670 -55.147 1.00 33.12 820 ALA A CA 1
ATOM 5682 C C . ALA A 1 820 ? 20.155 -32.667 -54.037 1.00 33.12 820 ALA A C 1
ATOM 5684 O O . ALA A 1 820 ? 20.360 -32.276 -52.890 1.00 33.12 820 ALA A O 1
ATOM 5685 N N . ALA A 1 821 ? 20.201 -33.953 -54.378 1.00 39.66 821 ALA A N 1
ATOM 5686 C CA . ALA A 1 821 ? 20.544 -35.037 -53.465 1.00 39.66 821 ALA A CA 1
ATOM 5687 C C . ALA A 1 821 ? 21.797 -35.762 -53.967 1.00 39.66 821 ALA A C 1
ATOM 5689 O O . ALA A 1 821 ? 22.025 -35.833 -55.174 1.00 39.66 821 ALA A O 1
ATOM 5690 N N . LEU A 1 822 ? 22.579 -36.341 -53.054 1.00 29.83 822 LEU A N 1
ATOM 5691 C CA . LEU A 1 822 ? 23.665 -37.254 -53.405 1.00 29.83 822 LEU A CA 1
ATOM 5692 C C . LEU A 1 822 ? 23.898 -38.274 -52.284 1.00 29.83 822 LEU A C 1
ATOM 5694 O O . LEU A 1 822 ? 23.979 -37.921 -51.110 1.00 29.83 822 LEU A O 1
ATOM 5698 N N . LEU A 1 823 ? 23.982 -39.546 -52.673 1.00 35.56 823 LEU A N 1
ATOM 5699 C CA . LEU A 1 823 ? 24.284 -40.697 -51.821 1.00 35.56 823 LEU A CA 1
ATOM 5700 C C . LEU A 1 823 ? 25.731 -41.145 -52.058 1.00 35.56 823 LEU A C 1
ATOM 5702 O O . LEU A 1 823 ? 26.189 -41.163 -53.199 1.00 35.56 823 LEU A O 1
ATOM 5706 N N . ALA A 1 824 ? 26.414 -41.587 -51.001 1.00 31.94 824 ALA A N 1
ATOM 5707 C CA . ALA A 1 824 ? 27.672 -42.330 -51.081 1.00 31.94 824 ALA A CA 1
ATOM 5708 C C . ALA A 1 824 ? 27.764 -43.346 -49.924 1.00 31.94 824 ALA A C 1
ATOM 5710 O O . ALA A 1 824 ? 27.132 -43.168 -48.883 1.00 31.94 824 ALA A O 1
ATOM 5711 N N . THR A 1 825 ? 28.499 -44.441 -50.131 1.00 34.81 825 THR A N 1
ATOM 5712 C CA . THR A 1 825 ? 28.382 -45.689 -49.348 1.00 34.81 825 THR A CA 1
ATOM 5713 C C . THR A 1 825 ? 29.555 -46.010 -48.411 1.00 34.81 825 THR A C 1
ATOM 5715 O O . THR A 1 825 ? 30.644 -45.455 -48.512 1.00 34.81 825 THR A O 1
ATOM 5718 N N . LEU A 1 826 ? 29.293 -46.966 -47.510 1.00 36.78 826 LEU A N 1
ATOM 5719 C CA . LEU A 1 826 ? 30.200 -47.595 -46.538 1.00 36.78 826 LEU A CA 1
ATOM 5720 C C . LEU A 1 826 ? 31.543 -48.101 -47.101 1.00 36.78 826 LEU A C 1
ATOM 5722 O O . LEU A 1 826 ? 31.582 -48.691 -48.179 1.00 36.78 826 LEU A O 1
ATOM 5726 N N . ALA A 1 827 ? 32.582 -48.069 -46.254 1.00 32.41 827 ALA A N 1
ATOM 5727 C CA . ALA A 1 827 ? 33.677 -49.048 -46.243 1.00 32.41 827 ALA A CA 1
ATOM 5728 C C . ALA A 1 827 ? 34.297 -49.186 -44.830 1.00 32.41 827 ALA A C 1
ATOM 5730 O O . ALA A 1 827 ? 34.356 -48.217 -44.076 1.00 32.41 827 ALA A O 1
ATOM 5731 N N . PHE A 1 828 ? 34.763 -50.389 -44.474 1.00 34.50 828 PHE A N 1
ATOM 5732 C CA . PHE A 1 828 ? 35.463 -50.703 -43.214 1.00 34.50 828 PHE A CA 1
ATOM 5733 C C . PHE A 1 828 ? 36.990 -50.605 -43.369 1.00 34.50 828 PHE A C 1
ATOM 5735 O O . PHE A 1 828 ? 37.521 -51.173 -44.319 1.00 34.50 828 PHE A O 1
ATOM 5742 N N . VAL A 1 829 ? 37.689 -50.102 -42.342 1.00 34.31 829 VAL A N 1
ATOM 5743 C CA . VAL A 1 829 ? 38.917 -50.713 -41.774 1.00 34.31 829 VAL A CA 1
ATOM 5744 C C . VAL A 1 829 ? 38.917 -50.432 -40.263 1.00 34.31 829 VAL A C 1
ATOM 5746 O O . VAL A 1 829 ? 38.493 -49.357 -39.848 1.00 34.31 829 VAL A O 1
ATOM 5749 N N . GLY A 1 830 ? 39.390 -51.362 -39.424 1.00 33.06 830 GLY A N 1
ATOM 5750 C CA . GLY A 1 830 ? 39.501 -51.136 -37.978 1.00 33.06 830 GLY A CA 1
ATOM 5751 C C . GLY A 1 830 ? 40.677 -51.862 -37.319 1.00 33.06 830 GLY A C 1
ATOM 5752 O O . GLY A 1 830 ? 41.023 -52.968 -37.721 1.00 33.06 830 GLY A O 1
ATOM 5753 N N . ILE A 1 831 ? 41.241 -51.232 -36.281 1.00 36.38 831 ILE A N 1
ATOM 5754 C CA . ILE A 1 831 ? 42.217 -51.729 -35.287 1.00 36.38 831 ILE A CA 1
ATOM 5755 C C . ILE A 1 831 ? 41.869 -51.004 -33.960 1.00 36.38 831 ILE A C 1
ATOM 5757 O O . ILE A 1 831 ? 41.508 -49.835 -33.998 1.00 36.38 831 ILE A O 1
ATOM 5761 N N . GLY A 1 832 ? 41.956 -51.580 -32.754 1.00 32.28 832 GLY A N 1
ATOM 5762 C CA . GLY A 1 832 ? 42.321 -52.962 -32.421 1.00 32.28 832 GLY A CA 1
ATOM 5763 C C . GLY A 1 832 ? 43.206 -53.135 -31.171 1.00 32.28 832 GLY A C 1
ATOM 5764 O O . GLY A 1 832 ? 44.238 -53.792 -31.271 1.00 32.28 832 GLY A O 1
ATOM 5765 N N . ARG A 1 833 ? 42.830 -52.576 -30.006 1.00 33.88 833 ARG A N 1
ATOM 5766 C CA . ARG A 1 833 ? 43.322 -52.912 -28.636 1.00 33.88 833 ARG A CA 1
ATOM 5767 C C . ARG A 1 833 ? 42.318 -52.340 -27.618 1.00 33.88 833 ARG A C 1
ATOM 5769 O O . ARG A 1 833 ? 41.960 -51.180 -27.738 1.00 33.88 833 ARG A O 1
ATOM 5776 N N . ARG A 1 834 ? 41.642 -53.135 -26.778 1.00 31.88 834 ARG A N 1
ATOM 5777 C CA . ARG A 1 834 ? 42.067 -53.973 -25.625 1.00 31.88 834 ARG A CA 1
ATOM 5778 C C . ARG A 1 834 ? 42.155 -53.217 -24.286 1.00 31.88 834 ARG A C 1
ATOM 5780 O O . ARG A 1 834 ? 43.177 -52.641 -23.942 1.00 31.88 834 ARG A O 1
ATOM 5787 N N . LEU A 1 835 ? 41.051 -53.354 -23.549 1.00 34.84 835 LEU A N 1
ATOM 5788 C CA . LEU A 1 835 ? 40.852 -53.279 -22.096 1.00 34.84 835 LEU A CA 1
ATOM 5789 C C . LEU A 1 835 ? 42.081 -53.582 -21.214 1.00 34.84 835 LEU A C 1
ATOM 5791 O O . LEU A 1 835 ? 42.718 -54.618 -21.405 1.00 34.84 835 LEU A O 1
ATOM 5795 N N . VAL A 1 836 ? 42.222 -52.814 -20.126 1.00 35.72 836 VAL A N 1
ATOM 5796 C CA . VAL A 1 836 ? 42.482 -53.326 -18.762 1.00 35.72 836 VAL A CA 1
ATOM 5797 C C . VAL A 1 836 ? 41.675 -52.465 -17.768 1.00 35.72 836 VAL A C 1
ATOM 5799 O O . VAL A 1 836 ? 41.786 -51.242 -17.836 1.00 35.72 836 VAL A O 1
ATOM 5802 N N . PRO A 1 837 ? 40.856 -53.042 -16.866 1.00 48.78 837 PRO A N 1
ATOM 5803 C CA . PRO A 1 837 ? 40.233 -52.316 -15.758 1.00 48.78 837 PRO A CA 1
ATOM 5804 C C . PRO A 1 837 ? 41.104 -52.368 -14.491 1.00 48.78 837 PRO A C 1
ATOM 5806 O O . PRO A 1 837 ? 41.865 -53.315 -14.300 1.00 48.78 837 PRO A O 1
ATOM 5809 N N . MET A 1 838 ? 40.924 -51.417 -13.571 1.00 34.47 838 MET A N 1
ATOM 5810 C CA . MET A 1 838 ? 41.495 -51.497 -12.221 1.00 34.47 838 MET A CA 1
ATOM 5811 C C . MET A 1 838 ? 40.402 -51.254 -11.172 1.00 34.47 838 MET A C 1
ATOM 5813 O O . MET A 1 838 ? 39.635 -50.300 -11.278 1.00 34.47 838 MET A O 1
ATOM 5817 N N . GLN A 1 839 ? 40.297 -52.150 -10.188 1.00 47.03 839 GLN A N 1
ATOM 5818 C CA . GLN A 1 839 ? 39.318 -52.070 -9.102 1.00 47.03 839 GLN A CA 1
ATOM 5819 C C . GLN A 1 839 ? 39.989 -51.712 -7.775 1.00 47.03 839 GLN A C 1
ATOM 5821 O O . GLN A 1 839 ? 40.879 -52.436 -7.353 1.00 47.03 839 GLN A O 1
ATOM 5826 N N . ARG A 1 840 ? 39.389 -50.719 -7.102 1.00 44.53 840 ARG A N 1
ATOM 5827 C CA . ARG A 1 840 ? 39.168 -50.584 -5.646 1.00 44.53 840 ARG A CA 1
ATOM 5828 C C . ARG A 1 840 ? 40.350 -50.647 -4.658 1.00 44.53 840 ARG A C 1
ATOM 5830 O O . ARG A 1 840 ? 41.249 -51.469 -4.755 1.00 44.53 840 ARG A O 1
ATOM 5837 N N . ARG A 1 841 ? 40.090 -49.927 -3.561 1.00 38.69 841 ARG A N 1
ATOM 5838 C CA . ARG A 1 841 ? 40.817 -49.803 -2.293 1.00 38.69 841 ARG A CA 1
ATOM 5839 C C . ARG A 1 841 ? 42.008 -48.838 -2.326 1.00 38.69 841 ARG A C 1
ATOM 5841 O O . ARG A 1 841 ? 42.746 -48.812 -3.305 1.00 38.69 841 ARG A O 1
ATOM 5848 N N . ASP A 1 842 ? 42.206 -48.042 -1.278 1.00 48.00 842 ASP A N 1
ATOM 5849 C CA . ASP A 1 842 ? 41.351 -47.890 -0.074 1.00 48.00 842 ASP A CA 1
ATOM 5850 C C . ASP A 1 842 ? 40.294 -46.777 -0.220 1.00 48.00 842 ASP A C 1
ATOM 5852 O O . ASP A 1 842 ? 40.613 -45.727 -0.819 1.00 48.00 842 ASP A O 1
#

Sequence (842 aa):
MKPPHTNFGSLTTIALLIAAAASWPTTAWAAFCTGKQNGLWCDGNNLVNCQNGSQTSSKACGSGCQSMPTGVADQCKSTSGSCAAKLDGAWCDGSNLLQCKGGGVSSSQACQYGCQAMPAGVADECKGAPAPTGPCAGKPDGAYCNGSSLMQCKGGGVVSSQTCANGCEVKPPGVADVCKSEATTATVCTGKADGSWCAGDGLLQCGGGKVSSSKTCTYGCQSMPPGLADQCKGAPASTGPCTGKSDGQWCDGDKVLTCSGGQATHASACANGCQTMPSGVADQCKPAPQPSGPCTGAADGEFCDGATLRVCKGGQQVGSQICELGCQSDGGANCTQPPFDPQKSCAGKADGAWCVGSQLASCKAGKVANAFNCPTGCQAMPSGVPDTCKKPGGDAACAGKFDGTWCSGGDLIQCSNGLIAKAISCAKGCAQPSGGAAACNYKTAGYCSGKQDGAWCDGPLLTACKLGATQSVFACPGGCQQNAAGVADACKSAATPSKPSTPSGSANVGETDGCATFDGGIDLWQGKGLKVWNQKDYGQQLGTCPGLTIHNSGCTITSLAMLHAYLGVKRHVDGQEGDDPVLENAWRKQYGGYAASDYEMGGKQVSGKCLVIWGSAPAGLVPAHGSNASTTCISPKAASFIVNALKSGMPVVAGVHWPGGNSAFYGTSEDWHWVLIVGVDQGGPLINDPWGGKERVHLSEGGLGKYIIDDLYVFWQPGQQQGGMAPPPLNENGEPTTEDELPKTIEYIDETPPTVVVPAPDAQGSDSGGDTHAEATPSANAGGLNKGASPTRAGSTSGCSANPASFSASGNGGASGIVAALLATLAFVGIGRRLVPMQRRD

Radius of gyration: 47.06 Å; chains: 1; bounding box: 132×124×120 Å

Secondary structure (DSSP, 8-state):
--------------------------TTSSTTTTTPPSEEEE-SSEEEEEETTEEEEEEE-BTBEE--STTSPPEEPPPSS-STT--SEEEE-SSEEEEEETTEEEEEEE-TT-EE---BTBPPEEPPPPPPPSTTTTPPSEEEEETTEEEEEETTEEEEEEE-TT-EE---TTS--EEPPPP-GGGTTTTPPSEEEEETTEEEEEETTEEEEEEE-TT-EE---TTS--EEPPPP---STTTTPPSEEEEETTEEEEEETTEEEEEEE-TT-EEPPSTTS--EEPPPPP--STTTTPPSEEEE-SSEEEEEETTEEEEEEE-TT-EE-TTS-EEPPP---TTTTTTTPPSEEEEETTEEEEEETTEEEEEEE-TT-EE--STTSPPEEPPTT--TTTTT--SEEEEETTEEEEEETTEEEEEE--TT-EE--TTS--EE--TTTTTTTTPPSEEEEETTEEEEEETTEEEEEEE-TT-EE--STTSPPEEPPP-------------EEEEETTEEEEES-EETHHHH-PPP--HHHHTT--SSSTT--IIIIIHHHHHHHHHHHHTT--EEETTEEE-SHHHHHHHHHHTT-EEEETTTTTS------EEEE-S-PPTT-EEEEEE---SSS--HHHHHHHHHHHHTT--EEEEEE-TT---TTS-S-S-SEEEEEEEEETTEEEEEETTTTEEEEEGGGBTTBS-EEEEEEEEE-TT--TTS-PPPPB-TTSSB--GGGS-S-------PPPPP-PPPP---------------------------------------------------------------------------------

pLDDT: mean 72.16, std 21.32, range [24.77, 96.25]